Protein 9QED (pdb70)

Structure (mmCIF, N/CA/C/O backbone):
data_9QED
#
_entry.id   9QED
#
_cell.length_a   1.00
_cell.length_b   1.00
_cell.length_c   1.00
_cell.angle_alpha   90.00
_cell.angle_beta   90.00
_cell.angle_gamma   90.00
#
_symmetry.space_group_name_H-M   'P 1'
#
loop_
_entity.id
_entity.type
_entity.pdbx_description
1 polymer 'Protein SLX4IP'
2 polymer 'DNA repair endonuclease XPF'
3 polymer 'DNA excision repair protein ERCC-1'
4 polymer 'Structure-specific endonuclease subunit SLX4'
#
loop_
_atom_site.group_PDB
_atom_site.id
_atom_site.type_symbol
_atom_site.label_atom_id
_atom_site.label_alt_id
_atom_site.label_comp_id
_atom_site.label_asym_id
_atom_site.label_entity_id
_atom_site.label_seq_id
_atom_site.pdbx_PDB_ins_code
_atom_site.Cartn_x
_atom_site.Cartn_y
_atom_site.Cartn_z
_atom_site.occupancy
_atom_site.B_iso_or_equiv
_atom_site.auth_seq_id
_atom_site.auth_comp_id
_atom_site.auth_asym_id
_atom_site.auth_atom_id
_atom_site.pdbx_PDB_model_num
ATOM 1 N N . ALA A 1 2 ? 88.601 81.504 134.651 1.00 111.60 2 ALA C N 1
ATOM 2 C CA . ALA A 1 2 ? 89.323 80.418 133.999 1.00 112.64 2 ALA C CA 1
ATOM 3 C C . ALA A 1 2 ? 90.549 80.947 133.264 1.00 110.50 2 ALA C C 1
ATOM 4 O O . ALA A 1 2 ? 91.338 81.707 133.822 1.00 109.06 2 ALA C O 1
ATOM 6 N N . SER A 1 3 ? 90.705 80.541 132.007 1.00 108.81 3 SER C N 1
ATOM 7 C CA . SER A 1 3 ? 91.836 80.950 131.179 1.00 102.08 3 SER C CA 1
ATOM 8 C C . SER A 1 3 ? 91.304 81.606 129.911 1.00 94.17 3 SER C C 1
ATOM 9 O O . SER A 1 3 ? 90.840 80.920 128.995 1.00 91.32 3 SER C O 1
ATOM 12 N N . LYS A 1 4 ? 91.380 82.929 129.858 1.00 90.15 4 LYS C N 1
ATOM 13 C CA . LYS A 1 4 ? 91.039 83.690 128.670 1.00 84.17 4 LYS C CA 1
ATOM 14 C C . LYS A 1 4 ? 92.289 84.381 128.149 1.00 79.36 4 LYS C C 1
ATOM 15 O O . LYS A 1 4 ? 93.194 84.720 128.917 1.00 82.60 4 LYS C O 1
ATOM 21 N N . LYS A 1 5 ? 92.341 84.570 126.833 1.00 69.74 5 LYS C N 1
ATOM 22 C CA . LYS A 1 5 ? 93.467 85.260 126.223 1.00 67.13 5 LYS C CA 1
ATOM 23 C C . LYS A 1 5 ? 93.583 86.663 126.803 1.00 73.58 5 LYS C C 1
ATOM 24 O O . LYS A 1 5 ? 92.723 87.514 126.561 1.00 79.21 5 LYS C O 1
ATOM 30 N N . PHE A 1 6 ? 94.636 86.912 127.571 1.00 71.57 6 PHE C N 1
ATOM 31 C CA . PHE A 1 6 ? 94.804 88.175 128.266 1.00 68.73 6 PHE C CA 1
ATOM 32 C C . PHE A 1 6 ? 95.799 89.061 127.524 1.00 68.64 6 PHE C C 1
ATOM 33 O O . PHE A 1 6 ? 96.260 88.746 126.426 1.00 69.51 6 PHE C O 1
ATOM 41 N N . ALA A 1 7 ? 96.120 90.198 128.133 1.00 67.48 7 ALA C N 1
ATOM 42 C CA . ALA A 1 7 ? 97.047 91.158 127.559 1.00 64.48 7 ALA C CA 1
ATOM 43 C C . ALA A 1 7 ? 98.051 91.590 128.614 1.00 67.56 7 ALA C C 1
ATOM 44 O O . ALA A 1 7 ? 97.732 91.680 129.801 1.00 72.47 7 ALA C O 1
ATOM 46 N N . VAL A 1 8 ? 99.271 91.860 128.165 1.00 65.89 8 VAL C N 1
ATOM 47 C CA . VAL A 1 8 ? 100.362 92.282 129.031 1.00 69.90 8 VAL C CA 1
ATOM 48 C C . VAL A 1 8 ? 100.926 93.580 128.477 1.00 72.70 8 VAL C C 1
ATOM 49 O O . VAL A 1 8 ? 101.126 93.703 127.264 1.00 72.16 8 VAL C O 1
ATOM 53 N N . LYS A 1 9 ? 101.157 94.552 129.352 1.00 74.27 9 LYS C N 1
ATOM 54 C CA . LYS A 1 9 ? 101.767 95.811 128.954 1.00 74.97 9 LYS C CA 1
ATOM 55 C C . LYS A 1 9 ? 103.260 95.773 129.248 1.00 80.74 9 LYS C C 1
ATOM 56 O O . LYS A 1 9 ? 103.692 95.237 130.272 1.00 84.30 9 LYS C O 1
ATOM 62 N N . CYS A 1 10 ? 104.046 96.314 128.320 1.00 81.08 10 CYS C N 1
ATOM 63 C CA . CYS A 1 10 ? 105.498 96.352 128.466 1.00 83.26 10 CYS C CA 1
ATOM 64 C C . CYS A 1 10 ? 105.977 97.641 127.808 1.00 81.83 10 CYS C C 1
ATOM 65 O O . CYS A 1 10 ? 106.176 97.681 126.591 1.00 81.82 10 CYS C O 1
ATOM 68 N N . GLY A 1 11 ? 106.152 98.683 128.615 1.00 81.65 11 GLY C N 1
ATOM 69 C CA . GLY A 1 11 ? 106.559 99.960 128.062 1.00 80.88 11 GLY C CA 1
ATOM 70 C C . GLY A 1 11 ? 105.421 100.620 127.308 1.00 79.85 11 GLY C C 1
ATOM 71 O O . GLY A 1 11 ? 104.268 100.633 127.752 1.00 78.96 11 GLY C O 1
ATOM 72 N N . ASN A 1 12 ? 105.749 101.182 126.146 1.00 79.16 12 ASN C N 1
ATOM 73 C CA . ASN A 1 12 ? 104.759 101.886 125.343 1.00 79.50 12 ASN C CA 1
ATOM 74 C C . ASN A 1 12 ? 103.799 100.945 124.629 1.00 79.03 12 ASN C C 1
ATOM 75 O O . ASN A 1 12 ? 102.731 101.388 124.197 1.00 78.75 12 ASN C O 1
ATOM 80 N N . PHE A 1 13 ? 104.146 99.669 124.500 1.00 77.18 13 PHE C N 1
ATOM 81 C CA . PHE A 1 13 ? 103.336 98.700 123.778 1.00 70.34 13 PHE C CA 1
ATOM 82 C C . PHE A 1 13 ? 102.519 97.843 124.735 1.00 72.58 13 PHE C C 1
ATOM 83 O O . PHE A 1 13 ? 102.776 97.787 125.939 1.00 77.16 13 PHE C O 1
ATOM 91 N N . ALA A 1 14 ? 101.525 97.165 124.170 1.00 70.24 14 ALA C N 1
ATOM 92 C CA . ALA A 1 14 ? 100.783 96.118 124.858 1.00 66.88 14 ALA C CA 1
ATOM 93 C C . ALA A 1 14 ? 100.804 94.881 123.976 1.00 66.80 14 ALA C C 1
ATOM 94 O O . ALA A 1 14 ? 100.400 94.944 122.811 1.00 67.17 14 ALA C O 1
ATOM 96 N N . VAL A 1 15 ? 101.276 93.766 124.519 1.00 66.31 15 VAL C N 1
ATOM 97 C CA . VAL A 1 15 ? 101.344 92.517 123.771 1.00 64.85 15 VAL C CA 1
ATOM 98 C C . VAL A 1 15 ? 100.081 91.713 124.037 1.00 63.31 15 VAL C C 1
ATOM 99 O O . VAL A 1 15 ? 99.692 91.506 125.192 1.00 64.48 15 VAL C O 1
ATOM 103 N N . LEU A 1 16 ? 99.425 91.280 122.963 1.00 60.90 16 LEU C N 1
ATOM 104 C CA . LEU A 1 16 ? 98.215 90.467 123.055 1.00 58.90 16 LEU C CA 1
ATOM 105 C C . LEU A 1 16 ? 98.641 89.008 123.043 1.00 61.68 16 LEU C C 1
ATOM 106 O O . LEU A 1 16 ? 98.823 88.401 121.988 1.00 64.58 16 LEU C O 1
ATOM 111 N N . VAL A 1 17 ? 98.812 88.433 124.233 1.00 61.96 17 VAL C N 1
ATOM 112 C CA . VAL A 1 17 ? 99.213 87.037 124.313 1.00 62.48 17 VAL C CA 1
ATOM 113 C C . VAL A 1 17 ? 98.052 86.150 123.883 1.00 64.90 17 VAL C C 1
ATOM 114 O O . VAL A 1 17 ? 96.879 86.539 123.946 1.00 63.90 17 VAL C O 1
ATOM 118 N N . ASP A 1 18 ? 98.385 84.948 123.428 1.00 65.29 18 ASP C N 1
ATOM 119 C CA . ASP A 1 18 ? 97.416 83.975 122.936 1.00 63.75 18 ASP C CA 1
ATOM 120 C C . ASP A 1 18 ? 97.583 82.719 123.783 1.00 65.30 18 ASP C C 1
ATOM 121 O O . ASP A 1 18 ? 98.313 81.799 123.412 1.00 69.95 18 ASP C O 1
ATOM 126 N N . LEU A 1 19 ? 96.907 82.687 124.926 1.00 65.61 19 LEU C N 1
ATOM 127 C CA . LEU A 1 19 ? 97.036 81.559 125.835 1.00 70.93 19 LEU C CA 1
ATOM 128 C C . LEU A 1 19 ? 96.314 80.341 125.278 1.00 76.01 19 LEU C C 1
ATOM 129 O O . LEU A 1 19 ? 95.182 80.433 124.798 1.00 77.53 19 LEU C O 1
ATOM 134 N N . HIS A 1 20 ? 96.982 79.192 125.343 1.00 80.01 20 HIS C N 1
ATOM 135 C CA . HIS A 1 20 ? 96.440 77.929 124.854 1.00 80.87 20 HIS C CA 1
ATOM 136 C C . HIS A 1 20 ? 96.676 76.875 125.924 1.00 88.35 20 HIS C C 1
ATOM 137 O O . HIS A 1 20 ? 97.823 76.500 126.186 1.00 94.25 20 HIS C O 1
ATOM 144 N N . ILE A 1 21 ? 95.602 76.399 126.540 1.00 90.60 21 ILE C N 1
ATOM 145 C CA . ILE A 1 21 ? 95.692 75.354 127.552 1.00 97.56 21 ILE C CA 1
ATOM 146 C C . ILE A 1 21 ? 95.512 74.010 126.863 1.00 104.17 21 ILE C C 1
ATOM 147 O O . ILE A 1 21 ? 94.481 73.761 126.230 1.00 108.09 21 ILE C O 1
ATOM 152 N N . LEU A 1 22 ? 96.515 73.147 126.980 1.00 106.48 22 LEU C N 1
ATOM 153 C CA . LEU A 1 22 ? 96.427 71.830 126.379 1.00 110.40 22 LEU C CA 1
ATOM 154 C C . LEU A 1 22 ? 95.395 70.981 127.122 1.00 118.67 22 LEU C C 1
ATOM 155 O O . LEU A 1 22 ? 95.130 71.208 128.306 1.00 121.28 22 LEU C O 1
ATOM 160 N N . PRO A 1 23 ? 94.782 70.013 126.443 1.00 126.61 23 PRO C N 1
ATOM 161 C CA . PRO A 1 23 ? 93.785 69.168 127.112 1.00 136.10 23 PRO C CA 1
ATOM 162 C C . PRO A 1 23 ? 94.405 68.364 128.245 1.00 140.13 23 PRO C C 1
ATOM 163 O O . PRO A 1 23 ? 95.559 67.937 128.172 1.00 137.44 23 PRO C O 1
ATOM 167 N N . GLN A 1 24 ? 93.619 68.162 129.303 1.00 145.21 24 GLN C N 1
ATOM 168 C CA . GLN A 1 24 ? 94.062 67.396 130.468 1.00 148.94 24 GLN C CA 1
ATOM 169 C C . GLN A 1 24 ? 93.578 65.958 130.300 1.00 152.96 24 GLN C C 1
ATOM 170 O O . GLN A 1 24 ? 92.496 65.567 130.744 1.00 156.47 24 GLN C O 1
ATOM 176 N N . GLY A 1 25 ? 94.398 65.163 129.618 1.00 151.79 25 GLY C N 1
ATOM 177 C CA . GLY A 1 25 ? 94.057 63.774 129.398 1.00 155.63 25 GLY C CA 1
ATOM 178 C C . GLY A 1 25 ? 92.817 63.621 128.528 1.00 163.46 25 GLY C C 1
ATOM 179 O O . GLY A 1 25 ? 92.405 64.530 127.802 1.00 161.59 25 GLY C O 1
ATOM 180 N N . SER A 1 26 ? 92.219 62.431 128.614 1.00 169.12 26 SER C N 1
ATOM 181 C CA . SER A 1 26 ? 90.971 62.183 127.901 1.00 169.86 26 SER C CA 1
ATOM 182 C C . SER A 1 26 ? 89.856 63.078 128.424 1.00 167.78 26 SER C C 1
ATOM 183 O O . SER A 1 26 ? 89.082 63.643 127.642 1.00 165.39 26 SER C O 1
ATOM 186 N N . ASN A 1 27 ? 89.760 63.224 129.745 1.00 166.47 27 ASN C N 1
ATOM 187 C CA . ASN A 1 27 ? 88.757 64.085 130.368 1.00 164.30 27 ASN C CA 1
ATOM 188 C C . ASN A 1 27 ? 89.407 65.439 130.640 1.00 161.22 27 ASN C C 1
ATOM 189 O O . ASN A 1 27 ? 89.877 65.729 131.741 1.00 159.43 27 ASN C O 1
ATOM 194 N N . LYS A 1 28 ? 89.432 66.274 129.604 1.00 157.87 28 LYS C N 1
ATOM 195 C CA . LYS A 1 28 ? 90.067 67.581 129.707 1.00 153.48 28 LYS C CA 1
ATOM 196 C C . LYS A 1 28 ? 89.379 68.434 130.764 1.00 152.88 28 LYS C C 1
ATOM 197 O O . LYS A 1 28 ? 88.148 68.519 130.810 1.00 154.58 28 LYS C O 1
ATOM 203 N N . ASP A 1 29 ? 90.183 69.060 131.623 1.00 150.35 29 ASP C N 1
ATOM 204 C CA . ASP A 1 29 ? 89.695 69.954 132.673 1.00 147.65 29 ASP C CA 1
ATOM 205 C C . ASP A 1 29 ? 90.511 71.239 132.596 1.00 141.54 29 ASP C C 1
ATOM 206 O O . ASP A 1 29 ? 91.527 71.377 133.282 1.00 139.20 29 ASP C O 1
ATOM 211 N N . THR A 1 30 ? 90.057 72.182 131.770 1.00 140.88 30 THR C N 1
ATOM 212 C CA . THR A 1 30 ? 90.741 73.460 131.625 1.00 136.57 30 THR C CA 1
ATOM 213 C C . THR A 1 30 ? 90.707 74.288 132.904 1.00 134.43 30 THR C C 1
ATOM 214 O O . THR A 1 30 ? 91.488 75.237 133.032 1.00 131.33 30 THR C O 1
ATOM 218 N N . SER A 1 31 ? 89.843 73.940 133.860 1.00 135.54 31 SER C N 1
ATOM 219 C CA . SER A 1 31 ? 89.763 74.664 135.123 1.00 133.16 31 SER C CA 1
ATOM 220 C C . SER A 1 31 ? 91.008 74.495 135.984 1.00 131.27 31 SER C C 1
ATOM 221 O O . SER A 1 31 ? 91.148 75.214 136.979 1.00 129.20 31 SER C O 1
ATOM 224 N N . TRP A 1 32 ? 91.901 73.563 135.639 1.00 129.50 32 TRP C N 1
ATOM 225 C CA . TRP A 1 32 ? 93.136 73.408 136.401 1.00 124.36 32 TRP C CA 1
ATOM 226 C C . TRP A 1 32 ? 93.982 74.672 136.361 1.00 122.28 32 TRP C C 1
ATOM 227 O O . TRP A 1 32 ? 94.762 74.925 137.285 1.00 116.92 32 TRP C O 1
ATOM 238 N N . PHE A 1 33 ? 93.847 75.471 135.305 1.00 123.00 33 PHE C N 1
ATOM 239 C CA . PHE A 1 33 ? 94.562 76.739 135.189 1.00 117.67 33 PHE C CA 1
ATOM 240 C C . PHE A 1 33 ? 93.778 77.788 135.965 1.00 118.79 33 PHE C C 1
ATOM 241 O O . PHE A 1 33 ? 92.865 78.431 135.445 1.00 117.24 33 PHE C O 1
ATOM 249 N N . SER A 1 34 ? 94.141 77.959 137.232 1.00 120.66 34 SER C N 1
ATOM 250 C CA . SER A 1 34 ? 93.437 78.872 138.117 1.00 121.88 34 SER C CA 1
ATOM 251 C C . SER A 1 34 ? 93.902 80.308 137.884 1.00 121.35 34 SER C C 1
ATOM 252 O O . SER A 1 34 ? 94.766 80.587 137.048 1.00 118.18 34 SER C O 1
ATOM 255 N N . GLU A 1 35 ? 93.310 81.236 138.639 1.00 122.78 35 GLU C N 1
ATOM 256 C CA . GLU A 1 35 ? 93.727 82.633 138.562 1.00 122.42 35 GLU C CA 1
ATOM 257 C C . GLU A 1 35 ? 95.175 82.796 139.001 1.00 120.26 35 GLU C C 1
ATOM 258 O O . GLU A 1 35 ? 95.925 83.587 138.416 1.00 118.41 35 GLU C O 1
ATOM 264 N N . GLN A 1 36 ? 95.587 82.057 140.033 1.00 120.04 36 GLN C N 1
ATOM 265 C CA . GLN A 1 36 ? 96.975 82.119 140.476 1.00 119.54 36 GLN C CA 1
ATOM 266 C C . GLN A 1 36 ? 97.924 81.636 139.389 1.00 117.14 36 GLN C C 1
ATOM 267 O O . GLN A 1 36 ? 98.964 82.259 139.145 1.00 115.54 36 GLN C O 1
ATOM 273 N N . LYS A 1 37 ? 97.576 80.537 138.715 1.00 116.53 37 LYS C N 1
ATOM 274 C CA . LYS A 1 37 ? 98.443 79.987 137.678 1.00 114.48 37 LYS C CA 1
ATOM 275 C C . LYS A 1 37 ? 98.638 80.953 136.518 1.00 112.27 37 LYS C C 1
ATOM 276 O O . LYS A 1 37 ? 99.596 80.802 135.754 1.00 110.04 37 LYS C O 1
ATOM 282 N N . LYS A 1 38 ? 97.750 81.934 136.368 1.00 112.49 38 LYS C N 1
ATOM 283 C CA . LYS A 1 38 ? 97.911 82.947 135.334 1.00 109.83 38 LYS C CA 1
ATOM 284 C C . LYS A 1 38 ? 98.974 83.974 135.702 1.00 106.71 38 LYS C C 1
ATOM 285 O O . LYS A 1 38 ? 99.590 84.569 134.811 1.00 101.46 38 LYS C O 1
ATOM 291 N N . GLU A 1 39 ? 99.210 84.186 136.997 1.00 108.57 39 GLU C N 1
ATOM 292 C CA . GLU A 1 39 ? 100.038 85.305 137.427 1.00 108.43 39 GLU C CA 1
ATOM 293 C C . GLU A 1 39 ? 101.523 85.069 137.180 1.00 107.35 39 GLU C C 1
ATOM 294 O O . GLU A 1 39 ? 102.242 86.016 136.846 1.00 105.50 39 GLU C O 1
ATOM 300 N N . GLU A 1 40 ? 102.009 83.839 137.336 1.00 108.91 40 GLU C N 1
ATOM 301 C CA . GLU A 1 40 ? 103.428 83.579 137.134 1.00 108.46 40 GLU C CA 1
ATOM 302 C C . GLU A 1 40 ? 103.804 83.403 135.671 1.00 105.71 40 GLU C C 1
ATOM 303 O O . GLU A 1 40 ? 104.998 83.348 135.360 1.00 104.93 40 GLU C O 1
ATOM 309 N N . VAL A 1 41 ? 102.825 83.315 134.769 1.00 104.29 41 VAL C N 1
ATOM 310 C CA . VAL A 1 41 ? 103.140 83.192 133.350 1.00 102.90 41 VAL C CA 1
ATOM 311 C C . VAL A 1 41 ? 103.846 84.446 132.849 1.00 102.58 41 VAL C C 1
ATOM 312 O O . VAL A 1 41 ? 104.815 84.366 132.085 1.00 102.65 41 VAL C O 1
ATOM 316 N N . CYS A 1 42 ? 103.375 85.623 133.265 1.00 101.48 42 CYS C N 1
ATOM 317 C CA . CYS A 1 42 ? 103.994 86.860 132.800 1.00 103.24 42 CYS C CA 1
ATOM 318 C C . CYS A 1 42 ? 105.395 87.034 133.373 1.00 103.57 42 CYS C C 1
ATOM 319 O O . CYS A 1 42 ? 106.332 87.370 132.639 1.00 101.90 42 CYS C O 1
ATOM 322 N N . LEU A 1 43 ? 105.565 86.807 134.679 1.00 103.10 43 LEU C N 1
ATOM 323 C CA . LEU A 1 43 ? 106.876 87.016 135.284 1.00 103.07 43 LEU C CA 1
ATOM 324 C C . LEU A 1 43 ? 107.891 85.994 134.790 1.00 104.23 43 LEU C C 1
ATOM 325 O O . LEU A 1 43 ? 109.078 86.316 134.665 1.00 105.69 43 LEU C O 1
ATOM 330 N N . LEU A 1 44 ? 107.453 84.765 134.512 1.00 104.04 44 LEU C N 1
ATOM 331 C CA . LEU A 1 44 ? 108.352 83.791 133.903 1.00 104.01 44 LEU C CA 1
ATOM 332 C C . LEU A 1 44 ? 108.795 84.254 132.524 1.00 102.97 44 LEU C C 1
ATOM 333 O O . LEU A 1 44 ? 109.942 84.031 132.121 1.00 102.44 44 LEU C O 1
ATOM 338 N N . LEU A 1 45 ? 107.897 84.901 131.786 1.00 100.44 45 LEU C N 1
ATOM 339 C CA . LEU A 1 45 ? 108.173 85.371 130.439 1.00 97.46 45 LEU C CA 1
ATOM 340 C C . LEU A 1 45 ? 108.488 86.858 130.391 1.00 98.83 45 LEU C C 1
ATOM 341 O O . LEU A 1 45 ? 108.521 87.436 129.301 1.00 99.06 45 LEU C O 1
ATOM 346 N N . LYS A 1 46 ? 108.727 87.487 131.545 1.00 98.01 46 LYS C N 1
ATOM 347 C CA . LYS A 1 46 ? 108.961 88.928 131.573 1.00 97.37 46 LYS C CA 1
ATOM 348 C C . LYS A 1 46 ? 110.183 89.308 130.748 1.00 98.60 46 LYS C C 1
ATOM 349 O O . LYS A 1 46 ? 110.155 90.294 130.004 1.00 97.04 46 LYS C O 1
ATOM 355 N N . GLU A 1 47 ? 111.265 88.537 130.864 1.00 99.53 47 GLU C N 1
ATOM 356 C CA . GLU A 1 47 ? 112.453 88.825 130.070 1.00 97.84 47 GLU C CA 1
ATOM 357 C C . GLU A 1 47 ? 112.239 88.491 128.600 1.00 96.52 47 GLU C C 1
ATOM 358 O O . GLU A 1 47 ? 112.857 89.115 127.731 1.00 95.63 47 GLU C O 1
ATOM 364 N N . THR A 1 48 ? 111.376 87.518 128.302 1.00 96.58 48 THR C N 1
ATOM 365 C CA . THR A 1 48 ? 111.154 87.124 126.914 1.00 94.85 48 THR C CA 1
ATOM 366 C C . THR A 1 48 ? 110.457 88.229 126.132 1.00 95.40 48 THR C C 1
ATOM 367 O O . THR A 1 48 ? 110.872 88.571 125.019 1.00 96.97 48 THR C O 1
ATOM 371 N N . ILE A 1 49 ? 109.390 88.797 126.695 1.00 94.12 49 ILE C N 1
ATOM 372 C CA . ILE A 1 49 ? 108.698 89.891 126.021 1.00 92.78 49 ILE C CA 1
ATOM 373 C C . ILE A 1 49 ? 109.583 91.128 125.961 1.00 95.93 49 ILE C C 1
ATOM 374 O O . ILE A 1 49 ? 109.633 91.821 124.938 1.00 97.09 49 ILE C O 1
ATOM 379 N N . ASP A 1 50 ? 110.289 91.428 127.053 1.00 95.09 50 ASP C N 1
ATOM 380 C CA . ASP A 1 50 ? 111.159 92.600 127.072 1.00 96.85 50 ASP C CA 1
ATOM 381 C C . ASP A 1 50 ? 112.279 92.466 126.049 1.00 98.27 50 ASP C C 1
ATOM 382 O O . ASP A 1 50 ? 112.598 93.425 125.337 1.00 98.85 50 ASP C O 1
ATOM 387 N N . SER A 1 51 ? 112.882 91.281 125.952 1.00 98.78 51 SER C N 1
ATOM 388 C CA . SER A 1 51 ? 113.915 91.050 124.952 1.00 98.35 51 SER C CA 1
ATOM 389 C C . SER A 1 51 ? 113.361 91.004 123.537 1.00 97.24 51 SER C C 1
ATOM 390 O O . SER A 1 51 ? 114.145 91.053 122.585 1.00 97.98 51 SER C O 1
ATOM 393 N N . ARG A 1 52 ? 112.042 90.902 123.377 1.00 96.65 52 ARG C N 1
ATOM 394 C CA . ARG A 1 52 ? 111.412 90.929 122.064 1.00 95.61 52 ARG C CA 1
ATOM 395 C C . ARG A 1 52 ? 110.916 92.311 121.675 1.00 96.93 52 ARG C C 1
ATOM 396 O O . ARG A 1 52 ? 110.841 92.618 120.482 1.00 99.77 52 ARG C O 1
ATOM 404 N N . VAL A 1 53 ? 110.582 93.152 122.652 1.00 98.04 53 VAL C N 1
ATOM 405 C CA . VAL A 1 53 ? 110.180 94.519 122.347 1.00 98.34 53 VAL C CA 1
ATOM 406 C C . VAL A 1 53 ? 111.399 95.411 122.157 1.00 103.28 53 VAL C C 1
ATOM 407 O O . VAL A 1 53 ? 111.381 96.323 121.322 1.00 104.95 53 VAL C O 1
ATOM 411 N N . GLN A 1 54 ? 112.475 95.156 122.905 1.00 102.53 54 GLN C N 1
ATOM 412 C CA . GLN A 1 54 ? 113.637 96.038 122.868 1.00 105.40 54 GLN C CA 1
ATOM 413 C C . GLN A 1 54 ? 114.238 96.110 121.471 1.00 108.02 54 GLN C C 1
ATOM 414 O O . GLN A 1 54 ? 114.451 97.201 120.931 1.00 109.59 54 GLN C O 1
ATOM 420 N N . GLU A 1 55 ? 114.507 94.956 120.859 1.00 106.17 55 GLU C N 1
ATOM 421 C CA . GLU A 1 55 ? 115.122 94.979 119.539 1.00 110.13 55 GLU C CA 1
ATOM 422 C C . GLU A 1 55 ? 114.152 95.403 118.449 1.00 111.34 55 GLU C C 1
ATOM 423 O O . GLU A 1 55 ? 114.596 95.716 117.342 1.00 118.30 55 GLU C O 1
ATOM 429 N N . TYR A 1 56 ? 112.848 95.428 118.730 1.00 106.26 56 TYR C N 1
ATOM 430 C CA . TYR A 1 56 ? 111.897 95.953 117.762 1.00 106.80 56 TYR C CA 1
ATOM 431 C C . TYR A 1 56 ? 111.966 97.469 117.649 1.00 112.41 56 TYR C C 1
ATOM 432 O O . TYR A 1 56 ? 111.540 98.024 116.631 1.00 116.79 56 TYR C O 1
ATOM 441 N N . LEU A 1 57 ? 112.497 98.149 118.662 1.00 112.64 57 LEU C N 1
ATOM 442 C CA . LEU A 1 57 ? 112.545 99.605 118.641 1.00 116.38 57 LEU C CA 1
ATOM 443 C C . LEU A 1 57 ? 113.746 100.133 117.863 1.00 126.93 57 LEU C C 1
ATOM 444 O O . LEU A 1 57 ? 113.596 101.027 117.025 1.00 132.84 57 LEU C O 1
ATOM 449 N N . GLU A 1 58 ? 114.941 99.593 118.119 1.00 127.40 58 GLU C N 1
ATOM 450 C CA . GLU A 1 58 ? 116.132 100.129 117.470 1.00 132.29 58 GLU C CA 1
ATOM 451 C C . GLU A 1 58 ? 116.220 99.752 115.998 1.00 138.03 58 GLU C C 1
ATOM 452 O O . GLU A 1 58 ? 116.933 100.424 115.246 1.00 142.78 58 GLU C O 1
ATOM 458 N N . VAL A 1 59 ? 115.526 98.698 115.566 1.00 136.10 59 VAL C N 1
ATOM 459 C CA . VAL A 1 59 ? 115.474 98.405 114.138 1.00 141.33 59 VAL C CA 1
ATOM 460 C C . VAL A 1 59 ? 114.699 99.492 113.404 1.00 146.35 59 VAL C C 1
ATOM 461 O O . VAL A 1 59 ? 115.015 99.832 112.257 1.00 149.44 59 VAL C O 1
ATOM 465 N N . ARG A 1 60 ? 113.665 100.047 114.042 1.00 144.59 60 ARG C N 1
ATOM 466 C CA . ARG A 1 60 ? 113.029 101.244 113.503 1.00 145.64 60 ARG C CA 1
ATOM 467 C C . ARG A 1 60 ? 114.000 102.416 113.506 1.00 148.58 60 ARG C C 1
ATOM 468 O O . ARG A 1 60 ? 114.024 103.218 112.565 1.00 150.83 60 ARG C O 1
ATOM 476 N N . LYS A 1 61 ? 114.806 102.535 114.564 1.00 146.83 61 LYS C N 1
ATOM 477 C CA . LYS A 1 61 ? 115.878 103.523 114.570 1.00 147.17 61 LYS C CA 1
ATOM 478 C C . LYS A 1 61 ? 116.947 103.187 113.539 1.00 152.67 61 LYS C C 1
ATOM 479 O O . LYS A 1 61 ? 117.636 104.087 113.045 1.00 155.50 61 LYS C O 1
ATOM 485 N N . GLN A 1 62 ? 117.104 101.904 113.208 1.00 151.52 62 GLN C N 1
ATOM 486 C CA . GLN A 1 62 ? 117.937 101.501 112.083 1.00 151.50 62 GLN C CA 1
ATOM 487 C C . GLN A 1 62 ? 117.262 101.752 110.741 1.00 153.35 62 GLN C C 1
ATOM 488 O O . GLN A 1 62 ? 117.920 101.629 109.702 1.00 154.31 62 GLN C O 1
ATOM 494 N N . HIS A 1 63 ? 115.968 102.083 110.746 1.00 154.08 63 HIS C N 1
ATOM 495 C CA . HIS A 1 63 ? 115.229 102.495 109.551 1.00 156.45 63 HIS C CA 1
ATOM 496 C C . HIS A 1 63 ? 115.212 101.410 108.478 1.00 158.38 63 HIS C C 1
ATOM 497 O O . HIS A 1 63 ? 115.207 101.708 107.281 1.00 161.52 63 HIS C O 1
ATOM 504 N N . ARG A 1 64 ? 115.197 100.147 108.888 1.00 155.33 64 ARG C N 1
ATOM 505 C CA . ARG A 1 64 ? 115.149 99.036 107.952 1.00 156.87 64 ARG C CA 1
ATOM 506 C C . ARG A 1 64 ? 114.170 97.990 108.461 1.00 158.58 64 ARG C C 1
ATOM 507 O O . ARG A 1 64 ? 113.959 97.873 109.675 1.00 157.43 64 ARG C O 1
ATOM 515 N N . PRO A 1 65 ? 113.548 97.226 107.561 1.00 157.14 65 PRO C N 1
ATOM 516 C CA . PRO A 1 65 ? 112.638 96.162 108.000 1.00 155.18 65 PRO C CA 1
ATOM 517 C C . PRO A 1 65 ? 113.365 95.121 108.839 1.00 155.48 65 PRO C C 1
ATOM 518 O O . PRO A 1 65 ? 114.554 94.853 108.648 1.00 156.77 65 PRO C O 1
ATOM 522 N N . SER A 1 66 ? 112.632 94.532 109.779 1.00 153.28 66 SER C N 1
ATOM 523 C CA . SER A 1 66 ? 113.215 93.657 110.784 1.00 150.09 66 SER C CA 1
ATOM 524 C C . SER A 1 66 ? 112.477 92.329 110.845 1.00 148.31 66 SER C C 1
ATOM 525 O O . SER A 1 66 ? 111.270 92.253 110.599 1.00 148.19 66 SER C O 1
ATOM 528 N N . ASN A 1 67 ? 113.223 91.284 111.186 1.00 145.08 67 ASN C N 1
ATOM 529 C CA . ASN A 1 67 ? 112.675 89.972 111.485 1.00 139.36 67 ASN C CA 1
ATOM 530 C C . ASN A 1 67 ? 112.754 89.722 112.985 1.00 136.70 67 ASN C C 1
ATOM 531 O O . ASN A 1 67 ? 113.565 90.321 113.696 1.00 136.62 67 ASN C O 1
ATOM 536 N N . ALA A 1 68 ? 111.889 88.827 113.463 1.00 133.55 68 ALA C N 1
ATOM 537 C CA . ALA A 1 68 ? 111.802 88.586 114.898 1.00 122.86 68 ALA C CA 1
ATOM 538 C C . ALA A 1 68 ? 113.064 87.935 115.446 1.00 123.43 68 ALA C C 1
ATOM 539 O O . ALA A 1 68 ? 113.420 88.165 116.607 1.00 118.63 68 ALA C O 1
ATOM 541 N N . GLU A 1 69 ? 113.742 87.119 114.636 1.00 126.53 69 GLU C N 1
ATOM 542 C CA . GLU A 1 69 ? 114.881 86.306 115.065 1.00 123.23 69 GLU C CA 1
ATOM 543 C C . GLU A 1 69 ? 114.505 85.348 116.192 1.00 115.93 69 GLU C C 1
ATOM 544 O O . GLU A 1 69 ? 115.380 84.780 116.852 1.00 112.62 69 GLU C O 1
ATOM 550 N N . PHE A 1 70 ? 113.202 85.168 116.417 1.00 115.14 70 PHE C N 1
ATOM 551 C CA . PHE A 1 70 ? 112.673 84.259 117.433 1.00 109.43 70 PHE C CA 1
ATOM 552 C C . PHE A 1 70 ? 111.342 83.756 116.872 1.00 108.13 70 PHE C C 1
ATOM 553 O O . PHE A 1 70 ? 110.300 84.388 117.057 1.00 106.26 70 PHE C O 1
ATOM 561 N N . THR A 1 71 ? 111.390 82.613 116.190 1.00 105.12 71 THR C N 1
ATOM 562 C CA . THR A 1 71 ? 110.294 82.238 115.304 1.00 102.67 71 THR C CA 1
ATOM 563 C C . THR A 1 71 ? 109.741 80.850 115.597 1.00 100.43 71 THR C C 1
ATOM 564 O O . THR A 1 71 ? 110.054 80.251 116.629 1.00 98.47 71 THR C O 1
ATOM 568 N N . ARG A 1 72 ? 108.904 80.347 114.685 1.00 98.68 72 ARG C N 1
ATOM 569 C CA . ARG A 1 72 ? 108.271 79.046 114.874 1.00 96.16 72 ARG C CA 1
ATOM 570 C C . ARG A 1 72 ? 109.306 77.937 115.011 1.00 101.53 72 ARG C C 1
ATOM 571 O O . ARG A 1 72 ? 109.181 77.066 115.881 1.00 101.46 72 ARG C O 1
ATOM 579 N N . SER A 1 73 ? 110.335 77.952 114.162 1.00 102.86 73 SER C N 1
ATOM 580 C CA . SER A 1 73 ? 111.356 76.913 114.206 1.00 105.30 73 SER C CA 1
ATOM 581 C C . SER A 1 73 ? 112.187 76.966 115.480 1.00 109.43 73 SER C C 1
ATOM 582 O O . SER A 1 73 ? 112.862 75.984 115.804 1.00 112.34 73 SER C O 1
ATOM 585 N N . ASN A 1 74 ? 112.152 78.081 116.205 1.00 106.32 74 ASN C N 1
ATOM 586 C CA . ASN A 1 74 ? 112.920 78.258 117.436 1.00 102.65 74 ASN C CA 1
ATOM 587 C C . ASN A 1 74 ? 111.960 78.664 118.544 1.00 100.42 74 ASN C C 1
ATOM 588 O O . ASN A 1 74 ? 111.808 79.854 118.846 1.00 99.83 74 ASN C O 1
ATOM 593 N N . PRO A 1 75 ? 111.285 77.703 119.162 1.00 97.96 75 PRO C N 1
ATOM 594 C CA . PRO A 1 75 ? 110.371 78.023 120.258 1.00 94.53 75 PRO C CA 1
ATOM 595 C C . PRO A 1 75 ? 111.131 78.304 121.548 1.00 94.27 75 PRO C C 1
ATOM 596 O O . PRO A 1 75 ? 112.328 78.048 121.672 1.00 95.88 75 PRO C O 1
ATOM 600 N N . LEU A 1 76 ? 110.403 78.854 122.514 1.00 91.20 76 LEU C N 1
ATOM 601 C CA . LEU A 1 76 ? 110.911 79.068 123.861 1.00 88.14 76 LEU C CA 1
ATOM 602 C C . LEU A 1 76 ? 110.301 78.022 124.783 1.00 92.40 76 LEU C C 1
ATOM 603 O O . LEU A 1 76 ? 109.083 78.006 124.988 1.00 94.65 76 LEU C O 1
ATOM 608 N N . SER A 1 77 ? 111.142 77.157 125.338 1.00 91.92 77 SER C N 1
ATOM 609 C CA . SER A 1 77 ? 110.702 76.070 126.208 1.00 95.80 77 SER C CA 1
ATOM 610 C C . SER A 1 77 ? 111.174 76.382 127.625 1.00 97.81 77 SER C C 1
ATOM 611 O O . SER A 1 77 ? 112.255 75.965 128.042 1.00 101.14 77 SER C O 1
ATOM 614 N N . LEU A 1 78 ? 110.351 77.116 128.365 1.00 97.10 78 LEU C N 1
ATOM 615 C CA . LEU A 1 78 ? 110.653 77.488 129.738 1.00 98.78 78 LEU C CA 1
ATOM 616 C C . LEU A 1 78 ? 109.891 76.590 130.699 1.00 102.58 78 LEU C C 1
ATOM 617 O O . LEU A 1 78 ? 108.706 76.309 130.499 1.00 103.05 78 LEU C O 1
ATOM 622 N N . LYS A 1 79 ? 110.575 76.149 131.747 1.00 107.36 79 LYS C N 1
ATOM 623 C CA . LYS A 1 79 ? 109.970 75.288 132.751 1.00 110.91 79 LYS C CA 1
ATOM 624 C C . LYS A 1 79 ? 109.098 76.138 133.670 1.00 111.60 79 LYS C C 1
ATOM 625 O O . LYS A 1 79 ? 108.869 77.326 133.428 1.00 112.76 79 LYS C O 1
ATOM 631 N N . GLY A 1 80 ? 108.600 75.540 134.746 1.00 111.62 80 GLY C N 1
ATOM 632 C CA . GLY A 1 80 ? 107.749 76.272 135.661 1.00 113.48 80 GLY C CA 1
ATOM 633 C C . GLY A 1 80 ? 107.452 75.532 136.945 1.00 112.89 80 GLY C C 1
ATOM 634 O O . GLY A 1 80 ? 108.337 74.897 137.526 1.00 110.62 80 GLY C O 1
ATOM 635 N N . TYR A 1 81 ? 106.200 75.609 137.400 1.00 116.22 81 TYR C N 1
ATOM 636 C CA . TYR A 1 81 ? 105.769 75.018 138.667 1.00 118.87 81 TYR C CA 1
ATOM 637 C C . TYR A 1 81 ? 104.537 74.165 138.382 1.00 117.67 81 TYR C C 1
ATOM 638 O O . TYR A 1 81 ? 103.401 74.620 138.532 1.00 118.39 81 TYR C O 1
ATOM 647 N N . GLY A 1 82 ? 104.769 72.919 137.978 1.00 117.22 82 GLY C N 1
ATOM 648 C CA . GLY A 1 82 ? 103.677 72.032 137.637 1.00 117.37 82 GLY C CA 1
ATOM 649 C C . GLY A 1 82 ? 103.041 72.284 136.290 1.00 117.37 82 GLY C C 1
ATOM 650 O O . GLY A 1 82 ? 101.950 71.769 136.031 1.00 118.08 82 GLY C O 1
ATOM 651 N N . PHE A 1 83 ? 103.686 73.059 135.420 1.00 116.06 83 PHE C N 1
ATOM 652 C CA . PHE A 1 83 ? 103.129 73.337 134.105 1.00 116.11 83 PHE C CA 1
ATOM 653 C C . PHE A 1 83 ? 104.252 73.638 133.124 1.00 114.74 83 PHE C C 1
ATOM 654 O O . PHE A 1 83 ? 105.383 73.942 133.514 1.00 113.18 83 PHE C O 1
ATOM 662 N N . GLN A 1 84 ? 103.920 73.552 131.840 1.00 113.93 84 GLN C N 1
ATOM 663 C CA . GLN A 1 84 ? 104.853 73.766 130.744 1.00 110.64 84 GLN C CA 1
ATOM 664 C C . GLN A 1 84 ? 104.588 75.109 130.076 1.00 106.94 84 GLN C C 1
ATOM 665 O O . GLN A 1 84 ? 103.547 75.738 130.282 1.00 106.55 84 GLN C O 1
ATOM 671 N N . ILE A 1 85 ? 105.554 75.550 129.274 1.00 102.35 85 ILE C N 1
ATOM 672 C CA . ILE A 1 85 ? 105.453 76.799 128.526 1.00 97.51 85 ILE C CA 1
ATOM 673 C C . ILE A 1 85 ? 106.134 76.611 127.178 1.00 93.78 85 ILE C C 1
ATOM 674 O O . ILE A 1 85 ? 107.255 76.098 127.109 1.00 95.74 85 ILE C O 1
ATOM 679 N N . THR A 1 86 ? 105.458 77.023 126.109 1.00 91.52 86 THR C N 1
ATOM 680 C CA . THR A 1 86 ? 106.025 76.996 124.766 1.00 89.60 86 THR C CA 1
ATOM 681 C C . THR A 1 86 ? 105.539 78.232 124.029 1.00 84.32 86 THR C C 1
ATOM 682 O O . THR A 1 86 ? 104.333 78.396 123.828 1.00 85.84 86 THR C O 1
ATOM 686 N N . ALA A 1 87 ? 106.466 79.098 123.628 1.00 80.02 87 ALA C N 1
ATOM 687 C CA . ALA A 1 87 ? 106.116 80.403 123.090 1.00 76.91 87 ALA C CA 1
ATOM 688 C C . ALA A 1 87 ? 106.860 80.678 121.793 1.00 74.93 87 ALA C C 1
ATOM 689 O O . ALA A 1 87 ? 108.062 80.419 121.687 1.00 80.60 87 ALA C O 1
ATOM 691 N N . TYR A 1 88 ? 106.140 81.216 120.815 1.00 67.30 88 TYR C N 1
ATOM 692 C CA . TYR A 1 88 ? 106.703 81.684 119.557 1.00 66.93 88 TYR C CA 1
ATOM 693 C C . TYR A 1 88 ? 106.444 83.184 119.434 1.00 67.77 88 TYR C C 1
ATOM 694 O O . TYR A 1 88 ? 106.015 83.841 120.383 1.00 68.82 88 TYR C O 1
ATOM 703 N N . PHE A 1 89 ? 106.717 83.726 118.251 1.00 69.93 89 PHE C N 1
ATOM 704 C CA . PHE A 1 89 ? 106.379 85.114 117.946 1.00 69.41 89 PHE C CA 1
ATOM 705 C C . PHE A 1 89 ? 106.032 85.187 116.468 1.00 71.78 89 PHE C C 1
ATOM 706 O O . PHE A 1 89 ? 106.928 85.200 115.620 1.00 77.16 89 PHE C O 1
ATOM 714 N N . LEU A 1 90 ? 104.741 85.237 116.166 1.00 67.91 90 LEU C N 1
ATOM 715 C CA . LEU A 1 90 ? 104.241 85.184 114.802 1.00 64.77 90 LEU C CA 1
ATOM 716 C C . LEU A 1 90 ? 103.792 86.567 114.358 1.00 68.86 90 LEU C C 1
ATOM 717 O O . LEU A 1 90 ? 103.200 87.317 115.139 1.00 72.22 90 LEU C O 1
ATOM 722 N N . LYS A 1 91 ? 104.078 86.903 113.104 1.00 68.10 91 LYS C N 1
ATOM 723 C CA . LYS A 1 91 ? 103.539 88.126 112.531 1.00 67.30 91 LYS C CA 1
ATOM 724 C C . LYS A 1 91 ? 102.020 88.041 112.469 1.00 69.17 91 LYS C C 1
ATOM 725 O O . LYS A 1 91 ? 101.454 86.998 112.136 1.00 76.03 91 LYS C O 1
ATOM 731 N N . ARG A 1 92 ? 101.356 89.144 112.803 1.00 63.98 92 ARG C N 1
ATOM 732 C CA . ARG A 1 92 ? 99.899 89.161 112.795 1.00 61.47 92 ARG C CA 1
ATOM 733 C C . ARG A 1 92 ? 99.344 89.609 111.447 1.00 63.27 92 ARG C C 1
ATOM 734 O O . ARG A 1 92 ? 98.471 88.944 110.881 1.00 63.52 92 ARG C O 1
ATOM 742 N N . GLY A 1 93 ? 99.843 90.724 110.918 1.00 61.48 93 GLY C N 1
ATOM 743 C CA . GLY A 1 93 ? 99.424 91.216 109.626 1.00 60.57 93 GLY C CA 1
ATOM 744 C C . GLY A 1 93 ? 98.265 92.189 109.642 1.00 60.51 93 GLY C C 1
ATOM 745 O O . GLY A 1 93 ? 97.962 92.779 108.598 1.00 63.54 93 GLY C O 1
ATOM 746 N N . ILE A 1 94 ? 97.611 92.383 110.783 1.00 57.44 94 ILE C N 1
ATOM 747 C CA . ILE A 1 94 ? 96.503 93.321 110.913 1.00 54.59 94 ILE C CA 1
ATOM 748 C C . ILE A 1 94 ? 96.939 94.456 111.826 1.00 54.75 94 ILE C C 1
ATOM 749 O O . ILE A 1 94 ? 97.611 94.228 112.839 1.00 57.71 94 ILE C O 1
ATOM 754 N N . ARG A 1 95 ? 96.567 95.683 111.460 1.00 53.34 95 ARG C N 1
ATOM 755 C CA . ARG A 1 95 ? 96.924 96.867 112.240 1.00 50.51 95 ARG C CA 1
ATOM 756 C C . ARG A 1 95 ? 95.867 97.093 113.316 1.00 48.57 95 ARG C C 1
ATOM 757 O O . ARG A 1 95 ? 94.953 97.908 113.181 1.00 49.52 95 ARG C O 1
ATOM 765 N N . LEU A 1 96 ? 96.001 96.350 114.408 1.00 47.72 96 LEU C N 1
ATOM 766 C CA . LEU A 1 96 ? 95.121 96.521 115.551 1.00 42.46 96 LEU C CA 1
ATOM 767 C C . LEU A 1 96 ? 95.514 97.763 116.338 1.00 44.80 96 LEU C C 1
ATOM 768 O O . LEU A 1 96 ? 96.697 98.086 116.467 1.00 51.67 96 LEU C O 1
ATOM 773 N N . ARG A 1 97 ? 94.512 98.464 116.860 1.00 40.28 97 ARG C N 1
ATOM 774 C CA . ARG A 1 97 ? 94.721 99.631 117.702 1.00 39.55 97 ARG C CA 1
ATOM 775 C C . ARG A 1 97 ? 93.933 99.454 118.989 1.00 37.21 97 ARG C C 1
ATOM 776 O O . ARG A 1 97 ? 92.799 98.972 118.969 1.00 40.32 97 ARG C O 1
ATOM 784 N N . CYS A 1 98 ? 94.535 99.844 120.106 1.00 35.93 98 CYS C N 1
ATOM 785 C CA . CYS A 1 98 ? 93.958 99.611 121.420 1.00 42.35 98 CYS C CA 1
ATOM 786 C C . CYS A 1 98 ? 93.886 100.912 122.200 1.00 50.07 98 CYS C C 1
ATOM 787 O O . CYS A 1 98 ? 94.769 101.765 122.083 1.00 57.54 98 CYS C O 1
ATOM 790 N N . ILE A 1 99 ? 92.828 101.059 122.993 1.00 48.51 99 ILE C N 1
ATOM 791 C CA . ILE A 1 99 ? 92.668 102.198 123.889 1.00 55.87 99 ILE C CA 1
ATOM 792 C C . ILE A 1 99 ? 92.162 101.695 125.232 1.00 57.00 99 ILE C C 1
ATOM 793 O O . ILE A 1 99 ? 91.202 100.921 125.289 1.00 55.78 99 ILE C O 1
ATOM 798 N N . ARG A 1 100 ? 92.811 102.125 126.310 1.00 63.97 100 ARG C N 1
ATOM 799 C CA . ARG A 1 100 ? 92.387 101.772 127.663 1.00 70.59 100 ARG C CA 1
ATOM 800 C C . ARG A 1 100 ? 91.181 102.630 128.016 1.00 74.85 100 ARG C C 1
ATOM 801 O O . ARG A 1 100 ? 91.321 103.798 128.384 1.00 76.90 100 ARG C O 1
ATOM 809 N N . SER A 1 101 ? 89.986 102.045 127.909 1.00 73.24 101 SER C N 1
ATOM 810 C CA . SER A 1 101 ? 88.761 102.827 128.040 1.00 77.71 101 SER C CA 1
ATOM 811 C C . SER A 1 101 ? 88.615 103.438 129.427 1.00 82.93 101 SER C C 1
ATOM 812 O O . SER A 1 101 ? 87.991 104.495 129.573 1.00 81.21 101 SER C O 1
ATOM 815 N N . THR A 1 102 ? 89.171 102.792 130.454 1.00 86.25 102 THR C N 1
ATOM 816 C CA . THR A 1 102 ? 89.041 103.317 131.809 1.00 89.17 102 THR C CA 1
ATOM 817 C C . THR A 1 102 ? 89.739 104.664 131.952 1.00 89.77 102 THR C C 1
ATOM 818 O O . THR A 1 102 ? 89.202 105.586 132.578 1.00 90.83 102 THR C O 1
ATOM 822 N N . GLN A 1 103 ? 90.936 104.798 131.383 1.00 86.43 103 GLN C N 1
ATOM 823 C CA . GLN A 1 103 ? 91.664 106.058 131.397 1.00 84.36 103 GLN C CA 1
ATOM 824 C C . GLN A 1 103 ? 91.523 106.846 130.102 1.00 82.70 103 GLN C C 1
ATOM 825 O O . GLN A 1 103 ? 91.979 107.993 130.045 1.00 81.07 103 GLN C O 1
ATOM 831 N N . ASN A 1 104 ? 90.901 106.265 129.074 1.00 81.87 104 ASN C N 1
ATOM 832 C CA . ASN A 1 104 ? 90.785 106.891 127.755 1.00 80.46 104 ASN C CA 1
ATOM 833 C C . ASN A 1 104 ? 92.152 107.311 127.224 1.00 80.19 104 ASN C C 1
ATOM 834 O O . ASN A 1 104 ? 92.323 108.399 126.671 1.00 79.85 104 ASN C O 1
ATOM 839 N N . ALA A 1 105 ? 93.138 106.437 127.397 1.00 81.11 105 ALA C N 1
ATOM 840 C CA . ALA A 1 105 ? 94.500 106.689 126.953 1.00 80.71 105 ALA C CA 1
ATOM 841 C C . ALA A 1 105 ? 94.894 105.667 125.898 1.00 76.07 105 ALA C C 1
ATOM 842 O O . ALA A 1 105 ? 94.590 104.478 126.026 1.00 74.19 105 ALA C O 1
ATOM 844 N N . GLU A 1 106 ? 95.574 106.141 124.860 1.00 74.41 106 GLU C N 1
ATOM 845 C CA . GLU A 1 106 ? 96.004 105.281 123.772 1.00 69.82 106 GLU C CA 1
ATOM 846 C C . GLU A 1 106 ? 97.096 104.324 124.236 1.00 69.16 106 GLU C C 1
ATOM 847 O O . GLU A 1 106 ? 97.791 104.557 125.228 1.00 71.22 106 GLU C O 1
ATOM 853 N N . LEU A 1 107 ? 97.241 103.229 123.494 1.00 67.77 107 LEU C N 1
ATOM 854 C CA . LEU A 1 107 ? 98.281 102.242 123.770 1.00 69.37 107 LEU C CA 1
ATOM 855 C C . LEU A 1 107 ? 98.553 101.480 122.486 1.00 67.80 107 LEU C C 1
ATOM 856 O O . LEU A 1 107 ? 97.633 100.885 121.917 1.00 69.41 107 LEU C O 1
ATOM 861 N N . CYS A 1 108 ? 99.798 101.506 122.022 1.00 65.16 108 CYS C N 1
ATOM 862 C CA . CYS A 1 108 ? 100.142 100.805 120.795 1.00 63.41 108 CYS C CA 1
ATOM 863 C C . CYS A 1 108 ? 100.056 99.298 120.999 1.00 63.88 108 CYS C C 1
ATOM 864 O O . CYS A 1 108 ? 100.326 98.778 122.084 1.00 69.25 108 CYS C O 1
ATOM 867 N N . VAL A 1 109 ? 99.668 98.595 119.940 1.00 62.27 109 VAL C N 1
ATOM 868 C CA . VAL A 1 109 ? 99.591 97.139 119.946 1.00 62.19 109 VAL C CA 1
ATOM 869 C C . VAL A 1 109 ? 100.837 96.592 119.270 1.00 62.83 109 VAL C C 1
ATOM 870 O O . VAL A 1 109 ? 101.166 96.989 118.145 1.00 65.16 109 VAL C O 1
ATOM 874 N N . PHE A 1 110 ? 101.531 95.692 119.952 1.00 61.45 110 PHE C N 1
ATOM 875 C CA . PHE A 1 110 ? 102.724 95.092 119.381 1.00 64.29 110 PHE C CA 1
ATOM 876 C C . PHE A 1 110 ? 102.351 94.298 118.133 1.00 64.29 110 PHE C C 1
ATOM 877 O O . PHE A 1 110 ? 101.486 93.414 118.203 1.00 65.95 110 PHE C O 1
ATOM 885 N N . PRO A 1 111 ? 102.969 94.577 116.983 1.00 59.20 111 PRO C N 1
ATOM 886 C CA . PRO A 1 111 ? 102.544 93.916 115.740 1.00 59.99 111 PRO C CA 1
ATOM 887 C C . PRO A 1 111 ? 102.780 92.418 115.722 1.00 62.03 111 PRO C C 1
ATOM 888 O O . PRO A 1 111 ? 102.177 91.728 114.892 1.00 63.56 111 PRO C O 1
ATOM 892 N N . ASP A 1 112 ? 103.633 91.892 116.593 1.00 64.17 112 ASP C N 1
ATOM 893 C CA . ASP A 1 112 ? 103.932 90.468 116.617 1.00 64.97 112 ASP C CA 1
ATOM 894 C C . ASP A 1 112 ? 102.950 89.761 117.540 1.00 63.08 112 ASP C C 1
ATOM 895 O O . ASP A 1 112 ? 102.847 90.100 118.722 1.00 65.65 112 ASP C O 1
ATOM 900 N N . ARG A 1 113 ? 102.231 88.784 117.000 1.00 63.53 113 ARG C N 1
ATOM 901 C CA . ARG A 1 113 ? 101.319 87.990 117.810 1.00 62.69 113 ARG C CA 1
ATOM 902 C C . ARG A 1 113 ? 102.110 87.068 118.726 1.00 64.47 113 ARG C C 1
ATOM 903 O O . ARG A 1 113 ? 103.024 86.370 118.280 1.00 69.20 113 ARG C O 1
ATOM 911 N N . PHE A 1 114 ? 101.763 87.068 120.007 1.00 61.52 114 PHE C N 1
ATOM 912 C CA . PHE A 1 114 ? 102.435 86.248 121.006 1.00 62.55 114 PHE C CA 1
ATOM 913 C C . PHE A 1 114 ? 101.517 85.094 121.377 1.00 64.57 114 PHE C C 1
ATOM 914 O O . PHE A 1 114 ? 100.386 85.317 121.816 1.00 67.79 114 PHE C O 1
ATOM 922 N N . VAL A 1 115 ? 102.001 83.869 121.200 1.00 65.06 115 VAL C N 1
ATOM 923 C CA . VAL A 1 115 ? 101.232 82.669 121.498 1.00 66.13 115 VAL C CA 1
ATOM 924 C C . VAL A 1 115 ? 102.032 81.799 122.453 1.00 67.96 115 VAL C C 1
ATOM 925 O O . VAL A 1 115 ? 103.204 81.503 122.198 1.00 73.05 115 VAL C O 1
ATOM 929 N N . VAL A 1 116 ? 101.409 81.409 123.562 1.00 68.32 116 VAL C N 1
ATOM 930 C CA . VAL A 1 116 ? 102.029 80.528 124.542 1.00 73.74 116 VAL C CA 1
ATOM 931 C C . VAL A 1 116 ? 101.091 79.359 124.807 1.00 79.19 116 VAL C C 1
ATOM 932 O O . VAL A 1 116 ? 99.877 79.538 124.948 1.00 80.72 116 VAL C O 1
ATOM 936 N N . CYS A 1 117 ? 101.652 78.156 124.833 1.00 84.69 117 CYS C N 1
ATOM 937 C CA . CYS A 1 117 ? 100.903 76.941 125.114 1.00 84.93 117 CYS C CA 1
ATOM 938 C C . CYS A 1 117 ? 101.406 76.337 126.414 1.00 89.74 117 CYS C C 1
ATOM 939 O O . CYS A 1 117 ? 102.617 76.245 126.638 1.00 93.11 117 CYS C O 1
ATOM 942 N N . VAL A 1 118 ? 100.474 75.932 127.274 1.00 92.80 118 VAL C N 1
ATOM 943 C CA . VAL A 1 118 ? 100.812 75.360 128.568 1.00 97.55 118 VAL C CA 1
ATOM 944 C C . VAL A 1 118 ? 100.145 73.999 128.695 1.00 102.66 118 VAL C C 1
ATOM 945 O O . VAL A 1 118 ? 99.138 73.706 128.048 1.00 105.90 118 VAL C O 1
ATOM 949 N N . SER A 1 119 ? 100.736 73.158 129.540 1.00 105.18 119 SER C N 1
ATOM 950 C CA . SER A 1 119 ? 100.190 71.839 129.817 1.00 108.43 119 SER C CA 1
ATOM 951 C C . SER A 1 119 ? 100.677 71.401 131.188 1.00 112.84 119 SER C C 1
ATOM 952 O O . SER A 1 119 ? 101.674 71.910 131.703 1.00 112.82 119 SER C O 1
ATOM 955 N N . GLN A 1 120 ? 99.957 70.447 131.772 1.00 116.33 120 GLN C N 1
ATOM 956 C CA . GLN A 1 120 ? 100.305 69.954 133.097 1.00 116.98 120 GLN C CA 1
ATOM 957 C C . GLN A 1 120 ? 101.638 69.218 133.056 1.00 119.24 120 GLN C C 1
ATOM 958 O O . GLN A 1 120 ? 101.865 68.367 132.191 1.00 121.30 120 GLN C O 1
ATOM 964 N N . LEU A 1 121 ? 102.518 69.545 133.996 1.00 120.83 121 LEU C N 1
ATOM 965 C CA . LEU A 1 121 ? 103.785 68.840 134.104 1.00 122.85 121 LEU C CA 1
ATOM 966 C C . LEU A 1 121 ? 103.570 67.459 134.711 1.00 127.68 121 LEU C C 1
ATOM 967 O O . LEU A 1 121 ? 102.613 67.222 135.454 1.00 127.23 121 LEU C O 1
ATOM 972 N N . ALA A 1 122 ? 104.468 66.539 134.378 1.00 130.15 122 ALA C N 1
ATOM 973 C CA . ALA A 1 122 ? 104.385 65.174 134.880 1.00 131.81 122 ALA C CA 1
ATOM 974 C C . ALA A 1 122 ? 104.745 65.116 136.360 1.00 132.94 122 ALA C C 1
ATOM 975 O O . ALA A 1 122 ? 103.884 65.280 137.225 1.00 133.04 122 ALA C O 1
ATOM 977 N N . PRO B 2 33 ? 87.438 70.059 116.080 1.00 60.18 14 PRO A N 1
ATOM 978 C CA . PRO B 2 33 ? 86.147 70.374 116.698 1.00 58.75 14 PRO A CA 1
ATOM 979 C C . PRO B 2 33 ? 85.002 70.367 115.692 1.00 61.18 14 PRO A C 1
ATOM 980 O O . PRO B 2 33 ? 84.077 69.569 115.837 1.00 65.97 14 PRO A O 1
ATOM 984 N N . LEU B 2 34 ? 85.067 71.255 114.700 1.00 59.87 15 LEU A N 1
ATOM 985 C CA . LEU B 2 34 ? 84.056 71.354 113.654 1.00 59.44 15 LEU A CA 1
ATOM 986 C C . LEU B 2 34 ? 82.692 71.679 114.249 1.00 62.14 15 LEU A C 1
ATOM 987 O O . LEU B 2 34 ? 82.604 72.322 115.298 1.00 68.10 15 LEU A O 1
ATOM 992 N N . LEU B 2 35 ? 81.628 71.228 113.595 1.00 56.94 16 LEU A N 1
ATOM 993 C CA . LEU B 2 35 ? 80.267 71.482 114.047 1.00 57.14 16 LEU A CA 1
ATOM 994 C C . LEU B 2 35 ? 79.425 70.273 113.665 1.00 61.56 16 LEU A C 1
ATOM 995 O O . LEU B 2 35 ? 79.952 69.212 113.322 1.00 67.35 16 LEU A O 1
ATOM 1000 N N . GLU B 2 36 ? 78.103 70.432 113.732 1.00 58.68 17 GLU A N 1
ATOM 1001 C CA . GLU B 2 36 ? 77.218 69.348 113.318 1.00 61.34 17 GLU A CA 1
ATOM 1002 C C . GLU B 2 36 ? 76.990 69.365 111.809 1.00 60.14 17 GLU A C 1
ATOM 1003 O O . GLU B 2 36 ? 77.338 68.410 111.102 1.00 63.67 17 GLU A O 1
ATOM 1009 N N . TYR B 2 37 ? 76.407 70.451 111.299 1.00 54.75 18 TYR A N 1
ATOM 1010 C CA . TYR B 2 37 ? 76.181 70.552 109.863 1.00 52.30 18 TYR A CA 1
ATOM 1011 C C . TYR B 2 37 ? 77.495 70.562 109.097 1.00 53.61 18 TYR A C 1
ATOM 1012 O O . TYR B 2 37 ? 77.572 70.022 107.987 1.00 56.98 18 TYR A O 1
ATOM 1021 N N . GLU B 2 38 ? 78.536 71.165 109.670 1.00 52.77 19 GLU A N 1
ATOM 1022 C CA . GLU B 2 38 ? 79.841 71.147 109.023 1.00 50.94 19 GLU A CA 1
ATOM 1023 C C . GLU B 2 38 ? 80.371 69.726 108.907 1.00 50.03 19 GLU A C 1
ATOM 1024 O O . GLU B 2 38 ? 80.969 69.361 107.890 1.00 53.36 19 GLU A O 1
ATOM 1030 N N . ARG B 2 39 ? 80.156 68.904 109.934 1.00 48.45 20 ARG A N 1
ATOM 1031 C CA . ARG B 2 39 ? 80.613 67.523 109.859 1.00 49.57 20 ARG A CA 1
ATOM 1032 C C . ARG B 2 39 ? 79.781 66.708 108.877 1.00 50.70 20 ARG A C 1
ATOM 1033 O O . ARG B 2 39 ? 80.316 65.816 108.207 1.00 53.57 20 ARG A O 1
ATOM 1041 N N . GLN B 2 40 ? 78.487 67.013 108.749 1.00 50.37 21 GLN A N 1
ATOM 1042 C CA . GLN B 2 40 ? 77.691 66.387 107.696 1.00 50.18 21 GLN A CA 1
ATOM 1043 C C . GLN B 2 40 ? 78.242 66.735 106.318 1.00 50.00 21 GLN A C 1
ATOM 1044 O O . GLN B 2 40 ? 78.386 65.865 105.448 1.00 52.24 21 GLN A O 1
ATOM 1050 N N . LEU B 2 41 ? 78.561 68.015 106.109 1.00 48.58 22 LEU A N 1
ATOM 1051 C CA . LEU B 2 41 ? 79.156 68.455 104.851 1.00 45.36 22 LEU A CA 1
ATOM 1052 C C . LEU B 2 41 ? 80.475 67.740 104.588 1.00 46.93 22 LEU A C 1
ATOM 1053 O O . LEU B 2 41 ? 80.753 67.317 103.459 1.00 48.34 22 LEU A O 1
ATOM 1058 N N . VAL B 2 42 ? 81.304 67.609 105.622 1.00 46.65 23 VAL A N 1
ATOM 1059 C CA . VAL B 2 42 ? 82.602 66.964 105.468 1.00 42.52 23 VAL A CA 1
ATOM 1060 C C . VAL B 2 42 ? 82.429 65.502 105.088 1.00 43.93 23 VAL A C 1
ATOM 1061 O O . VAL B 2 42 ? 83.161 64.979 104.244 1.00 48.80 23 VAL A O 1
ATOM 1065 N N . LEU B 2 43 ? 81.469 64.815 105.708 1.00 44.09 24 LEU A N 1
ATOM 1066 C CA . LEU B 2 43 ? 81.209 63.428 105.330 1.00 46.24 24 LEU A CA 1
ATOM 1067 C C . LEU B 2 43 ? 80.758 63.330 103.878 1.00 48.43 24 LEU A C 1
ATOM 1068 O O . LEU B 2 43 ? 81.231 62.467 103.124 1.00 51.76 24 LEU A O 1
ATOM 1073 N N . GLU B 2 44 ? 79.858 64.222 103.461 1.00 48.06 25 GLU A N 1
ATOM 1074 C CA . GLU B 2 44 ? 79.388 64.196 102.081 1.00 49.35 25 GLU A CA 1
ATOM 1075 C C . GLU B 2 44 ? 80.535 64.417 101.105 1.00 49.92 25 GLU A C 1
ATOM 1076 O O . GLU B 2 44 ? 80.574 63.804 100.032 1.00 52.41 25 GLU A O 1
ATOM 1082 N N . LEU B 2 45 ? 81.477 65.294 101.453 1.00 48.32 26 LEU A N 1
ATOM 1083 C CA . LEU B 2 45 ? 82.601 65.540 100.555 1.00 43.12 26 LEU A CA 1
ATOM 1084 C C . LEU B 2 45 ? 83.625 64.411 100.595 1.00 46.01 26 LEU A C 1
ATOM 1085 O O . LEU B 2 45 ? 84.287 64.148 99.586 1.00 47.70 26 LEU A O 1
ATOM 1090 N N . LEU B 2 46 ? 83.786 63.746 101.742 1.00 48.72 27 LEU A N 1
ATOM 1091 C CA . LEU B 2 46 ? 84.582 62.523 101.785 1.00 48.47 27 LEU A CA 1
ATOM 1092 C C . LEU B 2 46 ? 83.955 61.415 100.957 1.00 54.81 27 LEU A C 1
ATOM 1093 O O . LEU B 2 46 ? 84.657 60.480 100.560 1.00 57.68 27 LEU A O 1
ATOM 1098 N N . ASP B 2 47 ? 82.657 61.507 100.682 1.00 56.99 28 ASP A N 1
ATOM 1099 C CA . ASP B 2 47 ? 82.039 60.650 99.679 1.00 57.57 28 ASP A CA 1
ATOM 1100 C C . ASP B 2 47 ? 82.406 61.172 98.295 1.00 56.86 28 ASP A C 1
ATOM 1101 O O . ASP B 2 47 ? 83.374 61.926 98.159 1.00 53.68 28 ASP A O 1
ATOM 1106 N N . THR B 2 48 ? 81.683 60.729 97.267 1.00 59.67 29 THR A N 1
ATOM 1107 C CA . THR B 2 48 ? 81.919 61.153 95.890 1.00 59.64 29 THR A CA 1
ATOM 1108 C C . THR B 2 48 ? 82.267 62.635 95.810 1.00 54.74 29 THR A C 1
ATOM 1109 O O . THR B 2 48 ? 81.569 63.482 96.371 1.00 53.04 29 THR A O 1
ATOM 1113 N N . ASP B 2 49 ? 83.363 62.935 95.117 1.00 52.48 30 ASP A N 1
ATOM 1114 C CA . ASP B 2 49 ? 83.907 64.285 95.092 1.00 46.72 30 ASP A CA 1
ATOM 1115 C C . ASP B 2 49 ? 82.962 65.253 94.395 1.00 46.44 30 ASP A C 1
ATOM 1116 O O . ASP B 2 49 ? 82.138 64.868 93.563 1.00 49.25 30 ASP A O 1
ATOM 1121 N N . GLY B 2 50 ? 83.094 66.521 94.746 1.00 42.49 31 GLY A N 1
ATOM 1122 C CA . GLY B 2 50 ? 82.269 67.545 94.155 1.00 40.84 31 GLY A CA 1
ATOM 1123 C C . GLY B 2 50 ? 82.754 68.914 94.557 1.00 37.25 31 GLY A C 1
ATOM 1124 O O . GLY B 2 50 ? 83.867 69.070 95.059 1.00 37.60 31 GLY A O 1
ATOM 1125 N N . LEU B 2 51 ? 81.911 69.914 94.329 1.00 34.41 32 LEU A N 1
ATOM 1126 C CA . LEU B 2 51 ? 82.225 71.280 94.715 1.00 33.98 32 LEU A CA 1
ATOM 1127 C C . LEU B 2 51 ? 81.146 71.788 95.658 1.00 37.46 32 LEU A C 1
ATOM 1128 O O . LEU B 2 51 ? 79.963 71.483 95.487 1.00 40.85 32 LEU A O 1
ATOM 1133 N N . VAL B 2 52 ? 81.563 72.558 96.658 1.00 34.60 33 VAL A N 1
ATOM 1134 C CA . VAL B 2 52 ? 80.692 73.013 97.734 1.00 33.86 33 VAL A CA 1
ATOM 1135 C C . VAL B 2 52 ? 80.535 74.521 97.629 1.00 36.19 33 VAL A C 1
ATOM 1136 O O . VAL B 2 52 ? 81.532 75.251 97.579 1.00 42.42 33 VAL A O 1
ATOM 1140 N N . VAL B 2 53 ? 79.292 74.988 97.597 1.00 32.34 34 VAL A N 1
ATOM 1141 C CA . VAL B 2 53 ? 78.981 76.412 97.610 1.00 32.37 34 VAL A CA 1
ATOM 1142 C C . VAL B 2 53 ? 78.330 76.721 98.949 1.00 35.37 34 VAL A C 1
ATOM 1143 O O . VAL B 2 53 ? 77.217 76.262 99.229 1.00 39.67 34 VAL A O 1
ATOM 1147 N N . CYS B 2 54 ? 79.014 77.504 99.773 1.00 36.60 35 CYS A N 1
ATOM 1148 C CA . CYS B 2 54 ? 78.496 77.918 101.066 1.00 39.31 35 CYS A CA 1
ATOM 1149 C C . CYS B 2 54 ? 77.987 79.351 100.993 1.00 42.55 35 CYS A C 1
ATOM 1150 O O . CYS B 2 54 ? 78.254 80.088 100.043 1.00 44.55 35 CYS A O 1
ATOM 1153 N N . ALA B 2 55 ? 77.240 79.742 102.018 1.00 39.96 36 ALA A N 1
ATOM 1154 C CA . ALA B 2 55 ? 76.861 81.137 102.165 1.00 38.64 36 ALA A CA 1
ATOM 1155 C C . ALA B 2 55 ? 78.085 81.971 102.514 1.00 43.00 36 ALA A C 1
ATOM 1156 O O . ALA B 2 55 ? 79.070 81.466 103.057 1.00 48.25 36 ALA A O 1
ATOM 1158 N N . ARG B 2 56 ? 78.024 83.261 102.188 1.00 42.79 37 ARG A N 1
ATOM 1159 C CA . ARG B 2 56 ? 79.155 84.150 102.420 1.00 39.21 37 ARG A CA 1
ATOM 1160 C C . ARG B 2 56 ? 79.541 84.172 103.891 1.00 35.93 37 ARG A C 1
ATOM 1161 O O . ARG B 2 56 ? 78.780 84.660 104.729 1.00 36.09 37 ARG A O 1
ATOM 1169 N N . GLY B 2 57 ? 80.717 83.647 104.211 1.00 36.36 38 GLY A N 1
ATOM 1170 C CA . GLY B 2 57 ? 81.218 83.680 105.565 1.00 36.88 38 GLY A CA 1
ATOM 1171 C C . GLY B 2 57 ? 80.867 82.492 106.428 1.00 38.45 38 GLY A C 1
ATOM 1172 O O . GLY B 2 57 ? 81.057 82.562 107.646 1.00 39.92 38 GLY A O 1
ATOM 1173 N N . LEU B 2 58 ? 80.370 81.405 105.848 1.00 39.80 39 LEU A N 1
ATOM 1174 C CA . LEU B 2 58 ? 79.995 80.231 106.636 1.00 41.61 39 LEU A CA 1
ATOM 1175 C C . LEU B 2 58 ? 81.166 79.271 106.810 1.00 46.65 39 LEU A C 1
ATOM 1176 O O . LEU B 2 58 ? 81.044 78.067 106.597 1.00 51.38 39 LEU A O 1
ATOM 1181 N N . GLY B 2 59 ? 82.311 79.805 107.222 1.00 48.56 40 GLY A N 1
ATOM 1182 C CA . GLY B 2 59 ? 83.464 78.993 107.562 1.00 49.77 40 GLY A CA 1
ATOM 1183 C C . GLY B 2 59 ? 84.015 78.098 106.468 1.00 49.82 40 GLY A C 1
ATOM 1184 O O . GLY B 2 59 ? 84.304 76.927 106.724 1.00 50.37 40 GLY A O 1
ATOM 1185 N N . ALA B 2 60 ? 84.167 78.621 105.249 1.00 47.91 41 ALA A N 1
ATOM 1186 C CA . ALA B 2 60 ? 84.829 77.844 104.205 1.00 47.34 41 ALA A CA 1
ATOM 1187 C C . ALA B 2 60 ? 86.290 77.593 104.547 1.00 46.77 41 ALA A C 1
ATOM 1188 O O . ALA B 2 60 ? 86.833 76.527 104.222 1.00 46.20 41 ALA A O 1
ATOM 1190 N N . ASP B 2 61 ? 86.940 78.561 105.196 1.00 45.99 42 ASP A N 1
ATOM 1191 C CA . ASP B 2 61 ? 88.300 78.348 105.669 1.00 43.84 42 ASP A CA 1
ATOM 1192 C C . ASP B 2 61 ? 88.363 77.206 106.670 1.00 46.15 42 ASP A C 1
ATOM 1193 O O . ASP B 2 61 ? 89.361 76.484 106.718 1.00 49.19 42 ASP A O 1
ATOM 1198 N N . ARG B 2 62 ? 87.309 77.015 107.465 1.00 45.61 43 ARG A N 1
ATOM 1199 C CA . ARG B 2 62 ? 87.289 75.895 108.399 1.00 45.95 43 ARG A CA 1
ATOM 1200 C C . ARG B 2 62 ? 87.270 74.559 107.665 1.00 47.76 43 ARG A C 1
ATOM 1201 O O . ARG B 2 62 ? 87.966 73.620 108.062 1.00 50.15 43 ARG A O 1
ATOM 1209 N N . LEU B 2 63 ? 86.487 74.455 106.589 1.00 43.85 44 LEU A N 1
ATOM 1210 C CA . LEU B 2 63 ? 86.473 73.224 105.803 1.00 38.52 44 LEU A CA 1
ATOM 1211 C C . LEU B 2 63 ? 87.818 72.980 105.130 1.00 39.19 44 LEU A C 1
ATOM 1212 O O . LEU B 2 63 ? 88.328 71.848 105.124 1.00 40.31 44 LEU A O 1
ATOM 1217 N N . LEU B 2 64 ? 88.409 74.030 104.557 1.00 36.33 45 LEU A N 1
ATOM 1218 C CA . LEU B 2 64 ? 89.724 73.873 103.950 1.00 34.84 45 LEU A CA 1
ATOM 1219 C C . LEU B 2 64 ? 90.749 73.430 104.982 1.00 38.68 45 LEU A C 1
ATOM 1220 O O . LEU B 2 64 ? 91.584 72.562 104.705 1.00 44.27 45 LEU A O 1
ATOM 1225 N N . TYR B 2 65 ? 90.694 74.002 106.185 1.00 37.19 46 TYR A N 1
ATOM 1226 C CA . TYR B 2 65 ? 91.626 73.611 107.233 1.00 35.75 46 TYR A CA 1
ATOM 1227 C C . TYR B 2 65 ? 91.384 72.178 107.680 1.00 38.36 46 TYR A C 1
ATOM 1228 O O . TYR B 2 65 ? 92.332 71.465 108.023 1.00 44.43 46 TYR A O 1
ATOM 1237 N N . HIS B 2 66 ? 90.125 71.738 107.696 1.00 37.69 47 HIS A N 1
ATOM 1238 C CA . HIS B 2 66 ? 89.848 70.349 108.042 1.00 38.42 47 HIS A CA 1
ATOM 1239 C C . HIS B 2 66 ? 90.486 69.402 107.038 1.00 38.03 47 HIS A C 1
ATOM 1240 O O . HIS B 2 66 ? 91.106 68.401 107.418 1.00 41.75 47 HIS A O 1
ATOM 1247 N N . PHE B 2 67 ? 90.363 69.711 105.749 1.00 34.97 48 PHE A N 1
ATOM 1248 C CA . PHE B 2 67 ? 90.968 68.836 104.748 1.00 34.17 48 PHE A CA 1
ATOM 1249 C C . PHE B 2 67 ? 92.491 68.901 104.795 1.00 34.90 48 PHE A C 1
ATOM 1250 O O . PHE B 2 67 ? 93.168 67.887 104.584 1.00 38.87 48 PHE A O 1
ATOM 1258 N N . LEU B 2 68 ? 93.052 70.077 105.085 1.00 34.40 49 LEU A N 1
ATOM 1259 C CA . LEU B 2 68 ? 94.500 70.176 105.247 1.00 34.45 49 LEU A CA 1
ATOM 1260 C C . LEU B 2 68 ? 94.983 69.327 106.416 1.00 37.78 49 LEU A C 1
ATOM 1261 O O . LEU B 2 68 ? 95.989 68.615 106.307 1.00 41.37 49 LEU A O 1
ATOM 1266 N N . GLN B 2 69 ? 94.281 69.398 107.547 1.00 36.83 50 GLN A N 1
ATOM 1267 C CA . GLN B 2 69 ? 94.634 68.577 108.697 1.00 39.28 50 GLN A CA 1
ATOM 1268 C C . GLN B 2 69 ? 94.516 67.099 108.362 1.00 43.32 50 GLN A C 1
ATOM 1269 O O . GLN B 2 69 ? 95.301 66.277 108.846 1.00 47.30 50 GLN A O 1
ATOM 1275 N N . LEU B 2 70 ? 93.530 66.745 107.538 1.00 43.88 51 LEU A N 1
ATOM 1276 C CA . LEU B 2 70 ? 93.407 65.366 107.083 1.00 41.08 51 LEU A CA 1
ATOM 1277 C C . LEU B 2 70 ? 94.620 64.941 106.266 1.00 42.82 51 LEU A C 1
ATOM 1278 O O . LEU B 2 70 ? 95.128 63.826 106.428 1.00 44.24 51 LEU A O 1
ATOM 1283 N N . HIS B 2 71 ? 95.103 65.819 105.386 1.00 44.27 52 HIS A N 1
ATOM 1284 C CA . HIS B 2 71 ? 96.124 65.452 104.411 1.00 44.40 52 HIS A CA 1
ATOM 1285 C C . HIS B 2 71 ? 97.509 65.993 104.748 1.00 46.35 52 HIS A C 1
ATOM 1286 O O . HIS B 2 71 ? 98.346 66.128 103.853 1.00 43.87 52 HIS A O 1
ATOM 1293 N N . CYS B 2 72 ? 97.777 66.300 106.014 1.00 49.93 53 CYS A N 1
ATOM 1294 C CA . CYS B 2 72 ? 99.120 66.706 106.420 1.00 47.92 53 CYS A CA 1
ATOM 1295 C C . CYS B 2 72 ? 100.088 65.531 106.543 1.00 52.25 53 CYS A C 1
ATOM 1296 O O . CYS B 2 72 ? 101.151 65.678 107.154 1.00 52.93 53 CYS A O 1
ATOM 1299 N N . HIS B 2 73 ? 99.738 64.381 105.977 1.00 55.53 54 HIS A N 1
ATOM 1300 C CA . HIS B 2 73 ? 100.597 63.210 106.008 1.00 55.50 54 HIS A CA 1
ATOM 1301 C C . HIS B 2 73 ? 101.864 63.456 105.188 1.00 57.46 54 HIS A C 1
ATOM 1302 O O . HIS B 2 73 ? 101.870 64.284 104.277 1.00 58.03 54 HIS A O 1
ATOM 1309 N N . PRO B 2 74 ? 102.958 62.757 105.501 1.00 59.45 55 PRO A N 1
ATOM 1310 C CA . PRO B 2 74 ? 104.160 62.844 104.664 1.00 56.40 55 PRO A CA 1
ATOM 1311 C C . PRO B 2 74 ? 104.189 61.871 103.497 1.00 54.28 55 PRO A C 1
ATOM 1312 O O . PRO B 2 74 ? 105.059 62.009 102.627 1.00 53.08 55 PRO A O 1
ATOM 1316 N N . ALA B 2 75 ? 103.278 60.903 103.452 1.00 54.92 56 ALA A N 1
ATOM 1317 C CA . ALA B 2 75 ? 103.260 59.885 102.410 1.00 52.93 56 ALA A CA 1
ATOM 1318 C C . ALA B 2 75 ? 102.363 60.248 101.237 1.00 52.25 56 ALA A C 1
ATOM 1319 O O . ALA B 2 75 ? 102.181 59.422 100.338 1.00 55.40 56 ALA A O 1
ATOM 1321 N N . CYS B 2 76 ? 101.794 61.449 101.227 1.00 51.99 57 CYS A N 1
ATOM 1322 C CA . CYS B 2 76 ? 100.913 61.895 100.161 1.00 47.45 57 CYS A CA 1
ATOM 1323 C C . CYS B 2 76 ? 101.198 63.360 99.882 1.00 47.40 57 CYS A C 1
ATOM 1324 O O . CYS B 2 76 ? 101.761 64.067 100.718 1.00 51.70 57 CYS A O 1
ATOM 1327 N N . LEU B 2 77 ? 100.812 63.820 98.694 1.00 40.05 58 LEU A N 1
ATOM 1328 C CA . LEU B 2 77 ? 100.973 65.228 98.354 1.00 38.30 58 LEU A CA 1
ATOM 1329 C C . LEU B 2 77 ? 99.714 65.722 97.662 1.00 33.63 58 LEU A C 1
ATOM 1330 O O . LEU B 2 77 ? 99.301 65.162 96.644 1.00 38.34 58 LEU A O 1
ATOM 1335 N N . VAL B 2 78 ? 99.096 66.756 98.226 1.00 28.42 59 VAL A N 1
ATOM 1336 C CA . VAL B 2 78 ? 97.968 67.430 97.604 1.00 26.05 59 VAL A CA 1
ATOM 1337 C C . VAL B 2 78 ? 98.382 68.867 97.332 1.00 27.47 59 VAL A C 1
ATOM 1338 O O . VAL B 2 78 ? 99.305 69.400 97.948 1.00 33.50 59 VAL A O 1
ATOM 1342 N N . LEU B 2 79 ? 97.694 69.491 96.385 1.00 25.12 60 LEU A N 1
ATOM 1343 C CA . LEU B 2 79 ? 97.978 70.862 95.991 1.00 26.45 60 LEU A CA 1
ATOM 1344 C C . LEU B 2 79 ? 96.769 71.732 96.290 1.00 29.33 60 LEU A C 1
ATOM 1345 O O . LEU B 2 79 ? 95.642 71.374 95.939 1.00 34.26 60 LEU A O 1
ATOM 1350 N N . VAL B 2 80 ? 97.006 72.867 96.939 1.00 26.81 61 VAL A N 1
ATOM 1351 C CA . VAL B 2 80 ? 95.981 73.870 97.196 1.00 27.33 61 VAL A CA 1
ATOM 1352 C C . VAL B 2 80 ? 96.225 75.027 96.241 1.00 31.12 61 VAL A C 1
ATOM 1353 O O . VAL B 2 80 ? 97.350 75.530 96.145 1.00 36.45 61 VAL A O 1
ATOM 1357 N N . LEU B 2 81 ? 95.181 75.448 95.533 1.00 30.59 62 LEU A N 1
ATOM 1358 C CA . LEU B 2 81 ? 95.382 76.301 94.367 1.00 33.92 62 LEU A CA 1
ATOM 1359 C C . LEU B 2 81 ? 95.325 77.793 94.690 1.00 39.59 62 LEU A C 1
ATOM 1360 O O . LEU B 2 81 ? 96.310 78.510 94.491 1.00 47.19 62 LEU A O 1
ATOM 1365 N N . ASN B 2 82 ? 94.192 78.276 95.187 1.00 33.46 63 ASN A N 1
ATOM 1366 C CA . ASN B 2 82 ? 93.952 79.714 95.299 1.00 35.49 63 ASN A CA 1
ATOM 1367 C C . ASN B 2 82 ? 93.859 80.108 96.769 1.00 39.84 63 ASN A C 1
ATOM 1368 O O . ASN B 2 82 ? 92.776 80.142 97.350 1.00 45.69 63 ASN A O 1
ATOM 1373 N N . THR B 2 83 ? 95.004 80.429 97.364 1.00 38.80 64 THR A N 1
ATOM 1374 C CA . THR B 2 83 ? 95.054 80.885 98.743 1.00 43.00 64 THR A CA 1
ATOM 1375 C C . THR B 2 83 ? 96.002 82.069 98.847 1.00 48.30 64 THR A C 1
ATOM 1376 O O . THR B 2 83 ? 97.000 82.149 98.127 1.00 49.46 64 THR A O 1
ATOM 1380 N N . GLN B 2 84 ? 95.677 82.990 99.745 1.00 50.25 65 GLN A N 1
ATOM 1381 C CA . GLN B 2 84 ? 96.506 84.159 99.973 1.00 48.05 65 GLN A CA 1
ATOM 1382 C C . GLN B 2 84 ? 97.647 83.826 100.926 1.00 48.80 65 GLN A C 1
ATOM 1383 O O . GLN B 2 84 ? 97.548 82.892 101.724 1.00 52.73 65 GLN A O 1
ATOM 1389 N N . PRO B 2 85 ? 98.754 84.572 100.857 1.00 45.79 66 PRO A N 1
ATOM 1390 C CA . PRO B 2 85 ? 99.870 84.296 101.776 1.00 47.12 66 PRO A CA 1
ATOM 1391 C C . PRO B 2 85 ? 99.492 84.398 103.244 1.00 48.21 66 PRO A C 1
ATOM 1392 O O . PRO B 2 85 ? 99.984 83.607 104.058 1.00 50.98 66 PRO A O 1
ATOM 1396 N N . ALA B 2 86 ? 98.629 85.348 103.609 1.00 44.39 67 ALA A N 1
ATOM 1397 C CA . ALA B 2 86 ? 98.217 85.467 105.004 1.00 42.64 67 ALA A CA 1
ATOM 1398 C C . ALA B 2 86 ? 97.420 84.249 105.453 1.00 45.18 67 ALA A C 1
ATOM 1399 O O . ALA B 2 86 ? 97.638 83.729 106.553 1.00 47.00 67 ALA A O 1
ATOM 1401 N N . GLU B 2 87 ? 96.496 83.777 104.614 1.00 45.75 68 GLU A N 1
ATOM 1402 C CA . GLU B 2 87 ? 95.727 82.587 104.959 1.00 46.08 68 GLU A CA 1
ATOM 1403 C C . GLU B 2 87 ? 96.624 81.361 105.054 1.00 46.68 68 GLU A C 1
ATOM 1404 O O . GLU B 2 87 ? 96.457 80.529 105.953 1.00 50.72 68 GLU A O 1
ATOM 1410 N N . GLU B 2 88 ? 97.579 81.229 104.132 1.00 42.84 69 GLU A N 1
ATOM 1411 C CA . GLU B 2 88 ? 98.500 80.100 104.185 1.00 40.69 69 GLU A CA 1
ATOM 1412 C C . GLU B 2 88 ? 99.331 80.130 105.458 1.00 45.32 69 GLU A C 1
ATOM 1413 O O . GLU B 2 88 ? 99.520 79.096 106.111 1.00 46.02 69 GLU A O 1
ATOM 1419 N N . GLU B 2 89 ? 99.835 81.308 105.828 1.00 47.84 70 GLU A N 1
ATOM 1420 C CA . GLU B 2 89 ? 100.630 81.416 107.045 1.00 46.79 70 GLU A CA 1
ATOM 1421 C C . GLU B 2 89 ? 99.794 81.108 108.276 1.00 45.53 70 GLU A C 1
ATOM 1422 O O . GLU B 2 89 ? 100.270 80.452 109.209 1.00 47.70 70 GLU A O 1
ATOM 1428 N N . TYR B 2 90 ? 98.542 81.570 108.300 1.00 43.04 71 TYR A N 1
ATOM 1429 C CA . TYR B 2 90 ? 97.670 81.255 109.425 1.00 42.32 71 TYR A CA 1
ATOM 1430 C C . TYR B 2 90 ? 97.408 79.759 109.521 1.00 44.73 71 TYR A C 1
ATOM 1431 O O . TYR B 2 90 ? 97.409 79.194 110.619 1.00 49.36 71 TYR A O 1
ATOM 1440 N N . PHE B 2 91 ? 97.171 79.101 108.385 1.00 43.37 72 PHE A N 1
ATOM 1441 C CA . PHE B 2 91 ? 96.949 77.658 108.405 1.00 40.61 72 PHE A CA 1
ATOM 1442 C C . PHE B 2 91 ? 98.180 76.921 108.910 1.00 42.23 72 PHE A C 1
ATOM 1443 O O . PHE B 2 91 ? 98.069 76.000 109.729 1.00 45.19 72 PHE A O 1
ATOM 1451 N N . ILE B 2 92 ? 99.364 77.317 108.441 1.00 43.08 73 ILE A N 1
ATOM 1452 C CA . ILE B 2 92 ? 100.592 76.663 108.884 1.00 43.98 73 ILE A CA 1
ATOM 1453 C C . ILE B 2 92 ? 100.788 76.858 110.380 1.00 49.20 73 ILE A C 1
ATOM 1454 O O . ILE B 2 92 ? 101.119 75.913 111.107 1.00 53.87 73 ILE A O 1
ATOM 1459 N N . ASN B 2 93 ? 100.582 78.083 110.866 1.00 50.85 74 ASN A N 1
ATOM 1460 C CA . ASN B 2 93 ? 100.775 78.359 112.284 1.00 50.39 74 ASN A CA 1
ATOM 1461 C C . ASN B 2 93 ? 99.773 77.598 113.140 1.00 49.61 74 ASN A C 1
ATOM 1462 O O . ASN B 2 93 ? 100.125 77.081 114.204 1.00 53.13 74 ASN A O 1
ATOM 1467 N N . GLN B 2 94 ? 98.517 77.518 112.697 1.00 46.99 75 GLN A N 1
ATOM 1468 C CA . GLN B 2 94 ? 97.517 76.783 113.463 1.00 47.74 75 GLN A CA 1
ATOM 1469 C C . GLN B 2 94 ? 97.827 75.293 113.493 1.00 50.45 75 GLN A C 1
ATOM 1470 O O . GLN B 2 94 ? 97.653 74.637 114.528 1.00 51.97 75 GLN A O 1
ATOM 1476 N N . LEU B 2 95 ? 98.291 74.738 112.371 1.00 51.24 76 LEU A N 1
ATOM 1477 C CA . LEU B 2 95 ? 98.682 73.333 112.363 1.00 49.83 76 LEU A CA 1
ATOM 1478 C C . LEU B 2 95 ? 99.876 73.093 113.276 1.00 51.92 76 LEU A C 1
ATOM 1479 O O . LEU B 2 95 ? 99.959 72.055 113.941 1.00 55.28 76 LEU A O 1
ATOM 1484 N N . LYS B 2 96 ? 100.813 74.042 113.319 1.00 50.20 77 LYS A N 1
ATOM 1485 C CA . LYS B 2 96 ? 101.921 73.937 114.263 1.00 52.32 77 LYS A CA 1
ATOM 1486 C C . LYS B 2 96 ? 101.421 73.981 115.701 1.00 55.83 77 LYS A C 1
ATOM 1487 O O . LYS B 2 96 ? 101.928 73.258 116.567 1.00 56.79 77 LYS A O 1
ATOM 1493 N N . ILE B 2 97 ? 100.432 74.833 115.973 1.00 57.71 78 ILE A N 1
ATOM 1494 C CA . ILE B 2 97 ? 99.836 74.900 117.304 1.00 54.59 78 ILE A CA 1
ATOM 1495 C C . ILE B 2 97 ? 99.235 73.555 117.681 1.00 55.43 78 ILE A C 1
ATOM 1496 O O . ILE B 2 97 ? 99.409 73.071 118.806 1.00 54.04 78 ILE A O 1
ATOM 1501 N N . GLU B 2 98 ? 98.524 72.926 116.744 1.00 56.84 79 GLU A N 1
ATOM 1502 C CA . GLU B 2 98 ? 97.900 71.638 117.019 1.00 58.21 79 GLU A CA 1
ATOM 1503 C C . GLU B 2 98 ? 98.926 70.546 117.296 1.00 60.15 79 GLU A C 1
ATOM 1504 O O . GLU B 2 98 ? 98.568 69.496 117.840 1.00 61.61 79 GLU A O 1
ATOM 1510 N N . GLY B 2 99 ? 100.189 70.768 116.945 1.00 57.71 80 GLY A N 1
ATOM 1511 C CA . GLY B 2 99 ? 101.213 69.769 117.164 1.00 59.16 80 GLY A CA 1
ATOM 1512 C C . GLY B 2 99 ? 101.297 68.780 116.023 1.00 63.81 80 GLY A C 1
ATOM 1513 O O . GLY B 2 99 ? 101.160 67.571 116.226 1.00 67.37 80 GLY A O 1
ATOM 1514 N N . VAL B 2 100 ? 101.519 69.285 114.814 1.00 64.05 81 VAL A N 1
ATOM 1515 C CA . VAL B 2 100 ? 101.566 68.469 113.608 1.00 62.72 81 VAL A CA 1
ATOM 1516 C C . VAL B 2 100 ? 102.967 68.567 113.025 1.00 63.04 81 VAL A C 1
ATOM 1517 O O . VAL B 2 100 ? 103.463 69.671 112.768 1.00 62.02 81 VAL A O 1
ATOM 1521 N N . GLU B 2 101 ? 103.606 67.419 112.831 1.00 67.55 82 GLU A N 1
ATOM 1522 C CA . GLU B 2 101 ? 104.876 67.364 112.129 1.00 68.80 82 GLU A CA 1
ATOM 1523 C C . GLU B 2 101 ? 104.637 67.346 110.623 1.00 69.32 82 GLU A C 1
ATOM 1524 O O . GLU B 2 101 ? 103.564 66.970 110.144 1.00 68.52 82 GLU A O 1
ATOM 1530 N N . HIS B 2 102 ? 105.661 67.756 109.873 1.00 65.52 83 HIS A N 1
ATOM 1531 C CA . HIS B 2 102 ? 105.582 67.875 108.418 1.00 61.71 83 HIS A CA 1
ATOM 1532 C C . HIS B 2 102 ? 104.478 68.859 108.017 1.00 57.23 83 HIS A C 1
ATOM 1533 O O . HIS B 2 102 ? 103.464 68.507 107.413 1.00 54.49 83 HIS A O 1
ATOM 1540 N N . LEU B 2 103 ? 104.711 70.114 108.389 1.00 54.60 84 LEU A N 1
ATOM 1541 C CA . LEU B 2 103 ? 103.774 71.183 108.099 1.00 49.79 84 LEU A CA 1
ATOM 1542 C C . LEU B 2 103 ? 103.694 71.440 106.597 1.00 46.40 84 LEU A C 1
ATOM 1543 O O . LEU B 2 103 ? 104.602 71.080 105.846 1.00 49.14 84 LEU A O 1
ATOM 1548 N N . PRO B 2 104 ? 102.602 72.048 106.133 1.00 43.45 85 PRO A N 1
ATOM 1549 C CA . PRO B 2 104 ? 102.497 72.387 104.711 1.00 42.35 85 PRO A CA 1
ATOM 1550 C C . PRO B 2 104 ? 103.595 73.3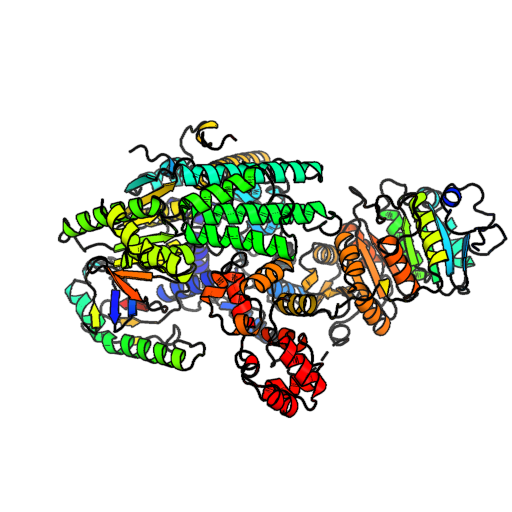43 104.280 1.00 45.43 85 PRO A C 1
ATOM 1551 O O . PRO B 2 104 ? 104.047 74.195 105.046 1.00 49.29 85 PRO A O 1
ATOM 1555 N N . ARG B 2 105 ? 104.022 73.193 103.031 1.00 42.93 86 ARG A N 1
ATOM 1556 C CA . ARG B 2 105 ? 105.087 73.999 102.462 1.00 42.87 86 ARG A CA 1
ATOM 1557 C C . ARG B 2 105 ? 104.558 74.788 101.276 1.00 42.50 86 ARG A C 1
ATOM 1558 O O . ARG B 2 105 ? 103.698 74.316 100.530 1.00 44.26 86 ARG A O 1
ATOM 1566 N N . ARG B 2 106 ? 105.080 75.996 101.110 1.00 43.85 87 ARG A N 1
ATOM 1567 C CA . ARG B 2 106 ? 104.663 76.891 100.042 1.00 43.83 87 ARG A CA 1
ATOM 1568 C C . ARG B 2 106 ? 105.711 76.889 98.940 1.00 47.38 87 ARG A C 1
ATOM 1569 O O . ARG B 2 106 ? 106.908 77.004 99.216 1.00 51.91 87 ARG A O 1
ATOM 1577 N N . VAL B 2 107 ? 105.259 76.751 97.697 1.00 46.42 88 VAL A N 1
ATOM 1578 C CA . VAL B 2 107 ? 106.136 76.733 96.533 1.00 51.00 88 VAL A CA 1
ATOM 1579 C C . VAL B 2 107 ? 105.764 77.913 95.650 1.00 57.35 88 VAL A C 1
ATOM 1580 O O . VAL B 2 107 ? 104.610 78.037 95.225 1.00 58.28 88 VAL A O 1
ATOM 1584 N N . THR B 2 108 ? 106.738 78.775 95.372 1.00 63.35 89 THR A N 1
ATOM 1585 C CA . THR B 2 108 ? 106.524 79.972 94.574 1.00 72.03 89 THR A CA 1
ATOM 1586 C C . THR B 2 108 ? 107.643 80.101 93.546 1.00 77.59 89 THR A C 1
ATOM 1587 O O . THR B 2 108 ? 108.558 79.275 93.483 1.00 76.63 89 THR A O 1
ATOM 1591 N N . ASN B 2 109 ? 107.559 81.155 92.731 1.00 82.63 90 ASN A N 1
ATOM 1592 C CA . ASN B 2 109 ? 108.543 81.367 91.675 1.00 81.73 90 ASN A CA 1
ATOM 1593 C C . ASN B 2 109 ? 109.935 81.641 92.226 1.00 82.61 90 ASN A C 1
ATOM 1594 O O . ASN B 2 109 ? 110.922 81.440 91.511 1.00 82.46 90 ASN A O 1
ATOM 1599 N N . GLU B 2 110 ? 110.035 82.098 93.476 1.00 82.96 91 GLU A N 1
ATOM 1600 C CA . GLU B 2 110 ? 111.336 82.440 94.040 1.00 85.39 91 GLU A CA 1
ATOM 1601 C C . GLU B 2 110 ? 112.236 81.216 94.141 1.00 84.12 91 GLU A C 1
ATOM 1602 O O . GLU B 2 110 ? 113.444 81.303 93.894 1.00 86.18 91 GLU A O 1
ATOM 1608 N N . ILE B 2 111 ? 111.668 80.068 94.515 1.00 81.74 92 ILE A N 1
ATOM 1609 C CA . ILE B 2 111 ? 112.451 78.843 94.590 1.00 79.19 92 ILE A CA 1
ATOM 1610 C C . ILE B 2 111 ? 112.938 78.466 93.200 1.00 78.22 92 ILE A C 1
ATOM 1611 O O . ILE B 2 111 ? 112.209 78.590 92.208 1.00 78.60 92 ILE A O 1
ATOM 1616 N N . THR B 2 112 ? 114.189 78.022 93.119 1.00 76.28 93 THR A N 1
ATOM 1617 C CA . THR B 2 112 ? 114.751 77.601 91.846 1.00 77.07 93 THR A CA 1
ATOM 1618 C C . THR B 2 112 ? 114.025 76.366 91.326 1.00 74.04 93 THR A C 1
ATOM 1619 O O . THR B 2 112 ? 113.515 75.549 92.096 1.00 74.68 93 THR A O 1
ATOM 1623 N N . SER B 2 113 ? 113.984 76.239 89.998 1.00 72.17 94 SER A N 1
ATOM 1624 C CA . SER B 2 113 ? 113.188 75.184 89.377 1.00 72.30 94 SER A CA 1
ATOM 1625 C C . SER B 2 113 ? 113.692 73.799 89.760 1.00 72.66 94 SER A C 1
ATOM 1626 O O . SER B 2 113 ? 112.894 72.892 90.020 1.00 70.62 94 SER A O 1
ATOM 1629 N N . ASN B 2 114 ? 115.012 73.611 89.791 1.00 75.19 95 ASN A N 1
ATOM 1630 C CA . ASN B 2 114 ? 115.554 72.318 90.194 1.00 75.94 95 ASN A CA 1
ATOM 1631 C C . ASN B 2 114 ? 115.268 72.025 91.661 1.00 72.51 95 ASN A C 1
ATOM 1632 O O . ASN B 2 114 ? 115.120 70.859 92.040 1.00 71.11 95 ASN A O 1
ATOM 1637 N N . SER B 2 115 ? 115.192 73.061 92.496 1.00 72.19 96 SER A N 1
ATOM 1638 C CA . SER B 2 115 ? 114.840 72.872 93.897 1.00 69.96 96 SER A CA 1
ATOM 1639 C C . SER B 2 115 ? 113.353 72.618 94.100 1.00 67.76 96 SER A C 1
ATOM 1640 O O . SER B 2 115 ? 112.975 72.014 95.109 1.00 67.63 96 SER A O 1
ATOM 1643 N N . ARG B 2 116 ? 112.502 73.067 93.174 1.00 66.97 97 ARG A N 1
ATOM 1644 C CA . ARG B 2 116 ? 111.070 72.833 93.318 1.00 60.00 97 ARG A CA 1
ATOM 1645 C C . ARG B 2 116 ? 110.735 71.353 93.239 1.00 60.53 97 ARG A C 1
ATOM 1646 O O . ARG B 2 116 ? 109.731 70.915 93.806 1.00 62.34 97 ARG A O 1
ATOM 1654 N N . TYR B 2 117 ? 111.554 70.567 92.542 1.00 62.10 98 TYR A N 1
ATOM 1655 C CA . TYR B 2 117 ? 111.333 69.128 92.516 1.00 61.43 98 TYR A CA 1
ATOM 1656 C C . TYR B 2 117 ? 111.611 68.480 93.864 1.00 60.41 98 TYR A C 1
ATOM 1657 O O . TYR B 2 117 ? 111.143 67.364 94.110 1.00 60.77 98 TYR A O 1
ATOM 1666 N N . GLU B 2 118 ? 112.362 69.148 94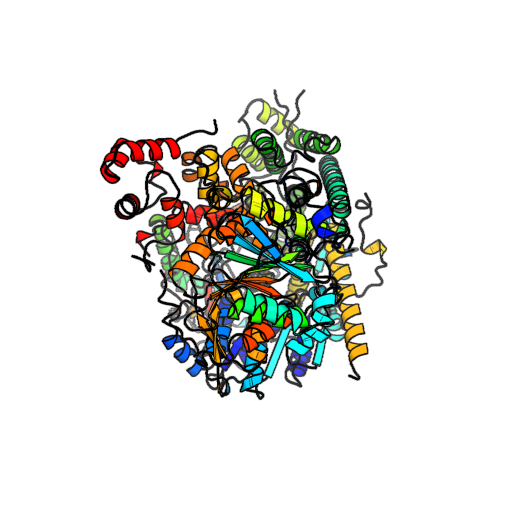.740 1.00 61.29 99 GLU A N 1
ATOM 1667 C CA . GLU B 2 118 ? 112.636 68.578 96.054 1.00 61.93 99 GLU A CA 1
ATOM 1668 C C . GLU B 2 118 ? 111.402 68.616 96.944 1.00 60.71 99 GLU A C 1
ATOM 1669 O O . GLU B 2 118 ? 111.085 67.629 97.615 1.00 64.32 99 GLU A O 1
ATOM 1675 N N . VAL B 2 119 ? 110.692 69.747 96.963 1.00 55.50 100 VAL A N 1
ATOM 1676 C CA . VAL B 2 119 ? 109.532 69.866 97.839 1.00 53.09 100 VAL A CA 1
ATOM 1677 C C . VAL B 2 119 ? 108.397 68.971 97.363 1.00 52.98 100 VAL A C 1
ATOM 1678 O O . VAL B 2 119 ? 107.603 68.484 98.176 1.00 53.98 100 VAL A O 1
ATOM 1682 N N . TYR B 2 120 ? 108.290 68.739 96.053 1.00 49.74 101 TYR A N 1
ATOM 1683 C CA . TYR B 2 120 ? 107.275 67.820 95.551 1.00 49.86 101 TYR A CA 1
ATOM 1684 C C . TYR B 2 120 ? 107.513 66.408 96.063 1.00 53.03 101 TYR A C 1
ATOM 1685 O O . TYR B 2 120 ? 106.569 65.710 96.447 1.00 55.44 101 TYR A O 1
ATOM 1694 N N . THR B 2 121 ? 108.772 65.969 96.080 1.00 53.26 102 THR A N 1
ATOM 1695 C CA . THR B 2 121 ? 109.089 64.630 96.557 1.00 53.46 102 THR A CA 1
ATOM 1696 C C . THR B 2 121 ? 108.912 64.493 98.061 1.00 53.78 102 THR A C 1
ATOM 1697 O O . THR B 2 121 ? 108.798 63.369 98.557 1.00 55.96 102 THR A O 1
ATOM 1701 N N . GLN B 2 122 ? 108.885 65.606 98.794 1.00 52.90 103 GLN A N 1
ATOM 1702 C CA . GLN B 2 122 ? 108.736 65.539 100.241 1.00 53.20 103 GLN A CA 1
ATOM 1703 C C . GLN B 2 122 ? 107.315 65.199 100.666 1.00 55.17 103 GLN A C 1
ATOM 1704 O O . GLN B 2 1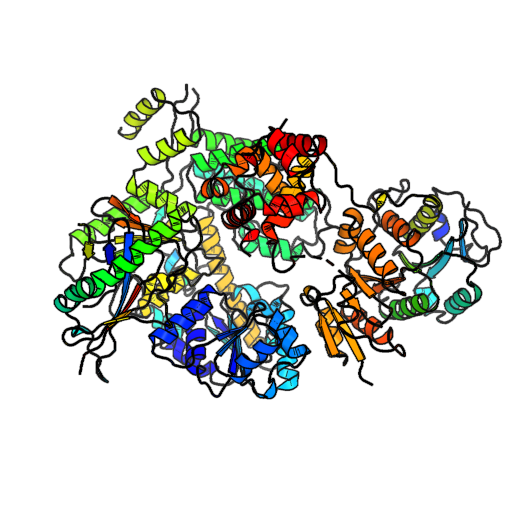22 ? 107.111 64.768 101.805 1.00 58.01 103 GLN A O 1
ATOM 1710 N N . GLY B 2 123 ? 106.337 65.380 99.790 1.00 53.69 104 GLY A N 1
ATOM 1711 C CA . GLY B 2 123 ? 104.967 65.066 100.126 1.00 48.56 104 GLY A CA 1
ATOM 1712 C C . GLY B 2 123 ? 104.317 66.137 100.980 1.00 48.59 104 GLY A C 1
ATOM 1713 O O . GLY B 2 123 ? 104.847 67.230 101.189 1.00 50.96 104 GLY A O 1
ATOM 1714 N N . GLY B 2 124 ? 103.133 65.801 101.481 1.00 44.99 105 GLY A N 1
ATOM 1715 C CA . GLY B 2 124 ? 102.384 66.710 102.320 1.00 40.51 105 GLY A CA 1
ATOM 1716 C C . GLY B 2 124 ? 101.630 67.744 101.514 1.00 36.32 105 GLY A C 1
ATOM 1717 O O . GLY B 2 124 ? 101.690 67.799 100.287 1.00 38.90 105 GLY A O 1
ATOM 1718 N N . VAL B 2 125 ? 100.898 68.589 102.235 1.00 35.27 106 VAL A N 1
ATOM 1719 C CA . VAL B 2 125 ? 100.151 69.662 101.595 1.00 31.75 106 VAL A CA 1
ATOM 1720 C C . VAL B 2 125 ? 101.129 70.662 101.001 1.00 31.17 106 VAL A C 1
ATOM 1721 O O . VAL B 2 125 ? 102.110 71.052 101.645 1.00 38.55 106 VAL A O 1
ATOM 1725 N N . ILE B 2 126 ? 100.876 71.071 99.762 1.00 26.89 107 ILE A N 1
ATOM 1726 C CA . ILE B 2 126 ? 101.743 71.989 99.036 1.00 29.68 107 ILE A CA 1
ATOM 1727 C C . ILE B 2 126 ? 100.902 73.166 98.570 1.00 32.72 107 ILE A C 1
ATOM 1728 O O . ILE B 2 126 ? 99.926 72.982 97.835 1.00 37.22 107 ILE A O 1
ATOM 1733 N N . PHE B 2 127 ? 101.279 74.368 98.989 1.00 34.17 108 PHE A N 1
ATOM 1734 C CA . PHE B 2 127 ? 100.637 75.589 98.521 1.00 34.96 108 PHE A CA 1
ATOM 1735 C C . PHE B 2 127 ? 101.380 76.085 97.290 1.00 40.56 108 PHE A C 1
ATOM 1736 O O . PHE B 2 127 ? 102.555 76.455 97.381 1.00 50.29 108 PHE A O 1
ATOM 1744 N N . ALA B 2 128 ? 100.705 76.100 96.145 1.00 35.45 109 ALA A N 1
ATOM 1745 C CA . ALA B 2 128 ? 101.345 76.451 94.888 1.00 40.55 109 ALA A CA 1
ATOM 1746 C C . ALA B 2 128 ? 100.516 77.480 94.138 1.00 44.37 109 ALA A C 1
ATOM 1747 O O . ALA B 2 128 ? 99.290 77.520 94.254 1.00 46.04 109 ALA A O 1
ATOM 1749 N N . THR B 2 129 ? 101.203 78.318 93.372 1.00 44.31 110 THR A N 1
ATOM 1750 C CA . THR B 2 129 ? 100.555 79.297 92.516 1.00 46.84 110 THR A CA 1
ATOM 1751 C C . THR B 2 129 ? 100.232 78.679 91.161 1.00 49.08 110 THR A C 1
ATOM 1752 O O . THR B 2 129 ? 100.798 77.659 90.764 1.00 48.85 110 THR A O 1
ATOM 1756 N N . SER B 2 130 ? 99.302 79.315 90.448 1.00 52.01 111 SER A N 1
ATOM 1757 C CA . SER B 2 130 ? 98.859 78.773 89.168 1.00 49.67 111 SER A CA 1
ATOM 1758 C C . SER B 2 130 ? 99.980 78.780 88.137 1.00 47.49 111 SER A C 1
ATOM 1759 O O . SER B 2 130 ? 100.101 77.843 87.341 1.00 46.92 111 SER A O 1
ATOM 1762 N N . ARG B 2 131 ? 100.802 79.829 88.130 1.00 48.28 112 ARG A N 1
ATOM 1763 C CA . ARG B 2 131 ? 101.826 79.969 87.099 1.00 49.36 112 ARG A CA 1
ATOM 1764 C C . ARG B 2 131 ? 102.888 78.881 87.215 1.00 49.34 112 ARG A C 1
ATOM 1765 O O . ARG B 2 131 ? 103.224 78.215 86.225 1.00 53.73 112 ARG A O 1
ATOM 1773 N N . ILE B 2 132 ? 103.427 78.681 88.418 1.00 46.83 113 ILE A N 1
ATOM 1774 C CA . ILE B 2 132 ? 104.456 77.664 88.584 1.00 44.15 113 ILE A CA 1
ATOM 1775 C C . ILE B 2 132 ? 103.874 76.276 88.374 1.00 45.50 113 ILE A C 1
ATOM 1776 O O . ILE B 2 132 ? 104.562 75.383 87.872 1.00 48.95 113 ILE A O 1
ATOM 1781 N N . LEU B 2 133 ? 102.608 76.066 88.737 1.00 44.90 114 LEU A N 1
ATOM 1782 C CA . LEU B 2 133 ? 101.992 74.765 88.506 1.00 41.46 114 LEU A CA 1
ATOM 1783 C C . LEU B 2 133 ? 101.824 74.491 87.019 1.00 40.42 114 LEU A C 1
ATOM 1784 O O . LEU B 2 133 ? 102.063 73.369 86.561 1.00 41.32 114 LEU A O 1
ATOM 1789 N N . VAL B 2 134 ? 101.419 75.502 86.248 1.00 41.64 115 VAL A N 1
ATOM 1790 C CA . VAL B 2 134 ? 101.323 75.340 84.800 1.00 39.95 115 VAL A CA 1
ATOM 1791 C C . VAL B 2 134 ? 102.687 74.997 84.222 1.00 42.64 115 VAL A C 1
ATOM 1792 O O . VAL B 2 134 ? 102.826 74.071 83.412 1.00 45.57 115 VAL A O 1
ATOM 1796 N N . VAL B 2 135 ? 103.719 75.731 84.643 1.00 42.88 116 VAL A N 1
ATOM 1797 C CA . VAL B 2 135 ? 105.060 75.488 84.119 1.00 41.25 116 VAL A CA 1
ATOM 1798 C C . VAL B 2 135 ? 105.513 74.072 84.452 1.00 44.66 116 VAL A C 1
ATOM 1799 O O . VAL B 2 135 ? 106.015 73.344 83.588 1.00 48.40 116 VAL A O 1
ATOM 1803 N N . ASP B 2 136 ? 105.329 73.655 85.706 1.00 44.44 117 ASP A N 1
ATOM 1804 C CA . ASP B 2 136 ? 105.787 72.336 86.129 1.00 45.34 117 ASP A CA 1
ATOM 1805 C C . ASP B 2 136 ? 105.030 71.224 85.419 1.00 44.36 117 ASP A C 1
ATOM 1806 O O . ASP B 2 136 ? 105.631 70.227 85.004 1.00 47.94 117 ASP A O 1
ATOM 1811 N N . PHE B 2 137 ? 103.711 71.365 85.277 1.00 41.34 118 PHE A N 1
ATOM 1812 C CA . PHE B 2 137 ? 102.933 70.339 84.592 1.00 39.32 118 PHE A CA 1
ATOM 1813 C C . PHE B 2 137 ? 103.329 70.234 83.127 1.00 43.01 118 PHE A C 1
ATOM 1814 O O . PHE B 2 137 ? 103.438 69.128 82.586 1.00 43.72 118 PHE A O 1
ATOM 1822 N N . LEU B 2 138 ? 103.545 71.372 82.464 1.00 44.09 119 LEU A N 1
ATOM 1823 C CA . LEU B 2 138 ? 103.898 71.333 81.050 1.00 40.20 119 LEU A CA 1
ATOM 1824 C C . LEU B 2 138 ? 105.297 70.769 80.839 1.00 45.39 119 LEU A C 1
ATOM 1825 O O . LEU B 2 138 ? 105.520 69.980 79.915 1.00 47.61 119 LEU A O 1
ATOM 1830 N N . THR B 2 139 ? 106.249 71.154 81.684 1.00 47.88 120 THR A N 1
ATOM 1831 C CA . THR B 2 139 ? 107.615 70.667 81.558 1.00 48.30 120 THR A CA 1
ATOM 1832 C C . THR B 2 139 ? 107.830 69.325 82.244 1.00 50.53 120 THR A C 1
ATOM 1833 O O . THR B 2 139 ? 108.946 68.798 82.201 1.00 53.53 120 THR A O 1
ATOM 1837 N N . ASP B 2 140 ? 106.793 68.771 82.875 1.00 51.03 121 ASP A N 1
ATOM 1838 C CA . ASP B 2 140 ? 106.830 67.439 83.480 1.00 54.82 121 ASP A CA 1
ATOM 1839 C C . ASP B 2 140 ? 107.842 67.350 84.617 1.00 55.58 121 ASP A C 1
ATOM 1840 O O . ASP B 2 140 ? 108.371 66.276 84.908 1.00 58.20 121 ASP A O 1
ATOM 1845 N N . ARG B 2 141 ? 108.120 68.472 85.269 1.00 54.16 122 ARG A N 1
ATOM 1846 C CA . ARG B 2 141 ? 108.985 68.491 86.448 1.00 53.88 122 ARG A CA 1
ATOM 1847 C C . ARG B 2 141 ? 108.144 68.438 87.721 1.00 53.64 122 ARG A C 1
ATOM 1848 O O . ARG B 2 141 ? 108.230 69.295 88.598 1.00 55.43 122 ARG A O 1
ATOM 1856 N N . ILE B 2 142 ? 107.317 67.402 87.807 1.00 54.15 123 ILE A N 1
ATOM 1857 C CA . ILE B 2 142 ? 106.440 67.188 88.955 1.00 51.83 123 ILE A CA 1
ATOM 1858 C C . ILE B 2 142 ? 105.911 65.760 88.884 1.00 53.84 123 ILE A C 1
ATOM 1859 O O . ILE B 2 142 ? 105.467 65.320 87.815 1.00 58.24 123 ILE A O 1
ATOM 1864 N N . PRO B 2 143 ? 105.942 65.001 89.974 1.00 49.40 124 PRO A N 1
ATOM 1865 C CA . PRO B 2 143 ? 105.467 63.613 89.909 1.00 50.29 124 PRO A CA 1
ATOM 1866 C C . PRO B 2 143 ? 103.957 63.544 89.780 1.00 54.21 124 PRO A C 1
ATOM 1867 O O . PRO B 2 143 ? 103.257 63.283 90.762 1.00 54.91 124 PRO A O 1
ATOM 1871 N N . SER B 2 144 ? 103.449 63.768 88.566 1.00 55.16 125 SER A N 1
ATOM 1872 C CA . SER B 2 144 ? 102.006 63.852 88.366 1.00 51.32 125 SER A CA 1
ATOM 1873 C C . SER B 2 144 ? 101.304 62.556 88.740 1.00 50.44 125 SER A C 1
ATOM 1874 O O . SER B 2 144 ? 100.114 62.572 89.072 1.00 52.84 125 SER A O 1
ATOM 1877 N N . ASP B 2 145 ? 102.009 61.429 88.690 1.00 51.47 126 ASP A N 1
ATOM 1878 C CA . ASP B 2 145 ? 101.411 60.169 89.104 1.00 53.87 126 ASP A CA 1
ATOM 1879 C C . ASP B 2 145 ? 101.377 60.007 90.617 1.00 51.86 126 ASP A C 1
ATOM 1880 O O . ASP B 2 145 ? 100.615 59.174 91.118 1.00 52.74 126 ASP A O 1
ATOM 1885 N N . LEU B 2 146 ? 102.181 60.773 91.350 1.00 49.84 127 LEU A N 1
ATOM 1886 C CA . LEU B 2 146 ? 102.193 60.711 92.805 1.00 47.39 127 LEU A CA 1
ATOM 1887 C C . LEU B 2 146 ? 101.196 61.659 93.452 1.00 47.02 127 LEU A C 1
ATOM 1888 O O . LEU B 2 146 ? 100.980 61.568 94.664 1.00 49.06 127 LEU A O 1
ATOM 1893 N N . ILE B 2 147 ? 100.588 62.559 92.683 1.00 44.58 128 ILE A N 1
ATOM 1894 C CA . ILE B 2 147 ? 99.630 63.503 93.243 1.00 39.77 128 ILE A CA 1
ATOM 1895 C C . ILE B 2 147 ? 98.385 62.741 93.668 1.00 40.77 128 ILE A C 1
ATOM 1896 O O . ILE B 2 147 ? 97.733 62.085 92.848 1.00 44.68 128 ILE A O 1
ATOM 1901 N N . THR B 2 148 ? 98.051 62.820 94.951 1.00 37.55 129 THR A N 1
ATOM 1902 C CA . THR B 2 148 ? 96.885 62.121 95.466 1.00 37.45 129 THR A CA 1
ATOM 1903 C C . THR B 2 148 ? 95.616 62.957 95.427 1.00 37.41 129 THR A C 1
ATOM 1904 O O . THR B 2 148 ? 94.539 62.422 95.707 1.00 40.96 129 THR A O 1
ATOM 1908 N N . GLY B 2 149 ? 95.703 64.236 95.088 1.00 33.27 130 GLY A N 1
ATOM 1909 C CA . GLY B 2 149 ? 94.508 65.051 95.012 1.00 32.62 130 GLY A CA 1
ATOM 1910 C C . GLY B 2 149 ? 94.850 66.513 94.860 1.00 29.75 130 GLY A C 1
ATOM 1911 O O . GLY B 2 149 ? 96.007 66.924 94.954 1.00 32.55 130 GLY A O 1
ATOM 1912 N N . ILE B 2 150 ? 93.807 67.297 94.607 1.00 27.12 131 ILE A N 1
ATOM 1913 C CA . ILE B 2 150 ? 93.915 68.743 94.454 1.00 24.73 131 ILE A CA 1
ATOM 1914 C C . ILE B 2 150 ? 92.741 69.387 95.174 1.00 27.64 131 ILE A C 1
ATOM 1915 O O . ILE B 2 150 ? 91.595 68.966 94.995 1.00 33.11 131 ILE A O 1
ATOM 1920 N N . LEU B 2 151 ? 93.021 70.402 95.986 1.00 24.97 132 LEU A N 1
ATOM 1921 C CA . LEU B 2 151 ? 91.994 71.180 96.668 1.00 25.06 132 LEU A CA 1
ATOM 1922 C C . LEU B 2 151 ? 91.937 72.559 96.032 1.00 26.93 132 LEU A C 1
ATOM 1923 O O . LEU B 2 151 ? 92.939 73.279 96.016 1.00 31.17 132 LEU A O 1
ATOM 1928 N N . VAL B 2 152 ? 90.770 72.930 95.517 1.00 26.08 133 VAL A N 1
ATOM 1929 C CA . VAL B 2 152 ? 90.628 74.200 94.820 1.00 28.27 133 VAL A CA 1
ATOM 1930 C C . VAL B 2 152 ? 89.842 75.176 95.679 1.00 31.14 133 VAL A C 1
ATOM 1931 O O . VAL B 2 152 ? 88.608 75.192 95.651 1.00 36.32 133 VAL A O 1
ATOM 1935 N N . TYR B 2 153 ? 90.548 75.991 96.452 1.00 31.51 134 TYR A N 1
ATOM 1936 C CA . TYR B 2 153 ? 89.903 77.067 97.183 1.00 32.33 134 TYR A CA 1
ATOM 1937 C C . TYR B 2 153 ? 89.474 78.164 96.217 1.00 34.18 134 TYR A C 1
ATOM 1938 O O . TYR B 2 153 ? 90.093 78.376 95.174 1.00 37.02 134 TYR A O 1
ATOM 1947 N N . ARG B 2 154 ? 88.396 78.859 96.572 1.00 33.62 135 ARG A N 1
ATOM 1948 C CA . ARG B 2 154 ? 87.809 79.900 95.730 1.00 33.30 135 ARG A CA 1
ATOM 1949 C C . ARG B 2 154 ? 87.542 79.371 94.323 1.00 34.42 135 ARG A C 1
ATOM 1950 O O . ARG B 2 154 ? 88.080 79.858 93.329 1.00 38.57 135 ARG A O 1
ATOM 1958 N N . ALA B 2 155 ? 86.689 78.351 94.257 1.00 34.40 136 ALA A N 1
ATOM 1959 C CA . ALA B 2 155 ? 86.416 77.671 92.998 1.00 33.34 136 ALA A CA 1
ATOM 1960 C C . ALA B 2 155 ? 85.639 78.526 92.012 1.00 37.10 136 ALA A C 1
ATOM 1961 O O . ALA B 2 155 ? 85.526 78.137 90.847 1.00 41.21 136 ALA A O 1
ATOM 1963 N N . HIS B 2 156 ? 85.092 79.664 92.437 1.00 39.47 137 HIS A N 1
ATOM 1964 C CA . HIS B 2 156 ? 84.406 80.535 91.493 1.00 39.64 137 HIS A CA 1
ATOM 1965 C C . HIS B 2 156 ? 85.365 81.232 90.538 1.00 44.12 137 HIS A C 1
ATOM 1966 O O . HIS B 2 156 ? 84.907 81.839 89.566 1.00 51.13 137 HIS A O 1
ATOM 1973 N N . ARG B 2 157 ? 86.673 81.161 90.788 1.00 42.75 138 ARG A N 1
ATOM 1974 C CA . ARG B 2 157 ? 87.659 81.734 89.883 1.00 43.16 138 ARG A CA 1
ATOM 1975 C C . ARG B 2 157 ? 87.863 80.902 88.626 1.00 46.68 138 ARG A C 1
ATOM 1976 O O . ARG B 2 157 ? 88.439 81.408 87.659 1.00 53.61 138 ARG A O 1
ATOM 1984 N N . ILE B 2 158 ? 87.411 79.646 88.614 1.00 43.42 139 ILE A N 1
ATOM 1985 C CA . ILE B 2 158 ? 87.481 78.829 87.410 1.00 44.10 139 ILE A CA 1
ATOM 1986 C C . ILE B 2 158 ? 86.635 79.423 86.296 1.00 50.30 139 ILE A C 1
ATOM 1987 O O . ILE B 2 158 ? 86.872 79.141 85.118 1.00 56.90 139 ILE A O 1
ATOM 1992 N N . ILE B 2 159 ? 85.649 80.251 86.645 1.00 51.82 140 ILE A N 1
ATOM 1993 C CA . ILE B 2 159 ? 84.734 80.796 85.646 1.00 58.96 140 ILE A CA 1
ATOM 1994 C C . ILE B 2 159 ? 85.494 81.629 84.623 1.00 63.01 140 ILE A C 1
ATOM 1995 O O . ILE B 2 159 ? 85.298 81.486 83.410 1.00 70.02 140 ILE A O 1
ATOM 2000 N N . GLU B 2 160 ? 86.382 82.505 85.092 1.00 61.04 141 GLU A N 1
ATOM 2001 C CA . GLU B 2 160 ? 87.055 83.449 84.215 1.00 65.30 141 GLU A CA 1
ATOM 2002 C C . GLU B 2 160 ? 88.559 83.253 84.107 1.00 65.89 141 GLU A C 1
ATOM 2003 O O . GLU B 2 160 ? 89.152 83.743 83.141 1.00 71.21 141 GLU A O 1
ATOM 2009 N N . SER B 2 161 ? 89.192 82.559 85.049 1.00 60.92 142 SER A N 1
ATOM 2010 C CA . SER B 2 161 ? 90.637 82.357 85.021 1.00 58.79 142 SER A CA 1
ATOM 2011 C C . SER B 2 161 ? 90.940 81.073 84.260 1.00 55.38 142 SER A C 1
ATOM 2012 O O . SER B 2 161 ? 90.604 79.976 84.716 1.00 52.30 142 SER A O 1
ATOM 2015 N N . CYS B 2 162 ? 91.584 81.210 83.102 1.00 54.15 143 CYS A N 1
ATOM 2016 C CA . CYS B 2 162 ? 91.878 80.068 82.249 1.00 50.16 143 CYS A CA 1
ATOM 2017 C C . CYS B 2 162 ? 93.112 79.292 82.687 1.00 47.51 143 CYS A C 1
ATOM 2018 O O . CYS B 2 162 ? 93.364 78.212 82.143 1.00 52.21 143 CYS A O 1
ATOM 2021 N N . GLN B 2 163 ? 93.888 79.807 83.640 1.00 42.77 144 GLN A N 1
ATOM 2022 C CA . GLN B 2 163 ? 95.053 79.068 84.114 1.00 41.41 144 GLN A CA 1
ATOM 2023 C C . GLN B 2 163 ? 94.638 77.830 84.897 1.00 45.32 144 GLN A C 1
ATOM 2024 O O . GLN B 2 163 ? 95.147 76.730 84.656 1.00 45.41 144 GLN A O 1
ATOM 2030 N N . GLU B 2 164 ? 93.708 77.992 85.841 1.00 44.78 145 GLU A N 1
ATOM 2031 C CA . GLU B 2 164 ? 93.293 76.873 86.679 1.00 41.91 145 GLU A CA 1
ATOM 2032 C C . GLU B 2 164 ? 92.604 75.790 85.861 1.00 42.20 145 GLU A C 1
ATOM 2033 O O . GLU B 2 164 ? 92.767 74.596 86.139 1.00 44.68 145 GLU A O 1
ATOM 2039 N N . ALA B 2 165 ? 91.821 76.184 84.857 1.00 39.88 146 ALA A N 1
ATOM 2040 C CA . ALA B 2 165 ? 91.214 75.193 83.977 1.00 39.20 146 ALA A CA 1
ATOM 2041 C C . ALA B 2 165 ? 92.281 74.377 83.263 1.00 38.81 146 ALA A C 1
ATOM 2042 O O . ALA B 2 165 ? 92.157 73.154 83.134 1.00 41.48 146 ALA A O 1
ATOM 2044 N N . PHE B 2 166 ? 93.345 75.037 82.802 1.00 37.70 147 PHE A N 1
ATOM 2045 C CA . PHE B 2 166 ? 94.439 74.322 82.158 1.00 36.96 147 PHE A CA 1
ATOM 2046 C C . PHE B 2 166 ? 95.140 73.387 83.135 1.00 37.79 147 PHE A C 1
ATOM 2047 O O . PHE B 2 166 ? 95.512 72.264 82.772 1.00 39.83 147 PHE A O 1
ATOM 2055 N N . ILE B 2 167 ? 95.332 73.831 84.379 1.00 36.38 148 ILE A N 1
ATOM 2056 C CA . ILE B 2 167 ? 95.966 72.979 85.383 1.00 33.74 148 ILE A CA 1
ATOM 2057 C C . ILE B 2 167 ? 95.135 71.727 85.616 1.00 36.33 148 ILE A C 1
ATOM 2058 O O . ILE B 2 167 ? 95.661 70.611 85.680 1.00 39.53 148 ILE A O 1
ATOM 2063 N N . LEU B 2 168 ? 93.820 71.896 85.750 1.00 35.70 149 LEU A N 1
ATOM 2064 C CA . LEU B 2 168 ? 92.958 70.751 86.016 1.00 33.39 149 LEU A CA 1
ATOM 2065 C C . LEU B 2 168 ? 92.878 69.824 84.810 1.00 38.00 149 LEU A C 1
ATOM 2066 O O . LEU B 2 168 ? 92.799 68.601 84.968 1.00 42.19 149 LEU A O 1
ATOM 2071 N N . ARG B 2 169 ? 92.893 70.380 83.598 1.00 37.97 150 ARG A N 1
ATOM 2072 C CA . ARG B 2 169 ? 92.910 69.534 82.410 1.00 36.08 150 ARG A CA 1
ATOM 2073 C C . ARG B 2 169 ? 94.198 68.730 82.326 1.00 34.90 150 ARG A C 1
ATOM 2074 O O . ARG B 2 169 ? 94.177 67.545 81.976 1.00 37.14 150 ARG A O 1
ATOM 2082 N N . LEU B 2 170 ? 95.333 69.360 82.633 1.00 32.52 151 LEU A N 1
ATOM 2083 C CA . LEU B 2 170 ? 96.605 68.649 82.598 1.00 33.87 151 LEU A CA 1
ATOM 2084 C C . LEU B 2 170 ? 96.671 67.579 83.678 1.00 37.83 151 LEU A C 1
ATOM 2085 O O . LEU B 2 170 ? 97.213 66.493 83.449 1.00 41.55 151 LEU A O 1
ATOM 2090 N N . PHE B 2 171 ? 96.138 67.870 84.864 1.00 35.27 152 PHE A N 1
ATOM 2091 C CA . PHE B 2 171 ? 96.178 66.899 85.952 1.00 32.05 152 PHE A CA 1
ATOM 2092 C C . PHE B 2 171 ? 95.343 65.670 85.623 1.00 35.73 152 PHE A C 1
ATOM 2093 O O . PHE B 2 171 ? 95.797 64.534 85.795 1.00 38.85 152 PHE A O 1
ATOM 2101 N N . ARG B 2 172 ? 94.117 65.876 85.139 1.00 36.44 153 ARG A N 1
ATOM 2102 C CA . ARG B 2 172 ? 93.265 64.752 84.770 1.00 35.37 153 ARG A CA 1
ATOM 2103 C C . ARG B 2 172 ? 93.800 63.996 83.565 1.00 40.15 153 ARG A C 1
ATOM 2104 O O . ARG B 2 172 ? 93.434 62.835 83.363 1.00 46.06 153 ARG A O 1
ATOM 2112 N N . GLN B 2 173 ? 94.648 64.629 82.757 1.00 39.98 154 GLN A N 1
ATOM 2113 C CA . GLN B 2 173 ? 95.226 63.959 81.602 1.00 39.07 154 GLN A CA 1
ATOM 2114 C C . GLN B 2 173 ? 96.288 62.942 81.994 1.00 40.02 154 GLN A C 1
ATOM 2115 O O . GLN B 2 173 ? 96.556 62.017 81.222 1.00 41.88 154 GLN A O 1
ATOM 2121 N N . LYS B 2 174 ? 96.892 63.086 83.171 1.00 39.98 155 LYS A N 1
ATOM 2122 C CA . LYS B 2 174 ? 97.981 62.220 83.606 1.00 42.28 155 LYS A CA 1
ATOM 2123 C C . LYS B 2 174 ? 97.616 61.310 84.765 1.00 44.87 155 LYS A C 1
ATOM 2124 O O . LYS B 2 174 ? 98.037 60.153 84.785 1.00 47.67 155 LYS A O 1
ATOM 2130 N N . ASN B 2 175 ? 96.848 61.797 85.738 1.00 43.95 156 ASN A N 1
ATOM 2131 C CA . ASN B 2 175 ? 96.612 61.037 86.961 1.00 45.67 156 ASN A CA 1
ATOM 2132 C C . ASN B 2 175 ? 95.368 60.158 86.863 1.00 50.03 156 ASN A C 1
ATOM 2133 O O . ASN B 2 175 ? 95.459 58.932 86.970 1.00 56.60 156 ASN A O 1
ATOM 2138 N N . LYS B 2 176 ? 94.202 60.774 86.671 1.00 45.30 157 LYS A N 1
ATOM 2139 C CA . LYS B 2 176 ? 92.928 60.070 86.526 1.00 47.13 157 LYS A CA 1
ATOM 2140 C C . LYS B 2 176 ? 92.592 59.205 87.740 1.00 48.99 157 LYS A C 1
ATOM 2141 O O . LYS B 2 176 ? 91.706 58.349 87.668 1.00 45.52 157 LYS A O 1
ATOM 2147 N N . ARG B 2 177 ? 93.280 59.411 88.863 1.00 50.57 158 ARG A N 1
ATOM 2148 C CA . ARG B 2 177 ? 93.052 58.610 90.059 1.00 50.54 158 ARG A CA 1
ATOM 2149 C C . ARG B 2 177 ? 92.845 59.487 91.286 1.00 48.76 158 ARG A C 1
ATOM 2150 O O . ARG B 2 177 ? 92.134 59.102 92.218 1.00 46.43 158 ARG A O 1
ATOM 2158 N N . GLY B 2 178 ? 93.470 60.662 91.299 1.00 48.23 159 GLY A N 1
ATOM 2159 C CA . GLY B 2 178 ? 93.361 61.552 92.432 1.00 41.72 159 GLY A CA 1
ATOM 2160 C C . GLY B 2 178 ? 92.020 62.247 92.497 1.00 41.34 159 GLY A C 1
ATOM 2161 O O . GLY B 2 178 ? 91.248 62.263 91.541 1.00 45.34 159 GLY A O 1
ATOM 2162 N N . PHE B 2 179 ? 91.743 62.829 93.657 1.00 38.12 160 PHE A N 1
ATOM 2163 C CA . PHE B 2 179 ? 90.478 63.507 93.877 1.00 35.92 160 PHE A CA 1
ATOM 2164 C C . PHE B 2 179 ? 90.597 64.989 93.551 1.00 32.89 160 PHE A C 1
ATOM 2165 O O . PHE B 2 179 ? 91.689 65.555 93.503 1.00 34.44 160 PHE A O 1
ATOM 2173 N N . ILE B 2 180 ? 89.445 65.615 93.323 1.00 31.71 161 ILE A N 1
ATOM 2174 C CA . ILE B 2 180 ? 89.371 67.056 93.129 1.00 30.47 161 ILE A CA 1
ATOM 2175 C C . ILE B 2 180 ? 88.218 67.598 93.959 1.00 34.84 161 ILE A C 1
ATOM 2176 O O . ILE B 2 180 ? 87.049 67.421 93.603 1.00 42.20 161 ILE A O 1
ATOM 2181 N N . LYS B 2 181 ? 88.534 68.253 95.071 1.00 29.79 162 LYS A N 1
ATOM 2182 C CA . LYS B 2 181 ? 87.537 68.885 95.924 1.00 28.05 162 LYS A CA 1
ATOM 2183 C C . LYS B 2 181 ? 87.646 70.393 95.779 1.00 30.70 162 LYS A C 1
ATOM 2184 O O . LYS B 2 181 ? 88.742 70.950 95.880 1.00 35.08 162 LYS A O 1
ATOM 2190 N N . ALA B 2 182 ? 86.515 71.048 95.545 1.00 26.61 163 ALA A N 1
ATOM 2191 C CA . ALA B 2 182 ? 86.475 72.489 95.341 1.00 26.80 163 ALA A CA 1
ATOM 2192 C C . ALA B 2 182 ? 85.534 73.106 96.361 1.00 31.22 163 ALA A C 1
ATOM 2193 O O . ALA B 2 182 ? 84.441 72.583 96.592 1.00 38.45 163 ALA A O 1
ATOM 2195 N N . PHE B 2 183 ? 85.961 74.202 96.976 1.00 29.46 164 PHE A N 1
ATOM 2196 C CA . PHE B 2 183 ? 85.147 74.952 97.920 1.00 28.34 164 PHE A CA 1
ATOM 2197 C C . PHE B 2 183 ? 85.016 76.389 97.445 1.00 32.40 164 PHE A C 1
ATOM 2198 O O . PHE B 2 183 ? 85.930 76.938 96.827 1.00 38.71 164 PHE A O 1
ATOM 2206 N N . THR B 2 184 ? 83.876 77.002 97.745 1.00 33.02 165 THR A N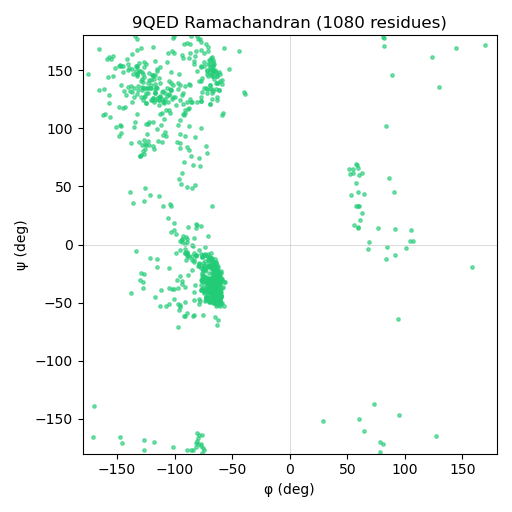 1
ATOM 2207 C CA . THR B 2 184 ? 83.680 78.397 97.376 1.00 34.17 165 THR A CA 1
ATOM 2208 C C . THR B 2 184 ? 82.556 79.009 98.193 1.00 37.10 165 THR A C 1
ATOM 2209 O O . THR B 2 184 ? 81.490 78.408 98.344 1.00 38.06 165 THR A O 1
ATOM 2213 N N . ASP B 2 185 ? 82.809 80.202 98.722 1.00 39.46 166 ASP A N 1
ATOM 2214 C CA . ASP B 2 185 ? 81.750 81.132 99.081 1.00 40.31 166 ASP A CA 1
ATOM 2215 C C . ASP B 2 185 ? 81.302 81.799 97.793 1.00 44.28 166 ASP A C 1
ATOM 2216 O O . ASP B 2 185 ? 81.600 81.302 96.702 1.00 47.14 166 ASP A O 1
ATOM 2221 N N . ASN B 2 186 ? 80.580 82.909 97.897 1.00 43.08 167 ASN A N 1
ATOM 2222 C CA . ASN B 2 186 ? 80.252 83.722 96.733 1.00 41.04 167 ASN A CA 1
ATOM 2223 C C . ASN B 2 186 ? 79.387 82.933 95.750 1.00 44.40 167 ASN A C 1
ATOM 2224 O O . ASN B 2 186 ? 79.763 82.682 94.605 1.00 45.56 167 ASN A O 1
ATOM 2229 N N . ALA B 2 187 ? 78.212 82.528 96.232 1.00 43.27 168 ALA A N 1
ATOM 2230 C CA . ALA B 2 187 ? 77.220 81.938 95.345 1.00 40.31 168 ALA A CA 1
ATOM 2231 C C . ALA B 2 187 ? 76.709 82.941 94.324 1.00 45.04 168 ALA A C 1
ATOM 2232 O O . ALA B 2 187 ? 76.083 82.540 93.339 1.00 52.62 168 ALA A O 1
ATOM 2234 N N . VAL B 2 188 ? 76.957 84.232 94.543 1.00 41.67 169 VAL A N 1
ATOM 2235 C CA . VAL B 2 188 ? 76.545 85.255 93.590 1.00 41.29 169 VAL A CA 1
ATOM 2236 C C . VAL B 2 188 ? 77.352 85.152 92.303 1.00 46.39 169 VAL A C 1
ATOM 2237 O O . VAL B 2 188 ? 76.860 85.505 91.225 1.00 52.71 169 VAL A O 1
ATOM 2241 N N . ALA B 2 189 ? 78.590 84.660 92.383 1.00 45.67 170 ALA A N 1
ATOM 2242 C CA . ALA B 2 189 ? 79.448 84.587 91.205 1.00 46.52 170 ALA A CA 1
ATOM 2243 C C . ALA B 2 189 ? 78.849 83.732 90.098 1.00 53.67 170 ALA A C 1
ATOM 2244 O O . ALA B 2 189 ? 79.197 83.922 88.929 1.00 60.96 170 ALA A O 1
ATOM 2246 N N . PHE B 2 190 ? 77.969 82.794 90.435 1.00 52.45 171 PHE A N 1
ATOM 2247 C CA . PHE B 2 190 ? 77.276 81.996 89.436 1.00 52.66 171 PHE A CA 1
ATOM 2248 C C . PHE B 2 190 ? 75.970 82.626 88.975 1.00 58.70 171 PHE A C 1
ATOM 2249 O O . PHE B 2 190 ? 75.354 82.115 88.035 1.00 66.71 171 PHE A O 1
ATOM 2257 N N . ASP B 2 191 ? 75.534 83.717 89.607 1.00 58.61 172 ASP A N 1
ATOM 2258 C CA . ASP B 2 191 ? 74.244 84.315 89.290 1.00 65.25 172 ASP A CA 1
ATOM 2259 C C . ASP B 2 191 ? 74.275 85.171 88.031 1.00 72.59 172 ASP A C 1
ATOM 2260 O O . ASP B 2 191 ? 73.214 85.441 87.457 1.00 76.57 172 ASP A O 1
ATOM 2265 N N . THR B 2 192 ? 75.452 85.601 87.585 1.00 70.83 173 THR A N 1
ATOM 2266 C CA . THR B 2 192 ? 75.532 86.391 86.365 1.00 79.14 173 THR A CA 1
ATOM 2267 C C . THR B 2 192 ? 75.109 85.556 85.162 1.00 84.80 173 THR A C 1
ATOM 2268 O O . THR B 2 192 ? 75.408 84.362 85.077 1.00 85.07 173 THR A O 1
ATOM 2272 N N . GLY B 2 193 ? 74.404 86.195 84.226 1.00 89.41 174 GLY A N 1
ATOM 2273 C CA . GLY B 2 193 ? 73.920 85.491 83.051 1.00 94.36 174 GLY A CA 1
ATOM 2274 C C . GLY B 2 193 ? 75.007 85.101 82.074 1.00 96.44 174 GLY A C 1
ATOM 2275 O O . GLY B 2 193 ? 74.785 84.222 81.234 1.00 95.41 174 GLY A O 1
ATOM 2276 N N . PHE B 2 194 ? 76.175 85.740 82.160 1.00 95.28 175 PHE A N 1
ATOM 2277 C CA . PHE B 2 194 ? 77.287 85.373 81.290 1.00 96.53 175 PHE A CA 1
ATOM 2278 C C . PHE B 2 194 ? 77.746 83.944 81.554 1.00 98.15 175 PHE A C 1
ATOM 2279 O O . PHE B 2 194 ? 78.008 83.185 80.614 1.00 99.58 175 PHE A O 1
ATOM 2287 N N . CYS B 2 195 ? 77.838 83.558 82.822 1.00 96.04 176 CYS A N 1
ATOM 2288 C CA . CYS B 2 195 ? 78.362 82.256 83.201 1.00 90.65 176 CYS A CA 1
ATOM 2289 C C . CYS B 2 195 ? 77.243 81.222 83.317 1.00 89.94 176 CYS A C 1
ATOM 2290 O O . CYS B 2 195 ? 76.053 81.532 83.226 1.00 90.95 176 CYS A O 1
ATOM 2293 N N . HIS B 2 196 ? 77.651 79.971 83.514 1.00 85.60 177 HIS A N 1
ATOM 2294 C CA . HIS B 2 196 ? 76.731 78.869 83.752 1.00 80.03 177 HIS A CA 1
ATOM 2295 C C . HIS B 2 196 ? 77.406 77.888 84.697 1.00 73.31 177 HIS A C 1
ATOM 2296 O O . HIS B 2 196 ? 78.595 77.597 84.548 1.00 71.65 177 HIS A O 1
ATOM 2303 N N . VAL B 2 197 ? 76.646 77.390 85.674 1.00 71.28 178 VAL A N 1
ATOM 2304 C CA . VAL B 2 197 ? 77.230 76.501 86.673 1.00 65.68 178 VAL A CA 1
ATOM 2305 C C . VAL B 2 197 ? 77.655 75.179 86.046 1.00 65.47 178 VAL A C 1
ATOM 2306 O O . VAL B 2 197 ? 78.635 74.566 86.483 1.00 66.48 178 VAL A O 1
ATOM 2310 N N . GLU B 2 198 ? 76.941 74.719 85.017 1.00 64.09 179 GLU A N 1
ATOM 2311 C CA . GLU B 2 198 ? 77.281 73.442 84.399 1.00 62.62 179 GLU A CA 1
ATOM 2312 C C . GLU B 2 198 ? 78.666 73.480 83.766 1.00 62.24 179 GLU A C 1
ATOM 2313 O O . GLU B 2 198 ? 79.430 72.515 83.870 1.00 61.65 179 GLU A O 1
ATOM 2319 N N . ARG B 2 199 ? 79.013 74.589 83.111 1.00 64.33 180 ARG A N 1
ATOM 2320 C CA . ARG B 2 199 ? 80.304 74.675 82.434 1.00 64.61 180 ARG A CA 1
ATOM 2321 C C . ARG B 2 199 ? 81.460 74.638 83.428 1.00 60.39 180 ARG A C 1
ATOM 2322 O O . ARG B 2 199 ? 82.413 73.869 83.258 1.00 61.62 180 ARG A O 1
ATOM 2330 N N . VAL B 2 200 ? 81.395 75.465 84.475 1.00 58.14 181 VAL A N 1
ATOM 2331 C CA . VAL B 2 200 ? 82.460 75.475 85.475 1.00 57.28 181 VAL A CA 1
ATOM 2332 C C . VAL B 2 200 ? 82.510 74.147 86.213 1.00 53.35 181 VAL A C 1
ATOM 2333 O O . VAL B 2 200 ? 83.589 73.668 86.580 1.00 55.78 181 VAL A O 1
ATOM 2337 N N . MET B 2 201 ? 81.354 73.528 86.437 1.00 52.16 182 MET A N 1
ATOM 2338 C CA . MET B 2 201 ? 81.326 72.220 87.077 1.00 50.40 182 MET A CA 1
ATOM 2339 C C . MET B 2 201 ? 82.005 71.167 86.213 1.00 51.17 182 MET A C 1
ATOM 2340 O O . MET B 2 201 ? 82.693 70.279 86.728 1.00 49.16 182 MET A O 1
ATOM 2345 N N . ARG B 2 202 ? 81.814 71.240 84.896 1.00 54.74 183 ARG A N 1
ATOM 2346 C CA . ARG B 2 202 ? 82.494 70.316 83.997 1.00 53.45 183 ARG A CA 1
ATOM 2347 C C . ARG B 2 202 ? 83.986 70.607 83.918 1.00 53.01 183 ARG A C 1
ATOM 2348 O O . ARG B 2 202 ? 84.786 69.687 83.721 1.00 53.56 183 ARG A O 1
ATOM 2356 N N . ASN B 2 203 ? 84.378 71.874 84.072 1.00 52.35 184 ASN A N 1
ATOM 2357 C CA . ASN B 2 203 ? 85.796 72.217 84.059 1.00 48.77 184 ASN A CA 1
ATOM 2358 C C . ASN B 2 203 ? 86.538 71.604 85.239 1.00 47.18 184 ASN A C 1
ATOM 2359 O O . ASN B 2 203 ? 87.738 71.330 85.140 1.00 46.97 184 ASN A O 1
ATOM 2364 N N . LEU B 2 204 ? 85.851 71.389 86.358 1.00 45.87 185 LEU A N 1
ATOM 2365 C CA . LEU B 2 204 ? 86.479 70.863 87.561 1.00 41.35 185 LEU A CA 1
ATOM 2366 C C . LEU B 2 204 ? 86.499 69.343 87.623 1.00 42.98 185 LEU A C 1
ATOM 2367 O O . LEU B 2 204 ? 87.151 68.791 88.513 1.00 46.99 185 LEU A O 1
ATOM 2372 N N . PHE B 2 205 ? 85.808 68.657 86.711 1.00 44.32 186 PHE A N 1
ATOM 2373 C CA . PHE B 2 205 ? 85.741 67.194 86.698 1.00 44.65 186 PHE A CA 1
ATOM 2374 C C . PHE B 2 205 ? 85.201 66.647 88.020 1.00 44.37 186 PHE A C 1
ATOM 2375 O O . PHE B 2 205 ? 85.809 65.781 88.650 1.00 42.21 186 PHE A O 1
ATOM 2383 N N . VAL B 2 206 ? 84.044 67.150 88.440 1.00 42.90 187 VAL A N 1
ATOM 2384 C CA . VAL B 2 206 ? 83.465 66.812 89.736 1.00 44.82 187 VAL A CA 1
ATOM 2385 C C . VAL B 2 206 ? 82.176 66.006 89.589 1.00 50.87 187 VAL A C 1
ATOM 2386 O O . VAL B 2 206 ? 82.032 64.942 90.193 1.00 52.24 187 VAL A O 1
ATOM 2390 N N . ARG B 2 207 ? 81.220 66.511 88.809 1.00 49.25 188 ARG A N 1
ATOM 2391 C CA . ARG B 2 207 ? 79.946 65.869 88.490 1.00 49.43 188 ARG A CA 1
ATOM 2392 C C . ARG B 2 207 ? 78.988 65.772 89.675 1.00 48.36 188 ARG A C 1
ATOM 2393 O O . ARG B 2 207 ? 77.903 65.203 89.520 1.00 48.50 188 ARG A O 1
ATOM 2401 N N . LYS B 2 208 ? 79.339 66.300 90.845 1.00 46.22 189 LYS A N 1
ATOM 2402 C CA . LYS B 2 208 ? 78.438 66.325 91.992 1.00 44.94 189 LYS A CA 1
ATOM 2403 C C . LYS B 2 208 ? 78.486 67.703 92.632 1.00 44.00 189 LYS A C 1
ATOM 2404 O O . LYS B 2 208 ? 79.569 68.262 92.823 1.00 46.55 189 LYS A O 1
ATOM 2410 N N . LEU B 2 209 ? 77.317 68.253 92.951 1.00 41.61 190 LEU A N 1
ATOM 2411 C CA . LEU B 2 209 ? 77.198 69.606 93.477 1.00 42.13 190 LEU A CA 1
ATOM 2412 C C . LEU B 2 209 ? 76.532 69.568 94.844 1.00 47.08 190 LEU A C 1
ATOM 2413 O O . LEU B 2 209 ? 75.527 68.876 95.028 1.00 52.52 190 LEU A O 1
ATOM 2418 N N . TYR B 2 210 ? 77.089 70.312 95.796 1.00 41.24 191 TYR A N 1
ATOM 2419 C CA . TYR B 2 210 ? 76.557 70.393 97.151 1.00 38.28 191 TYR A CA 1
ATOM 2420 C C . TYR B 2 210 ? 76.305 71.852 97.497 1.00 41.28 191 TYR A C 1
ATOM 2421 O O . TYR B 2 210 ? 77.234 72.665 97.477 1.00 39.91 191 TYR A O 1
ATOM 2430 N N . LEU B 2 211 ? 75.060 72.175 97.828 1.00 41.77 192 LEU A N 1
ATOM 2431 C CA . LEU B 2 211 ? 74.651 73.538 98.139 1.00 38.12 192 LEU A CA 1
ATOM 2432 C C . LEU B 2 211 ? 74.322 73.626 99.620 1.00 42.87 192 LEU A C 1
ATOM 2433 O O . LEU B 2 211 ? 73.486 72.866 100.119 1.00 46.02 192 LEU A O 1
ATOM 2438 N N . TRP B 2 212 ? 74.972 74.555 100.318 1.00 42.92 193 TRP A N 1
ATOM 2439 C CA . TRP B 2 212 ? 74.784 74.749 101.754 1.00 41.48 193 TRP A CA 1
ATOM 2440 C C . TRP B 2 212 ? 74.523 76.222 102.031 1.00 41.35 193 TRP A C 1
ATOM 2441 O O . TRP B 2 212 ? 75.407 76.941 102.513 1.00 40.73 193 TRP A O 1
ATOM 2452 N N . PRO B 2 213 ? 73.322 76.703 101.749 1.00 43.16 194 PRO A N 1
ATOM 2453 C CA . PRO B 2 213 ? 72.995 78.107 102.000 1.00 44.39 194 PRO A CA 1
ATOM 2454 C C . PRO B 2 213 ? 72.760 78.347 103.487 1.00 49.14 194 PRO A C 1
ATOM 2455 O O . PRO B 2 213 ? 72.873 77.448 104.315 1.00 52.77 194 PRO A O 1
ATOM 2459 N N . ARG B 2 214 ? 72.440 79.598 103.818 1.00 48.24 195 ARG A N 1
ATOM 2460 C CA . ARG B 2 214 ? 72.169 79.948 105.206 1.00 46.55 195 ARG A CA 1
ATOM 2461 C C . ARG B 2 214 ? 70.801 79.455 105.660 1.00 51.10 195 ARG A C 1
ATOM 2462 O O . ARG B 2 214 ? 70.610 79.179 106.848 1.00 53.08 195 ARG A O 1
ATOM 2470 N N . PHE B 2 215 ? 69.851 79.318 104.738 1.00 52.11 196 PHE A N 1
ATOM 2471 C CA . PHE B 2 215 ? 68.516 78.836 105.060 1.00 51.75 196 PHE A CA 1
ATOM 2472 C C . PHE B 2 215 ? 68.394 77.323 104.948 1.00 50.77 196 PHE A C 1
ATOM 2473 O O . PHE B 2 215 ? 67.284 76.794 105.059 1.00 53.55 196 PHE A O 1
ATOM 2481 N N . HIS B 2 216 ? 69.502 76.623 104.720 1.00 49.10 197 HIS A N 1
ATOM 2482 C CA . HIS B 2 216 ? 69.498 75.167 104.737 1.00 48.30 197 HIS A CA 1
ATOM 2483 C C . HIS B 2 216 ? 69.024 74.668 106.096 1.00 49.65 197 HIS A C 1
ATOM 2484 O O . HIS B 2 216 ? 69.346 75.248 107.135 1.00 52.40 197 HIS A O 1
ATOM 2491 N N . VAL B 2 217 ? 68.237 73.591 106.081 1.00 49.01 198 VAL A N 1
ATOM 2492 C CA . VAL B 2 217 ? 67.567 73.136 107.298 1.00 49.02 198 VAL A CA 1
ATOM 2493 C C . VAL B 2 217 ? 68.582 72.726 108.356 1.00 49.88 198 VAL A C 1
ATOM 2494 O O . VAL B 2 217 ? 68.413 73.022 109.545 1.00 52.79 198 VAL A O 1
ATOM 2498 N N . ALA B 2 218 ? 69.647 72.036 107.947 1.00 49.50 199 ALA A N 1
ATOM 2499 C CA . ALA B 2 218 ? 70.632 71.556 108.911 1.00 49.20 199 ALA A CA 1
ATOM 2500 C C . ALA B 2 218 ? 71.356 72.707 109.596 1.00 51.06 199 ALA A C 1
ATOM 2501 O O . ALA B 2 218 ? 71.631 72.645 110.799 1.00 55.73 199 ALA A O 1
ATOM 2503 N N . VAL B 2 219 ? 71.678 73.766 108.851 1.00 49.49 200 VAL A N 1
ATOM 2504 C CA . VAL B 2 219 ? 72.439 74.863 109.439 1.00 49.41 200 VAL A CA 1
ATOM 2505 C C . VAL B 2 219 ? 71.524 75.829 110.181 1.00 51.06 200 VAL A C 1
ATOM 2506 O O . VAL B 2 219 ? 71.864 76.305 111.269 1.00 56.50 200 VAL A O 1
ATOM 2510 N N . ASN B 2 220 ? 70.351 76.131 109.621 1.00 49.74 201 ASN A N 1
ATOM 2511 C CA . ASN B 2 220 ? 69.455 77.081 110.272 1.00 51.07 201 ASN A CA 1
ATOM 2512 C C . ASN B 2 220 ? 68.956 76.549 111.608 1.00 53.91 201 ASN A C 1
ATOM 2513 O O . ASN B 2 220 ? 68.851 77.300 112.582 1.00 56.94 201 ASN A O 1
ATOM 2518 N N . SER B 2 221 ? 68.635 75.257 111.672 1.00 53.49 202 SER A N 1
ATOM 2519 C CA . SER B 2 221 ? 68.156 74.684 112.925 1.00 53.06 202 SER A CA 1
ATOM 2520 C C . SER B 2 221 ? 69.250 74.677 113.983 1.00 52.47 202 SER A C 1
ATOM 2521 O O . SER B 2 221 ? 68.970 74.863 115.172 1.00 56.79 202 SER A O 1
ATOM 2524 N N . PHE B 2 222 ? 70.500 74.454 113.575 1.00 49.88 203 PHE A N 1
ATOM 2525 C CA . PHE B 2 222 ? 71.597 74.436 114.536 1.00 53.68 203 PHE A CA 1
ATOM 2526 C C . PHE B 2 222 ? 71.996 75.840 114.972 1.00 55.85 203 PHE A C 1
ATOM 2527 O O . PHE B 2 222 ? 72.318 76.060 116.144 1.00 56.72 203 PHE A O 1
ATOM 2535 N N . LEU B 2 223 ? 71.994 76.800 114.046 1.00 54.87 204 LEU A N 1
ATOM 2536 C CA . LEU B 2 223 ? 72.389 78.162 114.381 1.00 53.09 204 LEU A CA 1
ATOM 2537 C C . LEU B 2 223 ? 71.325 78.903 115.174 1.00 55.59 204 LEU A C 1
ATOM 2538 O O . LEU B 2 223 ? 71.599 80.004 115.659 1.00 59.90 204 LEU A O 1
ATOM 2543 N N . GLU B 2 224 ? 70.124 78.341 115.307 1.00 57.00 205 GLU A N 1
ATOM 2544 C CA . GLU B 2 224 ? 69.082 78.975 116.102 1.00 59.30 205 GLU A CA 1
ATOM 2545 C C . GLU B 2 224 ? 69.205 78.671 117.588 1.00 57.29 205 GLU A C 1
ATOM 2546 O O . GLU B 2 224 ? 68.571 79.353 118.399 1.00 58.47 205 GLU A O 1
ATOM 2552 N N . GLN B 2 225 ? 69.995 77.671 117.966 1.00 55.31 206 GLN A N 1
ATOM 2553 C CA . GLN B 2 225 ? 70.184 77.342 119.370 1.00 55.94 206 GLN A CA 1
ATOM 2554 C C . GLN B 2 225 ? 71.361 78.073 119.999 1.00 59.54 206 GLN A C 1
ATOM 2555 O O . GLN B 2 225 ? 71.552 77.974 121.215 1.00 63.14 206 GLN A O 1
ATOM 2561 N N . HIS B 2 226 ? 72.154 78.789 119.209 1.00 56.54 207 HIS A N 1
ATOM 2562 C CA . HIS B 2 226 ? 73.321 79.505 119.710 1.00 56.67 207 HIS A CA 1
ATOM 2563 C C . HIS B 2 226 ? 73.423 80.874 119.046 1.00 56.23 207 HIS A C 1
ATOM 2564 O O . HIS B 2 226 ? 74.486 81.294 118.592 1.00 54.48 207 HIS A O 1
ATOM 2571 N N . LYS B 2 227 ? 72.306 81.578 118.967 1.00 55.32 208 LYS A N 1
ATOM 2572 C CA . LYS B 2 227 ? 72.339 82.877 118.320 1.00 55.30 208 LYS A CA 1
ATOM 2573 C C . LYS B 2 227 ? 72.875 83.945 119.273 1.00 56.30 208 LYS A C 1
ATOM 2574 O O . LYS B 2 227 ? 72.699 83.847 120.489 1.00 55.18 208 LYS A O 1
ATOM 2580 N N . PRO B 2 228 ? 73.537 84.970 118.745 1.00 55.77 209 PRO A N 1
ATOM 2581 C CA . PRO B 2 228 ? 74.040 86.045 119.601 1.00 53.57 209 PRO A CA 1
ATOM 2582 C C . PRO B 2 228 ? 72.953 87.061 119.919 1.00 56.49 209 PRO A C 1
ATOM 2583 O O . PRO B 2 228 ? 71.916 87.138 119.260 1.00 62.66 209 PRO A O 1
ATOM 2587 N N . GLU B 2 229 ? 73.215 87.851 120.960 1.00 50.54 210 GLU A N 1
ATOM 2588 C CA . GLU B 2 229 ? 72.276 88.879 121.405 1.00 49.20 210 GLU A CA 1
ATOM 2589 C C . GLU B 2 229 ? 72.516 90.143 120.587 1.00 50.19 210 GLU A C 1
ATOM 2590 O O . GLU B 2 229 ? 73.110 91.119 121.045 1.00 53.81 210 GLU A O 1
ATOM 2596 N N . VAL B 2 230 ? 72.035 90.121 119.351 1.00 51.68 211 VAL A N 1
ATOM 2597 C CA . VAL B 2 230 ? 72.229 91.246 118.445 1.00 46.51 211 VAL A CA 1
ATOM 2598 C C . VAL B 2 230 ? 71.311 92.392 118.845 1.00 49.11 211 VAL A C 1
ATOM 2599 O O . VAL B 2 230 ? 70.134 92.188 119.167 1.00 57.02 211 VAL A O 1
ATOM 2603 N N . VAL B 2 231 ? 71.864 93.599 118.872 1.00 45.59 212 VAL A N 1
ATOM 2604 C CA . VAL B 2 231 ? 71.100 94.827 119.028 1.00 49.26 212 VAL A CA 1
ATOM 2605 C C . VAL B 2 231 ? 71.631 95.837 118.023 1.00 48.12 212 VAL A C 1
ATOM 2606 O O . VAL B 2 231 ? 72.841 96.079 117.959 1.00 47.71 212 VAL A O 1
ATOM 2610 N N . GLU B 2 232 ? 70.737 96.404 117.220 1.00 51.82 213 GLU A N 1
ATOM 2611 C CA . GLU B 2 232 ? 71.137 97.304 116.152 1.00 52.29 213 GLU A CA 1
ATOM 2612 C C . GLU B 2 232 ? 70.520 98.678 116.351 1.00 53.99 213 GLU A C 1
ATOM 2613 O O . GLU B 2 232 ? 69.397 98.812 116.843 1.00 58.83 213 GLU A O 1
ATOM 2619 N N . ILE B 2 233 ? 71.277 99.697 115.961 1.00 47.85 214 ILE A N 1
ATOM 2620 C CA . ILE B 2 233 ? 70.864 101.087 116.069 1.00 50.98 214 ILE A CA 1
ATOM 2621 C C . ILE B 2 233 ? 70.833 101.673 114.669 1.00 53.30 214 ILE A C 1
ATOM 2622 O O . ILE B 2 233 ? 71.822 101.589 113.933 1.00 53.18 214 ILE A O 1
ATOM 2627 N N . HIS B 2 234 ? 69.699 102.257 114.299 1.00 54.88 215 HIS A N 1
ATOM 2628 C CA . HIS B 2 234 ? 69.552 102.906 113.001 1.00 55.87 215 HIS A CA 1
ATOM 2629 C C . HIS B 2 234 ? 69.824 104.391 113.190 1.00 55.06 215 HIS A C 1
ATOM 2630 O O . HIS B 2 234 ? 68.934 105.157 113.562 1.00 54.60 215 HIS A O 1
ATOM 2637 N N . VAL B 2 235 ? 71.064 104.795 112.941 1.00 52.42 216 VAL A N 1
ATOM 2638 C CA . VAL B 2 235 ? 71.462 106.188 113.097 1.00 47.97 216 VAL A CA 1
ATOM 2639 C C . VAL B 2 235 ? 70.936 106.986 111.914 1.00 49.56 216 VAL A C 1
ATOM 2640 O O . VAL B 2 235 ? 71.096 106.583 110.756 1.00 53.00 216 VAL A O 1
ATOM 2644 N N . SER B 2 236 ? 70.299 108.115 112.200 1.00 47.97 217 SER A N 1
ATOM 2645 C CA . SER B 2 236 ? 69.746 108.971 111.162 1.00 49.20 217 SER A CA 1
ATOM 2646 C C . SER B 2 236 ? 70.797 109.958 110.675 1.00 48.50 217 SER A C 1
ATOM 2647 O O . SER B 2 236 ? 71.552 110.522 111.470 1.00 51.17 217 SER A O 1
ATOM 2650 N N . MET B 2 237 ? 70.841 110.160 109.362 1.00 47.69 218 MET A N 1
ATOM 2651 C CA . MET B 2 237 ? 71.787 111.100 108.785 1.00 46.28 218 MET A CA 1
ATOM 2652 C C . MET B 2 237 ? 71.348 112.538 109.038 1.00 47.19 218 MET A C 1
ATOM 2653 O O . MET B 2 237 ? 70.173 112.832 109.271 1.00 46.73 218 MET A O 1
ATOM 2658 N N . THR B 2 238 ? 72.319 113.439 108.991 1.00 46.54 219 THR A N 1
ATOM 2659 C CA . THR B 2 238 ? 72.024 114.860 109.054 1.00 47.55 219 THR A CA 1
ATOM 2660 C C . THR B 2 238 ? 71.283 115.289 107.789 1.00 48.31 219 THR A C 1
ATOM 2661 O O . THR B 2 238 ? 71.541 114.750 106.709 1.00 52.51 219 THR A O 1
ATOM 2665 N N . PRO B 2 239 ? 70.347 116.237 107.888 1.00 47.87 220 PRO A N 1
ATOM 2666 C CA . PRO B 2 239 ? 69.703 116.747 106.667 1.00 47.80 220 PRO A CA 1
ATOM 2667 C C . PRO B 2 239 ? 70.682 117.300 105.646 1.00 48.51 220 PRO A C 1
ATOM 2668 O O . PRO B 2 239 ? 70.421 117.201 104.441 1.00 49.61 220 PRO A O 1
ATOM 2672 N N . THR B 2 240 ? 71.796 117.889 106.084 1.00 47.31 221 THR A N 1
ATOM 2673 C CA . THR B 2 240 ? 72.806 118.343 105.132 1.00 44.37 221 THR A CA 1
ATOM 2674 C C . THR B 2 240 ? 73.521 117.168 104.480 1.00 45.79 221 THR A C 1
ATOM 2675 O O . THR B 2 240 ? 73.828 117.209 103.285 1.00 49.44 221 THR A O 1
ATOM 2679 N N . MET B 2 241 ? 73.805 116.113 105.248 1.00 45.91 222 MET A N 1
ATOM 2680 C CA . MET B 2 241 ? 74.417 114.925 104.664 1.00 43.92 222 MET A CA 1
ATOM 2681 C C . MET B 2 241 ? 73.468 114.218 103.708 1.00 44.51 222 MET A C 1
ATOM 2682 O O . MET B 2 241 ? 73.916 113.496 102.813 1.00 45.93 222 MET A O 1
ATOM 2687 N N . LEU B 2 242 ? 72.160 114.400 103.887 1.00 42.91 223 LEU A N 1
ATOM 2688 C CA . LEU B 2 242 ? 71.202 113.778 102.983 1.00 42.59 223 LEU A CA 1
ATOM 2689 C C . LEU B 2 242 ? 71.194 114.469 101.625 1.00 46.21 223 LEU A C 1
ATOM 2690 O O . LEU B 2 242 ? 71.078 113.808 100.587 1.00 48.39 223 LEU A O 1
ATOM 2695 N N . ALA B 2 243 ? 71.311 115.799 101.613 1.00 43.39 224 ALA A N 1
ATOM 2696 C CA . ALA B 2 243 ? 71.306 116.534 100.352 1.00 39.79 224 ALA A CA 1
ATOM 2697 C C . ALA B 2 243 ? 72.524 116.195 99.505 1.00 38.36 224 ALA A C 1
ATOM 2698 O O . ALA B 2 243 ? 72.425 116.089 98.276 1.00 39.60 224 ALA A O 1
ATOM 2700 N N . ILE B 2 244 ? 73.683 116.030 100.143 1.00 38.18 225 ILE A N 1
ATOM 2701 C CA . ILE B 2 244 ? 74.884 115.634 99.416 1.00 37.74 225 ILE A CA 1
ATOM 2702 C C . ILE B 2 244 ? 74.684 114.276 98.762 1.00 40.50 225 ILE A C 1
ATOM 2703 O O . ILE B 2 244 ? 75.037 114.074 97.593 1.00 41.87 225 ILE A O 1
ATOM 2708 N N . GLN B 2 245 ? 74.117 113.322 99.503 1.00 40.18 226 GLN A N 1
ATOM 2709 C CA . GLN B 2 245 ? 73.870 112.000 98.940 1.00 37.94 226 GLN A CA 1
ATOM 2710 C C . GLN B 2 245 ? 72.878 112.070 97.789 1.00 39.02 226 GLN A C 1
ATOM 2711 O O . GLN B 2 245 ? 73.047 111.385 96.775 1.00 41.54 226 GLN A O 1
ATOM 2717 N N . THR B 2 246 ? 71.834 112.889 97.926 1.00 39.02 227 THR A N 1
ATOM 2718 C CA . THR B 2 246 ? 70.860 113.026 96.848 1.00 36.59 227 THR A CA 1
ATOM 2719 C C . THR B 2 246 ? 71.505 113.589 95.587 1.00 38.82 227 THR A C 1
ATOM 2720 O O . THR B 2 246 ? 71.266 113.088 94.481 1.00 40.81 227 THR A O 1
ATOM 2724 N N . ALA B 2 247 ? 72.337 114.622 95.733 1.00 37.43 228 ALA A N 1
ATOM 2725 C CA . ALA B 2 247 ? 73.005 115.197 94.569 1.00 34.79 228 ALA A CA 1
ATOM 2726 C C . ALA B 2 247 ? 73.962 114.200 93.927 1.00 34.54 228 ALA A C 1
ATOM 2727 O O . ALA B 2 247 ? 74.015 114.080 92.695 1.00 40.13 228 ALA A O 1
ATOM 2729 N N . ILE B 2 248 ? 74.728 113.476 94.745 1.00 33.62 229 ILE A N 1
ATOM 2730 C CA . ILE B 2 248 ? 75.668 112.500 94.202 1.00 33.89 229 ILE A CA 1
ATOM 2731 C C . ILE B 2 248 ? 74.923 111.397 93.466 1.00 37.58 229 ILE A C 1
ATOM 2732 O O . ILE B 2 248 ? 75.347 110.951 92.395 1.00 41.22 229 ILE A O 1
ATOM 2737 N N . LEU B 2 249 ? 73.801 110.940 94.024 1.00 39.10 230 LEU A N 1
ATOM 2738 C CA . LEU B 2 249 ? 73.011 109.908 93.363 1.00 36.29 230 LEU A CA 1
ATOM 2739 C C . LEU B 2 249 ? 72.420 110.414 92.056 1.00 39.85 230 LEU A C 1
ATOM 2740 O O . LEU B 2 249 ? 72.354 109.669 91.075 1.00 43.35 230 LEU A O 1
ATOM 2745 N N . ASP B 2 250 ? 71.974 111.671 92.024 1.00 41.91 231 ASP A N 1
ATOM 2746 C CA . ASP B 2 250 ? 71.465 112.236 90.778 1.00 44.58 231 ASP A CA 1
ATOM 2747 C C . ASP B 2 250 ? 72.546 112.250 89.705 1.00 43.15 231 ASP A C 1
ATOM 2748 O O . ASP B 2 250 ? 72.305 111.864 88.553 1.00 46.03 231 ASP A O 1
ATOM 2753 N N . ILE B 2 251 ? 73.753 112.685 90.072 1.00 42.02 232 ILE A N 1
ATOM 2754 C CA . ILE B 2 251 ? 74.845 112.730 89.103 1.00 40.18 232 ILE A CA 1
ATOM 2755 C C . ILE B 2 251 ? 75.206 111.324 88.638 1.00 43.34 232 ILE A C 1
ATOM 2756 O O . ILE B 2 251 ? 75.453 111.092 87.447 1.00 48.96 232 ILE A O 1
ATOM 2761 N N . LEU B 2 252 ? 75.240 110.366 89.566 1.00 41.49 233 LEU A N 1
ATOM 2762 C CA . LEU B 2 252 ? 75.552 108.986 89.206 1.00 38.47 233 LEU A CA 1
ATOM 2763 C C . LEU B 2 252 ? 74.509 108.411 88.258 1.00 41.93 233 LEU A C 1
ATOM 2764 O O . LEU B 2 252 ? 74.853 107.727 87.288 1.00 45.05 233 LEU A O 1
ATOM 2769 N N . ASN B 2 253 ? 73.230 108.675 88.523 1.00 42.12 234 ASN A N 1
ATOM 2770 C CA . ASN B 2 253 ? 72.174 108.188 87.644 1.00 42.29 234 ASN A CA 1
ATOM 2771 C C . ASN B 2 253 ? 72.293 108.791 86.253 1.00 46.99 234 ASN A C 1
ATOM 2772 O O . ASN B 2 253 ? 72.167 108.081 85.246 1.00 51.39 234 ASN A O 1
ATOM 2777 N N . ALA B 2 254 ? 72.535 110.102 86.174 1.00 46.83 235 ALA A N 1
ATOM 2778 C CA . ALA B 2 254 ? 72.678 110.739 84.870 1.00 43.94 235 ALA A CA 1
ATOM 2779 C C . ALA B 2 254 ? 73.859 110.162 84.101 1.00 44.88 235 ALA A C 1
ATOM 2780 O O . ALA B 2 254 ? 73.751 109.879 82.901 1.00 48.98 235 ALA A O 1
ATOM 2782 N N . CYS B 2 255 ? 74.993 109.969 84.777 1.00 44.62 236 CYS A N 1
ATOM 2783 C CA . CYS B 2 255 ? 76.168 109.431 84.101 1.00 46.67 236 CYS A CA 1
ATOM 2784 C C . CYS B 2 255 ? 75.942 107.994 83.651 1.00 46.45 236 CYS A C 1
ATOM 2785 O O . CYS B 2 255 ? 76.386 107.602 82.567 1.00 48.93 236 CYS A O 1
ATOM 2788 N N . LEU B 2 256 ? 75.259 107.190 84.467 1.00 45.70 237 LEU A N 1
ATOM 2789 C CA . LEU B 2 256 ? 74.956 105.821 84.068 1.00 45.09 237 LEU A CA 1
ATOM 2790 C C . LEU B 2 256 ? 74.047 105.789 82.847 1.00 47.36 237 LEU A C 1
ATOM 2791 O O . LEU B 2 256 ? 74.252 104.983 81.931 1.00 53.25 237 LEU A O 1
ATOM 2796 N N . LYS B 2 257 ? 73.030 106.652 82.817 1.00 46.71 238 LYS A N 1
ATOM 2797 C CA . LYS B 2 257 ? 72.147 106.693 81.656 1.00 49.36 238 LYS A CA 1
ATOM 2798 C C . LYS B 2 257 ? 72.902 107.131 80.407 1.00 52.24 238 LYS A C 1
ATOM 2799 O O . LYS B 2 257 ? 72.694 106.579 79.319 1.00 54.17 238 LYS A O 1
ATOM 2805 N N . GLU B 2 258 ? 73.790 108.118 80.546 1.00 53.61 239 GLU A N 1
ATOM 2806 C CA . GLU B 2 258 ? 74.602 108.543 79.411 1.00 53.02 239 GLU A CA 1
ATOM 2807 C C . GLU B 2 258 ? 75.504 107.416 78.923 1.00 52.34 239 GLU A C 1
ATOM 2808 O O . GLU B 2 258 ? 75.685 107.234 77.715 1.00 55.77 239 GLU A O 1
ATOM 2814 N N . LEU B 2 259 ? 76.088 106.655 79.850 1.00 50.97 240 LEU A N 1
ATOM 2815 C CA . LEU B 2 259 ? 76.926 105.525 79.462 1.00 48.00 240 LEU A CA 1
ATOM 2816 C C . LEU B 2 259 ? 76.120 104.470 78.719 1.00 52.08 240 LEU A C 1
ATOM 2817 O O . LEU B 2 259 ? 76.594 103.894 77.735 1.00 55.81 240 LEU A O 1
ATOM 2822 N N . LYS B 2 260 ? 74.901 104.196 79.182 1.00 55.08 241 LYS A N 1
ATOM 2823 C CA . LYS B 2 260 ? 74.057 103.227 78.493 1.00 55.08 241 LYS A CA 1
ATOM 2824 C C . LYS B 2 260 ? 73.688 103.714 77.098 1.00 59.48 241 LYS A C 1
ATOM 2825 O O . LYS B 2 260 ? 73.610 102.918 76.155 1.00 62.87 241 LYS A O 1
ATOM 2831 N N . CYS B 2 261 ? 73.448 105.019 76.948 1.00 60.96 242 CYS A N 1
ATOM 2832 C CA . CYS B 2 261 ? 73.072 105.558 75.644 1.00 61.50 242 CYS A CA 1
ATOM 2833 C C . CYS B 2 261 ? 74.181 105.367 74.615 1.00 61.17 242 CYS A C 1
ATOM 2834 O O . CYS B 2 261 ? 73.915 104.986 73.470 1.00 62.59 242 CYS A O 1
ATOM 2837 N N . HIS B 2 262 ? 75.430 105.626 75.002 1.00 60.34 243 HIS A N 1
ATOM 2838 C CA . HIS B 2 262 ? 76.545 105.524 74.069 1.00 59.25 243 HIS A CA 1
ATOM 2839 C C . HIS B 2 262 ? 76.935 104.086 73.763 1.00 59.32 243 HIS A C 1
ATOM 2840 O O . HIS B 2 262 ? 77.562 103.836 72.729 1.00 62.47 243 HIS A O 1
ATOM 2847 N N . ASN B 2 263 ? 76.588 103.141 74.633 1.00 59.80 244 ASN A N 1
ATOM 2848 C CA . ASN B 2 263 ? 76.946 101.734 74.467 1.00 60.61 244 ASN A CA 1
ATOM 2849 C C . ASN B 2 263 ? 75.671 100.908 74.521 1.00 64.44 244 ASN A C 1
ATOM 2850 O O . ASN B 2 263 ? 75.295 100.397 75.585 1.00 70.68 244 ASN A O 1
ATOM 2855 N N . PRO B 2 264 ? 74.976 100.756 73.393 1.00 62.43 245 PRO A N 1
ATOM 2856 C CA . PRO B 2 264 ? 73.734 99.970 73.402 1.00 64.57 245 PRO A CA 1
ATOM 2857 C C . PRO B 2 264 ? 73.934 98.535 73.849 1.00 69.90 245 PRO A C 1
ATOM 2858 O O . PRO B 2 264 ? 73.017 97.942 74.430 1.00 72.33 245 PRO A O 1
ATOM 2862 N N . SER B 2 265 ? 75.107 97.956 73.594 1.00 71.49 246 SER A N 1
ATOM 2863 C CA . SER B 2 265 ? 75.405 96.606 74.055 1.00 73.94 246 SER A CA 1
ATOM 2864 C C . SER B 2 265 ? 75.532 96.513 75.568 1.00 73.32 246 SER A C 1
ATOM 2865 O O . SER B 2 265 ? 75.572 95.400 76.101 1.00 73.54 246 SER A O 1
ATOM 2868 N N . LEU B 2 266 ? 75.610 97.645 76.265 1.00 74.13 247 LEU A N 1
ATOM 2869 C CA . LEU B 2 266 ? 75.788 97.679 77.709 1.00 73.64 247 LEU A CA 1
ATOM 2870 C C . LEU B 2 266 ? 74.482 97.941 78.446 1.00 74.52 247 LEU A C 1
ATOM 2871 O O . LEU B 2 266 ? 74.503 98.321 79.621 1.00 76.69 247 LEU A O 1
ATOM 2876 N N . GLU B 2 267 ? 73.346 97.735 77.780 1.00 75.67 248 GLU A N 1
ATOM 2877 C CA . GLU B 2 267 ? 72.038 98.005 78.364 1.00 79.27 248 GLU A CA 1
ATOM 2878 C C . GLU B 2 267 ? 71.670 96.946 79.403 1.00 83.41 248 GLU A C 1
ATOM 2879 O O . GLU B 2 267 ? 70.635 97.064 80.063 1.00 84.53 248 GLU A O 1
ATOM 2885 N N . VAL B 2 268 ? 72.522 95.941 79.599 1.00 81.48 249 VAL A N 1
ATOM 2886 C CA . VAL B 2 268 ? 72.232 94.818 80.485 1.00 83.02 249 VAL A CA 1
ATOM 2887 C C . VAL B 2 268 ? 71.824 95.305 81.870 1.00 83.02 249 VAL A C 1
ATOM 2888 O O . VAL B 2 268 ? 72.231 96.386 82.306 1.00 77.97 249 VAL A O 1
ATOM 2892 N N . GLU B 2 269 ? 70.999 94.511 82.559 1.00 85.51 250 GLU A N 1
ATOM 2893 C CA . GLU B 2 269 ? 70.463 94.909 83.857 1.00 83.25 250 GLU A CA 1
ATOM 2894 C C . GLU B 2 269 ? 71.545 94.990 84.927 1.00 81.07 250 GLU A C 1
ATOM 2895 O O . GLU B 2 269 ? 71.310 95.572 85.991 1.00 81.99 250 GLU A O 1
ATOM 2901 N N . ASP B 2 270 ? 72.733 94.452 84.659 1.00 80.78 251 ASP A N 1
ATOM 2902 C CA . ASP B 2 270 ? 73.814 94.432 85.636 1.00 77.52 251 ASP A CA 1
ATOM 2903 C C . ASP B 2 270 ? 74.360 95.829 85.906 1.00 76.07 251 ASP A C 1
ATOM 2904 O O . ASP B 2 270 ? 75.187 96.012 86.804 1.00 73.50 251 ASP A O 1
ATOM 2909 N N . LEU B 2 271 ? 73.914 96.817 85.136 1.00 74.34 252 LEU A N 1
ATOM 2910 C CA . LEU B 2 271 ? 74.360 98.196 85.280 1.00 67.64 252 LEU A CA 1
ATOM 2911 C C . LEU B 2 271 ? 73.227 99.104 85.745 1.00 64.51 252 LEU A C 1
ATOM 2912 O O . LEU B 2 271 ? 73.070 100.226 85.261 1.00 63.25 252 LEU A O 1
ATOM 2917 N N . SER B 2 272 ? 72.421 98.631 86.688 1.00 65.85 253 SER A N 1
ATOM 2918 C CA . SER B 2 272 ? 71.379 99.464 87.262 1.00 63.67 253 SER A CA 1
ATOM 2919 C C . SER B 2 272 ? 71.961 100.371 88.344 1.00 63.40 253 SER A C 1
ATOM 2920 O O . SER B 2 272 ? 73.087 100.185 88.812 1.00 65.18 253 SER A O 1
ATOM 2923 N N . LEU B 2 273 ? 71.171 101.369 88.747 1.00 59.30 254 LEU A N 1
ATOM 2924 C CA . LEU B 2 273 ? 71.639 102.318 89.751 1.00 53.17 254 LEU A CA 1
ATOM 2925 C C . LEU B 2 273 ? 71.871 101.647 91.097 1.00 55.88 254 LEU A C 1
ATOM 2926 O O . LEU B 2 273 ? 72.803 102.014 91.819 1.00 58.63 254 LEU A O 1
ATOM 2931 N N . GLU B 2 274 ? 71.038 100.669 91.455 1.00 59.22 255 GLU A N 1
ATOM 2932 C CA . GLU B 2 274 ? 71.225 99.960 92.716 1.00 59.79 255 GLU A CA 1
ATOM 2933 C C . GLU B 2 274 ? 72.450 99.058 92.697 1.00 57.81 255 GLU A C 1
ATOM 2934 O O . GLU B 2 274 ? 72.929 98.664 93.765 1.00 55.89 255 GLU A O 1
ATOM 2940 N N . ASN B 2 275 ? 72.961 98.719 91.516 1.00 56.39 256 ASN A N 1
ATOM 2941 C CA . ASN B 2 275 ? 74.173 97.920 91.410 1.00 53.97 256 ASN A CA 1
ATOM 2942 C C . ASN B 2 275 ? 75.432 98.770 91.403 1.00 54.76 256 ASN A C 1
ATOM 2943 O O . ASN B 2 275 ? 76.498 98.287 91.800 1.00 57.00 256 ASN A O 1
ATOM 2948 N N . ALA B 2 276 ? 75.336 100.024 90.955 1.00 52.17 257 ALA A N 1
ATOM 2949 C CA . ALA B 2 276 ? 76.500 100.902 90.958 1.00 50.05 257 ALA A CA 1
ATOM 2950 C C . ALA B 2 276 ? 76.955 101.230 92.373 1.00 51.77 257 ALA A C 1
ATOM 2951 O O . ALA B 2 276 ? 78.137 101.510 92.593 1.00 54.78 257 ALA A O 1
ATOM 2953 N N . ILE B 2 277 ? 76.039 101.201 93.341 1.00 51.19 258 ILE A N 1
ATOM 2954 C CA . ILE B 2 277 ? 76.407 101.465 94.726 1.00 49.75 258 ILE A CA 1
ATOM 2955 C C . ILE B 2 277 ? 77.308 100.367 95.274 1.00 56.01 258 ILE A C 1
ATOM 2956 O O . ILE B 2 277 ? 78.210 100.636 96.075 1.00 60.73 258 ILE A O 1
ATOM 2961 N N . GLY B 2 278 ? 77.088 99.122 94.857 1.00 56.51 259 GLY A N 1
ATOM 2962 C CA . GLY B 2 278 ? 77.768 98.002 95.471 1.00 57.30 259 GLY A CA 1
ATOM 2963 C C . GLY B 2 278 ? 79.256 97.977 95.187 1.00 59.32 259 GLY A C 1
ATOM 2964 O O . GLY B 2 278 ? 79.762 98.607 94.260 1.00 59.88 259 GLY A O 1
ATOM 2965 N N . LYS B 2 279 ? 79.968 97.230 96.029 1.00 60.08 260 LYS A N 1
ATOM 2966 C CA . LYS B 2 279 ? 81.415 97.094 95.875 1.00 62.34 260 LYS A CA 1
ATOM 2967 C C . LYS B 2 279 ? 81.829 96.457 94.554 1.00 64.20 260 LYS A C 1
ATOM 2968 O O . LYS B 2 279 ? 82.716 97.011 93.883 1.00 66.96 260 LYS A O 1
ATOM 2974 N N . PRO B 2 280 ? 81.253 95.324 94.111 1.00 64.42 261 PRO A N 1
ATOM 2975 C CA . PRO B 2 280 ? 81.825 94.638 92.944 1.00 65.31 261 PRO A CA 1
ATOM 2976 C C . PRO B 2 280 ? 81.422 95.243 91.610 1.00 65.82 261 PRO A C 1
ATOM 2977 O O . PRO B 2 280 ? 81.558 94.587 90.574 1.00 71.79 261 PRO A O 1
ATOM 2981 N N . PHE B 2 281 ? 80.915 96.475 91.612 1.00 61.22 262 PHE A N 1
ATOM 2982 C CA . PHE B 2 281 ? 80.501 97.091 90.356 1.00 60.12 262 PHE A CA 1
ATOM 2983 C C . PHE B 2 281 ? 81.689 97.332 89.435 1.00 62.59 262 PHE A C 1
ATOM 2984 O O . PHE B 2 281 ? 81.561 97.226 88.211 1.00 65.52 262 PHE A O 1
ATOM 2992 N N . ASP B 2 282 ? 82.850 97.666 90.001 1.00 63.06 263 ASP A N 1
ATOM 2993 C CA . ASP B 2 282 ? 84.022 97.937 89.174 1.00 67.46 263 ASP A CA 1
ATOM 2994 C C . ASP B 2 282 ? 84.456 96.698 88.402 1.00 71.49 263 ASP A C 1
ATOM 2995 O O . ASP B 2 282 ? 84.891 96.797 87.249 1.00 75.36 263 ASP A O 1
ATOM 3000 N N . LYS B 2 283 ? 84.347 95.521 89.020 1.00 71.07 264 LYS A N 1
ATOM 3001 C CA . LYS B 2 283 ? 84.736 94.292 88.337 1.00 71.19 264 LYS A CA 1
ATOM 3002 C C . LYS B 2 283 ? 83.852 94.024 87.126 1.00 67.21 264 LYS A C 1
ATOM 3003 O O . LYS B 2 283 ? 84.344 93.612 86.071 1.00 71.40 264 LYS A O 1
ATOM 3009 N N . THR B 2 284 ? 82.544 94.256 87.252 1.00 64.37 265 THR A N 1
ATOM 3010 C CA . THR B 2 284 ? 81.654 94.043 86.114 1.00 67.60 265 THR A CA 1
ATOM 3011 C C . THR B 2 284 ? 81.908 95.063 85.009 1.00 69.65 265 THR A C 1
ATOM 3012 O O . THR B 2 284 ? 81.884 94.719 83.820 1.00 71.42 265 THR A O 1
ATOM 3016 N N . ILE B 2 285 ? 82.154 96.322 85.379 1.00 68.69 266 ILE A N 1
ATOM 3017 C CA . ILE B 2 285 ? 82.424 97.338 84.367 1.00 64.66 266 ILE A CA 1
ATOM 3018 C C . ILE B 2 285 ? 83.750 97.065 83.673 1.00 65.38 266 ILE A C 1
ATOM 3019 O O . ILE B 2 285 ? 83.931 97.430 82.506 1.00 65.26 266 ILE A O 1
ATOM 3024 N N . ARG B 2 286 ? 84.697 96.430 84.365 1.00 69.05 267 ARG A N 1
ATOM 3025 C CA . ARG B 2 286 ? 85.928 96.018 83.702 1.00 67.62 267 ARG A CA 1
ATOM 3026 C C . ARG B 2 286 ? 85.680 94.836 82.778 1.00 64.76 267 ARG A C 1
ATOM 3027 O O . ARG B 2 286 ? 86.149 94.825 81.637 1.00 66.27 267 ARG A O 1
ATOM 3035 N N . HIS B 2 287 ? 84.929 93.839 83.247 1.00 64.32 268 HIS A N 1
ATOM 3036 C CA . HIS B 2 287 ? 84.660 92.666 82.424 1.00 68.35 268 HIS A CA 1
ATOM 3037 C C . HIS B 2 287 ? 83.916 93.033 81.149 1.00 69.44 268 HIS A C 1
ATOM 3038 O O . HIS B 2 287 ? 84.135 92.411 80.105 1.00 72.16 268 HIS A O 1
ATOM 3045 N N . TYR B 2 288 ? 83.038 94.031 81.207 1.00 66.63 269 TYR A N 1
ATOM 3046 C CA . TYR B 2 288 ? 82.262 94.390 80.028 1.00 64.98 269 TYR A CA 1
ATOM 3047 C C . TYR B 2 288 ? 82.987 95.348 79.090 1.00 63.74 269 TYR A C 1
ATOM 3048 O O . TYR B 2 288 ? 82.540 95.520 77.952 1.00 61.74 269 TYR A O 1
ATOM 3057 N N . LEU B 2 289 ? 84.089 95.963 79.519 1.00 62.32 270 LEU A N 1
ATOM 3058 C CA . LEU B 2 289 ? 84.703 97.023 78.726 1.00 55.07 270 LEU A CA 1
ATOM 3059 C C . LEU B 2 289 ? 86.183 96.790 78.450 1.00 57.04 270 LEU A C 1
ATOM 3060 O O . LEU B 2 289 ? 86.713 97.305 77.462 1.00 60.62 270 LEU A O 1
ATOM 3065 N N . ASP B 2 290 ? 86.863 96.037 79.312 1.00 58.39 271 ASP A N 1
ATOM 3066 C CA . ASP B 2 290 ? 88.299 95.830 79.126 1.00 58.60 271 ASP A CA 1
ATOM 3067 C C . ASP B 2 290 ? 88.647 95.147 77.809 1.00 60.02 271 ASP A C 1
ATOM 3068 O O . ASP B 2 290 ? 89.579 95.615 77.132 1.00 62.69 271 ASP A O 1
ATOM 3073 N N . PRO B 2 291 ? 87.983 94.064 77.386 1.00 59.52 272 PRO A N 1
ATOM 3074 C CA . PRO B 2 291 ? 88.394 93.420 76.128 1.00 60.13 272 PRO A CA 1
ATOM 3075 C C . PRO B 2 291 ? 88.290 94.322 74.910 1.00 60.80 272 PRO A C 1
ATOM 3076 O O . PRO B 2 291 ? 89.039 94.127 73.945 1.00 62.56 272 PRO A O 1
ATOM 3080 N N . LEU B 2 292 ? 87.393 95.303 74.919 1.00 55.80 273 LEU A N 1
ATOM 3081 C CA . LEU B 2 292 ? 87.206 96.217 73.799 1.00 52.92 273 LEU A CA 1
ATOM 3082 C C . LEU B 2 292 ? 87.435 97.661 74.228 1.00 52.25 273 LEU A C 1
ATOM 3083 O O . LEU B 2 292 ? 86.703 98.571 73.837 1.00 53.45 273 LEU A O 1
ATOM 3088 N N . TRP B 2 293 ? 88.481 97.890 75.023 1.00 50.41 274 TRP A N 1
ATOM 3089 C CA . TRP B 2 293 ? 88.684 99.203 75.625 1.00 49.18 274 TRP A CA 1
ATOM 3090 C C . TRP B 2 293 ? 89.057 100.253 74.585 1.00 50.42 274 TRP A C 1
ATOM 3091 O O . TRP B 2 293 ? 88.468 101.338 74.549 1.00 53.18 274 TRP A O 1
ATOM 3102 N N . HIS B 2 294 ? 90.032 99.952 73.728 1.00 50.47 275 HIS A N 1
ATOM 3103 C CA . HIS B 2 294 ? 90.594 100.979 72.861 1.00 48.87 275 HIS A CA 1
ATOM 3104 C C . HIS B 2 294 ? 89.683 101.354 71.702 1.00 49.63 275 HIS A C 1
ATOM 3105 O O . HIS B 2 294 ? 89.977 102.327 71.002 1.00 52.32 275 HIS A O 1
ATOM 3112 N N . GLN B 2 295 ? 88.600 100.617 71.476 1.00 48.33 276 GLN A N 1
ATOM 3113 C CA . GLN B 2 295 ? 87.613 100.977 70.470 1.00 52.66 276 GLN A CA 1
ATOM 3114 C C . GLN B 2 295 ? 86.363 101.594 71.080 1.00 56.01 276 GLN A C 1
ATOM 3115 O O . GLN B 2 295 ? 85.361 101.762 70.380 1.00 57.48 276 GLN A O 1
ATOM 3121 N N . LEU B 2 296 ? 86.399 101.927 72.372 1.00 55.08 277 LEU A N 1
ATOM 3122 C CA . LEU B 2 296 ? 85.205 102.429 73.043 1.00 52.98 277 LEU A CA 1
ATOM 3123 C C . LEU B 2 296 ? 84.877 103.852 72.613 1.00 55.34 277 LEU A C 1
ATOM 3124 O O . LEU B 2 296 ? 83.714 104.172 72.345 1.00 55.70 277 LEU A O 1
ATOM 3129 N N . GLY B 2 297 ? 85.881 104.719 72.549 1.00 56.19 278 GLY A N 1
ATOM 3130 C CA . GLY B 2 297 ? 85.668 106.108 72.220 1.00 58.99 278 GLY A CA 1
ATOM 3131 C C . GLY B 2 297 ? 86.299 106.997 73.264 1.00 62.75 278 GLY A C 1
ATOM 3132 O O . GLY B 2 297 ? 87.115 106.553 74.077 1.00 64.44 278 GLY A O 1
ATOM 3133 N N . ALA B 2 298 ? 85.909 108.270 73.247 1.00 62.05 279 ALA A N 1
ATOM 3134 C CA . ALA B 2 298 ? 86.487 109.272 74.134 1.00 63.49 279 ALA A CA 1
ATOM 3135 C C . ALA B 2 298 ? 85.607 109.567 75.341 1.00 61.98 279 ALA A C 1
ATOM 3136 O O . ALA B 2 298 ? 86.101 109.610 76.471 1.00 62.65 279 ALA A O 1
ATOM 3138 N N . LYS B 2 299 ? 84.308 109.780 75.122 1.00 59.27 280 LYS A N 1
ATOM 3139 C CA . LYS B 2 299 ? 83.417 110.107 76.228 1.00 57.81 280 LYS A CA 1
ATOM 3140 C C . LYS B 2 299 ? 83.206 108.916 77.155 1.00 55.39 280 LYS A C 1
ATOM 3141 O O . LYS B 2 299 ? 83.078 109.097 78.370 1.00 57.33 280 LYS A O 1
ATOM 3147 N N . THR B 2 300 ? 83.185 107.698 76.609 1.00 50.78 281 THR A N 1
ATOM 3148 C CA . THR B 2 300 ? 82.918 106.522 77.432 1.00 48.40 281 THR A CA 1
ATOM 3149 C C . THR B 2 300 ? 83.987 106.331 78.503 1.00 52.64 281 THR A C 1
ATOM 3150 O O . THR B 2 300 ? 83.667 106.037 79.661 1.00 57.88 281 THR A O 1
ATOM 3154 N N . LYS B 2 301 ? 85.261 106.495 78.142 1.00 49.96 282 LYS A N 1
ATOM 3155 C CA . LYS B 2 301 ? 86.322 106.382 79.139 1.00 49.67 282 LYS A CA 1
ATOM 3156 C C . LYS B 2 301 ? 86.185 107.459 80.207 1.00 51.28 282 LYS A C 1
ATOM 3157 O O . LYS B 2 301 ? 86.342 107.188 81.407 1.00 54.48 282 LYS A O 1
ATOM 3163 N N . SER B 2 302 ? 85.879 108.688 79.790 1.00 50.85 283 SER A N 1
ATOM 3164 C CA . SER B 2 302 ? 85.629 109.750 80.754 1.00 49.72 283 SER A CA 1
ATOM 3165 C C . SER B 2 302 ? 84.422 109.432 81.624 1.00 53.10 283 SER A C 1
ATOM 3166 O O . SER B 2 302 ? 84.423 109.740 82.818 1.00 57.81 283 SER A O 1
ATOM 3169 N N . LEU B 2 303 ? 83.390 108.813 81.050 1.00 50.51 284 LEU A N 1
ATOM 3170 C CA . LEU B 2 303 ? 82.223 108.442 81.843 1.00 47.48 284 LEU A CA 1
ATOM 3171 C C . LEU B 2 303 ? 82.572 107.388 82.886 1.00 47.81 284 LEU A C 1
ATOM 3172 O O . LEU B 2 303 ? 82.067 107.432 84.012 1.00 53.11 284 LEU A O 1
ATOM 3177 N N . VAL B 2 304 ? 83.429 106.429 82.532 1.00 43.67 285 VAL A N 1
ATOM 3178 C CA . VAL B 2 304 ? 83.860 105.430 83.506 1.00 44.57 285 VAL A CA 1
ATOM 3179 C C . VAL B 2 304 ? 84.662 106.088 84.622 1.00 49.45 285 VAL A C 1
ATOM 3180 O O . VAL B 2 304 ? 84.515 105.746 85.805 1.00 53.56 285 VAL A O 1
ATOM 3184 N N . GLN B 2 305 ? 85.524 107.043 84.267 1.00 50.70 286 GLN A N 1
ATOM 3185 C CA . GLN B 2 305 ? 86.266 107.767 85.296 1.00 51.74 286 GLN A CA 1
ATOM 3186 C C . GLN B 2 305 ? 85.324 108.533 86.218 1.00 51.90 286 GLN A C 1
ATOM 3187 O O . GLN B 2 305 ? 85.517 108.553 87.440 1.00 56.10 286 GLN A O 1
ATOM 3193 N N . ASP B 2 306 ? 84.298 109.168 85.650 1.00 50.18 287 ASP A N 1
ATOM 3194 C CA . ASP B 2 306 ? 83.315 109.865 86.472 1.00 50.33 287 ASP A CA 1
ATOM 3195 C C . ASP B 2 306 ? 82.573 108.900 87.384 1.00 48.82 287 ASP A C 1
ATOM 3196 O O . ASP B 2 306 ? 82.273 109.233 88.533 1.00 49.36 287 ASP A O 1
ATOM 3201 N N . LEU B 2 307 ? 82.251 107.707 86.885 1.00 45.89 288 LEU A N 1
ATOM 3202 C CA . LEU B 2 307 ? 81.581 106.715 87.720 1.00 42.52 288 LEU A CA 1
ATOM 3203 C C . LEU B 2 307 ? 82.451 106.325 88.907 1.00 43.36 288 LEU A C 1
ATOM 3204 O O . LEU B 2 307 ? 81.975 106.254 90.048 1.00 47.00 288 LEU A O 1
ATOM 3209 N N . LYS B 2 308 ? 83.737 106.080 88.657 1.00 44.69 289 LYS A N 1
ATOM 3210 C CA . LYS B 2 308 ? 84.638 105.728 89.751 1.00 47.85 289 LYS A CA 1
ATOM 3211 C C . LYS B 2 308 ? 84.752 106.866 90.760 1.00 47.32 289 LYS A C 1
ATOM 3212 O O . LYS B 2 308 ? 84.740 106.638 91.978 1.00 49.00 289 LYS A O 1
ATOM 3218 N N . ILE B 2 309 ? 84.846 108.104 90.270 1.00 46.48 290 ILE A N 1
ATOM 3219 C CA . ILE B 2 309 ? 84.973 109.248 91.166 1.00 40.97 290 ILE A CA 1
ATOM 3220 C C . ILE B 2 309 ? 83.702 109.436 91.986 1.00 41.91 290 ILE A C 1
ATOM 3221 O O . ILE B 2 309 ? 83.759 109.771 93.172 1.00 45.23 290 ILE A O 1
ATOM 3226 N N . LEU B 2 310 ? 82.537 109.214 91.382 1.00 42.33 291 LEU A N 1
ATOM 3227 C CA . LEU B 2 310 ? 81.293 109.363 92.129 1.00 38.43 291 LEU A CA 1
ATOM 3228 C C . LEU B 2 310 ? 81.152 108.279 93.189 1.00 37.53 291 LEU A C 1
ATOM 3229 O O . LEU B 2 310 ? 80.659 108.542 94.293 1.00 40.99 291 LEU A O 1
ATOM 3234 N N . ARG B 2 311 ? 81.581 107.056 92.881 1.00 37.34 292 ARG A N 1
ATOM 3235 C CA . ARG B 2 311 ? 81.530 106.008 93.894 1.00 40.26 292 ARG A CA 1
ATOM 3236 C C . ARG B 2 311 ? 82.476 106.309 95.053 1.00 40.95 292 ARG A C 1
ATOM 3237 O O . ARG B 2 311 ? 82.121 106.104 96.223 1.00 43.10 292 ARG A O 1
ATOM 3245 N N . THR B 2 312 ? 83.676 106.819 94.763 1.00 39.48 293 THR A N 1
ATOM 3246 C CA . THR B 2 312 ? 84.565 107.161 95.870 1.00 39.49 293 THR A CA 1
ATOM 3247 C C . THR B 2 312 ? 84.054 108.377 96.638 1.00 37.31 293 THR A C 1
ATOM 3248 O O . THR B 2 312 ? 84.296 108.490 97.844 1.00 42.30 293 THR A O 1
ATOM 3252 N N . LEU B 2 313 ? 83.325 109.277 95.974 1.00 38.64 294 LEU A N 1
ATOM 3253 C CA . LEU B 2 313 ? 82.674 110.374 96.684 1.00 36.58 294 LEU A CA 1
ATOM 3254 C C . LEU B 2 313 ? 81.630 109.851 97.657 1.00 36.81 294 LEU A C 1
ATOM 3255 O O . LEU B 2 313 ? 81.526 110.334 98.788 1.00 39.09 294 LEU A O 1
ATOM 3260 N N . LEU B 2 314 ? 80.834 108.870 97.225 1.00 38.25 295 LEU A N 1
ATOM 3261 C CA . LEU B 2 314 ? 79.857 108.263 98.124 1.00 37.40 295 LEU A CA 1
ATOM 3262 C C . LEU B 2 314 ? 80.543 107.617 99.319 1.00 39.39 295 LEU A C 1
ATOM 3263 O O . LEU B 2 314 ? 80.089 107.758 100.464 1.00 41.94 295 LEU A O 1
ATOM 3268 N N . GLN B 2 315 ? 81.643 106.903 99.069 1.00 39.95 296 GLN A N 1
ATOM 3269 C CA . GLN B 2 315 ? 82.381 106.275 100.162 1.00 41.58 296 GLN A CA 1
ATOM 3270 C C . GLN B 2 315 ? 82.891 107.317 101.152 1.00 42.44 296 GLN A C 1
ATOM 3271 O O . GLN B 2 315 ? 82.748 107.158 102.370 1.00 43.49 296 GLN A O 1
ATOM 3277 N N . TYR B 2 316 ? 83.482 108.401 100.643 1.00 41.88 297 TYR A N 1
ATOM 3278 C CA . TYR B 2 316 ? 83.996 109.447 101.521 1.00 39.75 297 TYR A CA 1
ATOM 3279 C C . TYR B 2 316 ? 82.878 110.101 102.319 1.00 39.84 297 TYR A C 1
ATOM 3280 O O . TYR B 2 316 ? 83.047 110.394 103.508 1.00 43.06 297 TYR A O 1
ATOM 3289 N N . LEU B 2 317 ? 81.734 110.353 101.681 1.00 39.54 298 LEU A N 1
ATOM 3290 C CA . LEU B 2 317 ? 80.621 110.975 102.387 1.00 38.26 298 LEU A CA 1
ATOM 3291 C C . LEU B 2 317 ? 80.127 110.094 103.520 1.00 39.34 298 LEU A C 1
ATOM 3292 O O . LEU B 2 317 ? 79.895 110.574 104.635 1.00 38.01 298 LEU A O 1
ATOM 3297 N N . SER B 2 318 ? 79.965 108.798 103.260 1.00 44.16 299 SER A N 1
ATOM 3298 C CA . SER B 2 318 ? 79.416 107.917 104.281 1.00 45.40 299 SER A CA 1
ATOM 3299 C C . SER B 2 318 ? 80.435 107.516 105.338 1.00 45.07 299 SER A C 1
ATOM 3300 O O . SER B 2 318 ? 80.035 107.055 106.411 1.00 45.17 299 SER A O 1
ATOM 3303 N N . GLN B 2 319 ? 81.730 107.683 105.077 1.00 44.51 300 GLN A N 1
ATOM 3304 C CA . GLN B 2 319 ? 82.760 107.132 105.950 1.00 43.44 300 GLN A CA 1
ATOM 3305 C C . GLN B 2 319 ? 83.488 108.173 106.786 1.00 45.52 300 GLN A C 1
ATOM 3306 O O . GLN B 2 319 ? 83.578 108.026 108.008 1.00 48.40 300 GLN A O 1
ATOM 3312 N N . TYR B 2 320 ? 84.024 109.218 106.166 1.00 45.43 301 TYR A N 1
ATOM 3313 C CA . TYR B 2 320 ? 84.935 110.130 106.836 1.00 42.44 301 TYR A CA 1
ATOM 3314 C C . TYR B 2 320 ? 84.218 111.413 107.247 1.00 41.93 301 TYR A C 1
ATOM 3315 O O . TYR B 2 320 ? 83.034 111.615 106.976 1.00 43.95 301 TYR A O 1
ATOM 3324 N N . ASP B 2 321 ? 84.959 112.294 107.910 1.00 39.59 302 ASP A N 1
ATOM 3325 C CA . ASP B 2 321 ? 84.390 113.486 108.522 1.00 40.26 302 ASP A CA 1
ATOM 3326 C C . ASP B 2 321 ? 84.075 114.534 107.456 1.00 42.59 302 ASP A C 1
ATOM 3327 O O . ASP B 2 321 ? 84.205 114.297 106.253 1.00 45.11 302 ASP A O 1
ATOM 3332 N N . CYS B 2 322 ? 83.647 115.717 107.900 1.00 41.20 303 CYS A N 1
ATOM 3333 C CA . CYS B 2 322 ? 83.240 116.770 106.976 1.00 39.81 303 CYS A CA 1
ATOM 3334 C C . CYS B 2 322 ? 84.434 117.461 106.333 1.00 40.96 303 CYS A C 1
ATOM 3335 O O . CYS B 2 322 ? 84.387 117.808 105.148 1.00 43.58 303 CYS A O 1
ATOM 3338 N N . VAL B 2 323 ? 85.505 117.680 107.096 1.00 42.92 304 VAL A N 1
ATOM 3339 C CA . VAL B 2 323 ? 86.660 118.395 106.565 1.00 41.77 304 VAL A CA 1
ATOM 3340 C C . VAL B 2 323 ? 87.344 117.579 105.476 1.00 42.41 304 VAL A C 1
ATOM 3341 O O . VAL B 2 323 ? 87.768 118.124 104.452 1.00 45.06 304 VAL A O 1
ATOM 3345 N N . THR B 2 324 ? 87.465 116.266 105.675 1.00 41.18 305 THR A N 1
ATOM 3346 C CA . THR B 2 324 ? 88.051 115.415 104.644 1.00 40.91 305 THR A CA 1
ATOM 3347 C C . THR B 2 324 ? 87.202 115.418 103.380 1.00 41.31 305 THR A C 1
ATOM 3348 O O . THR B 2 324 ? 87.733 115.444 102.261 1.00 45.29 305 THR A O 1
ATOM 3352 N N . PHE B 2 325 ? 85.879 115.385 103.536 1.00 38.37 306 PHE A N 1
ATOM 3353 C CA . PHE B 2 325 ? 85.004 115.451 102.373 1.00 35.97 306 PHE A CA 1
ATOM 3354 C C . PHE B 2 325 ? 85.174 116.769 101.633 1.00 39.02 306 PHE A C 1
ATOM 3355 O O . PHE B 2 325 ? 85.221 116.793 100.399 1.00 44.54 306 PHE A O 1
ATOM 3363 N N . LEU B 2 326 ? 85.269 117.878 102.368 1.00 38.35 307 LEU A N 1
ATOM 3364 C CA . LEU B 2 326 ? 85.484 119.166 101.718 1.00 36.65 307 LEU A CA 1
ATOM 3365 C C . LEU B 2 326 ? 86.836 119.210 101.021 1.00 41.83 307 LEU A C 1
ATOM 3366 O O . LEU B 2 326 ? 86.969 119.802 99.946 1.00 47.54 307 LEU A O 1
ATOM 3371 N N . ASN B 2 327 ? 87.851 118.592 101.622 1.00 42.98 308 ASN A N 1
ATOM 3372 C CA . ASN B 2 327 ? 89.163 118.520 100.990 1.00 42.60 308 ASN A CA 1
ATOM 3373 C C . ASN B 2 327 ? 89.091 117.785 99.663 1.00 45.15 308 ASN A C 1
ATOM 3374 O O . ASN B 2 327 ? 89.627 118.249 98.652 1.00 48.64 308 ASN A O 1
ATOM 3379 N N . LEU B 2 328 ? 88.442 116.621 99.653 1.00 42.97 309 LEU A N 1
ATOM 3380 C CA . LEU B 2 328 ? 88.322 115.864 98.413 1.00 40.49 309 LEU A CA 1
ATOM 3381 C C . LEU B 2 328 ? 87.507 116.633 97.383 1.00 41.84 309 LEU A C 1
ATOM 3382 O O . LEU B 2 328 ? 87.830 116.621 96.191 1.00 49.49 309 LEU A O 1
ATOM 3387 N N . LEU B 2 329 ? 86.449 117.313 97.824 1.00 40.38 310 LEU A N 1
ATOM 3388 C CA . LEU B 2 329 ? 85.624 118.082 96.900 1.00 41.34 310 LEU A CA 1
ATOM 3389 C C . LEU B 2 329 ? 86.407 119.233 96.280 1.00 46.24 310 LEU A C 1
ATOM 3390 O O . LEU B 2 329 ? 86.279 119.506 95.082 1.00 49.06 310 LEU A O 1
ATOM 3395 N N . GLU B 2 330 ? 87.219 119.924 97.080 1.00 47.00 311 GLU A N 1
ATOM 3396 C CA . GLU B 2 330 ? 87.964 121.069 96.569 1.00 46.99 311 GLU A CA 1
ATOM 3397 C C . GLU B 2 330 ? 89.126 120.628 95.690 1.00 49.59 311 GLU A C 1
ATOM 3398 O O . GLU B 2 330 ? 89.405 121.256 94.664 1.00 56.18 311 GLU A O 1
ATOM 3404 N N . SER B 2 331 ? 89.823 119.560 96.079 1.00 47.11 312 SER A N 1
ATOM 3405 C CA . SER B 2 331 ? 90.894 119.038 95.239 1.00 47.41 312 SER A CA 1
ATOM 3406 C C . SER B 2 331 ? 90.357 118.497 93.924 1.00 48.36 312 SER A C 1
ATOM 3407 O O . SER B 2 331 ? 91.045 118.568 92.901 1.00 52.60 312 SER A O 1
ATOM 3410 N N . LEU B 2 332 ? 89.142 117.949 93.933 1.00 47.69 313 LEU A N 1
ATOM 3411 C CA . LEU B 2 332 ? 88.529 117.484 92.695 1.00 48.03 313 LEU A CA 1
ATOM 3412 C C . LEU B 2 332 ? 88.337 118.633 91.718 1.00 49.30 313 LEU A C 1
ATOM 3413 O O . LEU B 2 332 ? 88.543 118.474 90.510 1.00 51.74 313 LEU A O 1
ATOM 3418 N N . ARG B 2 333 ? 87.939 119.799 92.225 1.00 48.98 314 ARG A N 1
ATOM 3419 C CA . ARG B 2 333 ? 87.759 120.963 91.368 1.00 50.30 314 ARG A CA 1
ATOM 3420 C C . ARG B 2 333 ? 89.094 121.570 90.953 1.00 51.97 314 ARG A C 1
ATOM 3421 O O . ARG B 2 333 ? 89.188 122.185 89.885 1.00 55.82 314 ARG A O 1
ATOM 3429 N N . ALA B 2 334 ? 90.136 121.398 91.768 1.00 52.97 315 ALA A N 1
ATOM 3430 C CA . ALA B 2 334 ? 91.445 121.943 91.421 1.00 51.76 315 ALA A CA 1
ATOM 3431 C C . ALA B 2 334 ? 92.023 121.272 90.182 1.00 54.16 315 ALA A C 1
ATOM 3432 O O . ALA B 2 334 ? 92.580 121.948 89.311 1.00 57.58 315 ALA A O 1
ATOM 3434 N N . THR B 2 335 ? 91.913 119.945 90.085 1.00 55.34 316 THR A N 1
ATOM 3435 C CA . THR B 2 335 ? 92.447 119.258 88.913 1.00 58.07 316 THR A CA 1
ATOM 3436 C C . THR B 2 335 ? 91.589 119.505 87.682 1.00 60.00 316 THR A C 1
ATOM 3437 O O . THR B 2 335 ? 92.097 119.460 86.558 1.00 66.29 316 THR A O 1
ATOM 3441 N N . GLU B 2 336 ? 90.293 119.753 87.869 1.00 56.95 317 GLU A N 1
ATOM 3442 C CA . GLU B 2 336 ? 89.442 120.100 86.737 1.00 58.78 317 GLU A CA 1
ATOM 3443 C C . GLU B 2 336 ? 89.871 121.423 86.119 1.00 62.41 317 GLU A C 1
ATOM 3444 O O . GLU B 2 336 ? 89.833 121.589 84.895 1.00 64.53 317 GLU A O 1
ATOM 3450 N N . LYS B 2 337 ? 90.265 122.384 86.952 1.00 61.86 318 LYS A N 1
ATOM 3451 C CA . LYS B 2 337 ? 90.780 123.643 86.430 1.00 61.11 318 LYS A CA 1
ATOM 3452 C C . LYS B 2 337 ? 92.090 123.435 85.680 1.00 62.68 318 LYS A C 1
ATOM 3453 O O . LYS B 2 337 ? 92.309 124.037 84.623 1.00 67.33 318 LYS A O 1
ATOM 3459 N N . ALA B 2 338 ? 92.971 122.585 86.210 1.00 61.03 319 ALA A N 1
ATOM 3460 C CA . ALA B 2 338 ? 94.287 122.400 85.610 1.00 60.45 319 ALA A CA 1
ATOM 3461 C C . ALA B 2 338 ? 94.238 121.532 84.358 1.00 64.32 319 ALA A C 1
ATOM 3462 O O . ALA B 2 338 ? 94.949 121.805 83.387 1.00 67.29 319 ALA A O 1
ATOM 3464 N N . PHE B 2 339 ? 93.419 120.482 84.358 1.00 64.13 320 PHE A N 1
ATOM 3465 C CA . PHE B 2 339 ? 93.418 119.543 83.243 1.00 63.73 320 PHE A CA 1
ATOM 3466 C C . PHE B 2 339 ? 92.024 119.320 82.671 1.00 63.69 320 PHE A C 1
ATOM 3467 O O . PHE B 2 339 ? 91.875 119.071 81.472 1.00 67.25 320 PHE A O 1
ATOM 3475 N N . GLY B 2 340 ? 91.001 119.390 83.515 1.00 65.21 321 GLY A N 1
ATOM 3476 C CA . GLY B 2 340 ? 89.645 119.172 83.055 1.00 65.55 321 GLY A CA 1
ATOM 3477 C C . GLY B 2 340 ? 89.207 117.727 83.151 1.00 67.74 321 GLY A C 1
ATOM 3478 O O . GLY B 2 340 ? 88.620 117.188 82.210 1.00 72.20 321 GLY A O 1
ATOM 3479 N N . GLN B 2 341 ? 89.491 117.087 84.286 1.00 66.09 322 GLN A N 1
ATOM 3480 C CA . GLN B 2 341 ? 89.137 115.681 84.448 1.00 71.29 322 GLN A CA 1
ATOM 3481 C C . GLN B 2 341 ? 87.629 115.495 84.537 1.00 71.70 322 GLN A C 1
ATOM 3482 O O . GLN B 2 341 ? 87.055 114.647 83.844 1.00 72.80 322 GLN A O 1
ATOM 3488 N N . ASN B 2 342 ? 86.968 116.280 85.383 1.00 66.33 323 ASN A N 1
ATOM 3489 C CA . ASN B 2 342 ? 85.547 116.111 85.652 1.00 62.29 323 ASN A CA 1
ATOM 3490 C C . ASN B 2 342 ? 84.715 117.250 85.081 1.00 63.17 323 ASN A C 1
ATOM 3491 O O . ASN B 2 342 ? 83.690 117.622 85.654 1.00 63.19 323 ASN A O 1
ATOM 3496 N N . SER B 2 343 ? 85.137 117.809 83.946 1.00 65.08 324 SER A N 1
ATOM 3497 C CA . SER B 2 343 ? 84.399 118.913 83.347 1.00 63.65 324 SER A CA 1
ATOM 3498 C C . SER B 2 343 ? 82.993 118.506 82.934 1.00 62.31 324 SER A C 1
ATOM 3499 O O . SER B 2 343 ? 82.137 119.377 82.751 1.00 65.29 324 SER A O 1
ATOM 3502 N N . GLY B 2 344 ? 82.737 117.206 82.786 1.00 60.99 325 GLY A N 1
ATOM 3503 C CA . GLY B 2 344 ? 81.424 116.768 82.346 1.00 62.72 325 GLY A CA 1
ATOM 3504 C C . GLY B 2 344 ? 80.329 117.086 83.346 1.00 61.20 325 GLY A C 1
ATOM 3505 O O . GLY B 2 344 ? 79.259 117.578 82.977 1.00 62.48 325 GLY A O 1
ATOM 3506 N N . TRP B 2 345 ? 80.580 116.818 84.629 1.00 57.50 326 TRP A N 1
ATOM 3507 C CA . TRP B 2 345 ? 79.544 116.928 85.642 1.00 54.39 326 TRP A CA 1
ATOM 3508 C C . TRP B 2 345 ? 79.854 117.904 86.766 1.00 55.82 326 TRP A C 1
ATOM 3509 O O . TRP B 2 345 ? 78.950 118.215 87.548 1.00 56.75 326 TRP A O 1
ATOM 3520 N N . LEU B 2 346 ? 81.088 118.395 86.879 1.00 56.81 327 LEU A N 1
ATOM 3521 C CA . LEU B 2 346 ? 81.422 119.281 87.987 1.00 54.84 327 LEU A CA 1
ATOM 3522 C C . LEU B 2 346 ? 80.690 120.610 87.912 1.00 60.09 327 LEU A C 1
ATOM 3523 O O . LEU B 2 346 ? 80.495 121.254 88.947 1.00 63.90 327 LEU A O 1
ATOM 3528 N N . PHE B 2 347 ? 80.281 121.034 86.720 1.00 62.06 328 PHE A N 1
ATOM 3529 C CA . PHE B 2 347 ? 79.569 122.288 86.539 1.00 64.25 328 PHE A CA 1
ATOM 3530 C C . PHE B 2 347 ? 78.064 122.095 86.437 1.00 66.74 328 PHE A C 1
ATOM 3531 O O . PHE B 2 347 ? 77.348 123.043 86.103 1.00 68.58 328 PHE A O 1
ATOM 3539 N N . LEU B 2 348 ? 77.572 120.891 86.710 1.00 65.20 329 LEU A N 1
ATOM 3540 C CA . LEU B 2 348 ? 76.140 120.644 86.683 1.00 65.81 329 LEU A CA 1
ATOM 3541 C C . LEU B 2 348 ? 75.447 121.421 87.794 1.00 65.02 329 LEU A C 1
ATOM 3542 O O . LEU B 2 348 ? 76.045 121.748 88.822 1.00 64.52 329 LEU A O 1
ATOM 3547 N N . ASP B 2 349 ? 74.168 121.728 87.572 1.00 66.71 330 ASP A N 1
ATOM 3548 C CA . ASP B 2 349 ? 73.404 122.461 88.574 1.00 69.36 330 ASP A CA 1
ATOM 3549 C C . ASP B 2 349 ? 73.266 121.668 89.865 1.00 64.40 330 ASP A C 1
ATOM 3550 O O . ASP B 2 349 ? 73.154 122.258 90.945 1.00 63.60 330 ASP A O 1
ATOM 3555 N N . SER B 2 350 ? 73.266 120.337 89.780 1.00 61.43 331 SER A N 1
ATOM 3556 C CA . SER B 2 350 ? 73.202 119.522 90.986 1.00 58.16 331 SER A CA 1
ATOM 3557 C C . SER B 2 350 ? 74.539 119.465 91.708 1.00 55.46 331 SER A C 1
ATOM 3558 O O . SER B 2 350 ? 74.567 119.340 92.936 1.00 57.70 331 SER A O 1
ATOM 3561 N N . SER B 2 351 ? 75.650 119.547 90.974 1.00 54.43 332 SER A N 1
ATOM 3562 C CA . SER B 2 351 ? 76.960 119.481 91.613 1.00 54.40 332 SER A CA 1
ATOM 3563 C C . SER B 2 351 ? 77.213 120.703 92.486 1.00 54.84 332 SER A C 1
ATOM 3564 O O . SER B 2 351 ? 77.841 120.594 93.544 1.00 55.79 332 SER A O 1
ATOM 3567 N N . THR B 2 352 ? 76.742 121.877 92.057 1.00 55.97 333 THR A N 1
ATOM 3568 C CA . THR B 2 352 ? 76.898 123.072 92.879 1.00 55.68 333 THR A CA 1
ATOM 3569 C C . THR B 2 352 ? 76.153 122.941 94.199 1.00 53.60 333 THR A C 1
ATOM 3570 O O . THR B 2 352 ? 76.574 123.515 95.208 1.00 51.89 333 THR A O 1
ATOM 3574 N N . SER B 2 353 ? 75.046 122.197 94.210 1.00 53.95 334 SER A N 1
ATOM 3575 C CA . SER B 2 353 ? 74.343 121.938 95.460 1.00 51.23 334 SER A CA 1
ATOM 3576 C C . SER B 2 353 ? 75.214 121.144 96.425 1.00 49.66 334 SER A C 1
ATOM 3577 O O . SER B 2 353 ? 75.220 121.413 97.632 1.00 50.64 334 SER A O 1
ATOM 3580 N N . MET B 2 354 ? 75.956 120.161 95.911 1.00 46.72 335 MET A N 1
ATOM 3581 C CA . MET B 2 354 ? 76.844 119.380 96.764 1.00 45.32 335 MET A CA 1
ATOM 3582 C C . MET B 2 354 ? 77.934 120.252 97.377 1.00 51.55 335 MET A C 1
ATOM 3583 O O . MET B 2 354 ? 78.252 120.119 98.565 1.00 52.74 335 MET A O 1
ATOM 3588 N N . PHE B 2 355 ? 78.518 121.151 96.582 1.00 50.59 336 PHE A N 1
ATOM 3589 C CA . PHE B 2 355 ? 79.562 122.031 97.099 1.00 49.21 336 PHE A CA 1
ATOM 3590 C C . PHE B 2 355 ? 79.019 122.944 98.188 1.00 51.48 336 PHE A C 1
ATOM 3591 O O . PHE B 2 355 ? 79.644 123.118 99.241 1.00 54.10 336 PHE A O 1
ATOM 3599 N N . ILE B 2 356 ? 77.851 123.538 97.948 1.00 48.90 337 ILE A N 1
ATOM 3600 C CA . ILE B 2 356 ? 77.261 124.440 98.929 1.00 48.52 337 ILE A CA 1
ATOM 3601 C C . ILE B 2 356 ? 76.931 123.687 100.209 1.00 51.70 337 ILE A C 1
ATOM 3602 O O . ILE B 2 356 ? 77.151 124.190 101.316 1.00 54.49 337 ILE A O 1
ATOM 3607 N N . ASN B 2 357 ? 76.406 122.468 100.081 1.00 50.72 338 ASN A N 1
ATOM 3608 C CA . ASN B 2 357 ? 76.068 121.693 101.268 1.00 47.59 338 ASN A CA 1
ATOM 3609 C C . ASN B 2 357 ? 77.312 121.305 102.058 1.00 48.73 338 ASN A C 1
ATOM 3610 O O . ASN B 2 357 ? 77.308 121.365 103.291 1.00 52.02 338 ASN A O 1
ATOM 3615 N N . ALA B 2 358 ? 78.389 120.912 101.376 1.00 46.03 339 ALA A N 1
ATOM 3616 C CA . ALA B 2 358 ? 79.624 120.594 102.089 1.00 47.68 339 ALA A CA 1
ATOM 3617 C C . ALA B 2 358 ? 80.185 121.823 102.797 1.00 53.17 339 ALA A C 1
ATOM 3618 O O . ALA B 2 358 ? 80.623 121.744 103.955 1.00 57.14 339 ALA A O 1
ATOM 3620 N N . ARG B 2 359 ? 80.171 122.973 102.120 1.00 51.35 340 ARG A N 1
ATOM 3621 C CA . ARG B 2 359 ? 80.638 124.201 102.751 1.00 50.30 340 ARG A CA 1
ATOM 3622 C C . ARG B 2 359 ? 79.798 124.541 103.974 1.00 54.07 340 ARG A C 1
ATOM 3623 O O . ARG B 2 359 ? 80.336 124.930 105.015 1.00 58.24 340 ARG A O 1
ATOM 3631 N N . ALA B 2 360 ? 78.475 124.395 103.870 1.00 53.01 341 ALA A N 1
ATOM 3632 C CA . ALA B 2 360 ? 77.616 124.620 105.026 1.00 51.27 341 ALA A CA 1
ATOM 3633 C C . ALA B 2 360 ? 77.912 123.627 106.137 1.00 51.36 341 ALA A C 1
ATOM 3634 O O . ALA B 2 360 ? 77.753 123.950 107.319 1.00 53.81 341 ALA A O 1
ATOM 3636 N N . ARG B 2 361 ? 78.329 122.414 105.779 1.00 49.81 342 ARG A N 1
ATOM 3637 C CA . ARG B 2 361 ? 78.720 121.441 106.790 1.00 46.53 342 ARG A CA 1
ATOM 3638 C C . ARG B 2 361 ? 79.950 121.906 107.553 1.00 49.82 342 ARG A C 1
ATOM 3639 O O . ARG B 2 361 ? 80.025 121.745 108.775 1.00 54.06 342 ARG A O 1
ATOM 3647 N N . VAL B 2 362 ? 80.925 122.480 106.857 1.00 50.45 343 VAL A N 1
ATOM 3648 C CA . VAL B 2 362 ? 82.182 122.890 107.488 1.00 53.48 343 VAL A CA 1
ATOM 3649 C C . VAL B 2 362 ? 82.185 124.371 107.850 1.00 59.17 343 VAL A C 1
ATOM 3650 O O . VAL B 2 362 ? 82.495 124.739 108.983 1.00 61.42 343 VAL A O 1
ATOM 3654 N N . TYR B 2 363 ? 81.847 125.236 106.900 1.00 63.31 344 TYR A N 1
ATOM 3655 C CA . TYR B 2 363 ? 82.022 126.673 107.037 1.00 62.64 344 TYR A CA 1
ATOM 3656 C C . TYR B 2 363 ? 80.707 127.354 107.393 1.00 65.70 344 TYR A C 1
ATOM 3657 O O . TYR B 2 363 ? 79.659 126.722 107.531 1.00 65.86 344 TYR A O 1
ATOM 3666 N N . HIS B 2 364 ? 80.781 128.675 107.549 1.00 72.19 345 HIS A N 1
ATOM 3667 C CA . HIS B 2 364 ? 79.604 129.537 107.464 1.00 78.49 345 HIS A CA 1
ATOM 3668 C C . HIS B 2 364 ? 80.099 130.952 107.200 1.00 81.46 345 HIS A C 1
ATOM 3669 O O . HIS B 2 364 ? 80.737 131.555 108.068 1.00 82.70 345 HIS A O 1
ATOM 3676 N N . LEU B 2 365 ? 79.806 131.475 106.012 1.00 82.86 346 LEU A N 1
ATOM 3677 C CA . LEU B 2 365 ? 80.279 132.795 105.626 1.00 84.03 346 LEU A CA 1
ATOM 3678 C C . LEU B 2 365 ? 79.135 133.791 105.719 1.00 87.11 346 LEU A C 1
ATOM 3679 O O . LEU B 2 365 ? 78.171 133.684 104.946 1.00 87.24 346 LEU A O 1
ATOM 3684 N N . PRO B 2 366 ? 79.185 134.765 106.637 1.00 90.67 347 PRO A N 1
ATOM 3685 C CA . PRO B 2 366 ? 78.125 135.763 106.806 1.00 89.36 347 PRO A CA 1
ATOM 3686 C C . PRO B 2 366 ? 78.179 136.869 105.755 1.00 88.46 347 PRO A C 1
ATOM 3687 O O . PRO B 2 366 ? 79.273 137.285 105.371 1.00 89.89 347 PRO A O 1
ATOM 3691 N N . LYS B 2 389 ? 86.877 136.285 108.801 1.00 89.20 370 LYS A N 1
ATOM 3692 C CA . LYS B 2 389 ? 85.479 136.099 109.170 1.00 91.58 370 LYS A CA 1
ATOM 3693 C C . LYS B 2 389 ? 84.977 134.736 108.721 1.00 92.90 370 LYS A C 1
ATOM 3694 O O . LYS B 2 389 ? 84.673 134.538 107.548 1.00 96.60 370 LYS A O 1
ATOM 3700 N N . LYS B 2 390 ? 84.888 133.797 109.661 1.00 89.75 371 LYS A N 1
ATOM 3701 C CA . LYS B 2 390 ? 84.409 132.451 109.353 1.00 83.05 371 LYS A CA 1
ATOM 3702 C C . LYS B 2 390 ? 83.756 131.896 110.614 1.00 82.75 371 LYS A C 1
ATOM 3703 O O . LYS B 2 390 ? 84.451 131.444 111.528 1.00 85.92 371 LYS A O 1
ATOM 3709 N N . GLU B 2 391 ? 82.425 131.935 110.657 1.00 81.84 372 GLU A N 1
ATOM 3710 C CA . GLU B 2 391 ? 81.671 131.355 111.767 1.00 83.27 372 GLU A CA 1
ATOM 3711 C C . GLU B 2 391 ? 81.594 129.841 111.565 1.00 83.92 372 GLU A C 1
ATOM 3712 O O . GLU B 2 391 ? 80.563 129.272 111.202 1.00 84.15 372 GLU A O 1
ATOM 3718 N N . LEU B 2 392 ? 82.724 129.187 111.819 1.00 81.34 373 LEU A N 1
ATOM 3719 C CA . LEU B 2 392 ? 82.864 127.773 111.501 1.00 73.88 373 LEU A CA 1
ATOM 3720 C C . LEU B 2 392 ? 81.869 126.930 112.286 1.00 72.66 373 LEU A C 1
ATOM 3721 O O . LEU B 2 392 ? 81.621 127.166 113.471 1.00 76.53 373 LEU A O 1
ATOM 3726 N N . VAL B 2 393 ? 81.290 125.945 111.608 1.00 69.58 374 VAL A N 1
ATOM 3727 C CA . VAL B 2 393 ? 80.303 125.049 112.200 1.00 66.84 374 VAL A CA 1
ATOM 3728 C C . VAL B 2 393 ? 80.947 123.768 112.706 1.00 66.87 374 VAL A C 1
ATOM 3729 O O . VAL B 2 393 ? 80.756 123.384 113.859 1.00 70.22 374 VAL A O 1
ATOM 3733 N N . LEU B 2 394 ? 81.713 123.096 111.846 1.00 63.75 375 LEU A N 1
ATOM 3734 C CA . LEU B 2 394 ? 82.452 121.885 112.200 1.00 61.11 375 LEU A CA 1
ATOM 3735 C C . LEU B 2 394 ? 81.521 120.820 112.779 1.00 59.87 375 LEU A C 1
ATOM 3736 O O . LEU B 2 394 ? 81.648 120.393 113.927 1.00 65.75 375 LEU A O 1
ATOM 3741 N N . GLU B 2 395 ? 80.572 120.400 111.953 1.00 54.90 376 GLU A N 1
ATOM 3742 C CA . GLU B 2 395 ? 79.597 119.403 112.362 1.00 54.58 376 GLU A CA 1
ATOM 3743 C C . GLU B 2 395 ? 80.192 118.002 112.306 1.00 56.25 376 GLU A C 1
ATOM 3744 O O . GLU B 2 395 ? 80.953 117.670 111.394 1.00 57.69 376 GLU A O 1
ATOM 3750 N N . SER B 2 396 ? 79.841 117.181 113.291 1.00 54.31 377 SER A N 1
ATOM 3751 C CA . SER B 2 396 ? 80.265 115.790 113.347 1.00 52.13 377 SER A CA 1
ATOM 3752 C C . SER B 2 396 ? 79.114 114.883 112.938 1.00 54.26 377 SER A C 1
ATOM 3753 O O . SER B 2 396 ? 77.963 115.118 113.315 1.00 57.18 377 SER A O 1
ATOM 3756 N N . ASN B 2 397 ? 79.429 113.849 112.161 1.00 51.37 378 ASN A N 1
ATOM 3757 C CA . ASN B 2 397 ? 78.400 112.929 111.707 1.00 49.00 378 ASN A CA 1
ATOM 3758 C C . ASN B 2 397 ? 77.865 112.107 112.879 1.00 47.16 378 ASN A C 1
ATOM 3759 O O . ASN B 2 397 ? 78.594 111.817 113.830 1.00 47.84 378 ASN A O 1
ATOM 3764 N N . PRO B 2 398 ? 76.586 111.724 112.834 1.00 45.81 379 PRO A N 1
ATOM 3765 C CA . PRO B 2 398 ? 75.943 111.161 114.031 1.00 47.13 379 PRO A CA 1
ATOM 3766 C C . PRO B 2 398 ? 76.474 109.806 114.462 1.00 44.76 379 PRO A C 1
ATOM 3767 O O . PRO B 2 398 ? 76.229 109.416 115.610 1.00 45.58 379 PRO A O 1
ATOM 3771 N N . LYS B 2 399 ? 77.178 109.071 113.601 1.00 42.21 380 LYS A N 1
ATOM 3772 C CA . LYS B 2 399 ? 77.593 107.722 113.972 1.00 39.54 380 LYS A CA 1
ATOM 3773 C C . LYS B 2 399 ? 78.561 107.729 115.145 1.00 43.15 380 LYS A C 1
ATOM 3774 O O . LYS B 2 399 ? 78.579 106.781 115.938 1.00 48.69 380 LYS A O 1
ATOM 3780 N N . TRP B 2 400 ? 79.374 108.779 115.273 1.00 42.11 381 TRP A N 1
ATOM 3781 C CA . TRP B 2 400 ? 80.294 108.861 116.401 1.00 41.48 381 TRP A CA 1
ATOM 3782 C C . TRP B 2 400 ? 79.542 108.981 117.720 1.00 45.43 381 TRP A C 1
ATOM 3783 O O . TRP B 2 400 ? 79.949 108.394 118.727 1.00 45.49 381 TRP A O 1
ATOM 3794 N N . GLU B 2 401 ? 78.447 109.742 117.737 1.00 46.85 382 GLU A N 1
ATOM 3795 C CA . GLU B 2 401 ? 77.648 109.851 118.952 1.00 46.91 382 GLU A CA 1
ATOM 3796 C C . GLU B 2 401 ? 77.022 108.512 119.323 1.00 46.48 382 GLU A C 1
ATOM 3797 O O . GLU B 2 401 ? 76.977 108.144 120.504 1.00 52.46 382 GLU A O 1
ATOM 3803 N N . ALA B 2 402 ? 76.534 107.770 118.328 1.00 42.36 383 ALA A N 1
ATOM 3804 C CA . ALA B 2 402 ? 75.990 106.443 118.595 1.00 40.77 383 ALA A CA 1
ATOM 3805 C C . ALA B 2 402 ? 77.063 105.513 119.143 1.00 41.65 383 ALA A C 1
ATOM 3806 O O . ALA B 2 402 ? 76.807 104.731 120.066 1.00 42.61 383 ALA A O 1
ATOM 3808 N N . LEU B 2 403 ? 78.273 105.584 118.586 1.00 40.54 384 LEU A N 1
ATOM 3809 C CA . LEU B 2 403 ? 79.369 104.770 119.100 1.00 39.05 384 LEU A CA 1
ATOM 3810 C C . LEU B 2 403 ? 79.704 105.142 120.536 1.00 43.78 384 LEU A C 1
ATOM 3811 O O . LEU B 2 403 ? 79.981 104.268 121.364 1.00 48.88 384 LEU A O 1
ATOM 3816 N N . THR B 2 404 ? 79.701 106.439 120.846 1.00 42.24 385 THR A N 1
ATOM 3817 C CA . THR B 2 404 ? 79.975 106.874 122.211 1.00 40.21 385 THR A CA 1
ATOM 3818 C C . THR B 2 404 ? 78.916 106.358 123.174 1.00 43.13 385 THR A C 1
ATOM 3819 O O . THR B 2 404 ? 79.239 105.902 124.276 1.00 46.61 385 THR A O 1
ATOM 3823 N N . GLU B 2 405 ? 77.645 106.413 122.773 1.00 44.97 386 GLU A N 1
ATOM 3824 C CA . GLU B 2 405 ? 76.580 105.885 123.622 1.00 47.09 386 GLU A CA 1
ATOM 3825 C C . GLU B 2 405 ? 76.732 104.384 123.832 1.00 47.62 386 GLU A C 1
ATOM 3826 O O . GLU B 2 405 ? 76.532 103.878 124.945 1.00 49.27 386 GLU A O 1
ATOM 3832 N N . VAL B 2 406 ? 77.086 103.655 122.772 1.00 44.64 387 VAL A N 1
ATOM 3833 C CA . VAL B 2 406 ? 77.281 102.212 122.887 1.00 40.95 387 VAL A CA 1
ATOM 3834 C C . VAL B 2 406 ? 78.419 101.904 123.850 1.00 44.81 387 VAL A C 1
ATOM 3835 O O . VAL B 2 406 ? 78.309 101.024 124.712 1.00 47.80 387 VAL A O 1
ATOM 3839 N N . LEU B 2 407 ? 79.534 102.623 123.714 1.00 45.51 388 LEU A N 1
ATOM 3840 C CA . LEU B 2 407 ? 80.674 102.393 124.593 1.00 44.02 388 LEU A CA 1
ATOM 3841 C C . LEU B 2 407 ? 80.340 102.752 126.033 1.00 50.12 388 LEU A C 1
ATOM 3842 O O . LEU B 2 407 ? 80.795 102.083 126.966 1.00 55.43 388 LEU A O 1
ATOM 3847 N N . LYS B 2 408 ? 79.546 103.806 126.234 1.00 49.37 389 LYS A N 1
ATOM 3848 C CA . LYS B 2 408 ? 79.124 104.169 127.582 1.00 52.61 389 LYS A CA 1
ATOM 3849 C C . LYS B 2 408 ? 78.278 103.070 128.208 1.00 56.22 389 LYS A C 1
ATOM 3850 O O . LYS B 2 408 ? 78.473 102.714 129.375 1.00 58.83 389 LYS A O 1
ATOM 3856 N N . GLU B 2 409 ? 77.333 102.518 127.444 1.00 54.39 390 GLU A N 1
ATOM 3857 C CA . GLU B 2 409 ? 76.511 101.428 127.961 1.00 54.46 390 GLU A CA 1
ATOM 3858 C C . GLU B 2 409 ? 77.355 100.196 128.269 1.00 57.62 390 GLU A C 1
ATOM 3859 O O . GLU B 2 409 ? 77.149 99.528 129.291 1.00 62.72 390 GLU A O 1
ATOM 3865 N N . ILE B 2 410 ? 78.316 99.884 127.398 1.00 54.69 391 ILE A N 1
ATOM 3866 C CA . ILE B 2 410 ? 79.193 98.738 127.626 1.00 53.20 391 ILE A CA 1
ATOM 3867 C C . ILE B 2 410 ? 80.006 98.932 128.899 1.00 60.67 391 ILE A C 1
ATOM 3868 O O . ILE B 2 410 ? 80.152 98.009 129.712 1.00 66.04 391 ILE A O 1
ATOM 3873 N N . GLU B 2 411 ? 80.556 100.132 129.088 1.00 61.25 392 GLU A N 1
ATOM 3874 C CA . GLU B 2 411 ? 81.341 100.404 130.286 1.00 64.40 392 GLU A CA 1
ATOM 3875 C C . GLU B 2 411 ? 80.477 100.347 131.535 1.00 70.53 392 GLU A C 1
ATOM 3876 O O . GLU B 2 411 ? 80.935 99.898 132.589 1.00 77.73 392 GLU A O 1
ATOM 3882 N N . ALA B 2 412 ? 79.228 100.809 131.443 1.00 67.31 393 ALA A N 1
ATOM 3883 C CA . ALA B 2 412 ? 78.319 100.695 132.578 1.00 69.73 393 ALA A CA 1
ATOM 3884 C C . ALA B 2 412 ? 78.057 99.236 132.926 1.00 75.52 393 ALA A C 1
ATOM 3885 O O . ALA B 2 412 ? 78.052 98.861 134.104 1.00 80.37 393 ALA A O 1
ATOM 3887 N N . GLU B 2 413 ? 77.848 98.393 131.914 1.00 76.20 394 GLU A N 1
ATOM 3888 C CA . GLU B 2 413 ? 77.646 96.971 132.181 1.00 79.28 394 GLU A CA 1
ATOM 3889 C C . GLU B 2 413 ? 78.878 96.353 132.834 1.00 82.93 394 GLU A C 1
ATOM 3890 O O . GLU B 2 413 ? 78.761 95.578 133.793 1.00 89.00 394 GLU A O 1
ATOM 3896 N N . ASN B 2 414 ? 80.067 96.689 132.330 1.00 81.00 395 ASN A N 1
ATOM 3897 C CA . ASN B 2 414 ? 81.295 96.143 132.902 1.00 84.49 395 ASN A CA 1
ATOM 3898 C C . ASN B 2 414 ? 81.490 96.602 134.342 1.00 91.70 395 ASN A C 1
ATOM 3899 O O . ASN B 2 414 ? 81.860 95.804 135.210 1.00 96.88 395 ASN A O 1
ATOM 3904 N N . LYS B 2 415 ? 81.245 97.885 134.615 1.00 93.22 396 LYS A N 1
ATOM 3905 C CA . LYS B 2 415 ? 81.355 98.429 135.962 1.00 95.32 396 LYS A CA 1
ATOM 3906 C C . LYS B 2 415 ? 80.206 98.001 136.863 1.00 96.98 396 LYS A C 1
ATOM 3907 O O . LYS B 2 415 ? 80.228 98.312 138.058 1.00 96.12 396 LYS A O 1
ATOM 3913 N N . GLU B 2 416 ? 79.183 97.355 136.314 1.00 97.66 397 GLU A N 1
ATOM 3914 C CA . GLU B 2 416 ? 78.142 96.769 137.144 1.00 102.25 397 GLU A CA 1
ATOM 3915 C C . GLU B 2 416 ? 78.403 95.303 137.463 1.00 104.13 397 GLU A C 1
ATOM 3916 O O . GLU B 2 416 ? 78.076 94.850 138.567 1.00 104.74 397 GLU A O 1
ATOM 3922 N N . SER B 2 417 ? 79.009 94.557 136.543 1.00 105.78 398 SER A N 1
ATOM 3923 C CA . SER B 2 417 ? 79.110 93.105 136.666 1.00 112.44 398 SER A CA 1
ATOM 3924 C C . SER B 2 417 ? 80.556 92.636 136.545 1.00 115.32 398 SER A C 1
ATOM 3925 O O . SER B 2 417 ? 80.868 91.708 135.796 1.00 118.07 398 SER A O 1
ATOM 3928 N N . GLU B 2 418 ? 81.472 93.274 137.279 1.00 113.45 399 GLU A N 1
ATOM 3929 C CA . GLU B 2 418 ? 82.854 92.800 137.267 1.00 114.35 399 GLU A CA 1
ATOM 3930 C C . GLU B 2 418 ? 82.965 91.417 137.894 1.00 118.86 399 GLU A C 1
ATOM 3931 O O . GLU B 2 418 ? 83.674 90.549 137.374 1.00 117.64 399 GLU A O 1
ATOM 3937 N N . ALA B 2 419 ? 82.273 91.198 139.016 1.00 121.31 400 ALA A N 1
ATOM 3938 C CA . ALA B 2 419 ? 82.456 89.969 139.783 1.00 124.38 400 ALA A CA 1
ATOM 3939 C C . ALA B 2 419 ? 81.998 88.737 139.014 1.00 125.17 400 ALA A C 1
ATOM 3940 O O . ALA B 2 419 ? 82.496 87.633 139.265 1.00 123.89 400 ALA A O 1
ATOM 3942 N N . LEU B 2 420 ? 81.066 88.898 138.078 1.00 124.47 401 LEU A N 1
ATOM 3943 C CA . LEU B 2 420 ? 80.554 87.763 137.318 1.00 122.62 401 LEU A CA 1
ATOM 3944 C C . LEU B 2 420 ? 81.541 87.362 136.229 1.00 121.48 401 LEU A C 1
ATOM 3945 O O . LEU B 2 420 ? 81.259 87.517 135.037 1.00 119.36 401 LEU A O 1
ATOM 3950 N N . GLY B 2 421 ? 82.699 86.844 136.632 1.00 120.01 402 GLY A N 1
ATOM 3951 C CA . GLY B 2 421 ? 83.746 86.502 135.691 1.00 116.66 402 GLY A CA 1
ATOM 3952 C C . GLY B 2 421 ? 84.757 87.618 135.537 1.00 116.69 402 GLY A C 1
ATOM 3953 O O . GLY B 2 421 ? 85.050 88.333 136.499 1.00 117.21 402 GLY A O 1
ATOM 3954 N N . GLY B 2 422 ? 85.307 87.773 134.334 1.00 113.02 403 GLY A N 1
ATOM 3955 C CA . GLY B 2 422 ? 86.202 88.869 134.056 1.00 103.82 403 GLY A CA 1
ATOM 3956 C C . GLY B 2 422 ? 85.457 90.111 133.620 1.00 100.87 403 GLY A C 1
ATOM 3957 O O . GLY B 2 422 ? 84.238 90.110 133.405 1.00 103.57 403 GLY A O 1
ATOM 3958 N N . PRO B 2 423 ? 86.201 91.215 133.496 1.00 97.99 404 PRO A N 1
ATOM 3959 C CA . PRO B 2 423 ? 85.590 92.457 133.000 1.00 91.21 404 PRO A CA 1
ATOM 3960 C C . PRO B 2 423 ? 85.015 92.346 131.600 1.00 87.63 404 PRO A C 1
ATOM 3961 O O . PRO B 2 423 ? 84.009 93.008 131.314 1.00 85.46 404 PRO A O 1
ATOM 3965 N N . GLY B 2 424 ? 85.605 91.537 130.725 1.00 83.44 405 GLY A N 1
ATOM 3966 C CA . GLY B 2 424 ? 85.129 91.432 129.361 1.00 71.57 405 GLY A CA 1
ATOM 3967 C C . GLY B 2 424 ? 85.785 92.441 128.443 1.00 65.94 405 GLY A C 1
ATOM 3968 O O . GLY B 2 424 ? 86.088 93.561 128.861 1.00 73.46 405 GLY A O 1
ATOM 3969 N N . GLN B 2 425 ? 86.003 92.062 127.189 1.00 54.82 406 GLN A N 1
ATOM 3970 C CA . GLN B 2 425 ? 86.725 92.889 126.238 1.00 46.77 406 GLN A CA 1
ATOM 3971 C C . GLN B 2 425 ? 85.825 93.240 125.064 1.00 43.40 406 GLN A C 1
ATOM 3972 O O . GLN B 2 425 ? 84.979 92.444 124.652 1.00 47.76 406 GLN A O 1
ATOM 3978 N N . VAL B 2 426 ? 86.020 94.439 124.526 1.00 38.70 407 VAL A N 1
ATOM 3979 C CA . VAL B 2 426 ? 85.190 94.973 123.456 1.00 35.11 407 VAL A CA 1
ATOM 3980 C C . VAL B 2 426 ? 86.049 95.171 122.217 1.00 31.35 407 VAL A C 1
ATOM 3981 O O . VAL B 2 426 ? 87.177 95.665 122.304 1.00 37.97 407 VAL A O 1
ATOM 3985 N N . LEU B 2 427 ? 85.522 94.759 121.069 1.00 26.45 408 LEU A N 1
ATOM 3986 C CA . LEU B 2 427 ? 86.213 94.864 119.793 1.00 27.00 408 LEU A CA 1
ATOM 3987 C C . LEU B 2 427 ? 85.350 95.659 118.827 1.00 29.29 408 LEU A C 1
ATOM 3988 O O . LEU B 2 427 ? 84.158 95.374 118.679 1.00 34.56 408 LEU A O 1
ATOM 3993 N N . ILE B 2 428 ? 85.947 96.653 118.176 1.00 26.17 409 ILE A N 1
ATOM 3994 C CA . ILE B 2 428 ? 85.254 97.516 117.228 1.00 25.72 409 ILE A CA 1
ATOM 3995 C C . ILE B 2 428 ? 85.808 97.241 115.840 1.00 28.99 409 ILE A C 1
ATOM 3996 O O . ILE B 2 428 ? 87.025 97.292 115.631 1.00 35.04 409 ILE A O 1
ATOM 4001 N N . CYS B 2 429 ? 84.922 96.954 114.893 1.00 28.95 410 CYS A N 1
ATOM 4002 C CA . CYS B 2 429 ? 85.307 96.615 113.530 1.00 31.25 410 CYS A CA 1
ATOM 4003 C C . CYS B 2 429 ? 84.895 97.746 112.599 1.00 33.98 410 CYS A C 1
ATOM 4004 O O . CYS B 2 429 ? 83.715 98.097 112.532 1.00 38.35 410 CYS A O 1
ATOM 4007 N N . ALA B 2 430 ? 85.864 98.301 111.879 1.00 33.38 411 ALA A N 1
ATOM 4008 C CA . ALA B 2 430 ? 85.637 99.385 110.937 1.00 33.19 411 ALA A CA 1
ATOM 4009 C C . ALA B 2 430 ? 86.034 98.942 109.536 1.00 36.94 411 ALA A C 1
ATOM 4010 O O . ALA B 2 430 ? 86.646 97.892 109.338 1.00 40.22 411 ALA A O 1
ATOM 4012 N N . SER B 2 431 ? 85.677 99.768 108.552 1.00 38.31 412 SER A N 1
ATOM 4013 C CA . SER B 2 431 ? 85.820 99.366 107.156 1.00 41.07 412 SER A CA 1
ATOM 4014 C C . SER B 2 431 ? 87.282 99.297 106.729 1.00 46.13 412 SER A C 1
ATOM 4015 O O . SER B 2 431 ? 87.715 98.305 106.133 1.00 50.26 412 SER A O 1
ATOM 4018 N N . ASP B 2 432 ? 88.059 100.337 107.016 1.00 45.81 413 ASP A N 1
ATOM 4019 C CA . ASP B 2 432 ? 89.434 100.402 106.535 1.00 43.01 413 ASP A CA 1
ATOM 4020 C C . ASP B 2 432 ? 90.291 101.106 107.579 1.00 42.60 413 ASP A C 1
ATOM 4021 O O . ASP B 2 432 ? 89.843 101.378 108.696 1.00 44.67 413 ASP A O 1
ATOM 4026 N N . ASP B 2 433 ? 91.536 101.406 107.207 1.00 42.68 414 ASP A N 1
ATOM 4027 C CA . ASP B 2 433 ? 92.493 101.939 108.171 1.00 44.53 414 ASP A CA 1
ATOM 4028 C C . ASP B 2 433 ? 92.183 103.385 108.536 1.00 49.04 414 ASP A C 1
ATOM 4029 O O . ASP B 2 433 ? 92.359 103.788 109.692 1.00 53.28 414 ASP A O 1
ATOM 4034 N N . ARG B 2 434 ? 91.737 104.184 107.566 1.00 47.88 415 ARG A N 1
ATOM 4035 C CA . ARG B 2 434 ? 91.428 105.581 107.851 1.00 47.95 415 ARG A CA 1
ATOM 4036 C C . ARG B 2 434 ? 90.315 105.699 108.880 1.00 48.17 415 ARG A C 1
ATOM 4037 O O . ARG B 2 434 ? 90.392 106.526 109.796 1.00 51.02 415 ARG A O 1
ATOM 4045 N N . THR B 2 435 ? 89.273 104.878 108.747 1.00 45.88 416 THR A N 1
ATOM 4046 C CA . THR B 2 435 ? 88.179 104.916 109.709 1.00 43.70 416 THR A CA 1
ATOM 4047 C C . THR B 2 435 ? 88.646 104.486 111.093 1.00 45.32 416 THR A C 1
ATOM 4048 O O . THR B 2 435 ? 88.220 105.060 112.098 1.00 47.67 416 THR A O 1
ATOM 4052 N N . CYS B 2 436 ? 89.517 103.479 111.167 1.00 42.50 417 CYS A N 1
ATOM 4053 C CA . CYS B 2 436 ? 90.040 103.052 112.461 1.00 40.53 417 CYS A CA 1
ATOM 4054 C C . CYS B 2 436 ? 90.849 104.160 113.123 1.00 43.60 417 CYS A C 1
ATOM 4055 O O . CYS B 2 436 ? 90.694 104.425 114.323 1.00 46.18 417 CYS A O 1
ATOM 4058 N N . SER B 2 437 ? 91.717 104.822 112.355 1.00 44.61 418 SER A N 1
ATOM 4059 C CA . SER B 2 437 ? 92.505 105.917 112.908 1.00 47.50 418 SER A CA 1
ATOM 4060 C C . SER B 2 437 ? 91.612 107.062 113.365 1.00 48.40 418 SER A C 1
ATOM 4061 O O . SER B 2 437 ? 91.825 107.637 114.440 1.00 51.32 418 SER A O 1
ATOM 4064 N N . GLN B 2 438 ? 90.604 107.403 112.562 1.00 44.86 419 GLN A N 1
ATOM 4065 C CA . GLN B 2 438 ? 89.690 108.474 112.937 1.00 44.03 419 GLN A CA 1
ATOM 4066 C C . GLN B 2 438 ? 88.914 108.123 114.197 1.00 45.97 419 GLN A C 1
ATOM 4067 O O . GLN B 2 438 ? 88.718 108.976 115.066 1.00 48.83 419 GLN A O 1
ATOM 4073 N N . LEU B 2 439 ? 88.460 106.875 114.312 1.00 43.47 420 LEU A N 1
ATOM 4074 C CA . LEU B 2 439 ? 87.733 106.458 115.505 1.00 42.01 420 LEU A CA 1
ATOM 4075 C C . LEU B 2 439 ? 88.614 106.538 116.741 1.00 46.07 420 LEU A C 1
ATOM 4076 O O . LEU B 2 439 ? 88.175 107.007 117.798 1.00 49.64 420 LEU A O 1
ATOM 4081 N N . ARG B 2 440 ? 89.861 106.077 116.631 1.00 45.13 421 ARG A N 1
ATOM 4082 C CA . ARG B 2 440 ? 90.758 106.133 117.778 1.00 47.74 421 ARG A CA 1
ATOM 4083 C C . ARG B 2 440 ? 91.034 107.571 118.193 1.00 49.83 421 ARG A C 1
ATOM 4084 O O . ARG B 2 440 ? 91.031 107.892 119.387 1.00 51.04 421 ARG A O 1
ATOM 4092 N N . ASP B 2 441 ? 91.268 108.454 117.220 1.00 50.26 422 ASP A N 1
ATOM 4093 C CA . ASP B 2 441 ? 91.501 109.857 117.546 1.00 49.63 422 ASP A CA 1
ATOM 4094 C C . ASP B 2 441 ? 90.261 110.498 118.156 1.00 47.17 422 ASP A C 1
ATOM 4095 O O . ASP B 2 441 ? 90.369 111.312 119.079 1.00 49.11 422 ASP A O 1
ATOM 4100 N N . TYR B 2 442 ? 89.077 110.152 117.649 1.00 44.23 423 TYR A N 1
ATOM 4101 C CA . TYR B 2 442 ? 87.841 110.698 118.199 1.00 44.28 423 TYR A CA 1
ATOM 4102 C C . TYR B 2 442 ? 87.644 110.268 119.643 1.00 48.27 423 TYR A C 1
ATOM 4103 O O . TYR B 2 442 ? 87.256 111.077 120.493 1.00 50.25 423 TYR A O 1
ATOM 4112 N N . ILE B 2 443 ? 87.895 108.993 119.940 1.00 48.82 424 ILE A N 1
ATOM 4113 C CA . ILE B 2 443 ? 87.675 108.501 121.294 1.00 47.58 424 ILE A CA 1
ATOM 4114 C C . ILE B 2 443 ? 88.714 109.070 122.252 1.00 50.55 4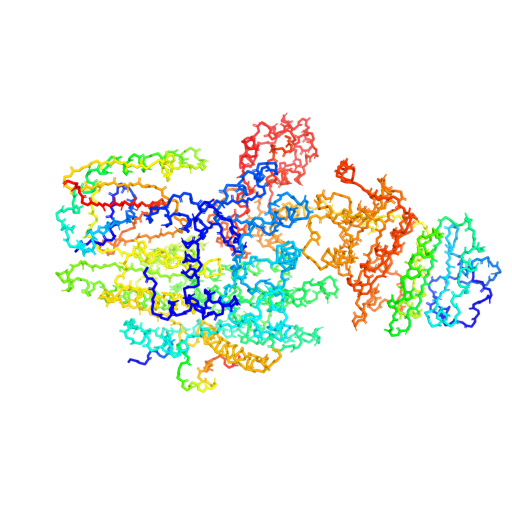24 ILE A C 1
ATOM 4115 O O . ILE B 2 443 ? 88.383 109.487 123.368 1.00 53.69 424 ILE A O 1
ATOM 4120 N N . THR B 2 444 ? 89.982 109.106 121.837 1.00 51.07 425 THR A N 1
ATOM 4121 C CA . THR B 2 444 ? 91.035 109.554 122.744 1.00 51.56 425 THR A CA 1
ATOM 4122 C C . THR B 2 444 ? 90.943 111.049 123.021 1.00 52.44 425 THR A C 1
ATOM 4123 O O . THR B 2 444 ? 91.203 111.492 124.145 1.00 54.52 425 THR A O 1
ATOM 4127 N N . LEU B 2 445 ? 90.580 111.843 122.015 1.00 50.22 426 LEU A N 1
ATOM 4128 C CA . LEU B 2 445 ? 90.565 113.297 122.143 1.00 47.18 426 LEU A CA 1
ATOM 4129 C C . LEU B 2 445 ? 89.180 113.834 122.487 1.00 48.13 426 LEU A C 1
ATOM 4130 O O . LEU B 2 445 ? 89.010 114.525 123.494 1.00 50.88 426 LEU A O 1
ATOM 4135 N N . GLY B 2 446 ? 88.185 113.525 121.664 1.00 46.79 427 GLY A N 1
ATOM 4136 C CA . GLY B 2 446 ? 86.872 114.123 121.799 1.00 47.13 427 GLY A CA 1
ATOM 4137 C C . GLY B 2 446 ? 86.465 114.810 120.514 1.00 52.71 427 GLY A C 1
ATOM 4138 O O . GLY B 2 446 ? 87.320 115.107 119.678 1.00 56.25 427 GLY A O 1
ATOM 4139 N N . ALA B 2 447 ? 85.168 115.068 120.340 1.00 52.32 428 ALA A N 1
ATOM 4140 C CA . ALA B 2 447 ? 84.686 115.606 119.071 1.00 55.90 428 ALA A CA 1
ATOM 4141 C C . ALA B 2 447 ? 85.277 116.981 118.790 1.00 62.69 428 ALA A C 1
ATOM 4142 O O . ALA B 2 447 ? 85.770 117.247 117.686 1.00 64.37 428 ALA A O 1
ATOM 4144 N N . GLU B 2 448 ? 85.250 117.867 119.786 1.00 66.89 429 GLU A N 1
ATOM 4145 C CA . GLU B 2 448 ? 85.694 119.239 119.570 1.00 66.62 429 GLU A CA 1
ATOM 4146 C C . GLU B 2 448 ? 87.181 119.294 119.250 1.00 60.70 429 GLU A C 1
ATOM 4147 O O . GLU B 2 448 ? 87.589 119.917 118.264 1.00 62.57 429 GLU A O 1
ATOM 4153 N N . ALA B 2 449 ? 88.005 118.641 120.070 1.00 56.41 430 ALA A N 1
ATOM 4154 C CA . ALA B 2 449 ? 89.446 118.679 119.851 1.00 55.90 430 ALA A CA 1
ATOM 4155 C C . ALA B 2 449 ? 89.825 118.028 118.529 1.00 57.27 430 ALA A C 1
ATOM 4156 O O . ALA B 2 449 ? 90.679 118.542 117.801 1.00 61.10 430 ALA A O 1
ATOM 4158 N N . PHE B 2 450 ? 89.197 116.899 118.199 1.00 56.65 431 PHE A N 1
ATOM 4159 C CA . PHE B 2 450 ? 89.517 116.196 116.960 1.00 55.26 431 PHE A CA 1
ATOM 4160 C C . PHE B 2 450 ? 89.151 117.032 115.740 1.00 57.95 431 PHE A C 1
ATOM 4161 O O . PHE B 2 450 ? 89.951 117.180 114.804 1.00 62.61 431 PHE A O 1
ATOM 4169 N N . LEU B 2 451 ? 87.943 117.600 115.736 1.00 56.40 432 LEU A N 1
ATOM 4170 C CA . LEU B 2 451 ? 87.530 118.418 114.603 1.00 55.84 432 LEU A CA 1
ATOM 4171 C C . LEU B 2 451 ? 88.381 119.677 114.488 1.00 58.18 432 LEU A C 1
ATOM 4172 O O . LEU B 2 451 ? 88.737 120.089 113.378 1.00 61.06 432 LEU A O 1
ATOM 4177 N N . LEU B 2 452 ? 88.722 120.302 115.618 1.00 59.39 433 LEU A N 1
ATOM 4178 C CA . LEU B 2 452 ? 89.586 121.475 115.576 1.00 61.15 433 LEU A CA 1
ATOM 4179 C C . LEU B 2 452 ? 90.963 121.123 115.037 1.00 64.98 433 LEU A C 1
ATOM 4180 O O . LEU B 2 452 ? 91.543 121.884 114.256 1.00 70.46 433 LEU A O 1
ATOM 4185 N N . ARG B 2 453 ? 91.508 119.977 115.449 1.00 61.70 434 ARG A N 1
ATOM 4186 C CA . ARG B 2 453 ? 92.806 119.553 114.947 1.00 61.62 434 ARG A CA 1
ATOM 4187 C C . ARG B 2 453 ? 92.768 119.366 113.441 1.00 63.50 434 ARG A C 1
ATOM 4188 O O . ARG B 2 453 ? 93.656 119.838 112.724 1.00 69.08 434 ARG A O 1
ATOM 4196 N N . LEU B 2 454 ? 91.730 118.695 112.937 1.00 59.94 435 LEU A N 1
ATOM 4197 C CA . LEU B 2 454 ? 91.629 118.487 111.495 1.00 58.70 435 LEU A CA 1
ATOM 4198 C C . LEU B 2 454 ? 91.503 119.815 110.757 1.00 60.01 435 LEU A C 1
ATOM 4199 O O . LEU B 2 454 ? 92.211 120.066 109.771 1.00 65.88 435 LEU A O 1
ATOM 4204 N N . TYR B 2 455 ? 90.620 120.690 111.242 1.00 58.65 436 TYR A N 1
ATOM 4205 C CA . TYR B 2 455 ? 90.380 121.963 110.573 1.00 60.18 436 TYR A CA 1
ATOM 4206 C C . TYR B 2 455 ? 91.633 122.826 110.551 1.00 65.98 436 TYR A C 1
ATOM 4207 O O . TYR B 2 455 ? 91.955 123.437 109.527 1.00 71.28 436 TYR A O 1
ATOM 4216 N N . ARG B 2 456 ? 92.354 122.891 111.671 1.00 66.12 437 ARG A N 1
ATOM 4217 C CA . ARG B 2 456 ? 93.562 123.706 111.721 1.00 71.03 437 ARG A CA 1
ATOM 4218 C C . ARG B 2 456 ? 94.678 123.096 110.885 1.00 71.13 437 ARG A C 1
ATOM 4219 O O . ARG B 2 456 ? 95.440 123.822 110.239 1.00 74.77 437 ARG A O 1
ATOM 4227 N N . LYS B 2 457 ? 94.793 121.765 110.883 1.00 71.78 438 LYS A N 1
ATOM 4228 C CA . LYS B 2 457 ? 95.826 121.123 110.082 1.00 70.76 438 LYS A CA 1
ATOM 4229 C C . LYS B 2 457 ? 95.614 121.385 108.602 1.00 70.89 438 LYS A C 1
ATOM 4230 O O . LYS B 2 457 ? 96.573 121.648 107.868 1.00 76.13 438 LYS A O 1
ATOM 4236 N N . THR B 2 458 ? 94.367 121.325 108.139 1.00 70.75 439 THR A N 1
ATOM 4237 C CA . THR B 2 458 ? 94.135 121.524 106.713 1.00 71.22 439 THR A CA 1
ATOM 4238 C C . THR B 2 458 ? 93.912 122.994 106.365 1.00 72.71 439 THR A C 1
ATOM 4239 O O . THR B 2 458 ? 94.660 123.568 105.568 1.00 75.54 439 THR A O 1
ATOM 4243 N N . PHE B 2 459 ? 92.893 123.614 106.951 1.00 75.29 440 PHE A N 1
ATOM 4244 C CA . PHE B 2 459 ? 92.551 124.983 106.602 1.00 80.53 440 PHE A CA 1
ATOM 4245 C C . PHE B 2 459 ? 93.419 125.962 107.389 1.00 86.67 440 PHE A C 1
ATOM 4246 O O . PHE B 2 459 ? 94.318 125.577 108.141 1.00 84.81 440 PHE A O 1
ATOM 4254 N N . GLU B 2 460 ? 93.149 127.251 107.205 1.00 94.62 441 GLU A N 1
ATOM 4255 C CA . GLU B 2 460 ? 93.911 128.282 107.894 1.00 105.08 441 GLU A CA 1
ATOM 4256 C C . GLU B 2 460 ? 93.584 128.254 109.383 1.00 108.32 441 GLU A C 1
ATOM 4257 O O . GLU B 2 460 ? 92.416 128.190 109.777 1.00 106.21 441 GLU A O 1
ATOM 4263 N N . LYS B 2 461 ? 94.621 128.304 110.214 1.00 111.11 442 LYS A N 1
ATOM 4264 C CA . LYS B 2 461 ? 94.446 128.223 111.659 1.00 113.24 442 LYS A CA 1
ATOM 4265 C C . LYS B 2 461 ? 93.952 129.561 112.197 1.00 120.92 442 LYS A C 1
ATOM 4266 O O . LYS B 2 461 ? 94.598 130.595 112.000 1.00 121.26 442 LYS A O 1
ATOM 4272 N N . ASP B 2 462 ? 92.813 129.540 112.884 1.00 122.22 443 ASP A N 1
ATOM 4273 C CA . ASP B 2 462 ? 92.248 130.731 113.497 1.00 126.79 443 ASP A CA 1
ATOM 4274 C C . ASP B 2 462 ? 91.979 130.464 114.970 1.00 126.82 443 ASP A C 1
ATOM 4275 O O . ASP B 2 462 ? 91.747 129.324 115.380 1.00 123.58 443 ASP A O 1
ATOM 4280 N N . SER B 2 463 ? 92.015 131.533 115.762 1.00 125.87 444 SER A N 1
ATOM 4281 C CA . SER B 2 463 ? 91.807 131.452 117.201 1.00 124.07 444 SER A CA 1
ATOM 4282 C C . SER B 2 463 ? 90.577 132.219 117.657 1.00 124.77 444 SER A C 1
ATOM 4283 O O . SER B 2 463 ? 89.797 131.704 118.468 1.00 122.59 444 SER A O 1
ATOM 4286 N N . LYS B 2 464 ? 90.383 133.443 117.162 1.00 127.97 445 LYS A N 1
ATOM 4287 C CA . LYS B 2 464 ? 89.235 134.237 117.585 1.00 127.40 445 LYS A CA 1
ATOM 4288 C C . LYS B 2 464 ? 87.925 133.594 117.145 1.00 124.31 445 LYS A C 1
ATOM 4289 O O . LYS B 2 464 ? 86.938 133.606 117.890 1.00 121.57 445 LYS A O 1
ATOM 4295 N N . ALA B 2 465 ? 87.894 133.032 115.936 1.00 123.96 446 ALA A N 1
ATOM 4296 C CA . ALA B 2 465 ? 86.693 132.342 115.482 1.00 120.10 446 ALA A CA 1
ATOM 4297 C C . ALA B 2 465 ? 86.536 130.985 116.155 1.00 117.05 446 ALA A C 1
ATOM 4298 O O . ALA B 2 465 ? 85.408 130.535 116.382 1.00 115.99 446 ALA A O 1
ATOM 4300 N N . GLU B 2 466 ? 87.649 130.321 116.473 1.00 117.61 447 GLU A N 1
ATOM 4301 C CA . GLU B 2 466 ? 87.577 128.991 117.070 1.00 116.15 447 GLU A CA 1
ATOM 4302 C C . GLU B 2 466 ? 86.948 129.034 118.458 1.00 116.38 447 GLU A C 1
ATOM 4303 O O . GLU B 2 466 ? 86.132 128.171 118.800 1.00 112.53 447 GLU A O 1
ATOM 4309 N N . GLU B 2 467 ? 87.309 130.031 119.270 1.00 118.50 448 GLU A N 1
ATOM 4310 C CA . GLU B 2 467 ? 86.782 130.097 120.630 1.00 119.20 448 GLU A CA 1
ATOM 4311 C C . GLU B 2 467 ? 85.287 130.389 120.648 1.00 118.43 448 GLU A C 1
ATOM 4312 O O . GLU B 2 467 ? 84.582 129.936 121.556 1.00 116.94 448 GLU A O 1
ATOM 4318 N N . VAL B 2 468 ? 84.788 131.142 119.667 1.00 118.93 449 VAL A N 1
ATOM 4319 C CA . VAL B 2 468 ? 83.355 131.407 119.593 1.00 117.47 449 VAL A CA 1
ATOM 4320 C C . VAL B 2 468 ? 82.588 130.116 119.341 1.00 116.29 449 VAL A C 1
ATOM 4321 O O . VAL B 2 468 ? 81.506 129.900 119.901 1.00 116.30 449 VAL A O 1
ATOM 4325 N N . TRP B 2 469 ? 83.132 129.240 118.495 1.00 113.53 450 TRP A N 1
ATOM 4326 C CA . TRP B 2 469 ? 82.493 127.953 118.243 1.00 108.36 450 TRP A CA 1
ATOM 4327 C C . TRP B 2 469 ? 82.481 127.086 119.495 1.00 112.36 450 TRP A C 1
ATOM 4328 O O . TRP B 2 469 ? 81.519 126.346 119.733 1.00 113.78 450 TRP A O 1
ATOM 4339 N N . MET B 2 470 ? 83.543 127.156 120.302 1.00 114.10 451 MET A N 1
ATOM 4340 C CA . MET B 2 470 ? 83.644 126.290 121.472 1.00 115.82 451 MET A CA 1
ATOM 4341 C C . MET B 2 470 ? 82.524 126.560 122.468 1.00 119.82 451 MET A C 1
ATOM 4342 O O . MET B 2 470 ? 81.933 125.623 123.016 1.00 123.52 451 MET A O 1
ATOM 4347 N N . LYS B 2 471 ? 82.221 127.835 122.722 1.00 119.23 452 LYS A N 1
ATOM 4348 C CA . LYS B 2 471 ? 81.151 128.160 123.660 1.00 120.87 452 LYS A CA 1
ATOM 4349 C C . LYS B 2 471 ? 79.800 127.684 123.142 1.00 123.53 452 LYS A C 1
ATOM 4350 O O . LYS B 2 471 ? 78.980 127.166 123.909 1.00 124.54 452 LYS A O 1
ATOM 4356 N N . PHE B 2 472 ? 79.550 127.853 121.842 1.00 122.45 453 PHE A N 1
ATOM 4357 C CA . PHE B 2 472 ? 78.276 127.425 121.273 1.00 125.48 453 PHE A CA 1
ATOM 4358 C C . PHE B 2 472 ? 78.118 125.912 121.344 1.00 125.74 453 PHE A C 1
ATOM 4359 O O . PHE B 2 472 ? 77.005 125.407 121.534 1.00 126.39 453 PHE A O 1
ATOM 4367 N N . ARG B 2 473 ? 79.217 125.171 121.183 1.00 123.18 454 ARG A N 1
ATOM 4368 C CA . ARG B 2 473 ? 79.147 123.717 121.284 1.00 121.44 454 ARG A CA 1
ATOM 4369 C C . ARG B 2 473 ? 78.728 123.285 122.683 1.00 127.08 454 ARG A C 1
ATOM 4370 O O . ARG B 2 473 ? 77.939 122.346 122.841 1.00 127.65 454 ARG A O 1
ATOM 4378 N N . LYS B 2 474 ? 79.249 123.956 123.713 1.00 128.89 455 LYS A N 1
ATOM 4379 C CA . LYS B 2 474 ? 78.826 123.664 125.078 1.00 128.12 455 LYS A CA 1
ATOM 4380 C C . LYS B 2 474 ? 77.350 123.982 125.279 1.00 129.12 455 LYS A C 1
ATOM 4381 O O . LYS B 2 474 ? 76.628 123.227 125.940 1.00 128.45 455 LYS A O 1
ATOM 4387 N N . GLU B 2 475 ? 76.886 125.095 124.720 1.00 130.00 456 GLU A N 1
ATOM 4388 C CA . GLU B 2 475 ? 75.486 125.487 124.836 1.00 131.65 456 GLU A CA 1
ATOM 4389 C C . GLU B 2 475 ? 74.579 124.527 124.072 1.00 130.15 456 GLU A C 1
ATOM 4390 O O . GLU B 2 475 ? 73.893 123.697 124.668 1.00 129.43 456 GLU A O 1
ATOM 4396 N N . ALA B 2 561 ? 104.112 100.027 136.876 1.00 109.77 542 ALA A N 1
ATOM 4397 C CA . ALA B 2 561 ? 103.358 100.437 135.697 1.00 110.67 542 ALA A CA 1
ATOM 4398 C C . ALA B 2 561 ? 104.134 100.131 134.422 1.00 109.13 542 ALA A C 1
ATOM 4399 O O . ALA B 2 561 ? 103.560 100.069 133.335 1.00 109.31 542 ALA A O 1
ATOM 4401 N N . ALA B 2 562 ? 105.448 99.945 134.562 1.00 106.91 543 ALA A N 1
ATOM 4402 C CA . ALA B 2 562 ? 106.278 99.640 133.402 1.00 102.88 543 ALA A CA 1
ATOM 4403 C C . ALA B 2 562 ? 105.910 98.291 132.797 1.00 99.27 543 ALA A C 1
ATOM 4404 O O . ALA B 2 562 ? 105.895 98.135 131.571 1.00 94.27 543 ALA A O 1
ATOM 4406 N N . PHE B 2 563 ? 105.612 97.303 133.639 1.00 96.77 544 PHE A N 1
ATOM 4407 C CA . PHE B 2 563 ? 105.286 95.964 133.174 1.00 90.57 544 PHE A CA 1
ATOM 4408 C C . PHE B 2 563 ? 104.223 95.354 134.074 1.00 91.29 544 PHE A C 1
ATOM 4409 O O . PHE B 2 563 ? 104.105 95.709 135.249 1.00 95.46 544 PHE A O 1
ATOM 4417 N N . GLY B 2 564 ? 103.453 94.429 133.507 1.00 88.37 545 GLY A N 1
ATOM 4418 C CA . GLY B 2 564 ? 102.419 93.734 134.246 1.00 84.36 545 GLY A CA 1
ATOM 4419 C C . GLY B 2 564 ? 101.199 93.428 133.404 1.00 77.94 545 GLY A C 1
ATOM 4420 O O . GLY B 2 564 ? 101.066 93.930 132.285 1.00 77.38 545 GLY A O 1
ATOM 4421 N N . ILE B 2 565 ? 100.304 92.601 133.927 1.00 75.42 546 ILE A N 1
ATOM 4422 C CA . ILE B 2 565 ? 99.058 92.289 133.240 1.00 74.71 546 ILE A CA 1
ATOM 4423 C C . ILE B 2 565 ? 98.093 93.454 133.408 1.00 78.57 546 ILE A C 1
ATOM 4424 O O . ILE B 2 565 ? 98.024 94.075 134.475 1.00 82.60 546 ILE A O 1
ATOM 4429 N N . LEU B 2 566 ? 97.356 93.772 132.342 1.00 74.93 547 LEU A N 1
ATOM 4430 C CA . LEU B 2 566 ? 96.460 94.923 132.376 1.00 76.11 547 LEU A CA 1
ATOM 4431 C C . LEU B 2 566 ? 95.347 94.735 133.400 1.00 81.04 547 LEU A C 1
ATOM 4432 O O . LEU B 2 566 ? 95.140 95.592 134.267 1.00 83.58 547 LEU A O 1
ATOM 4437 N N . LYS B 2 567 ? 94.628 93.615 133.321 1.00 80.46 548 LYS A N 1
ATOM 4438 C CA . LYS B 2 567 ? 93.512 93.318 134.222 1.00 81.84 548 LYS A CA 1
ATOM 4439 C C . LYS B 2 567 ? 92.440 94.403 134.183 1.00 84.54 548 LYS A C 1
ATOM 4440 O O . LYS B 2 567 ? 91.787 94.680 135.191 1.00 83.83 548 LYS A O 1
ATOM 4446 N N . GLU B 2 568 ? 92.248 95.026 133.029 1.00 84.77 549 GLU A N 1
ATOM 4447 C CA . GLU B 2 568 ? 91.241 96.057 132.847 1.00 81.50 549 GLU A CA 1
ATOM 4448 C C . GLU B 2 568 ? 90.606 95.876 131.479 1.00 81.43 549 GLU A C 1
ATOM 4449 O O . GLU B 2 568 ? 91.217 95.291 130.579 1.00 82.66 549 GLU A O 1
ATOM 4455 N N . PRO B 2 569 ? 89.374 96.350 131.296 1.00 79.53 550 PRO A N 1
ATOM 4456 C CA . PRO B 2 569 ? 88.729 96.222 129.983 1.00 74.51 550 PRO A CA 1
ATOM 4457 C C . PRO B 2 569 ? 89.525 96.935 128.901 1.00 71.54 550 PRO A C 1
ATOM 4458 O O . PRO B 2 569 ? 90.069 98.020 129.114 1.00 73.56 550 PRO A O 1
ATOM 4462 N N . LEU B 2 570 ? 89.583 96.311 127.729 1.00 64.27 551 LEU A N 1
ATOM 4463 C CA . LEU B 2 570 ? 90.338 96.821 126.596 1.00 58.61 551 LEU A CA 1
ATOM 4464 C C . LEU B 2 570 ? 89.424 96.983 125.392 1.00 52.67 551 LEU A C 1
ATOM 4465 O O . LEU B 2 570 ? 88.574 96.130 125.127 1.00 58.56 551 LEU A O 1
ATOM 4470 N N . THR B 2 571 ? 89.605 98.079 124.667 1.00 46.14 552 THR A N 1
ATOM 4471 C CA . THR B 2 571 ? 88.886 98.338 123.428 1.00 38.72 552 THR A CA 1
ATOM 4472 C C . THR B 2 571 ? 89.871 98.215 122.277 1.00 37.38 552 THR A C 1
ATOM 4473 O O . THR B 2 571 ? 90.890 98.909 122.257 1.00 46.58 552 THR A O 1
ATOM 4477 N N . ILE B 2 572 ? 89.569 97.337 121.327 1.00 30.76 553 ILE A N 1
ATOM 4478 C CA . ILE B 2 572 ? 90.458 97.049 120.210 1.00 30.10 553 ILE A CA 1
ATOM 4479 C C . ILE B 2 572 ? 89.733 97.404 118.922 1.00 28.86 553 ILE A C 1
ATOM 4480 O O . ILE B 2 572 ? 88.633 96.901 118.666 1.00 33.61 553 ILE A O 1
ATOM 4485 N N . ILE B 2 573 ? 90.344 98.265 118.116 1.00 27.81 554 ILE A N 1
ATOM 4486 C CA . ILE B 2 573 ? 89.784 98.685 116.837 1.00 27.07 554 ILE A CA 1
ATOM 4487 C C . ILE B 2 573 ? 90.495 97.920 115.732 1.00 32.26 554 ILE A C 1
ATOM 4488 O O . ILE B 2 573 ? 91.729 97.921 115.661 1.00 39.29 554 ILE A O 1
ATOM 4493 N N . HIS B 2 574 ? 89.720 97.269 114.866 1.00 30.17 555 HIS A N 1
ATOM 4494 C CA . HIS B 2 574 ? 90.263 96.356 113.875 1.00 32.98 555 HIS A CA 1
ATOM 4495 C C . HIS B 2 574 ? 89.726 96.704 112.492 1.00 36.01 555 HIS A C 1
ATOM 4496 O O . HIS B 2 574 ? 88.502 96.804 112.312 1.00 37.23 555 HIS A O 1
ATOM 4503 N N . PRO B 2 575 ? 90.593 96.900 111.495 1.00 38.43 556 PRO A N 1
ATOM 4504 C CA . PRO B 2 575 ? 90.121 97.170 110.128 1.00 38.53 556 PRO A CA 1
ATOM 4505 C C . PRO B 2 575 ? 89.645 95.887 109.462 1.00 40.02 556 PRO A C 1
ATOM 4506 O O . PRO B 2 575 ? 90.396 94.917 109.350 1.00 41.56 556 PRO A O 1
ATOM 4510 N N . LEU B 2 576 ? 88.389 95.887 109.015 1.00 39.56 557 LEU A N 1
ATOM 4511 C CA . LEU B 2 576 ? 87.803 94.673 108.459 1.00 37.21 557 LEU A CA 1
ATOM 4512 C C . LEU B 2 576 ? 88.474 94.278 107.150 1.00 43.15 557 LEU A C 1
ATOM 4513 O O . LEU B 2 576 ? 88.892 93.127 106.983 1.00 46.16 557 LEU A O 1
ATOM 4518 N N . LEU B 2 577 ? 88.596 95.220 106.217 1.00 43.61 558 LEU A N 1
ATOM 4519 C CA . LEU B 2 577 ? 89.168 94.961 104.897 1.00 48.97 558 LEU A CA 1
ATOM 4520 C C . LEU B 2 577 ? 88.488 93.760 104.240 1.00 54.08 558 LEU A C 1
ATOM 4521 O O . LEU B 2 577 ? 89.094 92.714 104.004 1.00 58.40 558 LEU A O 1
ATOM 4526 N N . GLY B 2 578 ? 87.195 93.930 103.963 1.00 50.42 559 GLY A N 1
ATOM 4527 C CA . GLY B 2 578 ? 86.392 92.820 103.477 1.00 53.06 559 GLY A CA 1
ATOM 4528 C C . GLY B 2 578 ? 86.836 92.277 102.135 1.00 59.37 559 GLY A C 1
ATOM 4529 O O . GLY B 2 578 ? 86.722 91.075 101.881 1.00 58.32 559 GLY A O 1
ATOM 4530 N N . CYS B 2 579 ? 87.331 93.146 101.253 1.00 66.28 560 CYS A N 1
ATOM 4531 C CA . CYS B 2 579 ? 87.692 92.701 99.910 1.00 68.16 560 CYS A CA 1
ATOM 4532 C C . CYS B 2 579 ? 88.988 91.899 99.911 1.00 63.53 560 CYS A C 1
ATOM 4533 O O . CYS B 2 579 ? 89.098 90.892 99.203 1.00 62.06 560 CYS A O 1
ATOM 4536 N N . SER B 2 580 ? 89.981 92.328 100.694 1.00 62.51 561 SER A N 1
ATOM 4537 C CA . SER B 2 580 ? 91.285 91.672 100.670 1.00 62.93 561 SER A CA 1
ATOM 4538 C C . SER B 2 580 ? 91.190 90.238 101.180 1.00 59.82 561 SER A C 1
ATOM 4539 O O . SER B 2 580 ? 91.466 89.284 100.444 1.00 59.66 561 SER A O 1
ATOM 4542 N N . ASP B 2 581 ? 90.800 90.066 102.437 1.00 57.58 562 ASP A N 1
ATOM 4543 C CA . ASP B 2 581 ? 90.551 88.740 103.000 1.00 54.14 562 ASP A CA 1
ATOM 4544 C C . ASP B 2 581 ? 89.433 88.879 104.017 1.00 50.18 562 ASP A C 1
ATOM 4545 O O . ASP B 2 581 ? 89.649 89.376 105.133 1.00 48.91 562 ASP A O 1
ATOM 4550 N N . PRO B 2 582 ? 88.214 88.476 103.664 1.00 46.91 563 PRO A N 1
ATOM 4551 C CA . PRO B 2 582 ? 87.107 88.579 104.623 1.00 43.49 563 PRO A CA 1
ATOM 4552 C C . PRO B 2 582 ? 87.325 87.770 105.886 1.00 41.73 563 PRO A C 1
ATOM 4553 O O . PRO B 2 582 ? 86.873 88.186 106.958 1.00 41.26 563 PRO A O 1
ATOM 4557 N N . TYR B 2 583 ? 88.010 86.631 105.800 1.00 40.11 564 TYR A N 1
ATOM 4558 C CA . TYR B 2 583 ? 88.197 85.790 106.974 1.00 38.44 564 TYR A CA 1
ATOM 4559 C C . TYR B 2 583 ? 89.391 86.249 107.795 1.00 41.00 564 TYR A C 1
ATOM 4560 O O . TYR B 2 583 ? 90.238 85.437 108.177 1.00 46.12 564 TYR A O 1
ATOM 4569 N N . ALA B 2 584 ? 89.458 87.545 108.083 1.00 40.62 565 ALA A N 1
ATOM 4570 C CA . ALA B 2 584 ? 90.418 88.072 109.038 1.00 37.32 565 ALA A CA 1
ATOM 4571 C C . ALA B 2 584 ? 89.768 88.436 110.358 1.00 36.07 565 ALA A C 1
ATOM 4572 O O . ALA B 2 584 ? 90.464 88.530 111.373 1.00 37.63 565 ALA A O 1
ATOM 4574 N N . LEU B 2 585 ? 88.451 88.641 110.361 1.00 37.21 566 LEU A N 1
ATOM 4575 C CA . LEU B 2 585 ? 87.733 88.856 111.607 1.00 33.76 566 LEU A CA 1
ATOM 4576 C C . LEU B 2 585 ? 87.753 87.611 112.480 1.00 36.22 566 LEU A C 1
ATOM 4577 O O . LEU B 2 585 ? 87.793 87.721 113.707 1.00 40.52 566 LEU A O 1
ATOM 4582 N N . THR B 2 586 ? 87.729 86.424 111.873 1.00 36.93 567 THR A N 1
ATOM 4583 C CA . THR B 2 586 ? 87.771 85.192 112.654 1.00 36.54 567 THR A CA 1
ATOM 4584 C C . THR B 2 586 ? 89.097 85.045 113.391 1.00 38.90 567 THR A C 1
ATOM 4585 O O . THR B 2 586 ? 89.123 84.623 114.554 1.00 41.85 567 THR A O 1
ATOM 4589 N N . ARG B 2 587 ? 90.208 85.388 112.735 1.00 37.48 568 ARG A N 1
ATOM 4590 C CA . ARG B 2 587 ? 91.509 85.300 113.391 1.00 38.29 568 ARG A CA 1
ATOM 4591 C C . ARG B 2 587 ? 91.593 86.243 114.582 1.00 40.43 568 ARG A C 1
ATOM 4592 O O . ARG B 2 587 ? 92.095 85.868 115.648 1.00 43.03 568 ARG A O 1
ATOM 4600 N N . VAL B 2 588 ? 91.102 87.473 114.423 1.00 37.46 569 VAL A N 1
ATOM 4601 C CA . VAL B 2 588 ? 91.104 88.422 115.531 1.00 34.18 569 VAL A CA 1
ATOM 4602 C C . VAL B 2 588 ? 90.190 87.941 116.648 1.00 37.67 569 VAL A C 1
ATOM 4603 O O . VAL B 2 588 ? 90.534 88.033 117.831 1.00 43.29 569 VAL A O 1
ATOM 4607 N N . LEU B 2 589 ? 89.014 87.420 116.295 1.00 35.55 570 LEU A N 1
ATOM 4608 C CA . LEU B 2 589 ? 88.085 86.930 117.307 1.00 36.67 570 LEU A CA 1
ATOM 4609 C C . LEU B 2 589 ? 88.701 85.799 118.116 1.00 40.42 570 LEU A C 1
ATOM 4610 O O . LEU B 2 589 ? 88.532 85.736 119.338 1.00 44.25 570 LEU A O 1
ATOM 4615 N N . HIS B 2 590 ? 89.410 84.888 117.456 1.00 41.14 571 HIS A N 1
ATOM 4616 C CA . HIS B 2 590 ? 90.055 83.804 118.184 1.00 43.63 571 HIS A CA 1
ATOM 4617 C C . HIS B 2 590 ? 91.306 84.256 118.924 1.00 45.43 571 HIS A C 1
ATOM 4618 O O . HIS B 2 590 ? 91.713 83.593 119.882 1.00 50.16 571 HIS A O 1
ATOM 4625 N N . GLU B 2 591 ? 91.920 85.364 118.509 1.00 45.00 572 GLU A N 1
ATOM 4626 C CA . GLU B 2 591 ? 93.091 85.871 119.215 1.00 44.66 572 GLU A CA 1
ATOM 4627 C C . GLU B 2 591 ? 92.692 86.613 120.483 1.00 44.93 572 GLU A C 1
ATOM 4628 O O . GLU B 2 591 ? 93.217 86.337 121.566 1.00 51.73 572 GLU A O 1
ATOM 4634 N N . VAL B 2 592 ? 91.770 87.562 120.366 1.00 43.18 573 VAL A N 1
ATOM 4635 C CA . VAL B 2 592 ? 91.184 88.248 121.510 1.00 43.24 573 VAL A CA 1
ATOM 4636 C C . VAL B 2 592 ? 89.716 87.854 121.585 1.00 44.42 573 VAL A C 1
ATOM 4637 O O . VAL B 2 592 ? 88.959 88.066 120.632 1.00 47.66 573 VAL A O 1
ATOM 4641 N N . GLU B 2 593 ? 89.320 87.252 122.701 1.00 44.17 574 GLU A N 1
ATOM 4642 C CA . GLU B 2 593 ? 87.952 86.775 122.853 1.00 43.82 574 GLU A CA 1
ATOM 4643 C C . GLU B 2 593 ? 87.075 87.890 123.402 1.00 47.01 574 GLU A C 1
ATOM 4644 O O . GLU B 2 593 ? 87.106 88.165 124.607 1.00 53.84 574 GLU A O 1
ATOM 4650 N N . PRO B 2 594 ? 86.274 88.545 122.564 1.00 43.43 575 PRO A N 1
ATOM 4651 C CA . PRO B 2 594 ? 85.508 89.701 123.031 1.00 43.88 575 PRO A CA 1
ATOM 4652 C C . PRO B 2 594 ? 84.133 89.321 123.553 1.00 43.11 575 PRO A C 1
ATOM 4653 O O . PRO B 2 594 ? 83.411 88.512 122.969 1.00 45.51 575 PRO A O 1
ATOM 4657 N N . ARG B 2 595 ? 83.777 89.915 124.690 1.00 43.85 576 ARG A N 1
ATOM 4658 C CA . ARG B 2 595 ? 82.425 89.770 125.208 1.00 43.41 576 ARG A CA 1
ATOM 4659 C C . ARG B 2 595 ? 81.438 90.637 124.439 1.00 41.61 576 ARG A C 1
ATOM 4660 O O . ARG B 2 595 ? 80.261 90.280 124.327 1.00 45.14 576 ARG A O 1
ATOM 4668 N N . TYR B 2 596 ? 81.895 91.761 123.895 1.00 36.64 577 TYR A N 1
ATOM 4669 C CA . TYR B 2 596 ? 81.072 92.642 123.081 1.00 34.04 577 TYR A CA 1
ATOM 4670 C C . TYR B 2 596 ? 81.782 92.922 121.769 1.00 32.23 577 TYR A C 1
ATOM 4671 O O . TYR B 2 596 ? 83.006 93.064 121.736 1.00 35.44 577 TYR A O 1
ATOM 4680 N N . VAL B 2 597 ? 81.012 92.999 120.689 1.00 29.62 578 VAL A N 1
ATOM 4681 C CA . VAL B 2 597 ? 81.524 93.371 119.377 1.00 28.19 578 VAL A CA 1
ATOM 4682 C C . VAL B 2 597 ? 80.651 94.490 118.836 1.00 31.30 578 VAL A C 1
ATOM 4683 O O . VAL B 2 597 ? 79.421 94.406 118.902 1.00 36.34 578 VAL A O 1
ATOM 4687 N N . VAL B 2 598 ? 81.279 95.539 118.320 1.00 28.08 579 VAL A N 1
ATOM 4688 C CA . VAL B 2 598 ? 80.570 96.667 117.729 1.00 29.63 579 VAL A CA 1
ATOM 4689 C C . VAL B 2 598 ? 80.869 96.665 116.238 1.00 31.56 579 VAL A C 1
ATOM 4690 O O . VAL B 2 598 ? 82.007 96.907 115.824 1.00 34.25 579 VAL A O 1
ATOM 4694 N N . LEU B 2 599 ? 79.848 96.394 115.426 1.00 31.36 580 LEU A N 1
ATOM 4695 C CA . LEU B 2 599 ? 80.006 96.372 113.974 1.00 31.89 580 LEU A CA 1
ATOM 4696 C C . LEU B 2 599 ? 79.757 97.779 113.447 1.00 34.70 580 LEU A C 1
ATOM 4697 O O . LEU B 2 599 ? 78.659 98.138 113.021 1.00 39.73 580 LEU A O 1
ATOM 4702 N N . TYR B 2 600 ? 80.812 98.593 113.490 1.00 33.72 581 TYR A N 1
ATOM 4703 C CA . TYR B 2 600 ? 80.714 99.960 112.993 1.00 34.84 581 TYR A CA 1
ATOM 4704 C C . TYR B 2 600 ? 80.392 99.977 111.505 1.00 39.61 581 TYR A C 1
ATOM 4705 O O . TYR B 2 600 ? 79.560 100.769 111.051 1.00 43.02 581 TYR A O 1
ATOM 4714 N N . ASP B 2 601 ? 81.039 99.110 110.733 1.00 39.33 582 ASP A N 1
ATOM 4715 C CA . ASP B 2 601 ? 80.710 98.896 109.332 1.00 41.19 582 ASP A CA 1
ATOM 4716 C C . ASP B 2 601 ? 80.440 97.415 109.136 1.00 42.01 582 ASP A C 1
ATOM 4717 O O . ASP B 2 601 ? 81.243 96.577 109.554 1.00 43.65 582 ASP A O 1
ATOM 4722 N N . ALA B 2 602 ? 79.322 97.093 108.498 1.00 43.68 583 ALA A N 1
ATOM 4723 C CA . ALA B 2 602 ? 78.820 95.729 108.460 1.00 44.25 583 ALA A CA 1
ATOM 4724 C C . ALA B 2 602 ? 78.711 95.223 107.030 1.00 47.91 583 ALA A C 1
ATOM 4725 O O . ALA B 2 602 ? 78.262 95.944 106.134 1.00 52.80 583 ALA A O 1
ATOM 4727 N N . GLU B 2 603 ? 79.131 93.977 106.828 1.00 42.27 584 GLU A N 1
ATOM 4728 C CA . GLU B 2 603 ? 78.917 93.249 105.588 1.00 42.23 584 GLU A CA 1
ATOM 4729 C C . GLU B 2 603 ? 78.399 91.859 105.926 1.00 43.56 584 GLU A C 1
ATOM 4730 O O . GLU B 2 603 ? 78.441 91.420 107.077 1.00 45.86 584 GLU A O 1
ATOM 4736 N N . LEU B 2 604 ? 77.901 91.167 104.901 1.00 42.11 585 LEU A N 1
ATOM 4737 C CA . LEU B 2 604 ? 77.279 89.865 105.115 1.00 38.75 585 LEU A CA 1
ATOM 4738 C C . LEU B 2 604 ? 78.274 88.852 105.666 1.00 35.02 585 LEU A C 1
ATOM 4739 O O . LEU B 2 604 ? 77.950 88.084 106.583 1.00 37.38 585 LEU A O 1
ATOM 4744 N N . THR B 2 605 ? 79.489 88.833 105.118 1.00 31.06 586 THR A N 1
ATOM 4745 C CA . THR B 2 605 ? 80.468 87.839 105.538 1.00 32.86 586 THR A CA 1
ATOM 4746 C C . THR B 2 605 ? 80.825 88.001 107.008 1.00 35.06 586 THR A C 1
ATOM 4747 O O . THR B 2 605 ? 80.999 87.009 107.722 1.00 37.75 586 THR A O 1
ATOM 4751 N N . PHE B 2 606 ? 80.914 89.240 107.490 1.00 34.95 587 PHE A N 1
ATOM 4752 C CA . PHE B 2 606 ? 81.250 89.455 108.892 1.00 34.31 587 PHE A CA 1
ATOM 4753 C C . PHE B 2 606 ? 80.101 89.069 109.811 1.00 34.50 587 PHE A C 1
ATOM 4754 O O . PHE B 2 606 ? 80.335 88.554 110.909 1.00 36.90 587 PHE A O 1
ATOM 4762 N N . VAL B 2 607 ? 78.860 89.291 109.378 1.00 34.41 588 VAL A N 1
ATOM 4763 C CA . VAL B 2 607 ? 77.711 88.847 110.159 1.00 33.72 588 VAL A CA 1
ATOM 4764 C C . VAL B 2 607 ? 77.715 87.329 110.285 1.00 35.24 588 VAL A C 1
ATOM 4765 O O . VAL B 2 607 ? 77.520 86.777 111.374 1.00 41.30 588 VAL A O 1
ATOM 4769 N N . ARG B 2 608 ? 77.958 86.630 109.175 1.00 33.69 589 ARG A N 1
ATOM 4770 C CA . ARG B 2 608 ? 77.989 85.172 109.234 1.00 32.46 589 ARG A CA 1
ATOM 4771 C C . ARG B 2 608 ? 79.169 84.674 110.061 1.00 34.45 589 ARG A C 1
ATOM 4772 O O . ARG B 2 608 ? 79.057 83.664 110.764 1.00 35.57 589 ARG A O 1
ATOM 4780 N N . GLN B 2 609 ? 80.310 85.363 109.988 1.00 33.53 590 GLN A N 1
ATOM 4781 C CA . GLN B 2 609 ? 81.465 84.969 110.787 1.00 30.31 590 GLN A CA 1
ATOM 4782 C C . GLN B 2 609 ? 81.196 85.140 112.273 1.00 33.49 590 GLN A C 1
ATOM 4783 O O . GLN B 2 609 ? 81.600 84.300 113.082 1.00 38.41 590 GLN A O 1
ATOM 4789 N N . LEU B 2 610 ? 80.531 86.231 112.655 1.00 33.71 591 LEU A N 1
ATOM 4790 C CA . LEU B 2 610 ? 80.155 86.410 114.052 1.00 30.44 591 LEU A CA 1
ATOM 4791 C C . LEU B 2 610 ? 79.124 85.381 114.488 1.00 35.73 591 LEU A C 1
ATOM 4792 O O . LEU B 2 610 ? 79.138 84.943 115.643 1.00 37.36 591 LEU A O 1
ATOM 4797 N N . GLU B 2 611 ? 78.218 84.994 113.589 1.00 38.87 592 GLU A N 1
ATOM 4798 C CA . GLU B 2 611 ? 77.259 83.944 113.915 1.00 39.28 592 GLU A CA 1
ATOM 4799 C C . GLU B 2 611 ? 77.956 82.610 114.150 1.00 39.87 592 GLU A C 1
ATOM 4800 O O . GLU B 2 611 ? 77.614 81.877 115.084 1.00 42.52 592 GLU A O 1
ATOM 4806 N N . ILE B 2 612 ? 78.932 82.276 113.304 1.00 39.70 593 ILE A N 1
ATOM 4807 C CA . ILE B 2 612 ? 79.644 81.008 113.444 1.00 39.32 593 ILE A CA 1
ATOM 4808 C C . ILE B 2 612 ? 80.522 81.018 114.687 1.00 40.00 593 ILE A C 1
ATOM 4809 O O . ILE B 2 612 ? 80.633 80.010 115.392 1.00 44.06 593 ILE A O 1
ATOM 4814 N N . TYR B 2 613 ? 81.159 82.154 114.976 1.00 39.18 594 TYR A N 1
ATOM 4815 C CA . TYR B 2 613 ? 82.056 82.230 116.123 1.00 39.76 594 TYR A CA 1
ATOM 4816 C C . TYR B 2 613 ? 81.311 81.981 117.426 1.00 42.17 594 TYR A C 1
ATOM 4817 O O . TYR B 2 613 ? 81.813 81.281 118.311 1.00 48.75 594 TYR A O 1
ATOM 4826 N N . ARG B 2 614 ? 80.110 82.545 117.564 1.00 40.38 595 ARG A N 1
ATOM 4827 C CA . ARG B 2 614 ? 79.332 82.324 118.778 1.00 44.06 595 ARG A CA 1
ATOM 4828 C C . ARG B 2 614 ? 78.946 80.860 118.931 1.00 49.71 595 ARG A C 1
ATOM 4829 O O . ARG B 2 614 ? 79.047 80.296 120.025 1.00 54.39 595 ARG A O 1
ATOM 4837 N N . ALA B 2 615 ? 78.508 80.223 117.843 1.00 48.70 596 ALA A N 1
ATOM 4838 C CA . ALA B 2 615 ? 78.093 78.828 117.914 1.00 47.10 596 ALA A CA 1
ATOM 4839 C C . ALA B 2 615 ? 79.246 77.895 118.248 1.00 48.94 596 ALA A C 1
ATOM 4840 O O . ALA B 2 615 ? 79.008 76.797 118.760 1.00 50.78 596 ALA A O 1
ATOM 4842 N N . SER B 2 616 ? 80.484 78.302 117.971 1.00 50.07 597 SER A N 1
ATOM 4843 C CA . SER B 2 616 ? 81.627 77.457 118.292 1.00 51.79 597 SER A CA 1
ATOM 4844 C C . SER B 2 616 ? 81.848 77.357 119.794 1.00 55.11 597 SER A C 1
ATOM 4845 O O . SER B 2 616 ? 82.445 76.384 120.266 1.00 58.79 597 SER A O 1
ATOM 4848 N N . ARG B 2 617 ? 81.382 78.344 120.557 1.00 52.70 598 ARG A N 1
ATOM 4849 C CA . ARG B 2 617 ? 81.495 78.329 122.012 1.00 54.62 598 ARG A CA 1
ATOM 4850 C C . ARG B 2 617 ? 80.102 78.253 122.617 1.00 58.23 598 ARG A C 1
ATOM 4851 O O . ARG B 2 617 ? 79.416 79.281 122.726 1.00 60.15 598 ARG A O 1
ATOM 4859 N N . PRO B 2 618 ? 79.638 77.072 123.029 1.00 60.30 599 PRO A N 1
ATOM 4860 C CA . PRO B 2 618 ? 78.239 76.941 123.463 1.00 62.17 599 PRO A CA 1
ATOM 4861 C C . PRO B 2 618 ? 77.934 77.604 124.794 1.00 62.97 599 PRO A C 1
ATOM 4862 O O . PRO B 2 618 ? 76.755 77.821 125.096 1.00 64.73 599 PRO A O 1
ATOM 4866 N N . GLY B 2 619 ? 78.939 77.931 125.599 1.00 61.75 600 GLY A N 1
ATOM 4867 C CA . GLY B 2 619 ? 78.678 78.497 126.907 1.00 60.93 600 GLY A CA 1
ATOM 4868 C C . GLY B 2 619 ? 78.940 79.985 127.004 1.00 58.88 600 GLY A C 1
ATOM 4869 O O . GLY B 2 619 ? 78.206 80.707 127.683 1.00 59.19 600 GLY A O 1
ATOM 4870 N N . LYS B 2 620 ? 79.981 80.453 126.331 1.00 56.71 601 LYS A N 1
ATOM 4871 C CA . LYS B 2 620 ? 80.376 81.851 126.425 1.00 54.90 601 LYS A CA 1
ATOM 4872 C C . LYS B 2 620 ? 79.498 82.706 125.522 1.00 55.67 601 LYS A C 1
ATOM 4873 O O . LYS B 2 620 ? 79.442 82.454 124.314 1.00 59.69 601 LYS A O 1
ATOM 4879 N N . PRO B 2 621 ? 78.804 83.708 126.051 1.00 52.74 602 PRO A N 1
ATOM 4880 C CA . PRO B 2 621 ? 77.954 84.558 125.216 1.00 53.25 602 PRO A CA 1
ATOM 4881 C C . PRO B 2 621 ? 78.676 85.808 124.731 1.00 52.01 602 PRO A C 1
ATOM 4882 O O . PRO B 2 621 ? 79.721 86.202 125.251 1.00 52.14 602 PRO A O 1
ATOM 4886 N N . LEU B 2 622 ? 78.092 86.430 123.708 1.00 49.53 603 LEU A N 1
ATOM 4887 C CA . LEU B 2 622 ? 78.563 87.727 123.249 1.00 45.38 603 LEU A CA 1
ATOM 4888 C C . LEU B 2 622 ? 77.382 88.524 122.720 1.00 41.11 603 LEU A C 1
ATOM 4889 O O . LEU B 2 622 ? 76.373 87.958 122.295 1.00 44.06 603 LEU A O 1
ATOM 4894 N N . ARG B 2 623 ? 77.520 89.845 122.753 1.00 38.47 604 ARG A N 1
ATOM 4895 C CA . ARG B 2 623 ? 76.503 90.765 122.265 1.00 38.50 604 ARG A CA 1
ATOM 4896 C C . ARG B 2 623 ? 77.122 91.611 121.165 1.00 36.58 604 ARG A C 1
ATOM 4897 O O . ARG B 2 623 ? 78.148 92.260 121.384 1.00 40.11 604 ARG A O 1
ATOM 4905 N N . VAL B 2 624 ? 76.500 91.609 119.991 1.00 35.57 605 VAL A N 1
ATOM 4906 C CA . VAL B 2 624 ? 77.027 92.298 118.820 1.00 33.52 605 VAL A CA 1
ATOM 4907 C C . VAL B 2 624 ? 76.168 93.521 118.543 1.00 37.44 605 VAL A C 1
ATOM 4908 O O . VAL B 2 624 ? 74.942 93.416 118.421 1.00 45.32 605 VAL A O 1
ATOM 4912 N N . TYR B 2 625 ? 76.808 94.681 118.467 1.00 33.95 606 TYR A N 1
ATOM 4913 C CA . TYR B 2 625 ? 76.141 95.930 118.138 1.00 32.70 606 TYR A CA 1
ATOM 4914 C C . TYR B 2 625 ? 76.276 96.193 116.648 1.00 34.78 606 TYR A C 1
ATOM 4915 O O . TYR B 2 625 ? 77.349 96.008 116.068 1.00 37.01 606 TYR A O 1
ATOM 4924 N N . PHE B 2 626 ? 75.183 96.629 116.034 1.00 37.13 607 PHE A N 1
ATOM 4925 C CA . PHE B 2 626 ? 75.060 96.737 114.585 1.00 37.84 607 PHE A CA 1
ATOM 4926 C C . PHE B 2 626 ? 74.706 98.183 114.253 1.00 40.59 607 PHE A C 1
ATOM 4927 O O . PHE B 2 626 ? 73.531 98.543 114.176 1.00 47.30 607 PHE A O 1
ATOM 4935 N N . LEU B 2 627 ? 75.727 99.012 114.063 1.00 38.25 608 LEU A N 1
ATOM 4936 C CA . LEU B 2 627 ? 75.538 100.420 113.743 1.00 38.23 608 LEU A CA 1
ATOM 4937 C C . LEU B 2 627 ? 75.400 100.573 112.236 1.00 40.24 608 LEU A C 1
ATOM 4938 O O . LEU B 2 627 ? 76.334 100.266 111.488 1.00 42.78 608 LEU A O 1
ATOM 4943 N N . ILE B 2 628 ? 74.241 101.046 111.793 1.00 41.24 609 ILE A N 1
ATOM 4944 C CA . ILE B 2 628 ? 73.963 101.237 110.378 1.00 42.87 609 ILE A CA 1
ATOM 4945 C C . ILE B 2 628 ? 73.344 102.615 110.192 1.00 47.28 609 ILE A C 1
ATOM 4946 O O . ILE B 2 628 ? 72.729 103.168 111.108 1.00 48.80 609 ILE A O 1
ATOM 4951 N N . TYR B 2 629 ? 73.522 103.176 109.000 1.00 48.40 610 TYR A N 1
ATOM 4952 C CA . TYR B 2 629 ? 73.022 104.509 108.681 1.00 47.41 610 TYR A CA 1
ATOM 4953 C C . TYR B 2 629 ? 71.632 104.379 108.070 1.00 50.48 610 TYR A C 1
ATOM 4954 O O . TYR B 2 629 ? 71.485 103.889 106.947 1.00 55.09 610 TYR A O 1
ATOM 4963 N N . GLY B 2 630 ? 70.618 104.828 108.801 1.00 49.57 611 GLY A N 1
ATOM 4964 C CA . GLY B 2 630 ? 69.250 104.720 108.335 1.00 51.75 611 GLY A CA 1
ATOM 4965 C C . GLY B 2 630 ? 68.963 105.498 107.068 1.00 57.25 611 GLY A C 1
ATOM 4966 O O . GLY B 2 630 ? 69.227 106.701 106.996 1.00 58.34 611 GLY A O 1
ATOM 4967 N N . GLY B 2 631 ? 68.413 104.821 106.066 1.00 59.02 612 GLY A N 1
ATOM 4968 C CA . GLY B 2 631 ? 68.060 105.478 104.818 1.00 61.14 612 GLY A CA 1
ATOM 4969 C C . GLY B 2 631 ? 69.238 106.022 104.041 1.00 55.70 612 GLY A C 1
ATOM 4970 O O . GLY B 2 631 ? 69.171 107.141 103.519 1.00 57.92 612 GLY A O 1
ATOM 4971 N N . SER B 2 632 ? 70.318 105.254 103.948 1.00 50.59 613 SER A N 1
ATOM 4972 C CA . SER B 2 632 ? 71.512 105.660 103.224 1.00 50.42 613 SER A CA 1
ATOM 4973 C C . SER B 2 632 ? 71.870 104.583 102.211 1.00 54.75 613 SER A C 1
ATOM 4974 O O . SER B 2 632 ? 71.158 103.588 102.053 1.00 60.38 613 SER A O 1
ATOM 4977 N N . THR B 2 633 ? 72.987 104.785 101.514 1.00 52.07 614 THR A N 1
ATOM 4978 C CA . THR B 2 633 ? 73.445 103.793 100.552 1.00 50.63 614 THR A CA 1
ATOM 4979 C C . THR B 2 633 ? 74.079 102.579 101.215 1.00 55.24 614 THR A C 1
ATOM 4980 O O . THR B 2 633 ? 74.171 101.527 100.579 1.00 61.05 614 THR A O 1
ATOM 4984 N N . GLU B 2 634 ? 74.512 102.695 102.471 1.00 52.11 615 GLU A N 1
ATOM 4985 C CA . GLU B 2 634 ? 75.048 101.534 103.175 1.00 50.74 615 GLU A CA 1
ATOM 4986 C C . GLU B 2 634 ? 73.961 100.493 103.414 1.00 51.39 615 GLU A C 1
ATOM 4987 O O . GLU B 2 634 ? 74.156 99.298 103.150 1.00 57.16 615 GLU A O 1
ATOM 4993 N N . GLU B 2 635 ? 72.801 100.934 103.904 1.00 48.58 616 GLU A N 1
ATOM 4994 C CA . GLU B 2 635 ? 71.682 100.022 104.107 1.00 49.50 616 GLU A CA 1
ATOM 4995 C C . GLU B 2 635 ? 71.212 99.426 102.788 1.00 51.63 616 GLU A C 1
ATOM 4996 O O . GLU B 2 635 ? 70.907 98.230 102.711 1.00 55.61 616 GLU A O 1
ATOM 5002 N N . GLN B 2 636 ? 71.143 100.249 101.740 1.00 50.87 617 GLN A N 1
ATOM 5003 C CA . GLN B 2 636 ? 70.732 99.750 100.434 1.00 52.83 617 GLN A CA 1
ATOM 5004 C C . GLN B 2 636 ? 71.700 98.696 99.920 1.00 53.39 617 GLN A C 1
ATOM 5005 O O . GLN B 2 636 ? 71.280 97.666 99.382 1.00 58.85 617 GLN A O 1
ATOM 5011 N N . ARG B 2 637 ? 73.002 98.938 100.076 1.00 50.77 618 ARG A N 1
ATOM 5012 C CA . ARG B 2 637 ? 73.998 97.969 99.633 1.00 48.29 618 ARG A CA 1
ATOM 5013 C C . ARG B 2 637 ? 73.871 96.661 100.401 1.00 48.49 618 ARG A C 1
ATOM 5014 O O . ARG B 2 637 ? 73.941 95.575 99.812 1.00 54.53 618 ARG A O 1
ATOM 5022 N N . TYR B 2 638 ? 73.667 96.745 101.717 1.00 46.25 619 TYR A N 1
ATOM 5023 C CA . TYR B 2 638 ? 73.511 95.532 102.514 1.00 45.24 619 TYR A CA 1
ATOM 5024 C C . TYR B 2 638 ? 72.279 94.737 102.089 1.00 47.67 619 TYR A C 1
ATOM 5025 O O . TYR B 2 638 ? 72.339 93.508 101.940 1.00 52.32 619 TYR A O 1
ATOM 5034 N N . LEU B 2 639 ? 71.153 95.420 101.882 1.00 47.03 620 LEU A N 1
ATOM 5035 C CA . LEU B 2 639 ? 69.934 94.719 101.491 1.00 46.99 620 LEU A CA 1
ATOM 5036 C C . LEU B 2 639 ? 70.062 94.108 100.098 1.00 48.70 620 LEU A C 1
ATOM 5037 O O . LEU B 2 639 ? 69.574 92.995 99.856 1.00 52.96 620 LEU A O 1
ATOM 5042 N N . THR B 2 640 ? 70.704 94.820 99.166 1.00 47.82 621 THR A N 1
ATOM 5043 C CA . THR B 2 640 ? 70.921 94.249 97.842 1.00 46.72 621 THR A CA 1
ATOM 5044 C C . THR B 2 640 ? 71.806 93.017 97.919 1.00 47.04 621 THR A C 1
ATOM 5045 O O . THR B 2 640 ? 71.572 92.039 97.205 1.00 53.38 621 THR A O 1
ATOM 5049 N N . ALA B 2 641 ? 72.834 93.043 98.771 1.00 43.73 622 ALA A N 1
ATOM 5050 C CA . ALA B 2 641 ? 73.662 91.854 98.939 1.00 42.44 622 ALA A CA 1
ATOM 5051 C C . ALA B 2 641 ? 72.838 90.684 99.456 1.00 48.03 622 ALA A C 1
ATOM 5052 O O . ALA B 2 641 ? 72.958 89.556 98.955 1.00 53.55 622 ALA A O 1
ATOM 5054 N N . LEU B 2 642 ? 71.983 90.939 100.450 1.00 49.02 623 LEU A N 1
ATOM 5055 C CA . LEU B 2 642 ? 71.126 89.886 100.989 1.00 46.43 623 LEU A CA 1
ATOM 5056 C C . LEU B 2 642 ? 70.263 89.263 99.899 1.00 48.75 623 LEU A C 1
ATOM 5057 O O . LEU B 2 642 ? 70.250 88.035 99.715 1.00 50.81 623 LEU A O 1
ATOM 5062 N N . ARG B 2 643 ? 69.537 90.101 99.156 1.00 48.84 624 ARG A N 1
ATOM 5063 C CA . ARG B 2 643 ? 68.611 89.575 98.160 1.00 48.33 624 ARG A CA 1
ATOM 5064 C C . ARG B 2 643 ? 69.348 88.914 97.003 1.00 47.00 624 ARG A C 1
ATOM 5065 O O . ARG B 2 643 ? 68.867 87.912 96.461 1.00 51.57 624 ARG A O 1
ATOM 5073 N N . LYS B 2 644 ? 70.516 89.437 96.624 1.00 45.20 625 LYS A N 1
ATOM 5074 C CA . LYS B 2 644 ? 71.283 88.822 95.551 1.00 46.54 625 LYS A CA 1
ATOM 5075 C C . LYS B 2 644 ? 71.750 87.432 95.944 1.00 47.08 625 LYS A C 1
ATOM 5076 O O . LYS B 2 644 ? 71.654 86.493 95.148 1.00 51.23 625 LYS A O 1
ATOM 5082 N N . GLU B 2 645 ? 72.242 87.273 97.175 1.00 44.49 626 GLU A N 1
ATOM 5083 C CA . GLU B 2 645 ? 72.672 85.950 97.612 1.00 42.03 626 GLU A CA 1
ATOM 5084 C C . GLU B 2 645 ? 71.499 84.979 97.676 1.00 47.47 626 GLU A C 1
ATOM 5085 O O . GLU B 2 645 ? 71.616 83.823 97.246 1.00 51.38 626 GLU A O 1
ATOM 5091 N N . LYS B 2 646 ? 70.354 85.429 98.196 1.00 50.36 627 LYS A N 1
ATOM 5092 C CA . LYS B 2 646 ? 69.201 84.536 98.289 1.00 46.87 627 LYS A CA 1
ATOM 5093 C C . LYS B 2 646 ? 68.732 84.087 96.907 1.00 50.47 627 LYS A C 1
ATOM 5094 O O . LYS B 2 646 ? 68.481 82.895 96.675 1.00 55.33 627 LYS A O 1
ATOM 5100 N N . GLU B 2 647 ? 68.628 85.027 95.963 1.00 50.88 628 GLU A N 1
ATOM 5101 C CA . GLU B 2 647 ? 68.167 84.662 94.629 1.00 51.32 628 GLU A CA 1
ATOM 5102 C C . GLU B 2 647 ? 69.195 83.812 93.892 1.00 50.62 628 GLU A C 1
ATOM 5103 O O . GLU B 2 647 ? 68.818 82.912 93.133 1.00 52.07 628 GLU A O 1
ATOM 5109 N N . ALA B 2 648 ? 70.488 84.059 94.115 1.00 49.41 629 ALA A N 1
ATOM 5110 C CA . ALA B 2 648 ? 71.511 83.225 93.499 1.00 45.79 629 ALA A CA 1
ATOM 5111 C C . ALA B 2 648 ? 71.427 81.797 94.009 1.00 47.00 629 ALA A C 1
ATOM 5112 O O . ALA B 2 648 ? 71.580 80.845 93.237 1.00 52.30 629 ALA A O 1
ATOM 5114 N N . PHE B 2 649 ? 71.185 81.623 95.309 1.00 47.33 630 PHE A N 1
ATOM 5115 C CA . PHE B 2 649 ? 71.087 80.268 95.840 1.00 45.32 630 PHE A CA 1
ATOM 5116 C C . PHE B 2 649 ? 69.838 79.560 95.333 1.00 48.34 630 PHE A C 1
ATOM 5117 O O . PHE B 2 649 ? 69.880 78.361 95.034 1.00 52.67 630 PHE A O 1
ATOM 5125 N N . GLU B 2 650 ? 68.718 80.278 95.214 1.00 51.27 631 GLU A N 1
ATOM 5126 C CA . GLU B 2 650 ? 67.534 79.649 94.630 1.00 52.90 631 GLU A CA 1
ATOM 5127 C C . GLU B 2 650 ? 67.777 79.244 93.179 1.00 53.23 631 GLU A C 1
ATOM 5128 O O . GLU B 2 650 ? 67.371 78.152 92.753 1.00 56.69 631 GLU A O 1
ATOM 5134 N N . LYS B 2 651 ? 68.445 80.102 92.405 1.00 53.12 632 LYS A N 1
ATOM 5135 C CA . LYS B 2 651 ? 68.749 79.758 91.020 1.00 56.30 632 LYS A CA 1
ATOM 5136 C C . LYS B 2 651 ? 69.679 78.555 90.942 1.00 56.32 632 LYS A C 1
ATOM 5137 O O . LYS B 2 651 ? 69.518 77.694 90.071 1.00 64.59 632 LYS A O 1
ATOM 5143 N N . LEU B 2 652 ? 70.661 78.478 91.842 1.00 51.98 633 LEU A N 1
ATOM 5144 C CA . LEU B 2 652 ? 71.546 77.319 91.874 1.00 49.15 633 LEU A CA 1
ATOM 5145 C C . LEU B 2 652 ? 70.776 76.049 92.203 1.00 51.54 633 LEU A C 1
ATOM 5146 O O . LEU B 2 652 ? 71.049 74.985 91.636 1.00 56.20 633 LEU A O 1
ATOM 5151 N N . ILE B 2 653 ? 69.818 76.136 93.127 1.00 50.32 634 ILE A N 1
ATOM 5152 C CA . ILE B 2 653 ? 69.001 74.972 93.463 1.00 50.82 634 ILE A CA 1
ATOM 5153 C C . ILE B 2 653 ? 68.226 74.502 92.240 1.00 55.45 634 ILE A C 1
ATOM 5154 O O . ILE B 2 653 ? 68.175 73.304 91.930 1.00 59.46 634 ILE A O 1
ATOM 5159 N N . ARG B 2 654 ? 67.617 75.445 91.519 1.00 58.05 635 ARG A N 1
ATOM 5160 C CA . ARG B 2 654 ? 66.867 75.081 90.320 1.00 61.48 635 ARG A CA 1
ATOM 5161 C C . ARG B 2 654 ? 67.773 74.465 89.258 1.00 64.81 635 ARG A C 1
ATOM 5162 O O . ARG B 2 654 ? 67.408 73.468 88.621 1.00 66.04 635 ARG A O 1
ATOM 5170 N N . GLU B 2 655 ? 68.961 75.043 89.054 1.00 66.98 636 GLU A N 1
ATOM 5171 C CA . GLU B 2 655 ? 69.888 74.509 88.061 1.00 66.00 636 GLU A CA 1
ATOM 5172 C C . GLU B 2 655 ? 70.334 73.101 88.424 1.00 67.76 636 GLU A C 1
ATOM 5173 O O . GLU B 2 655 ? 70.444 72.234 87.550 1.00 75.63 636 GLU A O 1
ATOM 5179 N N . LYS B 2 656 ? 70.608 72.854 89.707 1.00 62.23 637 LYS A N 1
ATOM 5180 C CA . LYS B 2 656 ? 70.973 71.508 90.130 1.00 63.80 637 LYS A CA 1
ATOM 5181 C C . LYS B 2 656 ? 69.826 70.535 89.903 1.00 71.00 637 LYS A C 1
ATOM 5182 O O . LYS B 2 656 ? 70.044 69.402 89.461 1.00 75.84 637 LYS A O 1
ATOM 5188 N N . ALA B 2 657 ? 68.595 70.961 90.196 1.00 70.33 638 ALA A N 1
ATOM 5189 C CA . ALA B 2 657 ? 67.447 70.083 89.991 1.00 72.99 638 ALA A CA 1
ATOM 5190 C C . ALA B 2 657 ? 67.274 69.725 88.520 1.00 76.84 638 ALA A C 1
ATOM 5191 O O . ALA B 2 657 ? 67.009 68.566 88.184 1.00 76.28 638 ALA A O 1
ATOM 5193 N N . SER B 2 658 ? 67.424 70.707 87.629 1.00 79.77 639 SER A N 1
ATOM 5194 C CA . SER B 2 658 ? 67.246 70.448 86.202 1.00 82.14 639 SER A CA 1
ATOM 5195 C C . SER B 2 658 ? 68.308 69.494 85.667 1.00 81.91 639 SER A C 1
ATOM 5196 O O . SER B 2 658 ? 68.026 68.667 84.793 1.00 84.42 639 SER A O 1
ATOM 5199 N N . MET B 2 659 ? 69.530 69.599 86.175 1.00 81.29 640 MET A N 1
ATOM 5200 C CA . MET B 2 659 ? 70.669 68.834 85.685 1.00 85.32 640 MET A CA 1
ATOM 5201 C C . MET B 2 659 ? 70.768 67.434 86.284 1.00 92.38 640 MET A C 1
ATOM 5202 O O . MET B 2 659 ? 71.662 66.676 85.889 1.00 97.33 640 MET A O 1
ATOM 5207 N N . VAL B 2 660 ? 69.857 67.061 87.186 1.00 93.42 641 VAL A N 1
ATOM 5208 C CA . VAL B 2 660 ? 70.011 65.818 87.943 1.00 100.40 641 VAL A CA 1
ATOM 5209 C C . VAL B 2 660 ? 70.089 64.616 87.007 1.00 106.79 641 VAL A C 1
ATOM 5210 O O . VAL B 2 660 ? 71.001 63.787 87.111 1.00 106.27 641 VAL A O 1
ATOM 5214 N N . VAL B 2 661 ? 69.138 64.503 86.075 1.00 106.18 642 VAL A N 1
ATOM 5215 C CA . VAL B 2 661 ? 69.119 63.344 85.179 1.00 105.35 642 VAL A CA 1
ATOM 5216 C C . VAL B 2 661 ? 70.344 63.298 84.271 1.00 104.05 642 VAL A C 1
ATOM 5217 O O . VAL B 2 661 ? 70.981 62.235 84.187 1.00 104.38 642 VAL A O 1
ATOM 5221 N N . PRO B 2 662 ? 70.737 64.383 83.577 1.00 103.04 643 PRO A N 1
ATOM 5222 C CA . PRO B 2 662 ? 71.979 64.256 82.806 1.00 102.70 643 PRO A CA 1
ATOM 5223 C C . PRO B 2 662 ? 73.228 64.289 83.685 1.00 101.14 643 PRO A C 1
ATOM 5224 O O . PRO B 2 662 ? 73.104 64.353 84.908 1.00 98.37 643 PRO A O 1
ATOM 5228 N N . THR B 2 699 ? 104.890 62.838 63.746 1.00 82.72 680 THR A N 1
ATOM 5229 C CA . THR B 2 699 ? 105.838 63.043 64.835 1.00 86.85 680 THR A CA 1
ATOM 5230 C C . THR B 2 699 ? 105.376 64.151 65.774 1.00 84.85 680 THR A C 1
ATOM 5231 O O . THR B 2 699 ? 104.466 64.912 65.451 1.00 82.24 680 THR A O 1
ATOM 5235 N N . GLN B 2 700 ? 106.008 64.235 66.941 1.00 82.23 681 GLN A N 1
ATOM 5236 C CA . GLN B 2 700 ? 105.658 65.266 67.905 1.00 80.54 681 GLN A CA 1
ATOM 5237 C C . GLN B 2 700 ? 106.141 66.630 67.427 1.00 76.62 681 GLN A C 1
ATOM 5238 O O . GLN B 2 700 ? 107.145 66.748 66.720 1.00 79.24 681 GLN A O 1
ATOM 5244 N N . GLN B 2 701 ? 105.402 67.666 67.811 1.00 68.44 682 GLN A N 1
ATOM 5245 C CA . GLN B 2 701 ? 105.760 69.035 67.481 1.00 64.07 682 GLN A CA 1
ATOM 5246 C C . GLN B 2 701 ? 105.471 69.920 68.681 1.00 60.79 682 GLN A C 1
ATOM 5247 O O . GLN B 2 701 ? 104.559 69.648 69.463 1.00 59.94 682 GLN A O 1
ATOM 5253 N N . SER B 2 702 ? 106.251 70.989 68.814 1.00 60.82 683 SER A N 1
ATOM 5254 C CA . SER B 2 702 ? 106.160 71.868 69.967 1.00 55.95 683 SER A CA 1
ATOM 5255 C C . SER B 2 702 ? 106.082 73.318 69.516 1.00 54.60 683 SER A C 1
ATOM 5256 O O . SER B 2 702 ? 106.507 73.677 68.416 1.00 56.80 683 SER A O 1
ATOM 5259 N N . ILE B 2 703 ? 105.521 74.146 70.390 1.00 50.93 684 ILE A N 1
ATOM 5260 C CA . ILE B 2 703 ? 105.432 75.585 70.194 1.00 45.82 684 ILE A CA 1
ATOM 5261 C C . ILE B 2 703 ? 105.895 76.259 71.475 1.00 48.45 684 ILE A C 1
ATOM 5262 O O . ILE B 2 703 ? 105.478 75.867 72.569 1.00 53.40 684 ILE A O 1
ATOM 5267 N N . VAL B 2 704 ? 106.760 77.254 71.346 1.00 45.99 685 VAL A N 1
ATOM 5268 C CA . VAL B 2 704 ? 107.235 78.016 72.492 1.00 45.06 685 VAL A CA 1
ATOM 5269 C C . VAL B 2 704 ? 106.252 79.146 72.759 1.00 46.60 685 VAL A C 1
ATOM 5270 O O . VAL B 2 704 ? 105.952 79.943 71.865 1.00 50.55 685 VAL A O 1
ATOM 5274 N N . VAL B 2 705 ? 105.750 79.218 73.989 1.00 42.51 686 VAL A N 1
ATOM 5275 C CA . VAL B 2 705 ? 104.683 80.138 74.355 1.00 44.08 686 VAL A CA 1
ATOM 5276 C C . VAL B 2 705 ? 105.166 81.044 75.477 1.00 48.07 686 VAL A C 1
ATOM 5277 O O . VAL B 2 705 ? 105.786 80.580 76.439 1.00 50.99 686 VAL A O 1
ATOM 5281 N N . ASP B 2 706 ? 104.889 82.338 75.343 1.00 49.13 687 ASP A N 1
ATOM 5282 C CA . ASP B 2 706 ? 105.231 83.302 76.378 1.00 52.19 687 ASP A CA 1
ATOM 5283 C C . ASP B 2 706 ? 104.434 83.033 77.648 1.00 55.14 687 ASP A C 1
ATOM 5284 O O . ASP B 2 706 ? 103.303 82.545 77.609 1.00 58.34 687 ASP A O 1
ATOM 5289 N N . MET B 2 707 ? 105.043 83.361 78.790 1.00 56.05 688 MET A N 1
ATOM 5290 C CA . MET B 2 707 ? 104.406 83.095 80.075 1.00 55.84 688 MET A CA 1
ATOM 5291 C C . MET B 2 707 ? 103.137 83.917 80.256 1.00 57.14 688 MET A C 1
ATOM 5292 O O . MET B 2 707 ? 102.133 83.411 80.769 1.00 57.58 688 MET A O 1
ATOM 5297 N N . ARG B 2 708 ? 103.157 85.184 79.843 1.00 59.68 689 ARG A N 1
ATOM 5298 C CA . ARG B 2 708 ? 102.000 86.048 80.033 1.00 59.60 689 ARG A CA 1
ATOM 5299 C C . ARG B 2 708 ? 100.834 85.677 79.132 1.00 56.89 689 ARG A C 1
ATOM 5300 O O . ARG B 2 708 ? 99.745 86.236 79.297 1.00 59.31 689 ARG A O 1
ATOM 5308 N N . GLU B 2 709 ? 101.033 84.764 78.186 1.00 54.20 690 GLU A N 1
ATOM 5309 C CA . GLU B 2 709 ? 99.971 84.370 77.274 1.00 52.49 690 GLU A CA 1
ATOM 5310 C C . GLU B 2 709 ? 99.042 83.318 77.860 1.00 50.10 690 GLU A C 1
ATOM 5311 O O . GLU B 2 709 ? 98.022 83.001 77.239 1.00 52.40 690 GLU A O 1
ATOM 5317 N N . PHE B 2 710 ? 99.356 82.774 79.035 1.00 49.13 691 PHE A N 1
ATOM 5318 C CA . PHE B 2 710 ? 98.499 81.756 79.626 1.00 48.06 691 PHE A CA 1
ATOM 5319 C C . PHE B 2 710 ? 97.230 82.331 80.235 1.00 51.84 691 PHE A C 1
ATOM 5320 O O . PHE B 2 710 ? 96.330 81.560 80.581 1.00 53.62 691 PHE A O 1
ATOM 5328 N N . ARG B 2 711 ? 97.128 83.651 80.371 1.00 52.31 692 ARG A N 1
ATOM 5329 C CA . ARG B 2 711 ? 95.876 84.260 80.798 1.00 52.71 692 ARG A CA 1
ATOM 5330 C C . ARG B 2 711 ? 94.950 84.408 79.601 1.00 56.36 692 ARG A C 1
ATOM 5331 O O . ARG B 2 711 ? 94.417 85.491 79.345 1.00 59.66 692 ARG A O 1
ATOM 5339 N N . SER B 2 712 ? 94.756 83.317 78.869 1.00 54.66 693 SER A N 1
ATOM 5340 C CA . SER B 2 712 ? 93.944 83.290 77.662 1.00 52.13 693 SER A CA 1
ATOM 5341 C C . SER B 2 712 ? 93.676 81.831 77.328 1.00 51.38 693 SER A C 1
ATOM 5342 O O . SER B 2 712 ? 94.285 80.924 77.900 1.00 55.09 693 SER A O 1
ATOM 5345 N N . GLU B 2 713 ? 92.757 81.613 76.395 1.00 49.97 694 GLU A N 1
ATOM 5346 C CA . GLU B 2 713 ? 92.366 80.260 76.031 1.00 50.43 694 GLU A CA 1
ATOM 5347 C C . GLU B 2 713 ? 93.216 79.663 74.919 1.00 49.36 694 GLU A C 1
ATOM 5348 O O . GLU B 2 713 ? 93.076 78.470 74.634 1.00 50.99 694 GLU A O 1
ATOM 5354 N N . LEU B 2 714 ? 94.085 80.453 74.282 1.00 49.26 695 LEU A N 1
ATOM 5355 C CA . LEU B 2 714 ? 94.852 79.927 73.153 1.00 45.70 695 LEU A CA 1
ATOM 5356 C C . LEU B 2 714 ? 95.825 78.824 73.553 1.00 45.38 695 LEU A C 1
ATOM 5357 O O . LEU B 2 714 ? 95.880 77.803 72.847 1.00 48.48 695 LEU A O 1
ATOM 5362 N N . PRO B 2 715 ? 96.637 78.958 74.609 1.00 42.58 696 PRO A N 1
ATOM 5363 C CA . PRO B 2 715 ? 97.525 77.841 74.967 1.00 36.96 696 PRO A CA 1
ATOM 5364 C C . PRO B 2 715 ? 96.782 76.567 75.312 1.00 41.10 696 PRO A C 1
ATOM 5365 O O . PRO B 2 715 ? 97.280 75.473 75.024 1.00 41.61 696 PRO A O 1
ATOM 5369 N N . SER B 2 716 ? 95.602 76.670 75.921 1.00 43.55 697 SER A N 1
ATOM 5370 C CA . SER B 2 716 ? 94.829 75.471 76.222 1.00 42.25 697 SER A CA 1
ATOM 5371 C C . SER B 2 716 ? 94.344 74.794 74.948 1.00 42.99 697 SER A C 1
ATOM 5372 O O . SER B 2 716 ? 94.365 73.563 74.848 1.00 46.64 697 SER A O 1
ATOM 5375 N N . LEU B 2 717 ? 93.901 75.579 73.966 1.00 41.35 698 LEU A N 1
ATOM 5376 C CA . LEU B 2 717 ? 93.435 75.000 72.712 1.00 41.50 698 LEU A CA 1
ATOM 5377 C C . LEU B 2 717 ? 94.583 74.427 71.895 1.00 43.22 698 LEU A C 1
ATOM 5378 O O . LEU B 2 717 ? 94.397 73.438 71.179 1.00 44.63 698 LEU A O 1
ATOM 5383 N N . ILE B 2 718 ? 95.764 75.040 71.975 1.00 43.43 699 ILE A N 1
ATOM 5384 C CA . ILE B 2 718 ? 96.924 74.523 71.253 1.00 42.21 699 ILE A CA 1
ATOM 5385 C C . ILE B 2 718 ? 97.309 73.151 71.787 1.00 43.86 699 ILE A C 1
ATOM 5386 O O . ILE B 2 718 ? 97.547 72.209 71.023 1.00 46.93 699 ILE A O 1
ATOM 5391 N N . HIS B 2 719 ? 97.366 73.017 73.112 1.00 41.03 700 HIS A N 1
ATOM 5392 C CA . HIS B 2 719 ? 97.746 71.749 73.721 1.00 39.51 700 HIS A CA 1
ATOM 5393 C C . HIS B 2 719 ? 96.722 70.659 73.440 1.00 43.48 700 HIS A C 1
ATOM 5394 O O . HIS B 2 719 ? 97.090 69.490 73.285 1.00 46.00 700 HIS A O 1
ATOM 5401 N N . ARG B 2 720 ? 95.441 71.020 73.375 1.00 43.42 701 ARG A N 1
ATOM 5402 C CA . ARG B 2 720 ? 94.394 70.033 73.141 1.00 42.00 701 ARG A CA 1
ATOM 5403 C C . ARG B 2 720 ? 94.534 69.368 71.778 1.00 45.35 701 ARG A C 1
ATOM 5404 O O . ARG B 2 720 ? 94.098 68.227 71.597 1.00 48.14 701 ARG A O 1
ATOM 5412 N N . ARG B 2 721 ? 95.139 70.058 70.810 1.00 43.55 702 ARG A N 1
ATOM 5413 C CA . ARG B 2 721 ? 95.264 69.514 69.464 1.00 43.32 702 ARG A CA 1
ATOM 5414 C C . ARG B 2 721 ? 96.312 68.417 69.361 1.00 46.14 702 ARG A C 1
ATOM 5415 O O . ARG B 2 721 ? 96.394 67.763 68.318 1.00 49.91 702 ARG A O 1
ATOM 5423 N N . GLY B 2 722 ? 97.110 68.202 70.401 1.00 44.75 703 GLY A N 1
ATOM 5424 C CA . GLY B 2 722 ? 98.114 67.162 70.391 1.00 46.34 703 GLY A CA 1
ATOM 5425 C C . GLY B 2 722 ? 99.541 67.630 70.235 1.00 43.12 703 GLY A C 1
ATOM 5426 O O . GLY B 2 722 ? 100.419 66.801 69.973 1.00 43.86 703 GLY A O 1
ATOM 5427 N N . ILE B 2 723 ? 99.808 68.924 70.380 1.00 41.49 704 ILE A N 1
ATOM 5428 C CA . ILE B 2 723 ? 101.154 69.470 70.284 1.00 45.23 704 ILE A CA 1
ATOM 5429 C C . ILE B 2 723 ? 101.509 70.074 71.636 1.00 45.67 704 ILE A C 1
ATOM 5430 O O . ILE B 2 723 ? 100.686 70.761 72.251 1.00 48.86 704 ILE A O 1
ATOM 5435 N N . ASP B 2 724 ? 102.706 69.769 72.125 1.00 47.71 705 ASP A N 1
ATOM 5436 C CA . ASP B 2 724 ? 103.076 70.168 73.473 1.00 51.72 705 ASP A CA 1
ATOM 5437 C C . ASP B 2 724 ? 103.661 71.574 73.484 1.00 49.77 705 ASP A C 1
ATOM 5438 O O . ASP B 2 724 ? 104.040 72.128 72.451 1.00 53.27 705 ASP A O 1
ATOM 5443 N N . ILE B 2 725 ? 103.738 72.142 74.683 1.00 44.95 706 ILE A N 1
ATOM 5444 C CA . ILE B 2 725 ? 104.061 73.547 74.885 1.00 41.25 706 ILE A CA 1
ATOM 5445 C C . ILE B 2 725 ? 105.265 73.641 75.808 1.00 43.98 706 ILE A C 1
ATOM 5446 O O . ILE B 2 725 ? 105.326 72.946 76.828 1.00 49.71 706 ILE A O 1
ATOM 5451 N N . GLU B 2 726 ? 106.220 74.494 75.449 1.00 42.67 707 GLU A N 1
ATOM 5452 C CA . GLU B 2 726 ? 107.344 74.813 76.323 1.00 44.24 707 GLU A CA 1
ATOM 5453 C C . GLU B 2 726 ? 107.214 76.258 76.779 1.00 43.36 707 GLU A C 1
ATOM 5454 O O . GLU B 2 726 ? 107.522 77.180 76.010 1.00 49.28 707 GLU A O 1
ATOM 5460 N N . PRO B 2 727 ? 106.770 76.513 78.010 1.00 40.34 708 PRO A N 1
ATOM 5461 C CA . PRO B 2 727 ? 106.517 77.893 78.445 1.00 42.48 708 PRO A CA 1
ATOM 5462 C C . PRO B 2 727 ? 107.792 78.554 78.947 1.00 49.18 708 PRO A C 1
ATOM 5463 O O . PRO B 2 727 ? 108.438 78.061 79.874 1.00 51.27 708 PRO A O 1
ATOM 5467 N N . VAL B 2 728 ? 108.153 79.676 78.330 1.00 49.84 709 VAL A N 1
ATOM 5468 C CA . VAL B 2 728 ? 109.301 80.476 78.721 1.00 50.52 709 VAL A CA 1
ATOM 5469 C C . VAL B 2 728 ? 108.868 81.936 78.791 1.00 55.24 709 VAL A C 1
ATOM 5470 O O . VAL B 2 728 ? 107.726 82.279 78.494 1.00 57.73 709 VAL A O 1
ATOM 5474 N N . THR B 2 729 ? 109.796 82.796 79.198 1.00 58.13 710 THR A N 1
ATOM 5475 C CA . THR B 2 729 ? 109.589 84.239 79.197 1.00 62.00 710 THR A CA 1
ATOM 5476 C C . THR B 2 729 ? 110.175 84.793 77.905 1.00 62.26 710 THR A C 1
ATOM 5477 O O . THR B 2 729 ? 111.398 84.861 77.749 1.00 66.28 710 THR A O 1
ATOM 5481 N N . LEU B 2 730 ? 109.307 85.187 76.980 1.00 61.27 711 LEU A N 1
ATOM 5482 C CA . LEU B 2 730 ? 109.721 85.626 75.655 1.00 61.00 711 LEU A CA 1
ATOM 5483 C C . LEU B 2 730 ? 109.757 87.146 75.612 1.00 63.20 711 LEU A C 1
ATOM 5484 O O . LEU B 2 730 ? 108.734 87.801 75.834 1.00 66.61 711 LEU A O 1
ATOM 5489 N N . GLU B 2 731 ? 110.929 87.699 75.323 1.00 61.86 712 GLU A N 1
ATOM 5490 C CA . GLU B 2 731 ? 111.084 89.134 75.153 1.00 62.29 712 GLU A CA 1
ATOM 5491 C C . GLU B 2 731 ? 110.864 89.582 73.716 1.00 62.58 712 GLU A C 1
ATOM 5492 O O . GLU B 2 731 ? 110.856 90.788 73.455 1.00 64.46 712 GLU A O 1
ATOM 5498 N N . VAL B 2 732 ? 110.691 88.646 72.786 1.00 59.61 713 VAL A N 1
ATOM 5499 C CA . VAL B 2 732 ? 110.450 88.946 71.379 1.00 54.37 713 VAL A CA 1
ATOM 5500 C C . VAL B 2 732 ? 109.312 88.040 70.924 1.00 55.43 713 VAL A C 1
ATOM 5501 O O . VAL B 2 732 ? 109.523 86.853 70.653 1.00 54.50 713 VAL A O 1
ATOM 5505 N N . GLY B 2 733 ? 108.105 88.590 70.845 1.00 53.97 714 GLY A N 1
ATOM 5506 C CA . GLY B 2 733 ? 106.958 87.850 70.366 1.00 51.12 714 GLY A CA 1
ATOM 5507 C C . GLY B 2 733 ? 106.334 86.972 71.432 1.00 49.89 714 GLY A C 1
ATOM 5508 O O . GLY B 2 733 ? 106.862 86.782 72.526 1.00 53.99 714 GLY A O 1
ATOM 5509 N N . ASP B 2 734 ? 105.171 86.420 71.091 1.00 47.60 715 ASP A N 1
ATOM 5510 C CA . ASP B 2 734 ? 104.410 85.567 71.996 1.00 45.95 715 ASP A CA 1
ATOM 5511 C C . ASP B 2 734 ? 104.550 84.086 71.682 1.00 44.50 715 ASP A C 1
ATOM 5512 O O . ASP B 2 734 ? 104.617 83.269 72.603 1.00 47.75 715 ASP A O 1
ATOM 5517 N N . TYR B 2 735 ? 104.600 83.718 70.406 1.00 41.59 716 TYR A N 1
ATOM 5518 C CA . TYR B 2 735 ? 104.705 82.328 69.996 1.00 38.76 716 TYR A CA 1
ATOM 5519 C C . TYR B 2 735 ? 105.875 82.163 69.040 1.00 42.72 716 TYR A C 1
ATOM 5520 O O . TYR B 2 735 ? 106.185 83.062 68.257 1.00 48.24 716 TYR A O 1
ATOM 5529 N N . ILE B 2 736 ? 106.519 81.003 69.108 1.00 42.03 717 ILE A N 1
ATOM 5530 C CA . ILE B 2 736 ? 107.599 80.642 68.198 1.00 44.70 717 ILE A CA 1
ATOM 5531 C C . ILE B 2 736 ? 107.196 79.329 67.542 1.00 46.47 717 ILE A C 1
ATOM 5532 O O . ILE B 2 736 ? 107.413 78.252 68.107 1.00 49.49 717 ILE A O 1
ATOM 5537 N N . LEU B 2 737 ? 106.601 79.408 66.353 1.00 44.77 718 LEU A N 1
ATOM 5538 C CA . LEU B 2 737 ? 106.132 78.199 65.685 1.00 46.69 718 LEU A CA 1
ATOM 5539 C C . LEU B 2 737 ? 107.294 77.378 65.135 1.00 51.19 718 LEU A C 1
ATOM 5540 O O . LEU B 2 737 ? 107.342 76.156 65.311 1.00 55.82 718 LEU A O 1
ATOM 5545 N N . THR B 2 738 ? 108.231 78.028 64.461 1.00 51.04 719 THR A N 1
ATOM 5546 C CA . THR B 2 738 ? 109.381 77.393 63.836 1.00 53.96 719 THR A CA 1
ATOM 5547 C C . THR B 2 738 ? 110.636 78.125 64.274 1.00 57.75 719 THR A C 1
ATOM 5548 O O . THR B 2 738 ? 110.559 79.191 64.894 1.00 57.67 719 THR A O 1
ATOM 5552 N N . PRO B 2 739 ? 111.822 77.571 63.992 1.00 56.87 720 PRO A N 1
ATOM 5553 C CA . PRO B 2 739 ? 113.052 78.300 64.339 1.00 58.44 720 PRO A CA 1
ATOM 5554 C C . PRO B 2 739 ? 113.128 79.681 63.720 1.00 61.72 720 PRO A C 1
ATOM 5555 O O . PRO B 2 739 ? 113.704 80.590 64.330 1.00 63.93 720 PRO A O 1
ATOM 5559 N N . GLU B 2 740 ? 112.570 79.872 62.528 1.00 59.81 721 GLU A N 1
ATOM 5560 C CA . GLU B 2 740 ? 112.459 81.193 61.915 1.00 58.96 721 GLU A CA 1
ATOM 5561 C C . GLU B 2 740 ? 110.976 81.502 61.748 1.00 57.93 721 GLU A C 1
ATOM 5562 O O . GLU B 2 740 ? 110.408 81.332 60.668 1.00 63.70 721 GLU A O 1
ATOM 5568 N N . MET B 2 741 ? 110.357 81.972 62.826 1.00 53.56 722 MET A N 1
ATOM 5569 C CA . MET B 2 741 ? 108.973 82.425 62.836 1.00 48.47 722 MET A CA 1
ATOM 5570 C C . MET B 2 741 ? 108.676 82.988 64.213 1.00 48.89 722 MET A C 1
ATOM 5571 O O . MET B 2 741 ? 109.194 82.498 65.218 1.00 54.99 722 MET A O 1
ATOM 5576 N N . CYS B 2 742 ? 107.828 84.008 64.251 1.00 45.93 723 CYS A N 1
ATOM 5577 C CA . CYS B 2 742 ? 107.489 84.654 65.510 1.00 43.05 723 CYS A CA 1
ATOM 5578 C C . CYS B 2 742 ? 106.148 85.342 65.339 1.00 45.43 723 CYS A C 1
ATOM 5579 O O . CYS B 2 742 ? 105.962 86.105 64.388 1.00 50.17 723 CYS A O 1
ATOM 5582 N N . VAL B 2 743 ? 105.223 85.076 66.254 1.00 41.90 724 VAL A N 1
ATOM 5583 C CA . VAL B 2 743 ? 103.851 85.548 66.143 1.00 40.82 724 VAL A CA 1
ATOM 5584 C C . VAL B 2 743 ? 103.556 86.478 67.307 1.00 42.48 724 VAL A C 1
ATOM 5585 O O . VAL B 2 743 ? 103.838 86.144 68.463 1.00 48.31 724 VAL A O 1
ATOM 5589 N N . GLU B 2 744 ? 103.002 87.644 66.999 1.00 39.27 725 GLU A N 1
ATOM 5590 C CA . GLU B 2 744 ? 102.533 88.596 67.997 1.00 42.31 725 GLU A CA 1
ATOM 5591 C C . GLU B 2 744 ? 101.012 88.569 67.978 1.00 46.72 725 GLU A C 1
ATOM 5592 O O . GLU B 2 744 ? 100.394 88.932 66.973 1.00 49.53 725 GLU A O 1
ATOM 5598 N N . ARG B 2 745 ? 100.411 88.136 69.079 1.00 45.69 726 ARG A N 1
ATOM 5599 C CA . ARG B 2 745 ? 98.963 88.015 69.166 1.00 43.62 726 ARG A CA 1
ATOM 5600 C C . ARG B 2 745 ? 98.378 89.332 69.652 1.00 45.02 726 ARG A C 1
ATOM 5601 O O . ARG B 2 745 ? 98.654 89.761 70.776 1.00 49.82 726 ARG A O 1
ATOM 5609 N N . LYS B 2 746 ? 97.573 89.968 68.808 1.00 43.87 727 LYS A N 1
ATOM 5610 C CA . LYS B 2 746 ? 96.926 91.227 69.143 1.00 44.96 727 LYS A CA 1
ATOM 5611 C C . LYS B 2 746 ? 95.455 91.144 68.780 1.00 43.91 727 LYS A C 1
ATOM 5612 O O . LYS B 2 746 ? 95.111 90.761 67.659 1.00 45.00 727 LYS A O 1
ATOM 5618 N N . SER B 2 747 ? 94.591 91.499 69.723 1.00 43.06 728 SER A N 1
ATOM 5619 C CA . SER B 2 747 ? 93.191 91.704 69.399 1.00 44.14 728 SER A CA 1
ATOM 5620 C C . SER B 2 747 ? 93.032 93.063 68.726 1.00 47.04 728 SER A C 1
ATOM 5621 O O . SER B 2 747 ? 93.992 93.820 68.572 1.00 50.42 728 SER A O 1
ATOM 5624 N N . ILE B 2 748 ? 91.808 93.385 68.308 1.00 45.10 729 ILE A N 1
ATOM 5625 C CA . ILE B 2 748 ? 91.579 94.676 67.667 1.00 42.49 729 ILE A CA 1
ATOM 5626 C C . ILE B 2 748 ? 91.875 95.810 68.639 1.00 46.22 729 ILE A C 1
ATOM 5627 O O . ILE B 2 748 ? 92.550 96.788 68.290 1.00 49.35 729 ILE A O 1
ATOM 5632 N N . SER B 2 749 ? 91.397 95.688 69.877 1.00 43.69 730 SER A N 1
ATOM 5633 C CA . SER B 2 749 ? 91.651 96.717 70.879 1.00 45.19 730 SER A CA 1
ATOM 5634 C C . SER B 2 749 ? 93.141 96.857 71.160 1.00 47.13 730 SER A C 1
ATOM 5635 O O . SER B 2 749 ? 93.678 97.970 71.188 1.00 50.52 730 SER A O 1
ATOM 5638 N N . ASP B 2 750 ? 93.828 95.733 71.368 1.00 47.24 731 ASP A N 1
ATOM 5639 C CA . ASP B 2 750 ? 95.261 95.790 71.632 1.00 46.20 731 ASP A CA 1
ATOM 5640 C C . ASP B 2 750 ? 96.043 96.237 70.408 1.00 47.45 731 ASP A C 1
ATOM 5641 O O . ASP B 2 750 ? 97.065 96.911 70.548 1.00 50.50 731 ASP A O 1
ATOM 5646 N N . LEU B 2 751 ? 95.586 95.881 69.206 1.00 47.44 732 LEU A N 1
ATOM 5647 C CA . LEU B 2 751 ? 96.241 96.382 68.003 1.00 44.38 732 LEU A CA 1
ATOM 5648 C C . LEU B 2 751 ? 96.144 97.897 67.919 1.00 46.33 732 LEU A C 1
ATOM 5649 O O . LEU B 2 751 ? 97.135 98.573 67.624 1.00 49.95 732 LEU A O 1
ATOM 5654 N N . ILE B 2 752 ? 94.960 98.451 68.187 1.00 44.88 733 ILE A N 1
ATOM 5655 C CA . ILE B 2 752 ? 94.800 99.902 68.167 1.00 45.23 733 ILE A CA 1
ATOM 5656 C C . ILE B 2 752 ? 95.668 100.546 69.238 1.00 48.02 733 ILE A C 1
ATOM 5657 O O . ILE B 2 752 ? 96.357 101.545 68.987 1.00 52.79 733 ILE A O 1
ATOM 5662 N N . GLY B 2 753 ? 95.658 99.981 70.445 1.00 47.35 734 GLY A N 1
ATOM 5663 C CA . GLY B 2 753 ? 96.458 100.541 71.518 1.00 48.40 734 GLY A CA 1
ATOM 5664 C C . GLY B 2 753 ? 97.941 100.526 71.211 1.00 52.13 734 GLY A C 1
ATOM 5665 O O . GLY B 2 753 ? 98.650 101.493 71.489 1.00 53.06 734 GLY A O 1
ATOM 5666 N N . SER B 2 754 ? 98.428 99.433 70.624 1.00 52.77 735 SER A N 1
ATOM 5667 C CA . SER B 2 754 ? 99.846 99.329 70.307 1.00 50.06 735 SER A CA 1
ATOM 5668 C C . SER B 2 754 ? 100.230 100.215 69.132 1.00 51.08 735 SER A C 1
ATOM 5669 O O . SER B 2 754 ? 101.356 100.718 69.083 1.00 56.44 735 SER A O 1
ATOM 5672 N N . LEU B 2 755 ? 99.324 100.409 68.174 1.00 48.96 736 LEU A N 1
ATOM 5673 C CA . LEU B 2 755 ? 99.625 101.296 67.058 1.00 51.03 736 LEU A CA 1
ATOM 5674 C C . LEU B 2 755 ? 99.689 102.746 67.517 1.00 56.32 736 LEU A C 1
ATOM 5675 O O . LEU B 2 755 ? 100.603 103.487 67.137 1.00 61.54 736 LEU A O 1
ATOM 5680 N N . ASN B 2 756 ? 98.725 103.172 68.336 1.00 55.40 737 ASN A N 1
ATOM 5681 C CA . ASN B 2 756 ? 98.734 104.549 68.822 1.00 54.15 737 ASN A CA 1
ATOM 5682 C C . ASN B 2 756 ? 99.888 104.792 69.786 1.00 55.58 737 ASN A C 1
ATOM 5683 O O . ASN B 2 756 ? 100.538 105.841 69.734 1.00 60.17 737 ASN A O 1
ATOM 5688 N N . ASN B 2 757 ? 100.151 103.836 70.678 1.00 56.59 738 ASN A N 1
ATOM 5689 C CA . ASN B 2 757 ? 101.226 103.993 71.651 1.00 56.28 738 ASN A CA 1
ATOM 5690 C C . ASN B 2 757 ? 102.579 104.042 70.952 1.00 57.14 738 ASN A C 1
ATOM 5691 O O . ASN B 2 757 ? 103.413 104.902 71.257 1.00 64.66 738 ASN A O 1
ATOM 5696 N N . GLY B 2 758 ? 102.807 103.146 69.997 1.00 56.51 739 GLY A N 1
ATOM 5697 C CA . GLY B 2 758 ? 104.104 102.997 69.372 1.00 60.64 739 GLY A CA 1
ATOM 5698 C C . GLY B 2 758 ? 104.856 101.754 69.789 1.00 57.95 739 GLY A C 1
ATOM 5699 O O . GLY B 2 758 ? 106.003 101.574 69.366 1.00 59.44 739 GLY A O 1
ATOM 5700 N N . ARG B 2 759 ? 104.250 100.896 70.612 1.00 54.76 740 ARG A N 1
ATOM 5701 C CA . ARG B 2 759 ? 104.895 99.647 70.997 1.00 53.42 740 ARG A CA 1
ATOM 5702 C C . ARG B 2 759 ? 105.034 98.708 69.808 1.00 53.01 740 ARG A C 1
ATOM 5703 O O . ARG B 2 759 ? 106.034 97.991 69.689 1.00 56.38 740 ARG A O 1
ATOM 5711 N N . LEU B 2 760 ? 104.039 98.696 68.921 1.00 49.99 741 LEU A N 1
ATOM 5712 C CA . LEU B 2 760 ? 104.030 97.731 67.827 1.00 49.23 741 LEU A CA 1
ATOM 5713 C C . LEU B 2 760 ? 105.177 97.975 66.857 1.00 50.13 741 LEU A C 1
ATOM 5714 O O . LEU B 2 760 ? 105.722 97.026 66.283 1.00 54.56 741 LEU A O 1
ATOM 5719 N N . TYR B 2 761 ? 105.552 99.238 66.650 1.00 49.12 742 TYR A N 1
ATOM 5720 C CA . TYR B 2 761 ? 106.683 99.530 65.776 1.00 49.38 742 TYR A CA 1
ATOM 5721 C C . TYR B 2 761 ? 107.975 98.935 66.325 1.00 49.54 742 TYR A C 1
ATOM 5722 O O . TYR B 2 761 ? 108.750 98.323 65.581 1.00 53.89 742 TYR A O 1
ATOM 5731 N N . SER B 2 762 ? 108.222 99.097 67.626 1.00 49.80 743 SER A N 1
ATOM 5732 C CA . SER B 2 762 ? 109.432 98.534 68.218 1.00 52.80 743 SER A CA 1
ATOM 5733 C C . SER B 2 762 ? 109.396 97.012 68.201 1.00 52.92 743 SER A C 1
ATOM 5734 O O . SER B 2 762 ? 110.424 96.360 67.970 1.00 55.33 743 SER A O 1
ATOM 5737 N N . GLN B 2 763 ? 108.221 96.429 68.449 1.00 51.64 744 GLN A N 1
ATOM 5738 C CA . GLN B 2 763 ? 108.084 94.980 68.381 1.00 50.68 744 GLN A CA 1
ATOM 5739 C C . GLN B 2 763 ? 108.398 94.469 66.985 1.00 52.56 744 GLN A C 1
ATOM 5740 O O . GLN B 2 763 ? 109.109 93.471 66.826 1.00 55.88 744 GLN A O 1
ATOM 5746 N N . CYS B 2 764 ? 107.879 95.145 65.959 1.00 51.81 745 CYS A N 1
ATOM 5747 C CA . CYS B 2 764 ? 108.173 94.744 64.589 1.00 50.24 745 CYS A CA 1
ATOM 5748 C C . CYS B 2 764 ? 109.654 94.898 64.281 1.00 53.19 745 CYS A C 1
ATOM 5749 O O . CYS B 2 764 ? 110.240 94.055 63.595 1.00 54.66 745 CYS A O 1
ATOM 5752 N N . ILE B 2 765 ? 110.278 95.968 64.781 1.00 54.84 746 ILE A N 1
ATOM 5753 C CA . ILE B 2 765 ? 111.708 96.167 64.558 1.00 53.53 746 ILE A CA 1
ATOM 5754 C C . ILE B 2 765 ? 112.498 94.996 65.126 1.00 55.46 746 ILE A C 1
ATOM 5755 O O . ILE B 2 765 ? 113.339 94.398 64.442 1.00 58.09 746 ILE A O 1
ATOM 5760 N N . SER B 2 766 ? 112.226 94.641 66.383 1.00 53.65 747 SER A N 1
ATOM 5761 C CA . SER B 2 766 ? 112.969 93.554 67.013 1.00 53.35 747 SER A CA 1
ATOM 5762 C C . SER B 2 766 ? 112.703 92.223 66.319 1.00 55.82 747 SER A C 1
ATOM 5763 O O . SER B 2 766 ? 113.634 91.444 66.073 1.00 59.15 747 SER A O 1
ATOM 5766 N N . MET B 2 767 ? 111.440 91.947 65.984 1.00 54.98 748 MET A N 1
ATOM 5767 C CA . MET B 2 767 ? 111.107 90.683 65.335 1.00 54.48 748 MET A CA 1
ATOM 5768 C C . MET B 2 767 ? 111.773 90.567 63.972 1.00 55.95 748 MET A C 1
ATOM 5769 O O . MET B 2 767 ? 112.299 89.506 63.620 1.00 59.20 748 MET A O 1
ATOM 5774 N N . SER B 2 768 ? 111.760 91.646 63.188 1.00 54.38 749 SER A N 1
ATOM 5775 C CA . SER B 2 768 ? 112.410 91.616 61.885 1.00 54.86 749 SER A CA 1
ATOM 5776 C C . SER B 2 768 ? 113.915 91.458 62.029 1.00 58.11 749 SER A C 1
ATOM 5777 O O . SER B 2 768 ? 114.553 90.779 61.217 1.00 60.17 749 SER A O 1
ATOM 5780 N N . ARG B 2 769 ? 114.503 92.085 63.050 1.00 58.25 750 ARG A N 1
ATOM 5781 C CA . ARG B 2 769 ? 115.939 91.947 63.260 1.00 60.36 750 ARG A CA 1
ATOM 5782 C C . ARG B 2 769 ? 116.316 90.515 63.619 1.00 60.58 750 ARG A C 1
ATOM 5783 O O . ARG B 2 769 ? 117.337 90.002 63.149 1.00 63.90 750 ARG A O 1
ATOM 5791 N N . TYR B 2 770 ? 115.504 89.848 64.439 1.00 59.12 751 TYR A N 1
ATOM 5792 C CA . TYR B 2 770 ? 115.908 88.566 65.003 1.00 58.10 751 TYR A CA 1
ATOM 5793 C C . TYR B 2 770 ? 115.354 87.353 64.269 1.00 57.42 751 TYR A C 1
ATOM 5794 O O . TYR B 2 770 ? 116.008 86.307 64.260 1.00 58.10 751 TYR A O 1
ATOM 5803 N N . TYR B 2 771 ? 114.178 87.451 63.658 1.00 56.21 752 TYR A N 1
ATOM 5804 C CA . TYR B 2 771 ? 113.549 86.308 63.014 1.00 51.79 752 TYR A CA 1
ATOM 5805 C C . TYR B 2 771 ? 113.406 86.552 61.519 1.00 54.96 752 TYR A C 1
ATOM 5806 O O . TYR B 2 771 ? 113.187 87.681 61.072 1.00 57.27 752 TYR A O 1
ATOM 5815 N N . LYS B 2 772 ? 113.538 85.473 60.748 1.00 55.96 753 LYS A N 1
ATOM 5816 C CA . LYS B 2 772 ? 113.469 85.586 59.297 1.00 58.81 753 LYS A CA 1
ATOM 5817 C C . LYS B 2 772 ? 112.041 85.788 58.811 1.00 59.86 753 LYS A C 1
ATOM 5818 O O . LYS B 2 772 ? 111.825 86.434 57.780 1.00 64.24 753 LYS A O 1
ATOM 5824 N N . ARG B 2 773 ? 111.058 85.254 59.531 1.00 57.40 754 ARG A N 1
ATOM 5825 C CA . ARG B 2 773 ? 109.657 85.297 59.120 1.00 53.27 754 ARG A CA 1
ATOM 5826 C C . ARG B 2 773 ? 108.818 85.835 60.270 1.00 49.58 754 ARG A C 1
ATOM 5827 O O . ARG B 2 773 ? 108.152 85.071 60.980 1.00 50.40 754 ARG A O 1
ATOM 5835 N N . PRO B 2 774 ? 108.836 87.146 60.494 1.00 46.52 755 PRO A N 1
ATOM 5836 C CA . PRO B 2 774 ? 107.983 87.720 61.536 1.00 43.76 755 PRO A CA 1
ATOM 5837 C C . PRO B 2 774 ? 106.527 87.705 61.109 1.00 44.51 755 PRO A C 1
ATOM 5838 O O . PRO B 2 774 ? 106.201 87.851 59.930 1.00 50.03 755 PRO A O 1
ATOM 5842 N N . VAL B 2 775 ? 105.643 87.521 62.084 1.00 40.90 756 VAL A N 1
ATOM 5843 C CA . VAL B 2 775 ? 104.217 87.377 61.818 1.00 39.40 756 VAL A CA 1
ATOM 5844 C C . VAL B 2 775 ? 103.431 88.174 62.847 1.00 40.85 756 VAL A C 1
ATOM 5845 O O . VAL B 2 775 ? 103.739 88.140 64.042 1.00 46.68 756 VAL A O 1
ATOM 5849 N N . LEU B 2 776 ? 102.419 88.898 62.380 1.00 40.50 757 LEU A N 1
ATOM 5850 C CA . LEU B 2 776 ? 101.478 89.599 63.240 1.00 39.81 757 LEU A CA 1
ATOM 5851 C C . LEU B 2 776 ? 100.112 88.941 63.109 1.00 41.40 757 LEU A C 1
ATOM 5852 O O . LEU B 2 776 ? 99.615 88.754 61.996 1.00 42.69 757 LEU A O 1
ATOM 5857 N N . LEU B 2 777 ? 99.512 88.587 64.239 1.00 40.83 758 LEU A N 1
ATOM 5858 C CA . LEU B 2 777 ? 98.235 87.886 64.260 1.00 40.78 758 LEU A CA 1
ATOM 5859 C C . LEU B 2 777 ? 97.176 88.797 64.862 1.00 43.94 758 LEU A C 1
ATOM 5860 O O . LEU B 2 777 ? 97.337 89.281 65.986 1.00 49.14 758 LEU A O 1
ATOM 5865 N N . ILE B 2 778 ? 96.096 89.017 64.120 1.00 41.87 759 ILE A N 1
ATOM 5866 C CA . ILE B 2 778 ? 94.995 89.869 64.551 1.00 41.00 759 ILE A CA 1
ATOM 5867 C C . ILE B 2 778 ? 93.759 89.001 64.710 1.00 43.17 759 ILE A C 1
ATOM 5868 O O . ILE B 2 778 ? 93.370 88.292 63.777 1.00 47.50 759 ILE A O 1
ATOM 5873 N N . GLU B 2 779 ? 93.146 89.057 65.887 1.00 43.00 760 GLU A N 1
ATOM 5874 C CA . GLU B 2 779 ? 91.966 88.258 66.207 1.00 47.61 760 GLU A CA 1
ATOM 5875 C C . GLU B 2 779 ? 90.759 89.185 66.257 1.00 49.75 760 GLU A C 1
ATOM 5876 O O . GLU B 2 779 ? 90.499 89.825 67.278 1.00 51.09 760 GLU A O 1
ATOM 5882 N N . PHE B 2 780 ? 90.021 89.250 65.154 1.00 50.88 761 PHE A N 1
ATOM 5883 C CA . PHE B 2 780 ? 88.839 90.088 65.083 1.00 55.14 761 PHE A CA 1
ATOM 5884 C C . PHE B 2 780 ? 87.629 89.337 65.629 1.00 62.14 761 PHE A C 1
ATOM 5885 O O . PHE B 2 780 ? 87.728 88.208 66.114 1.00 59.78 761 PHE A O 1
ATOM 5893 N N . ASP B 2 781 ? 86.470 89.979 65.562 1.00 70.56 762 ASP A N 1
ATOM 5894 C CA . ASP B 2 781 ? 85.225 89.412 66.080 1.00 74.12 762 ASP A CA 1
ATOM 5895 C C . ASP B 2 781 ? 84.195 89.325 64.967 1.00 75.69 762 ASP A C 1
ATOM 5896 O O . ASP B 2 781 ? 83.641 90.363 64.558 1.00 82.37 762 ASP A O 1
ATOM 5901 N N . PRO B 2 782 ? 83.907 88.135 64.439 1.00 70.38 763 PRO A N 1
ATOM 5902 C CA . PRO B 2 782 ? 82.906 88.036 63.367 1.00 75.31 763 PRO A CA 1
ATOM 5903 C C . PRO B 2 782 ? 81.518 88.478 63.792 1.00 82.31 763 PRO A C 1
ATOM 5904 O O . PRO B 2 782 ? 80.767 89.011 62.966 1.00 83.45 763 PRO A O 1
ATOM 5908 N N . SER B 2 783 ? 81.149 88.266 65.057 1.00 81.88 764 SER A N 1
ATOM 5909 C CA . SER B 2 783 ? 79.822 88.659 65.517 1.00 84.62 764 SER A CA 1
ATOM 5910 C C . SER B 2 783 ? 79.660 90.174 65.522 1.00 87.60 764 SER A C 1
ATOM 5911 O O . SER B 2 783 ? 78.633 90.696 65.072 1.00 88.28 764 SER A O 1
ATOM 5914 N N . LYS B 2 784 ? 80.660 90.896 66.022 1.00 87.23 765 LYS A N 1
ATOM 5915 C CA . LYS B 2 784 ? 80.627 92.355 66.115 1.00 88.12 765 LYS A CA 1
ATOM 5916 C C . LYS B 2 784 ? 81.880 92.903 65.448 1.00 87.52 765 LYS A C 1
ATOM 5917 O O . LYS B 2 784 ? 82.839 93.295 66.126 1.00 85.64 765 LYS A O 1
ATOM 5923 N N . PRO B 2 785 ? 81.909 92.942 64.118 1.00 88.10 766 PRO A N 1
ATOM 5924 C CA . PRO B 2 785 ? 83.105 93.427 63.424 1.00 86.93 766 PRO A CA 1
ATOM 5925 C C . PRO B 2 785 ? 83.337 94.905 63.684 1.00 88.68 766 PRO A C 1
ATOM 5926 O O . PRO B 2 785 ? 82.403 95.677 63.911 1.00 91.99 766 PRO A O 1
ATOM 5930 N N . PHE B 2 786 ? 84.607 95.294 63.652 1.00 84.58 767 PHE A N 1
ATOM 5931 C CA . PHE B 2 786 ? 85.007 96.681 63.839 1.00 82.01 767 PHE A CA 1
ATOM 5932 C C . PHE B 2 786 ? 85.434 97.259 62.500 1.00 84.87 767 PHE A C 1
ATOM 5933 O O . PHE B 2 786 ? 86.169 96.613 61.746 1.00 83.29 767 PHE A O 1
ATOM 5941 N N . SER B 2 787 ? 84.969 98.475 62.210 1.00 88.75 768 SER A N 1
ATOM 5942 C CA . SER B 2 787 ? 85.227 99.092 60.915 1.00 90.17 768 SER A CA 1
ATOM 5943 C C . SER B 2 787 ? 86.708 99.337 60.667 1.00 89.62 768 SER A C 1
ATOM 5944 O O . SER B 2 787 ? 87.118 99.438 59.506 1.00 90.92 768 SER A O 1
ATOM 5947 N N . LEU B 2 788 ? 87.513 99.448 61.722 1.00 86.65 769 LEU A N 1
ATOM 5948 C CA . LEU B 2 788 ? 88.945 99.725 61.645 1.00 85.72 769 LEU A CA 1
ATOM 5949 C C . LEU B 2 788 ? 89.258 101.004 60.876 1.00 87.74 769 LEU A C 1
ATOM 5950 O O . LEU B 2 788 ? 90.399 101.199 60.444 1.00 84.61 769 LEU A O 1
ATOM 5955 N N . THR B 2 789 ? 88.270 101.874 60.682 1.00 94.75 770 THR A N 1
ATOM 5956 C CA . THR B 2 789 ? 88.465 103.172 60.056 1.00 98.05 770 THR A CA 1
ATOM 5957 C C . THR B 2 789 ? 87.775 104.235 60.896 1.00 103.75 770 THR A C 1
ATOM 5958 O O . THR B 2 789 ? 86.740 103.982 61.519 1.00 103.49 770 THR A O 1
ATOM 5962 N N . SER B 2 790 ? 88.361 105.430 60.907 1.00 106.40 771 SER A N 1
ATOM 5963 C CA . SER B 2 790 ? 87.828 106.521 61.711 1.00 112.72 771 SER A CA 1
ATOM 5964 C C . SER B 2 790 ? 86.417 106.878 61.265 1.00 118.03 771 SER A C 1
ATOM 5965 O O . SER B 2 790 ? 86.148 107.030 60.069 1.00 116.76 771 SER A O 1
ATOM 5968 N N . ARG B 2 791 ? 85.515 107.009 62.233 1.00 123.00 772 ARG A N 1
ATOM 5969 C CA . ARG B 2 791 ? 84.146 107.394 61.925 1.00 126.33 772 ARG A CA 1
ATOM 5970 C C . ARG B 2 791 ? 84.097 108.845 61.464 1.00 128.37 772 ARG A C 1
ATOM 5971 O O . ARG B 2 791 ? 84.754 109.719 62.037 1.00 129.18 772 ARG A O 1
ATOM 5979 N N . GLY B 2 792 ? 83.313 109.097 60.416 1.00 126.90 773 GLY A N 1
ATOM 5980 C CA . GLY B 2 792 ? 83.241 110.404 59.806 1.00 125.04 773 GLY A CA 1
ATOM 5981 C C . GLY B 2 792 ? 84.328 110.692 58.797 1.00 123.64 773 GLY A C 1
ATOM 5982 O O . GLY B 2 792 ? 84.228 111.683 58.064 1.00 121.68 773 GLY A O 1
ATOM 5983 N N . ALA B 2 793 ? 85.366 109.863 58.738 1.00 124.01 774 ALA A N 1
ATOM 5984 C CA . ALA B 2 793 ? 86.405 109.973 57.725 1.00 122.69 774 ALA A CA 1
ATOM 5985 C C . ALA B 2 793 ? 86.131 109.094 56.515 1.00 120.05 774 ALA A C 1
ATOM 5986 O O . ALA B 2 793 ? 86.952 109.060 55.593 1.00 119.02 774 ALA A O 1
ATOM 5988 N N . LEU B 2 794 ? 85.000 108.383 56.504 1.00 118.56 775 LEU A N 1
ATOM 5989 C CA . LEU B 2 794 ? 84.678 107.507 55.384 1.00 114.18 775 LEU A CA 1
ATOM 5990 C C . LEU B 2 794 ? 84.599 108.279 54.076 1.00 114.31 775 LEU A C 1
ATOM 5991 O O . LEU B 2 794 ? 84.864 107.720 53.006 1.00 111.20 775 LEU A O 1
ATOM 5996 N N . PHE B 2 795 ? 84.234 109.560 54.141 1.00 116.20 776 PHE A N 1
ATOM 5997 C CA . PHE B 2 795 ? 84.145 110.408 52.965 1.00 117.91 776 PHE A CA 1
ATOM 5998 C C . PHE B 2 795 ? 85.133 111.562 52.967 1.00 115.38 776 PHE A C 1
ATOM 5999 O O . PHE B 2 795 ? 85.304 112.204 51.926 1.00 115.75 776 PHE A O 1
ATOM 6007 N N . GLN B 2 796 ? 85.784 111.841 54.092 1.00 112.47 777 GLN A N 1
ATOM 6008 C CA . GLN B 2 796 ? 86.792 112.884 54.161 1.00 112.61 777 GLN A CA 1
ATOM 6009 C C . GLN B 2 796 ? 88.098 112.394 53.541 1.00 107.64 777 GLN A C 1
ATOM 6010 O O . GLN B 2 796 ? 88.174 111.310 52.957 1.00 106.13 777 GLN A O 1
ATOM 6016 N N . GLU B 2 797 ? 89.144 113.204 53.667 1.00 106.32 778 GLU A N 1
ATOM 6017 C CA . GLU B 2 797 ? 90.444 112.831 53.137 1.00 102.24 778 GLU A CA 1
ATOM 6018 C C . GLU B 2 797 ? 91.116 111.815 54.058 1.00 101.21 778 GLU A C 1
ATOM 6019 O O . GLU B 2 797 ? 90.615 111.481 55.136 1.00 101.31 778 GLU A O 1
ATOM 6025 N N . ILE B 2 798 ? 92.269 111.308 53.621 1.00 98.47 779 ILE A N 1
ATOM 6026 C CA . ILE B 2 798 ? 92.993 110.312 54.398 1.00 93.88 779 ILE A CA 1
ATOM 6027 C C . ILE B 2 798 ? 93.517 110.949 55.676 1.00 94.64 779 ILE A C 1
ATOM 6028 O O . ILE B 2 798 ? 94.235 111.956 55.641 1.00 96.46 779 ILE A O 1
ATOM 6033 N N . SER B 2 799 ? 93.167 110.356 56.813 1.00 94.45 780 SER A N 1
ATOM 6034 C CA . SER B 2 799 ? 93.507 110.892 58.123 1.00 90.54 780 SER A CA 1
ATOM 6035 C C . SER B 2 799 ? 94.633 110.070 58.732 1.00 85.58 780 SER A C 1
ATOM 6036 O O . SER B 2 799 ? 94.545 108.840 58.795 1.00 85.87 780 SER A O 1
ATOM 6039 N N . SER B 2 800 ? 95.685 110.756 59.183 1.00 84.66 781 SER A N 1
ATOM 6040 C CA . SER B 2 800 ? 96.835 110.061 59.748 1.00 82.49 781 SER A CA 1
ATOM 6041 C C . SER B 2 800 ? 96.496 109.375 61.064 1.00 81.42 781 SER A C 1
ATOM 6042 O O . SER B 2 800 ? 97.116 108.364 61.408 1.00 78.85 781 SER A O 1
ATOM 6045 N N . ASN B 2 801 ? 95.528 109.903 61.814 1.00 84.65 782 ASN A N 1
ATOM 6046 C CA . ASN B 2 801 ? 95.171 109.296 63.090 1.00 87.36 782 ASN A CA 1
ATOM 6047 C C . ASN B 2 801 ? 94.366 108.014 62.929 1.00 86.79 782 ASN A C 1
ATOM 6048 O O . ASN B 2 801 ? 94.164 107.304 63.920 1.00 84.78 782 ASN A O 1
ATOM 6053 N N . ASP B 2 802 ? 93.906 107.706 61.721 1.00 83.99 783 ASP A N 1
ATOM 6054 C CA . ASP B 2 802 ? 93.115 106.506 61.496 1.00 81.08 783 ASP A CA 1
ATOM 6055 C C . ASP B 2 802 ? 93.955 105.250 61.710 1.00 76.55 783 ASP A C 1
ATOM 6056 O O . ASP B 2 802 ? 95.164 105.231 61.465 1.00 74.96 783 ASP A O 1
ATOM 6061 N N . ILE B 2 803 ? 93.296 104.191 62.180 1.00 73.99 784 ILE A N 1
ATOM 6062 C CA . ILE B 2 803 ? 93.994 102.933 62.423 1.00 69.11 784 ILE A CA 1
ATOM 6063 C C . ILE B 2 803 ? 94.408 102.286 61.107 1.00 68.36 784 ILE A C 1
ATOM 6064 O O . ILE B 2 803 ? 95.489 101.694 61.004 1.00 67.82 784 ILE A O 1
ATOM 6069 N N . SER B 2 804 ? 93.559 102.383 60.084 1.00 68.05 785 SER A N 1
ATOM 6070 C CA . SER B 2 804 ? 93.886 101.783 58.796 1.00 64.87 785 SER A CA 1
ATOM 6071 C C . SER B 2 804 ? 95.138 102.409 58.196 1.00 66.40 785 SER A C 1
ATOM 6072 O O . SER B 2 804 ? 96.001 101.701 57.664 1.00 67.57 785 SER A O 1
ATOM 6075 N N . SER B 2 805 ? 95.256 103.736 58.274 1.00 66.49 786 SER A N 1
ATOM 6076 C CA . SER B 2 805 ? 96.441 104.403 57.749 1.00 64.48 786 SER A CA 1
ATOM 6077 C C . SER B 2 805 ? 97.694 103.977 58.502 1.00 62.03 786 SER A C 1
ATOM 6078 O O . SER B 2 805 ? 98.750 103.765 57.895 1.00 64.13 786 SER A O 1
ATOM 6081 N N . LYS B 2 806 ? 97.598 103.848 59.826 1.00 60.26 787 LYS A N 1
ATOM 6082 C CA . LYS B 2 806 ? 98.747 103.404 60.606 1.00 59.10 787 LYS A CA 1
ATOM 6083 C C . LYS B 2 806 ? 99.150 101.983 60.236 1.00 58.42 787 LYS A C 1
ATOM 6084 O O . LYS B 2 806 ? 100.344 101.677 60.121 1.00 60.73 787 LYS A O 1
ATOM 6090 N N . LEU B 2 807 ? 98.170 101.099 60.045 1.00 56.97 788 LEU A N 1
ATOM 6091 C CA . LEU B 2 807 ? 98.484 99.730 59.648 1.00 55.64 788 LEU A CA 1
ATOM 6092 C C . LEU B 2 807 ? 99.144 99.693 58.277 1.00 55.96 788 LEU A C 1
ATOM 6093 O O . LEU B 2 807 ? 100.104 98.940 58.062 1.00 58.24 788 LEU A O 1
ATOM 6098 N N . THR B 2 808 ? 98.643 100.495 57.334 1.00 56.84 789 THR A N 1
ATOM 6099 C CA . THR B 2 808 ? 99.270 100.560 56.018 1.00 57.12 789 THR A CA 1
ATOM 6100 C C . THR B 2 808 ? 100.700 101.064 56.119 1.00 57.02 789 THR A C 1
ATOM 6101 O O . THR B 2 808 ? 101.603 100.524 55.473 1.00 59.87 789 THR A O 1
ATOM 6105 N N . LEU B 2 809 ? 100.929 102.098 56.929 1.00 55.20 790 LEU A N 1
ATOM 6106 C CA . LEU B 2 809 ? 102.284 102.610 57.091 1.00 55.61 790 LEU A CA 1
ATOM 6107 C C . LEU B 2 809 ? 103.204 101.544 57.669 1.00 55.47 790 LEU A C 1
ATOM 6108 O O . LEU B 2 809 ? 104.346 101.385 57.219 1.00 56.03 790 LEU A O 1
ATOM 6113 N N . LEU B 2 810 ? 102.720 100.797 58.662 1.00 53.56 791 LEU A N 1
ATOM 6114 C CA . LEU B 2 810 ? 103.559 99.786 59.295 1.00 50.49 791 LEU A CA 1
ATOM 6115 C C . LEU B 2 810 ? 103.908 98.672 58.318 1.00 52.21 791 LEU A C 1
ATOM 6116 O O . LEU B 2 810 ? 105.072 98.273 58.208 1.00 55.68 791 LEU A O 1
ATOM 6121 N N . THR B 2 811 ? 102.913 98.152 57.597 1.00 51.85 792 THR A N 1
ATOM 6122 C CA . THR B 2 811 ? 103.212 97.104 56.627 1.00 50.71 792 THR A CA 1
ATOM 6123 C C . THR B 2 811 ? 104.024 97.630 55.454 1.00 54.05 792 THR A C 1
ATOM 6124 O O . THR B 2 811 ? 104.668 96.840 54.758 1.00 55.79 792 THR A O 1
ATOM 6128 N N . LEU B 2 812 ? 104.004 98.941 55.218 1.00 54.26 793 LEU A N 1
ATOM 6129 C CA . LEU B 2 812 ? 104.827 99.528 54.172 1.00 52.60 793 LEU A CA 1
ATOM 6130 C C . LEU B 2 812 ? 106.280 99.653 54.610 1.00 51.52 793 LEU A C 1
ATOM 6131 O O . LEU B 2 812 ? 107.192 99.499 53.791 1.00 51.23 793 LEU A O 1
ATOM 6136 N N . HIS B 2 813 ? 106.516 99.931 55.889 1.00 52.12 794 HIS A N 1
ATOM 6137 C CA . HIS B 2 813 ? 107.875 100.030 56.401 1.00 51.73 794 HIS A CA 1
ATOM 6138 C C . HIS B 2 813 ? 108.468 98.687 56.802 1.00 53.72 794 HIS A C 1
ATOM 6139 O O . HIS B 2 813 ? 109.669 98.620 57.083 1.00 54.47 794 HIS A O 1
ATOM 6146 N N . PHE B 2 814 ? 107.668 97.626 56.838 1.00 55.69 795 PHE A N 1
ATOM 6147 C CA . PHE B 2 814 ? 108.138 96.279 57.161 1.00 53.24 795 PHE A CA 1
ATOM 6148 C C . PHE B 2 814 ? 107.622 95.328 56.091 1.00 55.43 795 PHE A C 1
ATOM 6149 O O . PHE B 2 814 ? 106.665 94.577 56.319 1.00 55.14 795 PHE A O 1
ATOM 6157 N N . PRO B 2 815 ? 108.234 95.335 54.907 1.00 55.92 796 PRO A N 1
ATOM 6158 C CA . PRO B 2 815 ? 107.733 94.481 53.819 1.00 56.01 796 PRO A CA 1
ATOM 6159 C C . PRO B 2 815 ? 107.809 92.997 54.120 1.00 59.77 796 PRO A C 1
ATOM 6160 O O . PRO B 2 815 ? 107.093 92.216 53.484 1.00 60.75 796 PRO A O 1
ATOM 6164 N N . ARG B 2 816 ? 108.655 92.577 55.060 1.00 59.08 797 ARG A N 1
ATOM 6165 C CA . ARG B 2 816 ? 108.773 91.164 55.392 1.00 57.82 797 ARG A CA 1
ATOM 6166 C C . ARG B 2 816 ? 107.711 90.688 56.372 1.00 56.91 797 ARG A C 1
ATOM 6167 O O . ARG B 2 816 ? 107.545 89.475 56.535 1.00 58.78 797 ARG A O 1
ATOM 6175 N N . LEU B 2 817 ? 106.994 91.598 57.025 1.00 54.91 798 LEU A N 1
ATOM 6176 C CA . LEU B 2 817 ? 106.005 91.197 58.015 1.00 50.37 798 LEU A CA 1
ATOM 6177 C C . LEU B 2 817 ? 104.792 90.581 57.335 1.00 47.93 798 LEU A C 1
ATOM 6178 O O . LEU B 2 817 ? 104.279 91.118 56.350 1.00 51.82 798 LEU A O 1
ATOM 6183 N N . ARG B 2 818 ? 104.333 89.453 57.864 1.00 43.38 799 ARG A N 1
ATOM 6184 C CA . ARG B 2 818 ? 103.155 88.765 57.363 1.00 42.78 799 ARG A CA 1
ATOM 6185 C C . ARG B 2 818 ? 102.058 88.816 58.415 1.00 42.24 799 ARG A C 1
ATOM 6186 O O . ARG B 2 818 ? 102.335 88.740 59.614 1.00 48.65 799 ARG A O 1
ATOM 6194 N N . ILE B 2 819 ? 100.815 88.948 57.967 1.00 38.45 800 ILE A N 1
ATOM 6195 C CA . ILE B 2 819 ? 99.681 89.164 58.855 1.00 38.74 800 ILE A CA 1
ATOM 6196 C C . ILE B 2 819 ? 98.730 87.984 58.738 1.00 42.13 800 ILE A C 1
ATOM 6197 O O . ILE B 2 819 ? 98.365 87.581 57.629 1.00 45.13 800 ILE A O 1
ATOM 6202 N N . LEU B 2 820 ? 98.333 87.434 59.881 1.00 40.28 801 LEU A N 1
ATOM 6203 C CA . LEU B 2 820 ? 97.321 86.390 59.952 1.00 39.96 801 LEU A CA 1
ATOM 6204 C C . LEU B 2 820 ? 96.059 86.961 60.578 1.00 41.33 801 LEU A C 1
ATOM 6205 O O . LEU B 2 820 ? 96.124 87.626 61.615 1.00 43.62 801 LEU A O 1
ATOM 6210 N N . TRP B 2 821 ? 94.919 86.700 59.952 1.00 41.80 802 TRP A N 1
ATOM 6211 C CA . TRP B 2 821 ? 93.626 87.139 60.457 1.00 43.47 802 TRP A CA 1
ATOM 6212 C C . TRP B 2 821 ? 92.825 85.912 60.863 1.00 47.29 802 TRP A C 1
ATOM 6213 O O . TRP B 2 821 ? 92.624 85.003 60.052 1.00 53.45 802 TRP A O 1
ATOM 6224 N N . CYS B 2 822 ? 92.375 85.887 62.111 1.00 46.95 803 CYS A N 1
ATOM 6225 C CA . CYS B 2 822 ? 91.586 84.788 62.635 1.00 48.54 803 CYS A CA 1
ATOM 6226 C C . CYS B 2 822 ? 90.377 85.332 63.376 1.00 52.08 803 CYS A C 1
ATOM 6227 O O . CYS B 2 822 ? 90.457 86.385 64.013 1.00 55.42 803 CYS A O 1
ATOM 6230 N N . PRO B 2 823 ? 89.240 84.634 63.310 1.00 51.56 804 PRO A N 1
ATOM 6231 C CA . PRO B 2 823 ? 88.028 85.124 63.972 1.00 54.47 804 PRO A CA 1
ATOM 6232 C C . PRO B 2 823 ? 87.844 84.662 65.408 1.00 57.04 804 PRO A C 1
ATOM 6233 O O . PRO B 2 823 ? 87.000 85.235 66.109 1.00 62.27 804 PRO A O 1
ATOM 6237 N N . SER B 2 824 ? 88.591 83.668 65.872 1.00 55.21 805 SER A N 1
ATOM 6238 C CA . SER B 2 824 ? 88.423 83.161 67.225 1.00 54.91 805 SER A CA 1
ATOM 6239 C C . SER B 2 824 ? 89.696 82.440 67.630 1.00 54.45 805 SER A C 1
ATOM 6240 O O . SER B 2 824 ? 90.483 82.036 66.767 1.00 55.63 805 SER A O 1
ATOM 6243 N N . PRO B 2 825 ? 89.932 82.269 68.932 1.00 53.72 806 PRO A N 1
ATOM 6244 C CA . PRO B 2 825 ? 91.066 81.437 69.358 1.00 53.05 806 PRO A CA 1
ATOM 6245 C C . PRO B 2 825 ? 90.986 80.013 68.846 1.00 54.64 806 PRO A C 1
ATOM 6246 O O . PRO B 2 825 ? 92.028 79.378 68.643 1.00 57.05 806 PRO A O 1
ATOM 6250 N N . HIS B 2 826 ? 89.779 79.486 68.636 1.00 53.26 807 HIS A N 1
ATOM 6251 C CA . HIS B 2 826 ? 89.646 78.139 68.095 1.00 53.84 807 HIS A CA 1
ATOM 6252 C C . HIS B 2 826 ? 90.220 78.051 66.688 1.00 52.57 807 HIS A C 1
ATOM 6253 O O . HIS B 2 826 ? 90.872 77.063 66.336 1.00 54.96 807 HIS A O 1
ATOM 6260 N N . ALA B 2 827 ? 89.979 79.071 65.865 1.00 52.15 808 ALA A N 1
ATOM 6261 C CA . ALA B 2 827 ? 90.528 79.067 64.515 1.00 53.80 808 ALA A CA 1
ATOM 6262 C C . ALA B 2 827 ? 92.021 79.355 64.516 1.00 51.53 808 ALA A C 1
ATOM 6263 O O . ALA B 2 827 ? 92.738 78.898 63.620 1.00 53.28 808 ALA A O 1
ATOM 6265 N N . THR B 2 828 ? 92.504 80.113 65.501 1.00 48.58 809 THR A N 1
ATOM 6266 C CA . THR B 2 828 ? 93.931 80.399 65.580 1.00 45.69 809 THR A CA 1
ATOM 6267 C C . THR B 2 828 ? 94.735 79.132 65.836 1.00 48.76 809 THR A C 1
ATOM 6268 O O . THR B 2 828 ? 95.820 78.955 65.275 1.00 51.08 809 THR A O 1
ATOM 6272 N N . ALA B 2 829 ? 94.223 78.243 66.688 1.00 48.71 810 ALA A N 1
ATOM 6273 C CA . ALA B 2 829 ? 94.928 76.997 66.964 1.00 46.88 810 ALA A CA 1
ATOM 6274 C C . ALA B 2 829 ? 95.041 76.139 65.712 1.00 50.47 810 ALA A C 1
ATOM 6275 O O . ALA B 2 829 ? 96.089 75.533 65.456 1.00 54.65 810 ALA A O 1
ATOM 6277 N N . GLU B 2 830 ? 93.971 76.076 64.918 1.00 51.27 811 GLU A N 1
ATOM 6278 C CA . GLU B 2 830 ? 94.014 75.324 63.669 1.00 53.43 811 GLU A CA 1
ATOM 6279 C C . GLU B 2 830 ? 95.040 75.908 62.709 1.00 53.86 811 GLU A C 1
ATOM 6280 O O . GLU B 2 830 ? 95.800 75.169 62.069 1.00 56.73 811 GLU A O 1
ATOM 6286 N N . LEU B 2 831 ? 95.077 77.236 62.598 1.00 50.82 812 LEU A N 1
ATOM 6287 C CA . LEU B 2 831 ? 96.055 77.880 61.731 1.00 49.41 812 LEU A CA 1
ATOM 6288 C C . LEU B 2 831 ? 97.472 77.610 62.210 1.00 50.33 812 LEU A C 1
ATOM 6289 O O . LEU B 2 831 ? 98.374 77.382 61.399 1.00 53.00 812 LEU A O 1
ATOM 6294 N N . PHE B 2 832 ? 97.692 77.645 63.525 1.00 50.43 813 PHE A N 1
ATOM 6295 C CA . PHE B 2 832 ? 99.018 77.358 64.058 1.00 49.94 813 PHE A CA 1
ATOM 6296 C C . PHE B 2 832 ? 99.430 75.927 63.754 1.00 52.00 813 PHE A C 1
ATOM 6297 O O . PHE B 2 832 ? 100.584 75.668 63.397 1.00 55.81 813 PHE A O 1
ATOM 6305 N N . GLU B 2 833 ? 98.499 74.983 63.895 1.00 52.23 814 GLU A N 1
ATOM 6306 C CA . GLU B 2 833 ? 98.810 73.593 63.587 1.00 54.95 814 GLU A CA 1
ATOM 6307 C C . GLU B 2 833 ? 99.147 73.418 62.113 1.00 57.48 814 GLU A C 1
ATOM 6308 O O . GLU B 2 833 ? 100.073 72.677 61.763 1.00 58.57 814 GLU A O 1
ATOM 6314 N N . GLU B 2 834 ? 98.405 74.089 61.231 1.00 57.66 815 GLU A N 1
ATOM 6315 C CA . GLU B 2 834 ? 98.661 73.936 59.802 1.00 57.25 815 GLU A CA 1
ATOM 6316 C C . GLU B 2 834 ? 99.943 74.639 59.372 1.00 58.53 815 GLU A C 1
ATOM 6317 O O . GLU B 2 834 ? 100.627 74.167 58.458 1.00 62.93 815 GLU A O 1
ATOM 6323 N N . LEU B 2 835 ? 100.290 75.754 60.018 1.00 56.85 816 LEU A N 1
ATOM 6324 C CA . LEU B 2 835 ? 101.413 76.569 59.568 1.00 54.95 816 LEU A CA 1
ATOM 6325 C C . LEU B 2 835 ? 102.744 75.847 59.680 1.00 52.80 816 LEU A C 1
ATOM 6326 O O . LEU B 2 835 ? 103.717 76.267 59.047 1.00 55.51 816 LEU A O 1
ATOM 6331 N N . LYS B 2 836 ? 102.818 74.783 60.473 1.00 53.81 817 LYS A N 1
ATOM 6332 C CA . LYS B 2 836 ? 104.028 73.977 60.604 1.00 60.35 817 LYS A CA 1
ATOM 6333 C C . LYS B 2 836 ? 103.690 72.569 60.132 1.00 63.35 817 LYS A C 1
ATOM 6334 O O . LYS B 2 836 ? 103.369 71.686 60.929 1.00 64.75 817 LYS A O 1
ATOM 6340 N N . GLN B 2 837 ? 103.773 72.360 58.821 1.00 64.58 818 GLN A N 1
ATOM 6341 C CA . GLN B 2 837 ? 103.490 71.065 58.219 1.00 68.61 818 GLN A CA 1
ATOM 6342 C C . GLN B 2 837 ? 104.747 70.253 57.957 1.00 73.23 818 GLN A C 1
ATOM 6343 O O . GLN B 2 837 ? 104.734 69.029 58.113 1.00 78.11 818 GLN A O 1
ATOM 6349 N N . SER B 2 838 ? 105.834 70.908 57.557 1.00 70.93 819 SER A N 1
ATOM 6350 C CA . SER B 2 838 ? 107.100 70.235 57.332 1.00 73.15 819 SER A CA 1
ATOM 6351 C C . SER B 2 838 ? 108.286 70.956 57.948 1.00 76.11 819 SER A C 1
ATOM 6352 O O . SER B 2 838 ? 109.398 70.418 57.904 1.00 79.32 819 SER A O 1
ATOM 6355 N N . LYS B 2 839 ? 108.093 72.142 58.513 1.00 70.25 820 LYS A N 1
ATOM 6356 C CA . LYS B 2 839 ? 109.201 72.882 59.085 1.00 69.74 820 LYS A CA 1
ATOM 6357 C C . LYS B 2 839 ? 109.718 72.181 60.339 1.00 67.96 820 LYS A C 1
ATOM 6358 O O . LYS B 2 839 ? 108.966 71.488 61.028 1.00 67.71 820 LYS A O 1
ATOM 6364 N N . PRO B 2 840 ? 111.002 72.336 60.650 1.00 67.27 821 PRO A N 1
ATOM 6365 C CA . PRO B 2 840 ? 111.535 71.762 61.887 1.00 67.58 821 PRO A CA 1
ATOM 6366 C C . PRO B 2 840 ? 110.948 72.447 63.111 1.00 66.12 821 PRO A C 1
ATOM 6367 O O . PRO B 2 840 ? 110.465 73.579 63.058 1.00 66.39 821 PRO A O 1
ATOM 6371 N N . GLN B 2 841 ? 110.977 71.726 64.225 1.00 62.89 822 GLN A N 1
ATOM 6372 C CA . GLN B 2 841 ? 110.441 72.264 65.463 1.00 58.92 822 GLN A CA 1
ATOM 6373 C C . GLN B 2 841 ? 111.412 73.263 66.086 1.00 57.62 822 GLN A C 1
ATOM 6374 O O . GLN B 2 841 ? 112.623 73.175 65.878 1.00 59.09 822 GLN A O 1
ATOM 6380 N N . PRO B 2 842 ? 110.903 74.225 66.851 1.00 55.33 823 PRO A N 1
ATOM 6381 C CA . PRO B 2 842 ? 111.794 75.160 67.543 1.00 58.64 823 PRO A CA 1
ATOM 6382 C C . PRO B 2 842 ? 112.342 74.558 68.822 1.00 66.14 823 PRO A C 1
ATOM 6383 O O . PRO B 2 842 ? 112.120 73.377 69.104 1.00 70.31 823 PRO A O 1
ATOM 6387 N N . ASP B 2 843 ? 113.063 75.356 69.603 1.00 67.94 824 ASP A N 1
ATOM 6388 C CA . ASP B 2 843 ? 113.552 74.901 70.892 1.00 70.85 824 ASP A CA 1
ATOM 6389 C C . ASP B 2 843 ? 113.695 76.095 71.821 1.00 72.56 824 ASP A C 1
ATOM 6390 O O . ASP B 2 843 ? 113.926 77.221 71.376 1.00 72.24 824 ASP A O 1
ATOM 6395 N N . ALA B 2 844 ? 113.553 75.834 73.116 1.00 74.42 825 ALA A N 1
ATOM 6396 C CA . ALA B 2 844 ? 113.807 76.859 74.111 1.00 74.96 825 ALA A CA 1
ATOM 6397 C C . ALA B 2 844 ? 115.308 77.110 74.230 1.00 76.50 825 ALA A C 1
ATOM 6398 O O . ALA B 2 844 ? 116.132 76.431 73.611 1.00 75.66 825 ALA A O 1
ATOM 6400 N N . ALA B 2 845 ? 115.652 78.137 75.008 1.00 75.24 826 ALA A N 1
ATOM 6401 C CA . ALA B 2 845 ? 117.033 78.535 75.268 1.00 78.52 826 ALA A CA 1
ATOM 6402 C C . ALA B 2 845 ? 117.698 79.085 74.013 1.00 80.67 826 ALA A C 1
ATOM 6403 O O . ALA B 2 845 ? 118.842 79.547 74.061 1.00 84.99 826 ALA A O 1
ATOM 6405 N N . THR B 2 846 ? 116.991 79.044 72.886 1.00 79.02 827 THR A N 1
ATOM 6406 C CA . THR B 2 846 ? 117.397 79.731 71.668 1.00 78.39 827 THR A CA 1
ATOM 6407 C C . THR B 2 846 ? 116.554 80.972 71.426 1.00 79.13 827 THR A C 1
ATOM 6408 O O . THR B 2 846 ? 117.093 82.061 71.213 1.00 79.12 827 THR A O 1
ATOM 6412 N N . ALA B 2 847 ? 115.228 80.822 71.459 1.00 77.35 828 ALA A N 1
ATOM 6413 C CA . ALA B 2 847 ? 114.356 81.987 71.506 1.00 76.25 828 ALA A CA 1
ATOM 6414 C C . ALA B 2 847 ? 114.492 82.721 72.832 1.00 78.69 828 ALA A C 1
ATOM 6415 O O . ALA B 2 847 ? 114.319 83.944 72.884 1.00 80.90 828 ALA A O 1
ATOM 6417 N N . LEU B 2 848 ? 114.791 81.993 73.909 1.00 76.71 829 LEU A N 1
ATOM 6418 C CA . LEU B 2 848 ? 114.991 82.628 75.207 1.00 77.04 829 LEU A CA 1
ATOM 6419 C C . LEU B 2 848 ? 116.243 83.496 75.211 1.00 81.48 829 LEU A C 1
ATOM 6420 O O . LEU B 2 848 ? 116.251 84.582 75.801 1.00 82.71 829 LEU A O 1
ATOM 6425 N N . ALA B 2 849 ? 117.306 83.036 74.558 1.00 80.95 830 ALA A N 1
ATOM 6426 C CA . ALA B 2 849 ? 118.572 83.756 74.521 1.00 83.74 830 ALA A CA 1
ATOM 6427 C C . ALA B 2 849 ? 118.606 84.842 73.455 1.00 86.19 830 ALA A C 1
ATOM 6428 O O . ALA B 2 849 ? 119.664 85.443 73.241 1.00 90.29 830 ALA A O 1
ATOM 6430 N N . ILE B 2 850 ? 117.483 85.097 72.781 1.00 83.64 831 ILE A N 1
ATOM 6431 C CA . ILE B 2 850 ? 117.465 86.081 71.702 1.00 83.95 831 ILE A CA 1
ATOM 6432 C C . ILE B 2 850 ? 117.786 87.470 72.240 1.00 84.99 831 ILE A C 1
ATOM 6433 O O . ILE B 2 850 ? 118.636 88.181 71.691 1.00 86.94 831 ILE A O 1
ATOM 6438 N N . THR B 2 851 ? 117.141 87.852 73.345 1.00 83.20 832 THR A N 1
ATOM 6439 C CA . THR B 2 851 ? 117.183 89.205 73.924 1.00 88.51 832 THR A CA 1
ATOM 6440 C C . THR B 2 851 ? 117.405 90.319 72.903 1.00 89.08 832 THR A C 1
ATOM 6441 O O . THR B 2 851 ? 116.577 91.219 72.761 1.00 87.76 832 THR A O 1
ATOM 6445 N N . GLU B 2 859 ? 123.600 94.774 88.740 1.00 149.15 840 GLU A N 1
ATOM 6446 C CA . GLU B 2 859 ? 123.270 93.865 87.650 1.00 154.76 840 GLU A CA 1
ATOM 6447 C C . GLU B 2 859 ? 121.795 93.490 87.676 1.00 155.47 840 GLU A C 1
ATOM 6448 O O . GLU B 2 859 ? 120.985 94.173 88.300 1.00 153.05 840 GLU A O 1
ATOM 6454 N N . SER B 2 860 ? 121.454 92.399 86.985 1.00 161.01 841 SER A N 1
ATOM 6455 C CA . SER B 2 860 ? 120.060 91.974 86.907 1.00 161.74 841 SER A CA 1
ATOM 6456 C C . SER B 2 860 ? 119.520 91.580 88.276 1.00 159.18 841 SER A C 1
ATOM 6457 O O . SER B 2 860 ? 118.390 91.933 88.632 1.00 156.43 841 SER A O 1
ATOM 6460 N N . GLU B 2 861 ? 120.311 90.840 89.056 1.00 158.39 842 GLU A N 1
ATOM 6461 C CA . GLU B 2 861 ? 119.899 90.503 90.414 1.00 155.68 842 GLU A CA 1
ATOM 6462 C C . GLU B 2 861 ? 119.814 91.748 91.287 1.00 153.76 842 GLU A C 1
ATOM 6463 O O . GLU B 2 861 ? 118.881 91.890 92.086 1.00 152.55 842 GLU A O 1
ATOM 6469 N N . LYS B 2 862 ? 120.773 92.656 91.146 1.00 152.60 843 LYS A N 1
ATOM 6470 C CA . LYS B 2 862 ? 120.794 93.897 91.909 1.00 147.88 843 LYS A CA 1
ATOM 6471 C C . LYS B 2 862 ? 119.867 94.915 91.244 1.00 146.04 843 LYS A C 1
ATOM 6472 O O . LYS B 2 862 ? 119.105 94.590 90.330 1.00 149.50 843 LYS A O 1
ATOM 6478 N N . TYR B 2 863 ? 119.918 96.166 91.710 1.00 141.39 844 TYR A N 1
ATOM 6479 C CA . TYR B 2 863 ? 119.225 97.287 91.074 1.00 140.87 844 TYR A CA 1
ATOM 6480 C C . TYR B 2 863 ? 117.717 97.026 90.987 1.00 139.10 844 TYR A C 1
ATOM 6481 O O . TYR B 2 863 ? 117.151 96.811 89.913 1.00 138.71 844 TYR A O 1
ATOM 6490 N N . ASN B 2 864 ? 117.093 97.019 92.172 1.00 134.91 845 ASN A N 1
ATOM 6491 C CA . ASN B 2 864 ? 115.665 96.782 92.368 1.00 128.82 845 ASN A CA 1
ATOM 6492 C C . ASN B 2 864 ? 114.828 97.462 91.292 1.00 123.24 845 ASN A C 1
ATOM 6493 O O . ASN B 2 864 ? 115.026 98.649 91.005 1.00 118.93 845 ASN A O 1
ATOM 6498 N N . PRO B 2 865 ? 113.888 96.740 90.674 1.00 122.33 846 PRO A N 1
ATOM 6499 C CA . PRO B 2 865 ? 113.132 97.318 89.551 1.00 118.72 846 PRO A CA 1
ATOM 6500 C C . PRO B 2 865 ? 112.249 98.492 89.935 1.00 114.58 846 PRO A C 1
ATOM 6501 O O . PRO B 2 865 ? 111.848 99.251 89.045 1.00 111.69 846 PRO A O 1
ATOM 6505 N N . GLY B 2 866 ? 111.926 98.663 91.214 1.00 114.65 847 GLY A N 1
ATOM 6506 C CA . GLY B 2 866 ? 111.046 99.724 91.641 1.00 111.07 847 GLY A CA 1
ATOM 6507 C C . GLY B 2 866 ? 111.600 101.106 91.363 1.00 111.15 847 GLY A C 1
ATOM 6508 O O . GLY B 2 866 ? 111.091 101.842 90.513 1.00 110.85 847 GLY A O 1
ATOM 6509 N N . PRO B 2 867 ? 112.660 101.492 92.078 1.00 108.53 848 PRO A N 1
ATOM 6510 C CA . PRO B 2 867 ? 113.266 102.809 91.843 1.00 106.12 848 PRO A CA 1
ATOM 6511 C C . PRO B 2 867 ? 114.131 102.881 90.598 1.00 109.15 848 PRO A C 1
ATOM 6512 O O . PRO B 2 867 ? 114.558 103.984 90.234 1.00 110.32 848 PRO A O 1
ATOM 6516 N N . GLN B 2 868 ? 114.410 101.755 89.939 1.00 111.56 849 GLN A N 1
ATOM 6517 C CA . GLN B 2 868 ? 115.265 101.788 88.757 1.00 111.45 849 GLN A CA 1
ATOM 6518 C C . GLN B 2 868 ? 114.600 102.546 87.615 1.00 108.80 849 GLN A C 1
ATOM 6519 O O . GLN B 2 868 ? 115.227 103.399 86.978 1.00 110.17 849 GLN A O 1
ATOM 6525 N N . ASP B 2 869 ? 113.327 102.251 87.343 1.00 105.37 850 ASP A N 1
ATOM 6526 C CA . ASP B 2 869 ? 112.620 102.955 86.276 1.00 104.92 850 ASP A CA 1
ATOM 6527 C C . ASP B 2 869 ? 112.472 104.435 86.599 1.00 103.98 850 ASP A C 1
ATOM 6528 O O . ASP B 2 869 ? 112.626 105.292 85.719 1.00 105.51 850 ASP A O 1
ATOM 6533 N N . PHE B 2 870 ? 112.178 104.755 87.861 1.00 101.86 851 PHE A N 1
ATOM 6534 C CA . PHE B 2 870 ? 112.083 106.153 88.265 1.00 100.75 851 PHE A CA 1
ATOM 6535 C C . PHE B 2 870 ? 113.410 106.871 88.062 1.00 102.80 851 PHE A C 1
ATOM 6536 O O . PHE B 2 870 ? 113.439 108.022 87.614 1.00 104.16 851 PHE A O 1
ATOM 6544 N N . LEU B 2 871 ? 114.520 106.205 88.388 1.00 104.48 852 LEU A N 1
ATOM 6545 C CA . LEU B 2 871 ? 115.834 106.778 88.123 1.00 103.51 852 LEU A CA 1
ATOM 6546 C C . LEU B 2 871 ? 116.051 106.982 86.632 1.00 103.55 852 LEU A C 1
ATOM 6547 O O . LEU B 2 871 ? 116.609 108.001 86.210 1.00 104.38 852 LEU A O 1
ATOM 6552 N N . LEU B 2 872 ? 115.614 106.020 85.819 1.00 104.20 853 LEU A N 1
ATOM 6553 C CA . LEU B 2 872 ? 115.850 106.093 84.383 1.00 103.88 853 LEU A CA 1
ATOM 6554 C C . LEU B 2 872 ? 115.065 107.220 83.726 1.00 102.18 853 LEU A C 1
ATOM 6555 O O . LEU B 2 872 ? 115.555 107.837 82.774 1.00 102.96 853 LEU A O 1
ATOM 6560 N N . LYS B 2 873 ? 113.855 107.504 84.205 1.00 99.94 854 LYS A N 1
ATOM 6561 C CA . LYS B 2 873 ? 112.963 108.378 83.454 1.00 97.48 854 LYS A CA 1
ATOM 6562 C C . LYS B 2 873 ? 113.184 109.868 83.696 1.00 97.37 854 LYS A C 1
ATOM 6563 O O . LYS B 2 873 ? 112.784 110.673 82.848 1.00 96.77 854 LYS A O 1
ATOM 6569 N N . MET B 2 874 ? 113.798 110.272 84.815 1.00 96.95 855 MET A N 1
ATOM 6570 C CA . MET B 2 874 ? 113.987 111.713 84.914 1.00 97.39 855 MET A CA 1
ATOM 6571 C C . MET B 2 874 ? 115.150 112.158 84.028 1.00 102.19 855 MET A C 1
ATOM 6572 O O . MET B 2 874 ? 116.051 111.369 83.735 1.00 108.03 855 MET A O 1
ATOM 6577 N N . PRO B 2 875 ? 115.145 113.413 83.577 1.00 103.37 856 PRO A N 1
ATOM 6578 C CA . PRO B 2 875 ? 116.173 113.856 82.628 1.00 108.00 856 PRO A CA 1
ATOM 6579 C C . PRO B 2 875 ? 117.561 113.871 83.245 1.00 110.37 856 PRO A C 1
ATOM 6580 O O . PRO B 2 875 ? 117.736 114.081 84.447 1.00 108.95 856 PRO A O 1
ATOM 6584 N N . GLY B 2 876 ? 118.558 113.652 82.390 1.00 113.15 857 GLY A N 1
ATOM 6585 C CA . GLY B 2 876 ? 119.952 113.740 82.770 1.00 117.89 857 GLY A CA 1
ATOM 6586 C C . GLY B 2 876 ? 120.656 112.414 82.944 1.00 122.14 857 GLY A C 1
ATOM 6587 O O . GLY B 2 876 ? 121.834 112.409 83.322 1.00 124.59 857 GLY A O 1
ATOM 6588 N N . VAL B 2 877 ? 119.989 111.292 82.679 1.00 122.58 858 VAL A N 1
ATOM 6589 C CA . VAL B 2 877 ? 120.564 109.972 82.915 1.00 128.04 858 VAL A CA 1
ATOM 6590 C C . VAL B 2 877 ? 120.079 109.018 81.830 1.00 130.79 858 VAL A C 1
ATOM 6591 O O . VAL B 2 877 ? 118.873 108.777 81.709 1.00 128.39 858 VAL A O 1
ATOM 6595 N N . ASN B 2 878 ? 121.006 108.486 81.028 1.00 132.67 859 ASN A N 1
ATOM 6596 C CA . ASN B 2 878 ? 120.589 107.508 80.030 1.00 134.65 859 ASN A CA 1
ATOM 6597 C C . ASN B 2 878 ? 120.794 106.071 80.500 1.00 134.57 859 ASN A C 1
ATOM 6598 O O . ASN B 2 878 ? 119.818 105.362 80.768 1.00 134.00 859 ASN A O 1
ATOM 6603 N N . ALA B 2 879 ? 122.046 105.622 80.598 1.00 133.07 860 ALA A N 1
ATOM 6604 C CA . ALA B 2 879 ? 122.345 104.369 81.284 1.00 133.96 860 ALA A CA 1
ATOM 6605 C C . ALA B 2 879 ? 123.591 104.481 82.156 1.00 135.33 860 ALA A C 1
ATOM 6606 O O . ALA B 2 879 ? 123.616 104.010 83.300 1.00 137.69 860 ALA A O 1
ATOM 6608 N N . LYS B 2 880 ? 124.621 105.145 81.631 1.00 133.43 861 LYS A N 1
ATOM 6609 C CA . LYS B 2 880 ? 125.929 105.107 82.272 1.00 133.47 861 LYS A CA 1
ATOM 6610 C C . LYS B 2 880 ? 125.989 106.054 83.460 1.00 134.27 861 LYS A C 1
ATOM 6611 O O . LYS B 2 880 ? 126.449 105.675 84.543 1.00 134.87 861 LYS A O 1
ATOM 6617 N N . ASN B 2 881 ? 125.524 107.288 83.274 1.00 133.90 862 ASN A N 1
ATOM 6618 C CA . ASN B 2 881 ? 125.535 108.252 84.366 1.00 131.84 862 ASN A CA 1
ATOM 6619 C C . ASN B 2 881 ? 124.659 107.785 85.521 1.00 131.41 862 ASN A C 1
ATOM 6620 O O . ASN B 2 881 ? 125.052 107.892 86.688 1.00 130.97 862 ASN A O 1
ATOM 6625 N N . CYS B 2 882 ? 123.476 107.247 85.218 1.00 132.93 863 CYS A N 1
ATOM 6626 C CA . CYS B 2 882 ? 122.606 106.756 86.283 1.00 134.60 863 CYS A CA 1
ATOM 6627 C C . CYS B 2 882 ? 123.221 105.550 86.977 1.00 134.62 863 CYS A C 1
ATOM 6628 O O . CYS B 2 882 ? 123.249 105.482 88.213 1.00 135.28 863 CYS A O 1
ATOM 6631 N N . ARG B 2 883 ? 123.730 104.588 86.196 1.00 133.88 864 ARG A N 1
ATOM 6632 C CA . ARG B 2 883 ? 124.354 103.411 86.792 1.00 133.11 864 ARG A CA 1
ATOM 6633 C C . ARG B 2 883 ? 125.514 103.804 87.698 1.00 131.94 864 ARG A C 1
ATOM 6634 O O . ARG B 2 883 ? 125.733 103.183 88.745 1.00 130.44 864 ARG A O 1
ATOM 6642 N N . SER B 2 884 ? 126.264 104.840 87.317 1.00 132.50 865 SER A N 1
ATOM 6643 C CA . SER B 2 884 ? 127.353 105.307 88.165 1.00 133.40 865 SER A CA 1
ATOM 6644 C C . SER B 2 884 ? 126.829 105.999 89.417 1.00 134.24 865 SER A C 1
ATOM 6645 O O . SER B 2 884 ? 127.368 105.801 90.512 1.00 132.94 865 SER A O 1
ATOM 6648 N N . LEU B 2 885 ? 125.780 106.813 89.281 1.00 135.03 866 LEU A N 1
ATOM 6649 C CA . LEU B 2 885 ? 125.352 107.628 90.413 1.00 133.12 866 LEU A CA 1
ATOM 6650 C C . LEU B 2 885 ? 124.665 106.789 91.482 1.00 133.23 866 LEU A C 1
ATOM 6651 O O . LEU B 2 885 ? 124.855 107.037 92.678 1.00 134.35 866 LEU A O 1
ATOM 6656 N N . MET B 2 886 ? 123.868 105.790 91.083 1.00 131.96 867 MET A N 1
ATOM 6657 C CA . MET B 2 886 ? 123.093 105.060 92.084 1.00 131.72 867 MET A CA 1
ATOM 6658 C C . MET B 2 886 ? 123.986 104.346 93.090 1.00 133.37 867 MET A C 1
ATOM 6659 O O . MET B 2 886 ? 123.537 104.058 94.204 1.00 133.21 867 MET A O 1
ATOM 6664 N N . HIS B 2 887 ? 125.237 104.060 92.727 1.00 134.86 868 HIS A N 1
ATOM 6665 C CA . HIS B 2 887 ? 126.166 103.475 93.687 1.00 136.05 868 HIS A CA 1
ATOM 6666 C C . HIS B 2 887 ? 126.567 104.486 94.754 1.00 134.86 868 HIS A C 1
ATOM 6667 O O . HIS B 2 887 ? 126.745 104.126 95.923 1.00 133.54 868 HIS A O 1
ATOM 6674 N N . HIS B 2 888 ? 126.718 105.755 94.370 1.00 134.75 869 HIS A N 1
ATOM 6675 C CA . HIS B 2 888 ? 127.140 106.771 95.328 1.00 133.32 869 HIS A CA 1
ATOM 6676 C C . HIS B 2 888 ? 126.014 107.144 96.284 1.00 135.63 869 HIS A C 1
ATOM 6677 O O . HIS B 2 888 ? 126.244 107.302 97.488 1.00 135.74 869 HIS A O 1
ATOM 6684 N N . VAL B 2 889 ? 124.794 107.290 95.774 1.00 135.75 870 VAL A N 1
ATOM 6685 C CA . VAL B 2 889 ? 123.669 107.749 96.582 1.00 133.05 870 VAL A CA 1
ATOM 6686 C C . VAL B 2 889 ? 122.928 106.543 97.142 1.00 131.49 870 VAL A C 1
ATOM 6687 O O . VAL B 2 889 ? 122.605 105.600 96.409 1.00 132.58 870 VAL A O 1
ATOM 6691 N N . LYS B 2 890 ? 122.669 106.568 98.451 1.00 128.73 871 LYS A N 1
ATOM 6692 C CA . LYS B 2 890 ? 121.999 105.447 99.102 1.00 128.52 871 LYS A CA 1
ATOM 6693 C C . LYS B 2 890 ? 120.575 105.274 98.591 1.00 127.44 871 LYS A C 1
ATOM 6694 O O . LYS B 2 890 ? 120.126 104.146 98.361 1.00 122.85 871 LYS A O 1
ATOM 6700 N N . ASN B 2 891 ? 119.852 106.375 98.405 1.00 127.66 872 ASN A N 1
ATOM 6701 C CA . ASN B 2 891 ? 118.459 106.293 97.994 1.00 124.70 872 ASN A CA 1
ATOM 6702 C C . ASN B 2 891 ? 118.056 107.593 97.318 1.00 124.16 872 ASN A C 1
ATOM 6703 O O . ASN B 2 891 ? 118.713 108.626 97.466 1.00 125.41 872 ASN A O 1
ATOM 6708 N N . ILE B 2 892 ? 116.956 107.520 96.566 1.00 122.03 873 ILE A N 1
ATOM 6709 C CA . ILE B 2 892 ? 116.369 108.704 95.952 1.00 117.87 873 ILE A CA 1
ATOM 6710 C C . ILE B 2 892 ? 115.720 109.620 96.981 1.00 117.62 873 ILE A C 1
ATOM 6711 O O . ILE B 2 892 ? 115.430 110.783 96.676 1.00 113.75 873 ILE A O 1
ATOM 6716 N N . ALA B 2 893 ? 115.527 109.137 98.211 1.00 119.24 874 ALA A N 1
ATOM 6717 C CA . ALA B 2 893 ? 114.998 109.990 99.272 1.00 119.78 874 ALA A CA 1
ATOM 6718 C C . ALA B 2 893 ? 115.901 111.191 99.519 1.00 121.37 874 ALA A C 1
ATOM 6719 O O . ALA B 2 893 ? 115.421 112.324 99.639 1.00 119.01 874 ALA A O 1
ATOM 6721 N N . GLU B 2 894 ? 117.210 110.966 99.597 1.00 122.08 875 GLU A N 1
ATOM 6722 C CA . GLU B 2 894 ? 118.164 112.047 99.789 1.00 122.82 875 GLU A CA 1
ATOM 6723 C C . GLU B 2 894 ? 118.674 112.619 98.475 1.00 121.72 875 GLU A C 1
ATOM 6724 O O . GLU B 2 894 ? 119.498 113.540 98.495 1.00 121.85 875 GLU A O 1
ATOM 6730 N N . LEU B 2 895 ? 118.203 112.103 97.337 1.00 118.52 876 LEU A N 1
ATOM 6731 C CA . LEU B 2 895 ? 118.648 112.624 96.050 1.00 115.35 876 LEU A CA 1
ATOM 6732 C C . LEU B 2 895 ? 118.263 114.087 95.889 1.00 116.42 876 LEU A C 1
ATOM 6733 O O . LEU B 2 895 ? 119.045 114.889 95.366 1.00 118.41 876 LEU A O 1
ATOM 6738 N N . ALA B 2 896 ? 117.062 114.455 96.339 1.00 116.25 877 ALA A N 1
ATOM 6739 C CA . ALA B 2 896 ? 116.634 115.846 96.277 1.00 116.39 877 ALA A CA 1
ATOM 6740 C C . ALA B 2 896 ? 117.473 116.753 97.166 1.00 120.66 877 ALA A C 1
ATOM 6741 O O . ALA B 2 896 ? 117.495 117.968 96.941 1.00 120.14 877 ALA A O 1
ATOM 6743 N N . ALA B 2 897 ? 118.155 116.196 98.169 1.00 121.42 878 ALA A N 1
ATOM 6744 C CA . ALA B 2 897 ? 118.965 117.020 99.060 1.00 120.70 878 ALA A CA 1
ATOM 6745 C C . ALA B 2 897 ? 120.195 117.578 98.357 1.00 120.82 878 ALA A C 1
ATOM 6746 O O . ALA B 2 897 ? 120.619 118.701 98.654 1.00 117.65 878 ALA A O 1
ATOM 6748 N N . LEU B 2 898 ? 120.779 116.817 97.434 1.00 121.40 879 LEU A N 1
ATOM 6749 C CA . LEU B 2 898 ? 121.980 117.264 96.742 1.00 122.55 879 LEU A CA 1
ATOM 6750 C C . LEU B 2 898 ? 121.698 118.518 95.923 1.00 124.00 879 LEU A C 1
ATOM 6751 O O . LEU B 2 898 ? 120.611 118.686 95.365 1.00 124.24 879 LEU A O 1
ATOM 6756 N N . SER B 2 899 ? 122.690 119.402 95.856 1.00 124.47 880 SER A N 1
ATOM 6757 C CA . SER B 2 899 ? 122.567 120.638 95.103 1.00 123.59 880 SER A CA 1
ATOM 6758 C C . SER B 2 899 ? 123.020 120.427 93.658 1.00 123.90 880 SER A C 1
ATOM 6759 O O . SER B 2 899 ? 123.356 119.318 93.238 1.00 125.90 880 SER A O 1
ATOM 6762 N N . GLN B 2 900 ? 123.020 121.514 92.883 1.00 122.39 881 GLN A N 1
ATOM 6763 C CA . GLN B 2 900 ? 123.377 121.420 91.471 1.00 124.14 881 GLN A CA 1
ATOM 6764 C C . GLN B 2 900 ? 124.846 121.061 91.285 1.00 129.02 881 GLN A C 1
ATOM 6765 O O . GLN B 2 900 ? 125.184 120.257 90.410 1.00 130.67 881 GLN A O 1
ATOM 6771 N N . ASP B 2 901 ? 125.734 121.651 92.090 1.00 128.74 882 ASP A N 1
ATOM 6772 C CA . ASP B 2 901 ? 127.164 121.392 91.936 1.00 128.87 882 ASP A CA 1
ATOM 6773 C C . ASP B 2 901 ? 127.512 119.940 92.251 1.00 129.86 882 ASP A C 1
ATOM 6774 O O . ASP B 2 901 ? 128.334 119.328 91.555 1.00 129.12 882 ASP A O 1
ATOM 6779 N N . GLU B 2 902 ? 126.908 119.374 93.299 1.00 128.52 883 GLU A N 1
ATOM 6780 C CA . GLU B 2 902 ? 127.136 117.966 93.601 1.00 124.83 883 GLU A CA 1
ATOM 6781 C C . GLU B 2 902 ? 126.639 117.081 92.467 1.00 125.04 883 GLU A C 1
ATOM 6782 O O . GLU B 2 902 ? 127.266 116.068 92.135 1.00 127.07 883 GLU A O 1
ATOM 6788 N N . LEU B 2 903 ? 125.505 117.447 91.866 1.00 126.09 884 LEU A N 1
ATOM 6789 C CA . LEU B 2 903 ? 125.013 116.712 90.708 1.00 128.71 884 LEU A CA 1
ATOM 6790 C C . LEU B 2 903 ? 125.993 116.800 89.546 1.00 130.06 884 LEU A C 1
ATOM 6791 O O . LEU B 2 903 ? 126.216 115.813 88.839 1.00 130.33 884 LEU A O 1
ATOM 6796 N N . THR B 2 904 ? 126.585 117.977 89.326 1.00 130.50 885 THR A N 1
ATOM 6797 C CA . THR B 2 904 ? 127.580 118.108 88.265 1.00 130.12 885 THR A CA 1
ATOM 6798 C C . THR B 2 904 ? 128.779 117.212 88.532 1.00 129.92 885 THR A C 1
ATOM 6799 O O . THR B 2 904 ? 129.291 116.552 87.620 1.00 127.76 885 THR A O 1
ATOM 6803 N N . SER B 2 905 ? 129.243 117.180 89.782 1.00 131.51 886 SER A N 1
ATOM 6804 C CA . SER B 2 905 ? 130.398 116.355 90.118 1.00 131.98 886 SER A CA 1
ATOM 6805 C C . SER B 2 905 ? 130.095 114.872 89.935 1.00 130.56 886 SER A C 1
ATOM 6806 O O . SER B 2 905 ? 130.906 114.132 89.368 1.00 130.42 886 SER A O 1
ATOM 6809 N N . ILE B 2 906 ? 128.931 114.420 90.404 1.00 129.57 887 ILE A N 1
ATOM 6810 C CA . ILE B 2 906 ? 128.619 112.994 90.360 1.00 128.44 887 ILE A CA 1
ATOM 6811 C C . ILE B 2 906 ? 128.301 112.553 88.936 1.00 129.37 887 ILE A C 1
ATOM 6812 O O . ILE B 2 906 ? 128.827 111.547 88.447 1.00 133.86 887 ILE A O 1
ATOM 6817 N N . LEU B 2 907 ? 127.433 113.299 88.249 1.00 127.54 888 LEU A N 1
ATOM 6818 C CA . LEU B 2 907 ? 127.010 112.918 86.905 1.00 129.21 888 LEU A CA 1
ATOM 6819 C C . LEU B 2 907 ? 128.173 112.949 85.922 1.00 130.86 888 LEU A C 1
ATOM 6820 O O . LEU B 2 907 ? 128.308 112.055 85.078 1.00 129.99 888 LEU A O 1
ATOM 6825 N N . GLY B 2 908 ? 129.025 113.967 86.018 1.00 130.77 889 GLY A N 1
ATOM 6826 C CA . GLY B 2 908 ? 130.084 114.178 85.057 1.00 131.94 889 GLY A CA 1
ATOM 6827 C C . GLY B 2 908 ? 129.797 115.245 84.025 1.00 131.47 889 GLY A C 1
ATOM 6828 O O . GLY B 2 908 ? 130.670 115.532 83.196 1.00 131.19 889 GLY A O 1
ATOM 6829 N N . ASN B 2 909 ? 128.605 115.836 84.046 1.00 127.58 890 ASN A N 1
ATOM 6830 C CA . ASN B 2 909 ? 128.247 116.916 83.142 1.00 123.87 890 ASN A CA 1
ATOM 6831 C C . ASN B 2 909 ? 127.459 117.958 83.919 1.00 123.31 890 ASN A C 1
ATOM 6832 O O . ASN B 2 909 ? 126.789 117.640 84.905 1.00 124.06 890 ASN A O 1
ATOM 6837 N N . ALA B 2 910 ? 127.552 119.210 83.477 1.00 123.31 891 ALA A N 1
ATOM 6838 C CA . ALA B 2 910 ? 126.837 120.296 84.133 1.00 122.63 891 ALA A CA 1
ATOM 6839 C C . ALA B 2 910 ? 125.479 120.579 83.507 1.00 124.51 891 ALA A C 1
ATOM 6840 O O . ALA B 2 910 ? 124.558 121.003 84.214 1.00 123.82 891 ALA A O 1
ATOM 6842 N N . ALA B 2 911 ? 125.333 120.360 82.199 1.00 125.36 892 ALA A N 1
ATOM 6843 C CA . ALA B 2 911 ? 124.059 120.635 81.541 1.00 123.44 892 ALA A CA 1
ATOM 6844 C C . ALA B 2 911 ? 122.982 119.654 81.991 1.00 122.67 892 ALA A C 1
ATOM 6845 O O . ALA B 2 911 ? 121.872 120.059 82.363 1.00 121.90 892 ALA A O 1
ATOM 6847 N N . ASN B 2 912 ? 123.293 118.357 81.971 1.00 121.92 893 ASN A N 1
ATOM 6848 C CA . ASN B 2 912 ? 122.315 117.366 82.406 1.00 120.39 893 ASN A CA 1
ATOM 6849 C C . ASN B 2 912 ? 122.041 117.486 83.899 1.00 118.20 893 ASN A C 1
ATOM 6850 O O . ASN B 2 912 ? 120.908 117.278 84.346 1.00 117.27 893 ASN A O 1
ATOM 6855 N N . ALA B 2 913 ? 123.065 117.825 84.686 1.00 117.18 894 ALA A N 1
ATOM 6856 C CA . ALA B 2 913 ? 122.856 118.032 86.114 1.00 116.64 894 ALA A CA 1
ATOM 6857 C C . ALA B 2 913 ? 121.944 119.223 86.369 1.00 115.89 894 ALA A C 1
ATOM 6858 O O . ALA B 2 913 ? 121.069 119.169 87.239 1.00 117.97 894 ALA A O 1
ATOM 6860 N N . LYS B 2 914 ? 122.136 120.311 85.620 1.00 115.81 895 LYS A N 1
ATOM 6861 C CA . LYS B 2 914 ? 121.246 121.460 85.752 1.00 115.76 895 LYS A CA 1
ATOM 6862 C C . LYS B 2 914 ? 119.823 121.097 85.352 1.00 116.11 895 LYS A C 1
ATOM 6863 O O . LYS B 2 914 ? 118.860 121.514 86.006 1.00 116.33 895 LYS A O 1
ATOM 6869 N N . GLN B 2 915 ? 119.672 120.319 84.278 1.00 116.40 896 GLN A N 1
ATOM 6870 C CA . GLN B 2 915 ? 118.343 119.884 83.860 1.00 113.44 896 GLN A CA 1
ATOM 6871 C C . GLN B 2 915 ? 117.671 119.056 84.948 1.00 111.31 896 GLN A C 1
ATOM 6872 O O . GLN B 2 915 ? 116.495 119.264 85.269 1.00 111.23 896 GLN A O 1
ATOM 6878 N N . LEU B 2 916 ? 118.411 118.115 85.537 1.00 108.81 897 LEU A N 1
ATOM 6879 C CA . LEU B 2 916 ? 117.847 117.276 86.587 1.00 105.80 897 LEU A CA 1
ATOM 6880 C C . LEU B 2 916 ? 117.478 118.099 87.815 1.00 107.13 897 LEU A C 1
ATOM 6881 O O . LEU B 2 916 ? 116.418 117.891 88.416 1.00 105.30 897 LEU A O 1
ATOM 6886 N N . TYR B 2 917 ? 118.341 119.040 88.203 1.00 109.49 898 TYR A N 1
ATOM 6887 C CA . TYR B 2 917 ? 118.049 119.871 89.365 1.00 109.61 898 TYR A CA 1
ATOM 6888 C C . TYR B 2 917 ? 116.817 120.734 89.131 1.00 109.03 898 TYR A C 1
ATOM 6889 O O . TYR B 2 917 ? 115.979 120.887 90.027 1.00 109.83 898 TYR A O 1
ATOM 6898 N N . ASP B 2 918 ? 116.690 121.310 87.935 1.00 109.33 899 ASP A N 1
ATOM 6899 C CA . ASP B 2 918 ? 115.505 122.102 87.628 1.00 109.04 899 ASP A CA 1
ATOM 6900 C C . ASP B 2 918 ? 114.254 121.235 87.609 1.00 108.36 899 ASP A C 1
ATOM 6901 O O . ASP B 2 918 ? 113.181 121.676 88.036 1.00 107.70 899 ASP A O 1
ATOM 6906 N N . PHE B 2 919 ? 114.368 120.002 87.110 1.00 107.39 900 PHE A N 1
ATOM 6907 C CA . PHE B 2 919 ? 113.222 119.100 87.102 1.00 105.07 900 PHE A CA 1
ATOM 6908 C C . PHE B 2 919 ? 112.788 118.738 88.516 1.00 105.09 900 PHE A C 1
ATOM 6909 O O . PHE B 2 919 ? 111.588 118.697 88.811 1.00 105.98 900 PHE A O 1
ATOM 6917 N N . ILE B 2 920 ? 113.745 118.471 89.405 1.00 102.09 901 ILE A N 1
ATOM 6918 C CA . ILE B 2 920 ? 113.393 118.006 90.741 1.00 99.36 901 ILE A CA 1
ATOM 6919 C C . ILE B 2 920 ? 112.909 119.132 91.646 1.00 101.56 901 ILE A C 1
ATOM 6920 O O . ILE B 2 920 ? 112.222 118.863 92.639 1.00 100.57 901 ILE A O 1
ATOM 6925 N N . HIS B 2 921 ? 113.234 120.384 91.334 1.00 103.56 902 HIS A N 1
ATOM 6926 C CA . HIS B 2 921 ? 112.841 121.537 92.142 1.00 101.42 902 HIS A CA 1
ATOM 6927 C C . HIS B 2 921 ? 112.125 122.531 91.235 1.00 100.62 902 HIS A C 1
ATOM 6928 O O . HIS B 2 921 ? 112.743 123.456 90.703 1.00 100.27 902 HIS A O 1
ATOM 6935 N N . THR B 2 922 ? 110.819 122.346 91.066 1.00 99.87 903 THR A N 1
ATOM 6936 C CA . THR B 2 922 ? 110.027 123.271 90.270 1.00 102.54 903 THR A CA 1
ATOM 6937 C C . THR B 2 922 ? 108.569 123.153 90.682 1.00 104.09 903 THR A C 1
ATOM 6938 O O . THR B 2 922 ? 108.086 122.064 91.000 1.00 102.56 903 THR A O 1
ATOM 6942 N N . SER B 2 923 ? 107.874 124.285 90.664 1.00 102.82 904 SER A N 1
ATOM 6943 C CA . SER B 2 923 ? 106.468 124.325 91.040 1.00 103.23 904 SER A CA 1
ATOM 6944 C C . SER B 2 923 ? 105.614 123.845 89.870 1.00 100.72 904 SER A C 1
ATOM 6945 O O . SER B 2 923 ? 106.119 123.342 88.863 1.00 102.13 904 SER A O 1
ATOM 6948 N N . PHE B 2 924 ? 104.300 123.993 89.994 1.00 97.87 905 PHE A N 1
ATOM 6949 C CA . PHE B 2 924 ? 103.374 123.703 88.904 1.00 99.91 905 PHE A CA 1
ATOM 6950 C C . PHE B 2 924 ? 103.048 125.030 88.225 1.00 102.38 905 PHE A C 1
ATOM 6951 O O . PHE B 2 924 ? 102.086 125.712 88.577 1.00 99.43 905 PHE A O 1
ATOM 6959 N N . ALA B 2 925 ? 103.870 125.397 87.248 1.00 106.04 906 ALA A N 1
ATOM 6960 C CA . ALA B 2 925 ? 103.686 126.641 86.512 1.00 107.46 906 ALA A CA 1
ATOM 6961 C C . ALA B 2 925 ? 104.360 126.557 85.148 1.00 113.39 906 ALA A C 1
ATOM 6962 O O . ALA B 2 925 ? 105.114 125.623 84.874 1.00 112.94 906 ALA A O 1
ATOM 6964 N N . SER C 3 100 ? 97.979 108.524 40.404 1.00 86.73 100 SER B N 1
ATOM 6965 C CA . SER C 3 100 ? 98.939 107.821 39.564 1.00 87.64 100 SER B CA 1
ATOM 6966 C C . SER C 3 100 ? 98.870 106.315 39.797 1.00 87.34 100 SER B C 1
ATOM 6967 O O . SER C 3 100 ? 99.890 105.629 39.786 1.00 88.83 100 SER B O 1
ATOM 6970 N N . ILE C 3 101 ? 97.661 105.808 40.012 1.00 86.05 101 ILE B N 1
ATOM 6971 C CA . ILE C 3 101 ? 97.432 104.378 40.179 1.00 84.46 101 ILE B CA 1
ATOM 6972 C C . ILE C 3 101 ? 97.027 103.805 38.828 1.00 89.15 101 ILE B C 1
ATOM 6973 O O . ILE C 3 101 ? 96.063 104.270 38.212 1.00 92.97 101 ILE B O 1
ATOM 6978 N N . ILE C 3 102 ? 97.759 102.799 38.366 1.00 85.99 102 ILE B N 1
ATOM 6979 C CA . ILE C 3 102 ? 97.488 102.154 37.087 1.00 88.30 102 ILE B CA 1
ATOM 6980 C C . ILE C 3 102 ? 96.673 100.901 37.386 1.00 91.31 102 ILE B C 1
ATOM 6981 O O . ILE C 3 102 ? 97.215 99.883 37.821 1.00 91.72 102 ILE B O 1
ATOM 6986 N N . VAL C 3 103 ? 95.369 100.970 37.150 1.00 92.24 103 VAL B N 1
ATOM 6987 C CA . VAL C 3 103 ? 94.480 99.841 37.395 1.00 92.27 103 VAL B CA 1
ATOM 6988 C C . VAL C 3 103 ? 94.454 98.950 36.162 1.00 94.88 103 VAL B C 1
ATOM 6989 O O . VAL C 3 103 ? 94.423 99.430 35.023 1.00 94.75 103 VAL B O 1
ATOM 6993 N N . SER C 3 104 ? 94.505 97.642 36.389 1.00 97.01 104 SER B N 1
ATOM 6994 C CA . SER C 3 104 ? 94.454 96.701 35.288 1.00 97.78 104 SER B CA 1
ATOM 6995 C C . SER C 3 104 ? 93.054 96.678 34.679 1.00 100.99 104 SER B C 1
ATOM 6996 O O . SER C 3 104 ? 92.056 96.821 35.390 1.00 100.07 104 SER B O 1
ATOM 6999 N N . PRO C 3 105 ? 92.954 96.500 33.360 1.00 102.04 105 PRO B N 1
ATOM 7000 C CA . PRO C 3 105 ? 91.627 96.445 32.727 1.00 101.05 105 PRO B CA 1
ATOM 7001 C C . PRO C 3 105 ? 90.781 95.275 33.188 1.00 100.30 105 PRO B C 1
ATOM 7002 O O . PRO C 3 105 ? 89.560 95.301 32.997 1.00 101.10 105 PRO B O 1
ATOM 7006 N N . ARG C 3 106 ? 91.383 94.255 33.794 1.00 98.06 106 ARG B N 1
ATOM 7007 C CA . ARG C 3 106 ? 90.665 93.057 34.223 1.00 97.24 106 ARG B CA 1
ATOM 7008 C C . ARG C 3 106 ? 89.744 93.299 35.405 1.00 99.01 106 ARG B C 1
ATOM 7009 O O . ARG C 3 106 ? 89.205 92.322 35.938 1.00 103.99 106 ARG B O 1
ATOM 7017 N N . GLN C 3 107 ? 89.536 94.537 35.848 1.00 97.94 107 GLN B N 1
ATOM 7018 C CA . GLN C 3 107 ? 88.680 94.821 36.993 1.00 99.49 107 GLN B CA 1
ATOM 7019 C C . GLN C 3 107 ? 87.773 96.007 36.702 1.00 100.60 107 GLN B C 1
ATOM 7020 O O . GLN C 3 107 ? 87.465 96.806 37.590 1.00 99.61 107 GLN B O 1
ATOM 7026 N N . ARG C 3 108 ? 87.322 96.130 35.452 1.00 102.15 108 ARG B N 1
ATOM 7027 C CA . ARG C 3 108 ? 86.557 97.307 35.052 1.00 103.08 108 ARG B CA 1
ATOM 7028 C C . ARG C 3 108 ? 85.236 97.399 35.808 1.00 102.25 108 ARG B C 1
ATOM 7029 O O . ARG C 3 108 ? 84.912 98.443 36.386 1.00 102.12 108 ARG B O 1
ATOM 7037 N N . GLY C 3 109 ? 84.462 96.320 35.815 1.00 101.17 109 GLY B N 1
ATOM 7038 C CA . GLY C 3 109 ? 83.180 96.322 36.489 1.00 100.48 109 GLY B CA 1
ATOM 7039 C C . GLY C 3 109 ? 83.245 95.856 37.928 1.00 102.52 109 GLY B C 1
ATOM 7040 O O . GLY C 3 109 ? 82.768 94.763 38.248 1.00 105.01 109 GLY B O 1
ATOM 7041 N N . ASN C 3 110 ? 83.834 96.665 38.809 1.00 99.70 110 ASN B N 1
ATOM 7042 C CA . ASN C 3 110 ? 83.938 96.295 40.209 1.00 97.60 110 ASN B CA 1
ATOM 7043 C C . ASN C 3 110 ? 83.735 97.586 40.991 1.00 95.67 110 ASN B C 1
ATOM 7044 O O . ASN C 3 110 ? 84.397 98.596 40.710 1.00 94.75 110 ASN B O 1
ATOM 7049 N N . PRO C 3 111 ? 82.826 97.583 41.973 1.00 95.32 111 PRO B N 1
ATOM 7050 C CA . PRO C 3 111 ? 82.493 98.831 42.679 1.00 94.27 111 PRO B CA 1
ATOM 7051 C C . PRO C 3 111 ? 83.626 99.440 43.488 1.00 91.12 111 PRO B C 1
ATOM 7052 O O . PRO C 3 111 ? 83.488 100.592 43.920 1.00 89.13 111 PRO B O 1
ATOM 7056 N N . VAL C 3 112 ? 84.726 98.721 43.724 1.00 92.50 112 VAL B N 1
ATOM 7057 C CA . VAL C 3 112 ? 85.771 99.263 44.589 1.00 88.86 112 VAL B CA 1
ATOM 7058 C C . VAL C 3 112 ? 86.426 100.491 43.963 1.00 89.61 112 VAL B C 1
ATOM 7059 O O . VAL C 3 112 ? 86.865 101.397 44.681 1.00 90.78 112 VAL B O 1
ATOM 7063 N N . LEU C 3 113 ? 86.502 100.558 42.630 1.00 89.51 113 LEU B N 1
ATOM 7064 C CA . LEU C 3 113 ? 87.092 101.728 41.989 1.00 91.35 113 LEU B CA 1
ATOM 7065 C C . LEU C 3 113 ? 86.207 102.962 42.079 1.00 92.60 113 LEU B C 1
ATOM 7066 O O . LEU C 3 113 ? 86.661 104.055 41.729 1.00 91.68 113 LEU B O 1
ATOM 7071 N N . LYS C 3 114 ? 84.958 102.819 42.519 1.00 93.33 114 LYS B N 1
ATOM 7072 C CA . LYS C 3 114 ? 84.114 103.993 42.694 1.00 94.19 114 LYS B CA 1
ATOM 7073 C C . LYS C 3 114 ? 84.528 104.787 43.926 1.00 91.99 114 LYS B C 1
ATOM 7074 O O . LYS C 3 114 ? 84.340 106.009 43.970 1.00 92.40 114 LYS B O 1
ATOM 7080 N N . PHE C 3 115 ? 85.119 104.123 44.914 1.00 88.31 115 PHE B N 1
ATOM 7081 C CA . PHE C 3 115 ? 85.400 104.733 46.205 1.00 88.02 115 PHE B CA 1
ATOM 7082 C C . PHE C 3 115 ? 86.812 105.293 46.324 1.00 89.43 115 PHE B C 1
ATOM 7083 O O . PHE C 3 115 ? 87.174 105.777 47.400 1.00 89.61 115 PHE B O 1
ATOM 7091 N N . VAL C 3 116 ? 87.618 105.243 45.267 1.00 89.58 116 VAL B N 1
ATOM 7092 C CA . VAL C 3 116 ? 88.942 105.857 45.284 1.00 88.63 116 VAL B CA 1
ATOM 7093 C C . VAL C 3 116 ? 88.795 107.274 44.741 1.00 89.93 116 VAL B C 1
ATOM 7094 O O . VAL C 3 116 ? 88.497 107.473 43.561 1.00 92.78 116 VAL B O 1
ATOM 7098 N N . ARG C 3 117 ? 88.995 108.258 45.600 1.00 88.26 117 ARG B N 1
ATOM 7099 C CA . ARG C 3 117 ? 88.740 109.641 45.214 1.00 88.66 117 ARG B CA 1
ATOM 7100 C C . ARG C 3 117 ? 89.918 110.568 45.465 1.00 88.13 117 ARG B C 1
ATOM 7101 O O . ARG C 3 117 ? 90.167 111.465 44.657 1.00 89.23 117 ARG B O 1
ATOM 7109 N N . ASN C 3 118 ? 90.654 110.373 46.555 1.00 86.56 118 ASN B N 1
ATOM 7110 C CA . ASN C 3 118 ? 91.708 111.301 46.940 1.00 86.37 118 ASN B CA 1
ATOM 7111 C C . ASN C 3 118 ? 92.990 111.122 46.140 1.00 85.64 118 ASN B C 1
ATOM 7112 O O . ASN C 3 118 ? 93.928 111.905 46.325 1.00 86.31 118 ASN B O 1
ATOM 7117 N N . VAL C 3 119 ? 93.061 110.122 45.269 1.00 83.80 119 VAL B N 1
ATOM 7118 C CA . VAL C 3 119 ? 94.236 109.923 44.426 1.00 82.76 119 VAL B CA 1
ATOM 7119 C C . VAL C 3 119 ? 93.777 109.756 42.983 1.00 82.60 119 VAL B C 1
ATOM 7120 O O . VAL C 3 119 ? 92.674 109.248 42.740 1.00 86.18 119 VAL B O 1
ATOM 7124 N N . PRO C 3 120 ? 94.572 110.170 42.000 1.00 79.73 120 PRO B N 1
ATOM 7125 C CA . PRO C 3 120 ? 94.160 109.991 40.604 1.00 81.45 120 PRO B CA 1
ATOM 7126 C C . PRO C 3 120 ? 94.537 108.620 40.072 1.00 84.46 120 PRO B C 1
ATOM 7127 O O . PRO C 3 120 ? 95.713 108.243 40.089 1.00 84.01 120 PRO B O 1
ATOM 7131 N N . TRP C 3 121 ? 93.554 107.863 39.597 1.00 85.19 121 TRP B N 1
ATOM 7132 C CA . TRP C 3 121 ? 93.780 106.519 39.091 1.00 85.98 121 TRP B CA 1
ATOM 7133 C C . TRP C 3 121 ? 93.411 106.451 37.617 1.00 89.94 121 TRP B C 1
ATOM 7134 O O . TRP C 3 121 ? 92.439 107.074 37.180 1.00 91.84 121 TRP B O 1
ATOM 7145 N N . GLU C 3 122 ? 94.195 105.690 36.859 1.00 90.36 122 GLU B N 1
ATOM 7146 C CA . GLU C 3 122 ? 93.981 105.529 35.430 1.00 91.75 122 GLU B CA 1
ATOM 7147 C C . GLU C 3 122 ? 94.167 104.066 35.062 1.00 94.97 122 GLU B C 1
ATOM 7148 O O . GLU C 3 122 ? 94.723 103.278 35.829 1.00 95.28 122 GLU B O 1
ATOM 7154 N N . PHE C 3 123 ? 93.693 103.708 33.873 1.00 99.33 123 PHE B N 1
ATOM 7155 C CA . PHE C 3 123 ? 93.796 102.338 33.391 1.00 100.16 123 PHE B CA 1
ATOM 7156 C C . PHE C 3 123 ? 95.193 102.094 32.823 1.00 101.71 123 PHE B C 1
ATOM 7157 O O . PHE C 3 123 ? 96.112 102.902 32.985 1.00 101.68 123 PHE B O 1
ATOM 7165 N N . GLY C 3 124 ? 95.364 100.965 32.143 1.00 103.16 124 GLY B N 1
ATOM 7166 C CA . GLY C 3 124 ? 96.654 100.581 31.610 1.00 104.92 124 GLY B CA 1
ATOM 7167 C C . GLY C 3 124 ? 97.007 99.160 31.990 1.00 104.39 124 GLY B C 1
ATOM 7168 O O . GLY C 3 124 ? 96.809 98.759 33.140 1.00 103.00 124 GLY B O 1
ATOM 7169 N N . ASP C 3 125 ? 97.519 98.385 31.039 1.00 106.84 125 ASP B N 1
ATOM 7170 C CA . ASP C 3 125 ? 97.808 96.984 31.309 1.00 107.33 125 ASP B CA 1
ATOM 7171 C C . ASP C 3 125 ? 98.954 96.861 32.305 1.00 107.15 125 ASP B C 1
ATOM 7172 O O . ASP C 3 125 ? 100.002 97.496 32.154 1.00 105.14 125 ASP B O 1
ATOM 7177 N N . VAL C 3 126 ? 98.739 96.049 33.338 1.00 104.26 126 VAL B N 1
ATOM 7178 C CA . VAL C 3 126 ? 99.747 95.779 34.354 1.00 100.35 126 VAL B CA 1
ATOM 7179 C C . VAL C 3 126 ? 99.590 94.331 34.787 1.00 97.09 126 VAL B C 1
ATOM 7180 O O . VAL C 3 126 ? 98.487 93.779 34.771 1.00 97.45 126 VAL B O 1
ATOM 7184 N N . ILE C 3 127 ? 100.710 93.709 35.159 1.00 93.73 127 ILE B N 1
ATOM 7185 C CA . ILE C 3 127 ? 100.663 92.323 35.628 1.00 93.89 127 ILE B CA 1
ATOM 7186 C C . ILE C 3 127 ? 99.805 92.170 36.880 1.00 97.51 127 ILE B C 1
ATOM 7187 O O . ILE C 3 127 ? 98.946 91.274 36.904 1.00 99.59 127 ILE B O 1
ATOM 7192 N N . PRO C 3 128 ? 99.962 92.980 37.926 1.00 94.45 128 PRO B N 1
ATOM 7193 C CA . PRO C 3 128 ? 99.076 92.865 39.087 1.00 89.64 128 PRO B CA 1
ATOM 7194 C C . PRO C 3 128 ? 97.740 93.548 38.816 1.00 90.30 128 PRO B C 1
ATOM 7195 O O . PRO C 3 128 ? 97.519 94.151 37.770 1.00 94.55 128 PRO B O 1
ATOM 7199 N N . ASP C 3 129 ? 96.840 93.435 39.791 1.00 87.74 129 ASP B N 1
ATOM 7200 C CA . ASP C 3 129 ? 95.549 94.104 39.680 1.00 86.46 129 ASP B CA 1
ATOM 7201 C C . ASP C 3 129 ? 95.698 95.612 39.828 1.00 85.43 129 ASP B C 1
ATOM 7202 O O . ASP C 3 129 ? 95.067 96.379 39.093 1.00 88.19 129 ASP B O 1
ATOM 7207 N N . TYR C 3 130 ? 96.524 96.052 40.773 1.00 84.14 130 TYR B N 1
ATOM 7208 C CA . TYR C 3 130 ? 96.788 97.464 41.000 1.00 81.13 130 TYR B CA 1
ATOM 7209 C C . TYR C 3 130 ? 98.286 97.681 41.139 1.00 82.07 130 TYR B C 1
ATOM 7210 O O . TYR C 3 130 ? 99.014 96.804 41.609 1.00 85.05 130 TYR B O 1
ATOM 7219 N N . VAL C 3 131 ? 98.740 98.860 40.732 1.00 79.10 131 VAL B N 1
ATOM 7220 C CA . VAL C 3 131 ? 100.120 99.280 40.933 1.00 79.23 131 VAL B CA 1
ATOM 7221 C C . VAL C 3 131 ? 100.084 100.525 41.803 1.00 81.69 131 VAL B C 1
ATOM 7222 O O . VAL C 3 131 ? 99.720 101.611 41.333 1.00 84.39 131 VAL B O 1
ATOM 7226 N N . LEU C 3 132 ? 100.454 100.373 43.071 1.00 80.88 132 LEU B N 1
ATOM 7227 C CA . LEU C 3 132 ? 100.439 101.482 44.021 1.00 77.36 132 LEU B CA 1
ATOM 7228 C C . LEU C 3 132 ? 101.814 102.146 44.079 1.00 81.20 132 LEU B C 1
ATOM 7229 O O . LEU C 3 132 ? 102.485 102.190 45.108 1.00 81.62 132 LEU B O 1
ATOM 7234 N N . GLY C 3 133 ? 102.223 102.673 42.933 1.00 84.71 133 GLY B N 1
ATOM 7235 C CA . GLY C 3 133 ? 103.525 103.283 42.815 1.00 85.76 133 GLY B CA 1
ATOM 7236 C C . GLY C 3 133 ? 104.619 102.256 42.605 1.00 88.23 133 GLY B C 1
ATOM 7237 O O . GLY C 3 133 ? 104.377 101.066 42.389 1.00 89.71 133 GLY B O 1
ATOM 7238 N N . GLN C 3 134 ? 105.854 102.742 42.664 1.00 89.68 134 GLN B N 1
ATOM 7239 C CA . GLN C 3 134 ? 107.004 101.873 42.466 1.00 91.32 134 GLN B CA 1
ATOM 7240 C C . GLN C 3 134 ? 107.158 100.910 43.635 1.00 89.77 134 GLN B C 1
ATOM 7241 O O . GLN C 3 134 ? 107.005 101.289 44.799 1.00 88.38 134 GLN B O 1
ATOM 7247 N N . SER C 3 135 ? 107.459 99.652 43.310 1.00 90.04 135 SER B N 1
ATOM 7248 C CA . SER C 3 135 ? 107.738 98.610 44.299 1.00 90.67 135 SER B CA 1
ATOM 7249 C C . SER C 3 135 ? 106.567 98.385 45.252 1.00 88.96 135 SER B C 1
ATOM 7250 O O . SER C 3 135 ? 106.765 98.059 46.424 1.00 90.51 135 SER B O 1
ATOM 7253 N N . THR C 3 136 ? 105.338 98.553 44.767 1.00 86.03 136 THR B N 1
ATOM 7254 C CA . THR C 3 136 ? 104.160 98.302 45.595 1.00 83.03 136 THR B CA 1
ATOM 7255 C C . THR C 3 136 ? 102.987 97.993 44.676 1.00 81.40 136 THR B C 1
ATOM 7256 O O . THR C 3 136 ? 102.487 98.888 43.989 1.00 84.26 136 THR B O 1
ATOM 7260 N N . CYS C 3 137 ? 102.546 96.739 44.675 1.00 78.61 137 CYS B N 1
ATOM 7261 C CA . CYS C 3 137 ? 101.439 96.297 43.845 1.00 77.02 137 CYS B CA 1
ATOM 7262 C C . CYS C 3 137 ? 100.396 95.617 44.718 1.00 74.25 137 CYS B C 1
ATOM 7263 O O . CYS C 3 137 ? 100.691 95.137 45.814 1.00 77.11 137 CYS B O 1
ATOM 7266 N N . ALA C 3 138 ? 99.164 95.581 44.220 1.00 70.50 138 ALA B N 1
ATOM 7267 C CA . ALA C 3 138 ? 98.046 95.042 44.977 1.00 71.52 138 ALA B CA 1
ATOM 7268 C C . ALA C 3 138 ? 97.228 94.091 44.118 1.00 74.91 138 ALA B C 1
ATOM 7269 O O . ALA C 3 138 ? 97.196 94.202 42.891 1.00 80.00 138 ALA B O 1
ATOM 7271 N N . LEU C 3 139 ? 96.568 93.150 44.788 1.00 70.14 139 LEU B N 1
ATOM 7272 C CA . LEU C 3 139 ? 95.651 92.214 44.160 1.00 71.32 139 LEU B CA 1
ATOM 7273 C C . LEU C 3 139 ? 94.341 92.227 44.929 1.00 74.63 139 LEU B C 1
ATOM 7274 O O . LEU C 3 139 ? 94.338 92.302 46.161 1.00 75.39 139 LEU B O 1
ATOM 7279 N N . PHE C 3 140 ? 93.233 92.153 44.206 1.00 76.75 140 PHE B N 1
ATOM 7280 C CA . PHE C 3 140 ? 91.914 92.161 44.816 1.00 79.22 140 PHE B CA 1
ATOM 7281 C C . PHE C 3 140 ? 91.327 90.756 44.828 1.00 80.53 140 PHE B C 1
ATOM 7282 O O . PHE C 3 140 ? 91.598 89.942 43.943 1.00 83.63 140 PHE B O 1
ATOM 7290 N N . LEU C 3 141 ? 90.518 90.480 45.847 1.00 77.44 141 LEU B N 1
ATOM 7291 C CA . LEU C 3 141 ? 89.883 89.181 45.988 1.00 78.92 141 LEU B CA 1
ATOM 7292 C C . LEU C 3 141 ? 88.589 89.340 46.769 1.00 82.02 141 LEU B C 1
ATOM 7293 O O . LEU C 3 141 ? 88.493 90.170 47.676 1.00 83.22 141 LEU B O 1
ATOM 7298 N N . SER C 3 142 ? 87.596 88.535 46.407 1.00 83.83 142 SER B N 1
ATOM 7299 C CA . SER C 3 142 ? 86.326 88.485 47.113 1.00 85.04 142 SER B CA 1
ATOM 7300 C C . SER C 3 142 ? 86.106 87.075 47.636 1.00 87.29 142 SER B C 1
ATOM 7301 O O . SER C 3 142 ? 86.443 86.095 46.965 1.00 88.34 142 SER B O 1
ATOM 7304 N N . LEU C 3 143 ? 85.550 86.979 48.844 1.00 86.66 143 LEU B N 1
ATOM 7305 C CA . LEU C 3 143 ? 85.413 85.680 49.494 1.00 86.91 143 LEU B CA 1
ATOM 7306 C C . LEU C 3 143 ? 84.465 84.769 48.725 1.00 90.43 143 LEU B C 1
ATOM 7307 O O . LEU C 3 143 ? 84.739 83.574 48.564 1.00 93.22 143 LEU B O 1
ATOM 7312 N N . ARG C 3 144 ? 83.341 85.308 48.245 1.00 89.05 144 ARG B N 1
ATOM 7313 C CA . ARG C 3 144 ? 82.427 84.493 47.450 1.00 90.79 144 ARG B CA 1
ATOM 7314 C C . ARG C 3 144 ? 83.057 84.101 46.119 1.00 92.67 144 ARG B C 1
ATOM 7315 O O . ARG C 3 144 ? 82.880 82.969 45.652 1.00 96.23 144 ARG B O 1
ATOM 7323 N N . TYR C 3 145 ? 83.801 85.018 45.498 1.00 89.92 145 TYR B N 1
ATOM 7324 C CA . TYR C 3 145 ? 84.555 84.669 44.299 1.00 92.45 145 TYR B CA 1
ATOM 7325 C C . TYR C 3 145 ? 85.569 83.573 44.597 1.00 95.15 145 TYR B C 1
ATOM 7326 O O . TYR C 3 145 ? 85.697 82.610 43.832 1.00 98.36 145 TYR B O 1
ATOM 7335 N N . HIS C 3 146 ? 86.287 83.692 45.716 1.00 93.11 146 HIS B N 1
ATOM 7336 C CA . HIS C 3 146 ? 87.282 82.684 46.065 1.00 92.82 146 HIS B CA 1
ATOM 7337 C C . HIS C 3 146 ? 86.635 81.324 46.281 1.00 94.90 146 HIS B C 1
ATOM 7338 O O . HIS C 3 146 ? 87.177 80.296 45.860 1.00 96.24 146 HIS B O 1
ATOM 7345 N N . ASN C 3 147 ? 85.477 81.297 46.942 1.00 93.94 147 ASN B N 1
ATOM 7346 C CA . ASN C 3 147 ? 84.770 80.037 47.138 1.00 96.51 147 ASN B CA 1
ATOM 7347 C C . ASN C 3 147 ? 84.304 79.453 45.811 1.00 98.67 147 ASN B C 1
ATOM 7348 O O . ASN C 3 147 ? 84.403 78.241 45.590 1.00 101.28 147 ASN B O 1
ATOM 7353 N N . LEU C 3 148 ? 83.792 80.300 44.915 1.00 96.09 148 LEU B N 1
ATOM 7354 C CA . LEU C 3 148 ? 83.321 79.810 43.623 1.00 95.54 148 LEU B CA 1
ATOM 7355 C C . LEU C 3 148 ? 84.471 79.302 42.761 1.00 96.14 148 LEU B C 1
ATOM 7356 O O . LEU C 3 148 ? 84.324 78.303 42.048 1.00 95.55 148 LEU B O 1
ATOM 7361 N N . HIS C 3 149 ? 85.621 79.972 42.808 1.00 98.83 149 HIS B N 1
ATOM 7362 C CA . HIS C 3 149 ? 86.786 79.619 41.996 1.00 98.63 149 HIS B CA 1
ATOM 7363 C C . HIS C 3 149 ? 87.988 79.473 42.918 1.00 98.65 149 HIS B C 1
ATOM 7364 O O . HIS C 3 149 ? 88.810 80.391 43.040 1.00 97.88 149 HIS B O 1
ATOM 737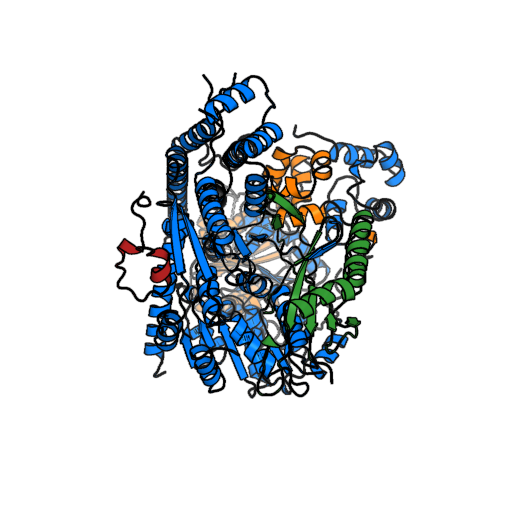1 N N . PRO C 3 150 ? 88.116 78.328 43.593 1.00 98.06 150 PRO B N 1
ATOM 7372 C CA . PRO C 3 150 ? 89.210 78.164 44.565 1.00 97.42 150 PRO B CA 1
ATOM 7373 C C . PRO C 3 150 ? 90.602 78.277 43.968 1.00 99.43 150 PRO B C 1
ATOM 7374 O O . PRO C 3 150 ? 91.516 78.752 44.652 1.00 101.10 150 PRO B O 1
ATOM 7378 N N . ASP C 3 151 ? 90.802 77.854 42.724 1.00 99.30 151 ASP B N 1
ATOM 7379 C CA . ASP C 3 151 ? 92.131 77.841 42.129 1.00 100.34 151 ASP B CA 1
ATOM 7380 C C . ASP C 3 151 ? 92.450 79.106 41.343 1.00 99.34 151 ASP B C 1
ATOM 7381 O O . ASP C 3 151 ? 93.518 79.183 40.728 1.00 98.42 151 ASP B O 1
ATOM 7386 N N . TYR C 3 152 ? 91.558 80.097 41.347 1.00 99.23 152 TYR B N 1
ATOM 7387 C CA . TYR C 3 152 ? 91.775 81.291 40.537 1.00 97.71 152 TYR B CA 1
ATOM 7388 C C . TYR C 3 152 ? 92.918 82.140 41.081 1.00 97.26 152 TYR B C 1
ATOM 7389 O O . TYR C 3 152 ? 93.804 82.562 40.329 1.00 97.38 152 TYR B O 1
ATOM 7398 N N . ILE C 3 153 ? 92.915 82.403 42.389 1.00 95.18 153 ILE B N 1
ATOM 7399 C CA . ILE C 3 153 ? 93.848 83.376 42.948 1.00 93.02 153 ILE B CA 1
ATOM 7400 C C . ILE C 3 153 ? 95.276 82.842 42.945 1.00 92.77 153 ILE B C 1
ATOM 7401 O O . ILE C 3 153 ? 96.236 83.616 42.825 1.00 95.78 153 ILE B O 1
ATOM 7406 N N . HIS C 3 154 ? 95.446 81.524 43.069 1.00 91.79 154 HIS B N 1
ATOM 7407 C CA . HIS C 3 154 ? 96.789 80.955 43.095 1.00 94.73 154 HIS B CA 1
ATOM 7408 C C . HIS C 3 154 ? 97.523 81.219 41.788 1.00 96.19 154 HIS B C 1
ATOM 7409 O O . HIS C 3 154 ? 98.737 81.457 41.787 1.00 94.05 154 HIS B O 1
ATOM 7416 N N . GLY C 3 155 ? 96.807 81.174 40.664 1.00 95.66 155 GLY B N 1
ATOM 7417 C CA . GLY C 3 155 ? 97.421 81.533 39.399 1.00 93.28 155 GLY B CA 1
ATOM 7418 C C . GLY C 3 155 ? 97.916 82.966 39.386 1.00 96.07 155 GLY B C 1
ATOM 7419 O O . GLY C 3 155 ? 98.996 83.255 38.867 1.00 98.53 155 GLY B O 1
ATOM 7420 N N . ARG C 3 156 ? 97.132 83.882 39.961 1.00 95.22 156 ARG B N 1
ATOM 7421 C CA . ARG C 3 156 ? 97.561 85.273 40.049 1.00 93.08 156 ARG B CA 1
ATOM 7422 C C . ARG C 3 156 ? 98.820 85.410 40.893 1.00 92.58 156 ARG B C 1
ATOM 7423 O O . ARG C 3 156 ? 99.761 86.115 40.508 1.00 93.06 156 ARG B O 1
ATOM 7431 N N . LEU C 3 157 ? 98.860 84.736 42.046 1.00 93.40 157 LEU B N 1
ATOM 7432 C CA . LEU C 3 157 ? 100.056 84.798 42.881 1.00 93.69 157 LEU B CA 1
ATOM 7433 C C . LEU C 3 157 ? 101.268 84.233 42.155 1.00 98.37 157 LEU B C 1
ATOM 7434 O O . LEU C 3 157 ? 102.364 84.802 42.225 1.00 98.50 157 LEU B O 1
ATOM 7439 N N . GLN C 3 158 ? 101.093 83.112 41.453 1.00 100.26 158 GLN B N 1
ATOM 7440 C CA . GLN C 3 158 ? 102.213 82.506 40.744 1.00 102.46 158 GLN B CA 1
ATOM 7441 C C . GLN C 3 158 ? 102.698 83.381 39.596 1.00 100.35 158 GLN B C 1
ATOM 7442 O O . GLN C 3 158 ? 103.906 83.459 39.348 1.00 100.34 158 GLN B O 1
ATOM 7448 N N . SER C 3 159 ? 101.786 84.047 38.895 1.00 98.81 159 SER B N 1
ATOM 7449 C CA . SER C 3 159 ? 102.158 84.907 37.782 1.00 99.56 159 SER B CA 1
ATOM 7450 C C . SER C 3 159 ? 102.621 86.288 38.222 1.00 100.54 159 SER B C 1
ATOM 7451 O O . SER C 3 159 ? 103.127 87.047 37.388 1.00 100.64 159 SER B O 1
ATOM 7454 N N . LEU C 3 160 ? 102.453 86.639 39.499 1.00 100.24 160 LEU B N 1
ATOM 7455 C CA . LEU C 3 160 ? 102.888 87.955 39.957 1.00 99.84 160 LEU B CA 1
ATOM 7456 C C . LEU C 3 160 ? 104.405 88.095 39.903 1.00 99.30 160 LEU B C 1
ATOM 7457 O O . LEU C 3 160 ? 104.922 89.120 39.443 1.00 99.70 160 LEU B O 1
ATOM 7462 N N . GLY C 3 161 ? 105.135 87.084 40.366 1.00 97.54 161 GLY B N 1
ATOM 7463 C CA . GLY C 3 161 ? 106.582 87.147 40.385 1.00 98.85 161 GLY B CA 1
ATOM 7464 C C . GLY C 3 161 ? 107.109 87.979 41.539 1.00 98.68 161 GLY B C 1
ATOM 7465 O O . GLY C 3 161 ? 106.366 88.514 42.362 1.00 95.92 161 GLY B O 1
ATOM 7466 N N . LYS C 3 162 ? 108.437 88.090 41.590 1.00 100.14 162 LYS B N 1
ATOM 7467 C CA . LYS C 3 162 ? 109.123 88.833 42.641 1.00 100.59 162 LYS B CA 1
ATOM 7468 C C . LYS C 3 162 ? 109.622 90.192 42.163 1.00 100.13 162 LYS B C 1
ATOM 7469 O O . LYS C 3 162 ? 110.666 90.666 42.620 1.00 99.52 162 LYS B O 1
ATOM 7475 N N . ASN C 3 163 ? 108.894 90.832 41.247 1.00 100.34 163 ASN B N 1
ATOM 7476 C CA . ASN C 3 163 ? 109.309 92.138 40.751 1.00 102.06 163 ASN B CA 1
ATOM 7477 C C . ASN C 3 163 ? 109.021 93.255 41.747 1.00 100.08 163 ASN B C 1
ATOM 7478 O O . ASN C 3 163 ? 109.767 94.239 41.798 1.00 96.95 163 ASN B O 1
ATOM 7483 N N . PHE C 3 164 ? 107.962 93.124 42.539 1.00 95.68 164 PHE B N 1
ATOM 7484 C CA . PHE C 3 164 ? 107.536 94.169 43.460 1.00 90.93 164 PHE B CA 1
ATOM 7485 C C . PHE C 3 164 ? 108.080 93.889 44.853 1.00 88.34 164 PHE B C 1
ATOM 7486 O O . PHE C 3 164 ? 108.004 92.757 45.340 1.00 87.20 164 PHE B O 1
ATOM 7494 N N . ALA C 3 165 ? 108.635 94.925 45.487 1.00 85.54 165 ALA B N 1
ATOM 7495 C CA . ALA C 3 165 ? 109.172 94.767 46.833 1.00 82.38 165 ALA B CA 1
ATOM 7496 C C . ALA C 3 165 ? 108.072 94.434 47.832 1.00 7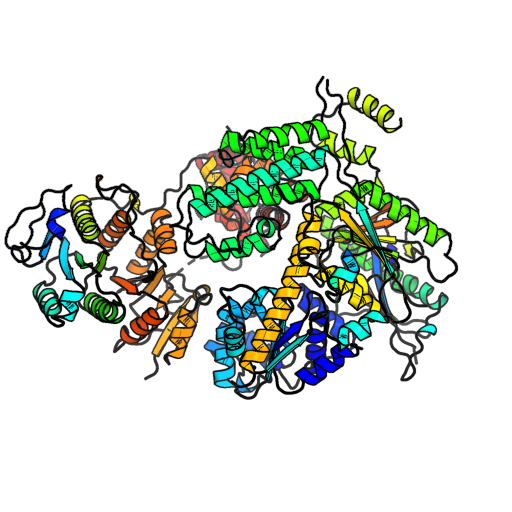8.96 165 ALA B C 1
ATOM 7497 O O . ALA C 3 165 ? 108.248 93.565 48.694 1.00 78.25 165 ALA B O 1
ATOM 7499 N N . LEU C 3 166 ? 106.934 95.114 47.735 1.00 76.11 166 LEU B N 1
ATOM 7500 C CA . LEU C 3 166 ? 105.792 94.871 48.604 1.00 74.18 166 LEU B CA 1
ATOM 7501 C C . LEU C 3 166 ? 104.606 94.440 47.757 1.00 73.35 166 LEU B C 1
ATOM 7502 O O . LEU C 3 166 ? 104.233 95.134 46.807 1.00 76.72 166 LEU B O 1
ATOM 7507 N N . ARG C 3 167 ? 104.017 93.302 48.102 1.00 68.97 167 ARG B N 1
ATOM 7508 C CA . ARG C 3 167 ? 102.872 92.749 47.385 1.00 67.51 167 ARG B CA 1
ATOM 7509 C C . ARG C 3 167 ? 101.758 92.527 48.398 1.00 65.73 167 ARG B C 1
ATOM 7510 O O . ARG C 3 167 ? 101.801 91.569 49.175 1.00 69.70 167 ARG B O 1
ATOM 7518 N N . VAL C 3 168 ? 100.764 93.404 48.396 1.00 61.06 168 VAL B N 1
ATOM 7519 C CA . VAL C 3 168 ? 99.649 93.324 49.329 1.00 59.63 168 VAL B CA 1
ATOM 7520 C C . VAL C 3 168 ? 98.445 92.744 48.605 1.00 62.02 168 VAL B C 1
ATOM 7521 O O . VAL C 3 168 ? 98.034 93.251 47.556 1.00 68.41 168 VAL B O 1
ATOM 7525 N N . LEU C 3 169 ? 97.892 91.670 49.152 1.00 61.35 169 LEU B N 1
ATOM 7526 C CA . LEU C 3 169 ? 96.677 91.056 48.633 1.00 64.65 169 LEU B CA 1
ATOM 7527 C C . LEU C 3 169 ? 95.568 91.336 49.636 1.00 63.84 169 LEU B C 1
ATOM 7528 O O . LEU C 3 169 ? 95.556 90.763 50.730 1.00 66.66 169 LEU B O 1
ATOM 7533 N N . LEU C 3 170 ? 94.647 92.221 49.274 1.00 62.48 170 LEU B N 1
ATOM 7534 C CA . LEU C 3 170 ? 93.557 92.606 50.157 1.00 65.76 170 LEU B CA 1
ATOM 7535 C C . LEU C 3 170 ? 92.275 91.929 49.700 1.00 65.99 170 LEU B C 1
ATOM 7536 O O . LEU C 3 170 ? 91.966 91.914 48.504 1.00 68.66 170 LEU B O 1
ATOM 7541 N N . VAL C 3 171 ? 91.543 91.361 50.650 1.00 65.18 171 VAL B N 1
ATOM 7542 C CA . VAL C 3 171 ? 90.323 90.625 50.360 1.00 67.82 171 VAL B CA 1
ATOM 7543 C C . VAL C 3 171 ? 89.141 91.386 50.937 1.00 70.06 171 VAL B C 1
ATOM 7544 O O . VAL C 3 171 ? 89.270 92.142 51.906 1.00 70.91 171 VAL B O 1
ATOM 7548 N N . GLN C 3 172 ? 87.983 91.195 50.320 1.00 72.23 172 GLN B N 1
ATOM 7549 C CA . GLN C 3 172 ? 86.735 91.800 50.771 1.00 75.56 172 GLN B CA 1
ATOM 7550 C C . GLN C 3 172 ? 85.871 90.674 51.328 1.00 78.39 172 GLN B C 1
ATOM 7551 O O . GLN C 3 172 ? 85.154 89.997 50.590 1.00 82.63 172 GLN B O 1
ATOM 7557 N N . VAL C 3 173 ? 85.950 90.475 52.640 1.00 74.43 173 VAL B N 1
ATOM 7558 C CA . VAL C 3 173 ? 85.191 89.408 53.280 1.00 77.71 173 VAL B CA 1
ATOM 7559 C C . VAL C 3 173 ? 83.709 89.758 53.231 1.00 82.58 173 VAL B C 1
ATOM 7560 O O . VAL C 3 173 ? 83.281 90.805 53.730 1.00 80.94 173 VAL B O 1
ATOM 7564 N N . ASP C 3 174 ? 82.918 88.885 52.610 1.00 86.11 174 ASP B N 1
ATOM 7565 C CA . ASP C 3 174 ? 81.496 89.142 52.425 1.00 87.19 174 ASP B CA 1
ATOM 7566 C C . ASP C 3 174 ? 80.656 87.959 52.886 1.00 89.77 174 ASP B C 1
ATOM 7567 O O . ASP C 3 174 ? 79.482 88.123 53.231 1.00 92.05 174 ASP B O 1
ATOM 7572 N N . VAL C 3 175 ? 81.246 86.762 52.891 1.00 89.42 175 VAL B N 1
ATOM 7573 C CA . VAL C 3 175 ? 80.513 85.586 53.340 1.00 90.25 175 VAL B CA 1
ATOM 7574 C C . VAL C 3 175 ? 80.221 85.692 54.833 1.00 89.65 175 VAL B C 1
ATOM 7575 O O . VAL C 3 175 ? 80.839 86.468 55.570 1.00 88.00 175 VAL B O 1
ATOM 7579 N N . LYS C 3 176 ? 79.247 84.899 55.282 1.00 89.48 176 LYS B N 1
ATOM 7580 C CA . LYS C 3 176 ? 78.874 84.920 56.690 1.00 91.96 176 LYS B CA 1
ATOM 7581 C C . LYS C 3 176 ? 79.877 84.177 57.562 1.00 95.57 176 LYS B C 1
ATOM 7582 O O . LYS C 3 176 ? 80.063 84.538 58.729 1.00 93.31 176 LYS B O 1
ATOM 7588 N N . ASP C 3 177 ? 80.527 83.146 57.024 1.00 96.30 177 ASP B N 1
ATOM 7589 C CA . ASP C 3 177 ? 81.516 82.363 57.761 1.00 93.75 177 ASP B CA 1
ATOM 7590 C C . ASP C 3 177 ? 82.806 82.315 56.956 1.00 90.17 177 ASP B C 1
ATOM 7591 O O . ASP C 3 177 ? 83.005 81.411 56.132 1.00 88.43 177 ASP B O 1
ATOM 7596 N N . PRO C 3 178 ? 83.703 83.277 57.159 1.00 87.53 178 PRO B N 1
ATOM 7597 C CA . PRO C 3 178 ? 85.018 83.241 56.504 1.00 83.01 178 PRO B CA 1
ATOM 7598 C C . PRO C 3 178 ? 86.091 82.479 57.268 1.00 77.03 178 PRO B C 1
ATOM 7599 O O . PRO C 3 178 ? 87.272 82.638 56.948 1.00 74.32 178 PRO B O 1
ATOM 7603 N N . GLN C 3 179 ? 85.719 81.672 58.263 1.00 77.96 179 GLN B N 1
ATOM 7604 C CA . GLN C 3 179 ? 86.719 80.988 59.076 1.00 75.49 179 GLN B CA 1
ATOM 7605 C C . GLN C 3 179 ? 87.555 80.028 58.242 1.00 72.92 179 GLN B C 1
ATOM 7606 O O . GLN C 3 179 ? 88.781 79.975 58.387 1.00 72.77 179 GLN B O 1
ATOM 7612 N N . GLN C 3 180 ? 86.911 79.259 57.364 1.00 72.84 180 GLN B N 1
ATOM 7613 C CA . GLN C 3 180 ? 87.636 78.242 56.611 1.00 73.66 180 GLN B CA 1
ATOM 7614 C C . GLN C 3 180 ? 88.524 78.861 55.539 1.00 72.30 180 GLN B C 1
ATOM 7615 O O . GLN C 3 180 ? 89.702 78.507 55.426 1.00 75.83 180 GLN B O 1
ATOM 7621 N N . ALA C 3 181 ? 87.986 79.795 54.754 1.00 72.75 181 ALA B N 1
ATOM 7622 C CA . ALA C 3 181 ? 88.736 80.320 53.619 1.00 73.97 181 ALA B CA 1
ATOM 7623 C C . ALA C 3 181 ? 89.903 81.190 54.060 1.00 72.05 181 ALA B C 1
ATOM 7624 O O . ALA C 3 181 ? 90.944 81.213 53.391 1.00 73.89 181 ALA B O 1
ATOM 7626 N N . LEU C 3 182 ? 89.750 81.912 55.172 1.00 71.75 182 LEU B N 1
ATOM 7627 C CA . LEU C 3 182 ? 90.833 82.760 55.656 1.00 68.17 182 LEU B CA 1
ATOM 7628 C C . LEU C 3 182 ? 92.057 81.940 56.029 1.00 66.19 182 LEU B C 1
ATOM 7629 O O . LEU C 3 182 ? 93.186 82.417 55.887 1.00 66.43 182 LEU B O 1
ATOM 7634 N N . LYS C 3 183 ? 91.860 80.704 56.486 1.00 65.09 183 LYS B N 1
ATOM 7635 C CA . LYS C 3 183 ? 92.991 79.843 56.815 1.00 63.99 183 LYS B CA 1
ATOM 7636 C C . LYS C 3 183 ? 93.838 79.554 55.581 1.00 66.88 183 LYS B C 1
ATOM 7637 O O . LYS C 3 183 ? 95.061 79.758 55.588 1.00 70.84 183 LYS B O 1
ATOM 7643 N N . GLU C 3 184 ? 93.201 79.084 54.507 1.00 67.70 184 GLU B N 1
ATOM 7644 C CA . GLU C 3 184 ? 93.939 78.802 53.282 1.00 68.70 184 GLU B CA 1
ATOM 7645 C C . GLU C 3 184 ? 94.545 80.070 52.703 1.00 68.42 184 GLU B C 1
ATOM 7646 O O . GLU C 3 184 ? 95.673 80.047 52.198 1.00 67.58 184 GLU B O 1
ATOM 7652 N N . LEU C 3 185 ? 93.814 81.185 52.763 1.00 69.99 185 LEU B N 1
ATOM 7653 C CA . LEU C 3 185 ? 94.344 82.436 52.233 1.00 68.43 185 LEU B CA 1
ATOM 7654 C C . LEU C 3 185 ? 95.590 82.874 52.990 1.00 68.91 185 LEU B C 1
ATOM 7655 O O . LEU C 3 185 ? 96.583 83.283 52.379 1.00 70.57 185 LEU B O 1
ATOM 7660 N N . ALA C 3 186 ? 95.561 82.789 54.322 1.00 67.65 186 ALA B N 1
ATOM 7661 C CA . ALA C 3 186 ? 96.721 83.174 55.117 1.00 62.26 186 ALA B CA 1
ATOM 7662 C C . ALA C 3 186 ? 97.904 82.258 54.849 1.00 63.04 186 ALA B C 1
ATOM 7663 O O . ALA C 3 186 ? 99.041 82.727 54.725 1.00 64.23 186 ALA B O 1
ATOM 7665 N N . LYS C 3 187 ? 97.661 80.948 54.757 1.00 64.21 187 LYS B N 1
ATOM 7666 C CA . LYS C 3 187 ? 98.758 80.028 54.473 1.00 64.56 187 LYS B CA 1
ATOM 7667 C C . LYS C 3 187 ? 99.365 80.302 53.101 1.00 66.66 187 LYS B C 1
ATOM 7668 O O . LYS C 3 187 ? 100.593 80.308 52.944 1.00 68.16 187 LYS B O 1
ATOM 7674 N N . MET C 3 188 ? 98.519 80.546 52.099 1.00 66.06 188 MET B N 1
ATOM 7675 C CA . MET C 3 188 ? 99.014 80.826 50.757 1.00 66.57 188 MET B CA 1
ATOM 7676 C C . MET C 3 188 ? 99.801 82.129 50.717 1.00 68.68 188 MET B C 1
ATOM 7677 O O . MET C 3 188 ? 100.836 82.215 50.049 1.00 70.36 188 MET B O 1
ATOM 7682 N N . CYS C 3 189 ? 99.323 83.159 51.420 1.00 68.24 189 CYS B N 1
ATOM 7683 C CA . CYS C 3 189 ? 100.056 84.419 51.469 1.00 67.86 189 CYS B CA 1
ATOM 7684 C C . CYS C 3 189 ? 101.398 84.247 52.166 1.00 67.63 189 CYS B C 1
ATOM 7685 O O . CYS C 3 189 ? 102.403 84.831 51.745 1.00 69.06 189 CYS B O 1
ATOM 7688 N N . ILE C 3 190 ? 101.433 83.452 53.238 1.00 67.33 190 ILE B N 1
ATOM 7689 C CA . ILE C 3 190 ? 102.693 83.165 53.917 1.00 63.22 190 ILE B CA 1
ATOM 7690 C C . ILE C 3 190 ? 103.662 82.488 52.961 1.00 64.74 190 ILE B C 1
ATOM 7691 O O . ILE C 3 190 ? 104.844 82.844 52.892 1.00 65.93 190 ILE B O 1
ATOM 7696 N N . LEU C 3 191 ? 103.173 81.508 52.201 1.00 69.30 191 LEU B N 1
ATOM 7697 C CA . LEU C 3 191 ? 104.047 80.761 51.302 1.00 72.25 191 LEU B CA 1
ATOM 7698 C C . LEU C 3 191 ? 104.524 81.620 50.135 1.00 72.57 191 LEU B C 1
ATOM 7699 O O . LEU C 3 191 ? 105.666 81.481 49.683 1.00 71.19 191 LEU B O 1
ATOM 7704 N N . ALA C 3 192 ? 103.674 82.515 49.641 1.00 72.41 192 ALA B N 1
ATOM 7705 C CA . ALA C 3 192 ? 103.963 83.289 48.441 1.00 71.94 192 ALA B CA 1
ATOM 7706 C C . ALA C 3 192 ? 104.682 84.603 48.721 1.00 72.93 192 ALA B C 1
ATOM 7707 O O . ALA C 3 192 ? 104.927 85.364 47.779 1.00 74.99 192 ALA B O 1
ATOM 7709 N N . ASP C 3 193 ? 105.014 84.888 49.980 1.00 72.58 193 ASP B N 1
ATOM 7710 C CA . ASP C 3 193 ? 105.731 86.105 50.366 1.00 72.41 193 ASP B CA 1
ATOM 7711 C C . ASP C 3 193 ? 104.942 87.358 49.980 1.00 69.81 193 ASP B C 1
ATOM 7712 O O . ASP C 3 193 ? 105.400 88.206 49.214 1.00 70.47 193 ASP B O 1
ATOM 7717 N N . CYS C 3 194 ? 103.736 87.460 50.532 1.00 69.48 194 CYS B N 1
ATOM 7718 C CA . CYS C 3 194 ? 102.879 88.613 50.299 1.00 66.89 194 CYS B CA 1
ATOM 7719 C C . CYS C 3 194 ? 102.028 88.850 51.537 1.00 65.11 194 CYS B C 1
ATOM 7720 O O . CYS C 3 194 ? 101.755 87.924 52.304 1.00 66.30 194 CYS B O 1
ATOM 7723 N N . THR C 3 195 ? 101.615 90.099 51.729 1.00 61.98 195 THR B N 1
ATOM 7724 C CA . THR C 3 195 ? 100.891 90.502 52.925 1.00 58.08 195 THR B CA 1
ATOM 7725 C C . THR C 3 195 ? 99.390 90.495 52.672 1.00 58.38 195 THR B C 1
ATOM 7726 O O . THR C 3 195 ? 98.924 90.780 51.567 1.00 62.02 195 THR B O 1
ATOM 7730 N N . LEU C 3 196 ? 98.636 90.169 53.717 1.00 55.27 196 LEU B N 1
ATOM 7731 C CA . LEU C 3 196 ? 97.191 90.010 53.639 1.00 55.44 196 LEU B CA 1
ATOM 7732 C C . LEU C 3 196 ? 96.511 91.139 54.400 1.00 55.02 196 LEU B C 1
ATOM 7733 O O . LEU C 3 196 ? 96.877 91.431 55.542 1.00 56.41 196 LEU B O 1
ATOM 7738 N N . ILE C 3 197 ? 95.525 91.767 53.766 1.00 53.78 197 ILE B N 1
ATOM 7739 C CA . ILE C 3 197 ? 94.773 92.867 54.354 1.00 53.01 197 ILE B CA 1
ATOM 7740 C C . ILE C 3 197 ? 93.290 92.554 54.229 1.00 55.68 197 ILE B C 1
ATOM 7741 O O . ILE C 3 197 ? 92.830 92.099 53.177 1.00 60.58 197 ILE B O 1
ATOM 7746 N N . LEU C 3 198 ? 92.544 92.781 55.305 1.00 54.67 198 LEU B N 1
ATOM 7747 C CA . LEU C 3 198 ? 91.118 92.489 55.350 1.00 56.59 198 LEU B CA 1
ATOM 7748 C C . LEU C 3 198 ? 90.321 93.783 55.295 1.00 60.39 198 LEU B C 1
ATOM 7749 O O . LEU C 3 198 ? 90.563 94.701 56.084 1.00 64.36 198 LEU B O 1
ATOM 7754 N N . ALA C 3 199 ? 89.373 93.849 54.365 1.00 59.07 199 ALA B N 1
ATOM 7755 C CA . ALA C 3 199 ? 88.439 94.960 54.268 1.00 64.13 199 ALA B CA 1
ATOM 7756 C C . ALA C 3 199 ? 87.028 94.397 54.265 1.00 70.37 199 ALA B C 1
ATOM 7757 O O . ALA C 3 199 ? 86.716 93.511 53.464 1.00 74.73 199 ALA B O 1
ATOM 7759 N N . TRP C 3 200 ? 86.181 94.903 55.156 1.00 70.09 200 TRP B N 1
ATOM 7760 C CA . TRP C 3 200 ? 84.834 94.373 55.316 1.00 71.81 200 TRP B CA 1
ATOM 7761 C C . TRP C 3 200 ? 83.803 95.070 54.442 1.00 75.40 200 TRP B C 1
ATOM 7762 O O . TRP C 3 200 ? 82.639 94.659 54.440 1.00 78.68 200 TRP B O 1
ATOM 7773 N N . SER C 3 201 ? 84.191 96.108 53.710 1.00 77.62 201 SER B N 1
ATOM 7774 C CA . SER C 3 201 ? 83.271 96.829 52.846 1.00 79.04 201 SER B CA 1
ATOM 7775 C C . SER C 3 201 ? 84.034 97.322 51.631 1.00 79.86 201 SER B C 1
ATOM 7776 O O . SER C 3 201 ? 85.250 97.529 51.712 1.00 81.12 201 SER B O 1
ATOM 7779 N N . PRO C 3 202 ? 83.361 97.515 50.496 1.00 80.51 202 PRO B N 1
ATOM 7780 C CA . PRO C 3 202 ? 84.056 98.074 49.327 1.00 80.63 202 PRO B CA 1
ATOM 7781 C C . PRO C 3 202 ? 84.660 99.440 49.589 1.00 79.66 202 PRO B C 1
ATOM 7782 O O . PRO C 3 202 ? 85.680 99.784 48.980 1.00 79.26 202 PRO B O 1
ATOM 7786 N N . GLU C 3 203 ? 84.053 100.235 50.472 1.00 79.74 203 GLU B N 1
ATOM 7787 C CA . GLU C 3 203 ? 84.625 101.532 50.814 1.00 81.36 203 GLU B CA 1
ATOM 7788 C C . GLU C 3 203 ? 85.970 101.376 51.509 1.00 80.29 203 GLU B C 1
ATOM 7789 O O . GLU C 3 203 ? 86.907 102.138 51.242 1.00 81.57 203 GLU B O 1
ATOM 7795 N N . GLU C 3 204 ? 86.084 100.396 52.407 1.00 77.72 204 GLU B N 1
ATOM 7796 C CA . GLU C 3 204 ? 87.327 100.217 53.151 1.00 75.32 204 GLU B CA 1
ATOM 7797 C C . GLU C 3 204 ? 88.479 99.836 52.230 1.00 73.97 204 GLU B C 1
ATOM 7798 O O . GLU C 3 204 ? 89.602 100.324 52.396 1.00 75.27 204 GLU B O 1
ATOM 7804 N N . ALA C 3 205 ? 88.222 98.960 51.256 1.00 72.99 205 ALA B N 1
ATOM 7805 C CA . ALA C 3 205 ? 89.273 98.554 50.329 1.00 72.07 205 ALA B CA 1
ATOM 7806 C C . ALA C 3 205 ? 89.774 99.735 49.509 1.00 70.92 205 ALA B C 1
ATOM 7807 O O . ALA C 3 205 ? 90.985 99.884 49.287 1.00 70.90 205 ALA B O 1
ATOM 7809 N N . GLY C 3 206 ? 88.858 100.584 49.044 1.00 71.25 206 GLY B N 1
ATOM 7810 C CA . GLY C 3 206 ? 89.274 101.787 48.348 1.00 73.01 206 GLY B CA 1
ATOM 7811 C C . GLY C 3 206 ? 90.117 102.690 49.225 1.00 72.62 206 GLY B C 1
ATOM 7812 O O . GLY C 3 206 ? 91.109 103.264 48.770 1.00 74.82 206 GLY B O 1
ATOM 7813 N N . ARG C 3 207 ? 89.739 102.818 50.498 1.00 69.04 207 ARG B N 1
ATOM 7814 C CA . ARG C 3 207 ? 90.532 103.612 51.427 1.00 67.04 207 ARG B CA 1
ATOM 7815 C C . ARG C 3 207 ? 91.933 103.040 51.578 1.00 66.87 207 ARG B C 1
ATOM 7816 O O . ARG C 3 207 ? 92.915 103.788 51.620 1.00 68.68 207 ARG B O 1
ATOM 7824 N N . TYR C 3 208 ? 92.043 101.713 51.667 1.00 66.97 208 TYR B N 1
ATOM 7825 C CA . TYR C 3 208 ? 93.355 101.084 51.775 1.00 63.08 208 TYR B CA 1
ATOM 7826 C C . TYR C 3 208 ? 94.203 101.374 50.545 1.00 64.28 208 TYR B C 1
ATOM 7827 O O . TYR C 3 208 ? 95.390 101.702 50.663 1.00 66.54 208 TYR B O 1
ATOM 7836 N N . LEU C 3 209 ? 93.609 101.265 49.356 1.00 65.18 209 LEU B N 1
ATOM 7837 C CA . LEU C 3 209 ? 94.358 101.555 48.136 1.00 64.76 209 LEU B CA 1
ATOM 7838 C C . LEU C 3 209 ? 94.821 103.007 48.103 1.00 66.23 209 LEU B C 1
ATOM 7839 O O . LEU C 3 209 ? 95.982 103.294 47.777 1.00 67.13 209 LEU B O 1
ATOM 7844 N N . GLU C 3 210 ? 93.930 103.937 48.455 1.00 64.98 210 GLU B N 1
ATOM 7845 C CA . GLU C 3 210 ? 94.296 105.350 48.452 1.00 67.73 210 GLU B CA 1
ATOM 7846 C C . GLU C 3 210 ? 95.408 105.633 49.450 1.00 68.08 210 GLU B C 1
ATOM 7847 O O . GLU C 3 210 ? 96.342 106.384 49.151 1.00 70.40 210 GLU B O 1
ATOM 7853 N N . THR C 3 211 ? 95.322 105.045 50.644 1.00 66.45 211 THR B N 1
ATOM 7854 C CA . THR C 3 211 ? 96.355 105.260 51.649 1.00 65.55 211 THR B CA 1
ATOM 7855 C C . THR C 3 211 ? 97.689 104.692 51.194 1.00 65.17 211 THR B C 1
ATOM 7856 O O . THR C 3 211 ? 98.742 105.293 51.434 1.00 65.89 211 THR B O 1
ATOM 7860 N N . TYR C 3 212 ? 97.669 103.531 50.539 1.00 64.56 212 TYR B N 1
ATOM 7861 C CA . TYR C 3 212 ? 98.908 102.984 49.999 1.00 63.01 212 TYR B CA 1
ATOM 7862 C C . TYR C 3 212 ? 99.512 103.924 48.969 1.00 65.09 212 TYR B C 1
ATOM 7863 O O . TYR C 3 212 ? 100.729 104.142 48.955 1.00 66.98 212 TYR B O 1
ATOM 7872 N N . LYS C 3 213 ? 98.679 104.489 48.094 1.00 67.12 213 LYS B N 1
ATOM 7873 C CA . LYS C 3 213 ? 99.204 105.424 47.104 1.00 68.02 213 LYS B CA 1
ATOM 7874 C C . LYS C 3 213 ? 99.706 106.707 47.756 1.00 69.20 213 LYS B C 1
ATOM 7875 O O . LYS C 3 213 ? 100.761 107.228 47.378 1.00 69.28 213 LYS B O 1
ATOM 7881 N N . ALA C 3 214 ? 98.971 107.230 48.737 1.00 68.92 214 ALA B N 1
ATOM 7882 C CA . ALA C 3 214 ? 99.299 108.532 49.303 1.00 68.15 214 ALA B CA 1
ATOM 7883 C C . ALA C 3 214 ? 100.444 108.485 50.303 1.00 67.04 214 ALA B C 1
ATOM 7884 O O . ALA C 3 214 ? 101.005 109.537 50.625 1.00 68.52 214 ALA B O 1
ATOM 7886 N N . TYR C 3 215 ? 100.805 107.307 50.802 1.00 65.70 215 TYR B N 1
ATOM 7887 C CA . TYR C 3 215 ? 101.884 107.170 51.779 1.00 64.27 215 TYR B CA 1
ATOM 7888 C C . TYR C 3 215 ? 103.151 106.616 51.144 1.00 67.48 215 TYR B C 1
ATOM 7889 O O . TYR C 3 215 ? 103.892 105.864 51.779 1.00 69.42 215 TYR B O 1
ATOM 7898 N N . GLU C 3 216 ? 103.424 106.985 49.891 1.00 68.08 216 GLU B N 1
ATOM 7899 C CA . GLU C 3 216 ? 104.539 106.389 49.162 1.00 69.55 216 GLU B CA 1
ATOM 7900 C C . GLU C 3 216 ? 105.871 106.665 49.846 1.00 73.07 216 GLU B C 1
ATOM 7901 O O . GLU C 3 216 ? 106.716 105.769 49.957 1.00 73.58 216 GLU B O 1
ATOM 7907 N N . GLN C 3 217 ? 106.081 107.892 50.311 1.00 73.88 217 GLN B N 1
ATOM 7908 C CA . GLN C 3 217 ? 107.325 108.267 50.972 1.00 76.23 217 GLN B CA 1
ATOM 7909 C C . GLN C 3 217 ? 107.050 108.883 52.334 1.00 75.89 217 GLN B C 1
ATOM 7910 O O . GLN C 3 217 ? 107.723 109.824 52.760 1.00 76.89 217 GLN B O 1
ATOM 7916 N N . LYS C 3 218 ? 106.058 108.362 53.037 1.00 74.04 218 LYS B N 1
ATOM 7917 C CA . LYS C 3 218 ? 105.772 108.837 54.384 1.00 71.20 218 LYS B CA 1
ATOM 7918 C C . LYS C 3 218 ? 106.784 108.253 55.364 1.00 73.07 218 LYS B C 1
ATOM 7919 O O . LYS C 3 218 ? 106.975 107.034 55.392 1.00 74.75 218 LYS B O 1
ATOM 7925 N N . PRO C 3 219 ? 107.449 109.079 56.165 1.00 73.92 219 PRO B N 1
ATOM 7926 C CA . PRO C 3 219 ? 108.387 108.551 57.160 1.00 70.20 219 PRO B CA 1
ATOM 7927 C C . PRO C 3 219 ? 107.649 107.858 58.294 1.00 72.06 219 PRO B C 1
ATOM 7928 O O . PRO C 3 219 ? 106.436 107.988 58.467 1.00 71.75 219 PRO B O 1
ATOM 7932 N N . ALA C 3 220 ? 108.414 107.110 59.086 1.00 73.08 220 ALA B N 1
ATOM 7933 C CA . ALA C 3 220 ? 107.872 106.294 60.164 1.00 74.22 220 ALA B CA 1
ATOM 7934 C C . ALA C 3 220 ? 107.587 107.088 61.433 1.00 75.78 220 ALA B C 1
ATOM 7935 O O . ALA C 3 220 ? 107.439 106.483 62.500 1.00 76.24 220 ALA B O 1
ATOM 7937 N N . ASP C 3 221 ? 107.508 108.417 61.346 1.00 74.88 221 ASP B N 1
ATOM 7938 C CA . ASP C 3 221 ? 107.243 109.221 62.535 1.00 74.71 221 ASP B CA 1
ATOM 7939 C C . ASP C 3 221 ? 105.857 108.940 63.101 1.00 74.82 221 ASP B C 1
ATOM 7940 O O . ASP C 3 221 ? 105.660 108.985 64.321 1.00 78.51 221 ASP B O 1
ATOM 7945 N N . LEU C 3 222 ? 104.886 108.652 62.233 1.00 69.91 222 LEU B N 1
ATOM 7946 C CA . LEU C 3 222 ? 103.519 108.433 62.692 1.00 70.00 222 LEU B CA 1
ATOM 7947 C C . LEU C 3 222 ? 103.416 107.226 63.614 1.00 73.18 222 LEU B C 1
ATOM 7948 O O . LEU C 3 222 ? 102.513 107.163 64.455 1.00 73.76 222 LEU B O 1
ATOM 7953 N N . LEU C 3 223 ? 104.330 106.269 63.483 1.00 74.17 223 LEU B N 1
ATOM 7954 C CA . LEU C 3 223 ? 104.237 105.028 64.239 1.00 70.61 223 LEU B CA 1
ATOM 7955 C C . LEU C 3 223 ? 104.975 105.087 65.567 1.00 70.23 223 LEU B C 1
ATOM 7956 O O . LEU C 3 223 ? 104.508 104.515 66.556 1.00 72.15 223 LEU B O 1
ATOM 7961 N N . MET C 3 224 ? 106.119 105.761 65.613 1.00 70.89 224 MET B N 1
ATOM 7962 C CA . MET C 3 224 ? 106.931 105.745 66.817 1.00 77.38 224 MET B CA 1
ATOM 7963 C C . MET C 3 224 ? 106.250 106.523 67.938 1.00 82.21 224 MET B C 1
ATOM 7964 O O . MET C 3 224 ? 105.381 107.368 67.711 1.00 79.66 224 MET B O 1
ATOM 7969 N N . GLU C 3 225 ? 106.657 106.215 69.165 1.00 85.02 225 GLU B N 1
ATOM 7970 C CA . GLU C 3 225 ? 106.089 106.867 70.335 1.00 89.34 225 GLU B CA 1
ATOM 7971 C C . GLU C 3 225 ? 106.475 108.343 70.374 1.00 96.49 225 GLU B C 1
ATOM 7972 O O . GLU C 3 225 ? 107.522 108.753 69.865 1.00 94.17 225 GLU B O 1
ATOM 7978 N N . LYS C 3 226 ? 105.604 109.147 70.982 1.00 99.26 226 LYS B N 1
ATOM 7979 C CA . LYS C 3 226 ? 105.839 110.585 71.049 1.00 101.76 226 LYS B CA 1
ATOM 7980 C C . LYS C 3 226 ? 106.912 110.924 72.077 1.00 103.31 226 LYS B C 1
ATOM 7981 O O . LYS C 3 226 ? 107.953 111.495 71.737 1.00 103.93 226 LYS B O 1
ATOM 7987 N N . LEU C 3 227 ? 106.672 110.569 73.341 1.00 106.00 227 LEU B N 1
ATOM 7988 C CA . LEU C 3 227 ? 107.567 110.899 74.451 1.00 107.11 227 LEU B CA 1
ATOM 7989 C C . LEU C 3 227 ? 107.817 112.406 74.517 1.00 109.31 227 LEU B C 1
ATOM 7990 O O . LEU C 3 227 ? 108.931 112.894 74.314 1.00 109.50 227 LEU B O 1
ATOM 7995 N N . GLU C 3 228 ? 106.739 113.138 74.791 1.00 108.19 228 GLU B N 1
ATOM 7996 C CA . GLU C 3 228 ? 106.815 114.587 74.903 1.00 108.57 228 GLU B CA 1
ATOM 7997 C C . GLU C 3 228 ? 107.803 114.988 75.992 1.00 108.83 228 GLU B C 1
ATOM 7998 O O . GLU C 3 228 ? 107.843 114.390 77.071 1.00 106.68 228 GLU B O 1
ATOM 8004 N N . GLN C 3 229 ? 108.605 116.009 75.702 1.00 108.30 229 GLN B N 1
ATOM 8005 C CA . GLN C 3 229 ? 109.645 116.478 76.606 1.00 108.48 229 GLN B CA 1
ATOM 8006 C C . GLN C 3 229 ? 109.145 117.537 77.583 1.00 106.27 229 GLN B C 1
ATOM 8007 O O . GLN C 3 229 ? 109.946 118.094 78.341 1.00 100.84 229 GLN B O 1
ATOM 8013 N N . ASP C 3 230 ? 107.847 117.829 77.580 1.00 105.83 230 ASP B N 1
ATOM 8014 C CA . ASP C 3 230 ? 107.297 118.795 78.519 1.00 102.97 230 ASP B CA 1
ATOM 8015 C C . ASP C 3 230 ? 107.458 118.297 79.951 1.00 99.84 230 ASP B C 1
ATOM 8016 O O . ASP C 3 230 ? 107.442 117.093 80.219 1.00 100.13 230 ASP B O 1
ATOM 8021 N N . PHE C 3 231 ? 107.622 119.244 80.877 1.00 95.85 231 PHE B N 1
ATOM 8022 C CA . PHE C 3 231 ? 107.857 118.883 82.271 1.00 91.91 231 PHE B CA 1
ATOM 8023 C C . PHE C 3 231 ? 106.683 118.105 82.849 1.00 90.50 231 PHE B C 1
ATOM 8024 O O . PHE C 3 231 ? 106.876 117.102 83.548 1.00 91.83 231 PHE B O 1
ATOM 8032 N N . VAL C 3 232 ? 105.457 118.547 82.564 1.00 90.04 232 VAL B N 1
ATOM 8033 C CA . VAL C 3 232 ? 104.277 117.860 83.082 1.00 87.03 232 VAL B CA 1
ATOM 8034 C C . VAL C 3 232 ? 104.200 116.446 82.523 1.00 87.64 232 VAL B C 1
ATOM 8035 O O . VAL C 3 232 ? 103.947 115.482 83.254 1.00 88.54 232 VAL B O 1
ATOM 8039 N N . SER C 3 233 ? 104.427 116.298 81.219 1.00 87.62 233 SER B N 1
ATOM 8040 C CA . SER C 3 233 ? 104.394 114.969 80.619 1.00 87.35 233 SER B CA 1
ATOM 8041 C C . SER C 3 233 ? 105.504 114.087 81.175 1.00 88.13 233 SER B C 1
ATOM 8042 O O . SER C 3 233 ? 105.301 112.887 81.402 1.00 87.45 233 SER B O 1
ATOM 8045 N N . ARG C 3 234 ? 106.685 114.665 81.403 1.00 89.37 234 ARG B N 1
ATOM 8046 C CA . ARG C 3 234 ? 107.803 113.889 81.927 1.00 90.77 234 ARG B CA 1
ATOM 8047 C C . ARG C 3 234 ? 107.507 113.374 83.330 1.00 91.73 234 ARG B C 1
ATOM 8048 O O . ARG C 3 234 ? 107.720 112.193 83.631 1.00 93.46 234 ARG B O 1
ATOM 8056 N N . VAL C 3 235 ? 107.006 114.247 84.207 1.00 91.57 235 VAL B N 1
ATOM 8057 C CA . VAL C 3 235 ? 106.674 113.785 85.550 1.00 86.56 235 VAL B CA 1
ATOM 8058 C C . VAL C 3 235 ? 105.510 112.803 85.503 1.00 85.13 235 VAL B C 1
ATOM 8059 O O . VAL C 3 235 ? 105.460 111.858 86.297 1.00 86.80 235 VAL B O 1
ATOM 8063 N N . THR C 3 236 ? 104.575 112.984 84.567 1.00 84.22 236 THR B N 1
ATOM 8064 C CA . THR C 3 236 ? 103.459 112.054 84.451 1.00 84.06 236 THR B CA 1
ATOM 8065 C C . THR C 3 236 ? 103.942 110.654 84.094 1.00 86.26 236 THR B C 1
ATOM 8066 O O . THR C 3 236 ? 103.533 109.668 84.717 1.00 87.41 236 THR B O 1
ATOM 8070 N N . GLU C 3 237 ? 104.820 110.544 83.094 1.00 88.74 237 GLU B N 1
ATOM 8071 C CA . GLU C 3 237 ? 105.316 109.218 82.730 1.00 90.51 237 GLU B CA 1
ATOM 8072 C C . GLU C 3 237 ? 106.179 108.632 83.842 1.00 88.73 237 GLU B C 1
ATOM 8073 O O . GLU C 3 237 ? 106.095 107.429 84.135 1.00 89.89 237 GLU B O 1
ATOM 8079 N N . CYS C 3 238 ? 106.995 109.468 84.492 1.00 87.02 238 CYS B N 1
ATOM 8080 C CA . CYS C 3 238 ? 107.803 108.983 85.605 1.00 87.95 238 CYS B CA 1
ATOM 8081 C C . CYS C 3 238 ? 106.925 108.416 86.713 1.00 87.55 238 CYS B C 1
ATOM 8082 O O . CYS C 3 238 ? 107.250 107.381 87.304 1.00 89.92 238 CYS B O 1
ATOM 8085 N N . LEU C 3 239 ? 105.806 109.081 87.010 1.00 85.89 239 LEU B N 1
ATOM 8086 C CA . LEU C 3 239 ? 104.881 108.560 88.010 1.00 83.44 239 LEU B CA 1
ATOM 8087 C C . LEU C 3 239 ? 104.209 107.279 87.535 1.00 85.02 239 LEU B C 1
ATOM 8088 O O . LEU C 3 239 ? 104.054 106.331 88.311 1.00 88.45 239 LEU B O 1
ATOM 8093 N N . THR C 3 240 ? 103.803 107.228 86.265 1.00 85.69 240 THR B N 1
ATOM 8094 C CA . THR C 3 240 ? 103.134 106.036 85.759 1.00 87.79 240 THR B CA 1
ATOM 8095 C C . THR C 3 240 ? 104.069 104.842 85.641 1.00 88.52 240 THR B C 1
ATOM 8096 O O . THR C 3 240 ? 103.590 103.728 85.406 1.00 86.65 240 THR B O 1
ATOM 8100 N N . THR C 3 241 ? 105.381 105.043 85.784 1.00 89.65 241 THR B N 1
ATOM 8101 C CA . THR C 3 241 ? 106.296 103.905 85.801 1.00 88.84 241 THR B CA 1
ATOM 8102 C C . THR C 3 241 ? 106.000 102.925 86.932 1.00 90.73 241 THR B C 1
ATOM 8103 O O . THR C 3 241 ? 106.389 101.756 86.834 1.00 91.83 241 THR B O 1
ATOM 8107 N N . VAL C 3 242 ? 105.333 103.364 88.000 1.00 92.47 242 VAL B N 1
ATOM 8108 C CA . VAL C 3 242 ? 105.027 102.484 89.124 1.00 91.41 242 VAL B CA 1
ATOM 8109 C C . VAL C 3 242 ? 103.967 101.474 88.702 1.00 92.05 242 VAL B C 1
ATOM 8110 O O . VAL C 3 242 ? 103.379 101.591 87.622 1.00 91.26 242 VAL B O 1
ATOM 8114 N N . LYS C 3 243 ? 103.724 100.474 89.554 1.00 93.72 243 LYS B N 1
ATOM 8115 C CA . LYS C 3 243 ? 103.007 99.276 89.127 1.00 97.27 243 LYS B CA 1
ATOM 8116 C C . LYS C 3 243 ? 101.598 99.592 88.638 1.00 96.12 243 LYS B C 1
ATOM 8117 O O . LYS C 3 243 ? 101.213 99.194 87.533 1.00 98.96 243 LYS B O 1
ATOM 8123 N N . SER C 3 244 ? 100.807 100.300 89.444 1.00 95.72 244 SER B N 1
ATOM 8124 C CA . SER C 3 244 ? 99.418 100.591 89.072 1.00 99.14 244 SER B CA 1
ATOM 8125 C C . SER C 3 244 ? 99.091 102.037 89.436 1.00 97.83 244 SER B C 1
ATOM 8126 O O . SER C 3 244 ? 98.565 102.312 90.517 1.00 99.41 244 SER B O 1
ATOM 8129 N N . VAL C 3 245 ? 99.381 102.951 88.512 1.00 93.36 245 VAL B N 1
ATOM 8130 C CA . VAL C 3 245 ? 98.997 104.353 88.631 1.00 87.41 245 VAL B CA 1
ATOM 8131 C C . VAL C 3 245 ? 98.743 104.879 87.226 1.00 88.65 245 VAL B C 1
ATOM 8132 O O . VAL C 3 245 ? 99.643 104.879 86.378 1.00 91.64 245 VAL B O 1
ATOM 8136 N N . ASN C 3 246 ? 97.516 105.311 86.963 1.00 88.37 246 ASN B N 1
ATOM 8137 C CA . ASN C 3 246 ? 97.159 105.806 85.646 1.00 87.98 246 ASN B CA 1
ATOM 8138 C C . ASN C 3 246 ? 97.510 107.287 85.524 1.00 83.79 246 ASN B C 1
ATOM 8139 O O . ASN C 3 246 ? 98.019 107.914 86.455 1.00 83.65 246 ASN B O 1
ATOM 8144 N N . LYS C 3 247 ? 97.241 107.850 84.345 1.00 80.77 247 LYS B N 1
ATOM 8145 C CA . LYS C 3 247 ? 97.578 109.246 84.091 1.00 78.64 247 LYS B CA 1
ATOM 8146 C C . LYS C 3 247 ? 96.780 110.185 84.986 1.00 79.59 247 LYS B C 1
ATOM 8147 O O . LYS C 3 247 ? 97.315 111.179 85.490 1.00 80.45 247 LYS B O 1
ATOM 8153 N N . THR C 3 248 ? 95.495 109.889 85.193 1.00 78.52 248 THR B N 1
ATOM 8154 C CA . THR C 3 248 ? 94.659 110.777 85.993 1.00 78.22 248 THR B CA 1
ATOM 8155 C C . THR C 3 248 ? 95.130 110.830 87.440 1.00 77.06 248 THR B C 1
ATOM 8156 O O . THR C 3 248 ? 95.058 111.883 88.087 1.00 77.77 248 THR B O 1
ATOM 8160 N N . ASP C 3 249 ? 95.616 109.706 87.969 1.00 77.35 249 ASP B N 1
ATOM 8161 C CA . ASP C 3 249 ? 96.110 109.705 89.340 1.00 79.97 249 ASP B CA 1
ATOM 8162 C C . ASP C 3 249 ? 97.327 110.605 89.485 1.00 78.64 249 ASP B C 1
ATOM 8163 O O . ASP C 3 249 ? 97.431 111.364 90.452 1.00 79.52 249 ASP B O 1
ATOM 8168 N N . SER C 3 250 ? 98.253 110.546 88.527 1.00 76.63 250 SER B N 1
ATOM 8169 C CA . SER C 3 250 ? 99.386 111.463 88.554 1.00 72.92 250 SER B CA 1
ATOM 8170 C C . SER C 3 250 ? 98.940 112.903 88.356 1.00 73.98 250 SER B C 1
ATOM 8171 O O . SER C 3 250 ? 99.569 113.823 88.888 1.00 76.18 250 SER B O 1
ATOM 8174 N N . GLN C 3 251 ? 97.864 113.119 87.597 1.00 76.75 251 GLN B N 1
ATOM 8175 C CA . GLN C 3 251 ? 97.352 114.473 87.412 1.00 75.52 251 GLN B CA 1
ATOM 8176 C C . GLN C 3 251 ? 96.857 115.056 88.730 1.00 75.14 251 GLN B C 1
ATOM 8177 O O . GLN C 3 251 ? 97.167 116.202 89.070 1.00 74.60 251 GLN B O 1
ATOM 8183 N N . THR C 3 252 ? 96.080 114.279 89.488 1.00 76.14 252 THR B N 1
ATOM 8184 C CA . THR C 3 252 ? 95.657 114.755 90.805 1.00 74.03 252 THR B CA 1
ATOM 8185 C C . THR C 3 252 ? 96.841 114.871 91.756 1.00 72.90 252 THR B C 1
ATOM 8186 O O . THR C 3 252 ? 96.896 115.791 92.580 1.00 75.09 252 THR B O 1
ATOM 8190 N N . LEU C 3 253 ? 97.791 113.942 91.661 1.00 73.37 253 LEU B N 1
ATOM 8191 C CA . LEU C 3 253 ? 98.927 113.926 92.574 1.00 73.52 253 LEU B CA 1
ATOM 8192 C C . LEU C 3 253 ? 99.797 115.163 92.398 1.00 73.52 253 LEU B C 1
ATOM 8193 O O . LEU C 3 253 ? 100.264 115.746 93.382 1.00 75.24 253 LEU B O 1
ATOM 8198 N N . LEU C 3 254 ? 100.027 115.573 91.152 1.00 73.74 254 LEU B N 1
ATOM 8199 C CA . LEU C 3 254 ? 100.852 116.748 90.899 1.00 73.15 254 LEU B CA 1
ATOM 8200 C C . LEU C 3 254 ? 100.205 118.011 91.450 1.00 76.19 254 LEU B C 1
ATOM 8201 O O . LEU C 3 254 ? 100.889 118.874 92.007 1.00 82.20 254 LEU B O 1
ATOM 8206 N N . THR C 3 255 ? 98.886 118.140 91.301 1.00 74.31 255 THR B N 1
ATOM 8207 C CA . THR C 3 255 ? 98.207 119.344 91.765 1.00 74.41 255 THR B CA 1
ATOM 8208 C C . THR C 3 255 ? 98.260 119.466 93.283 1.00 76.64 255 THR B C 1
ATOM 8209 O O . THR C 3 255 ? 98.399 120.571 93.818 1.00 78.78 255 THR B O 1
ATOM 8213 N N . THR C 3 256 ? 98.154 118.343 93.993 1.00 76.27 256 THR B N 1
ATOM 8214 C CA . THR C 3 256 ? 98.106 118.393 95.451 1.00 78.54 256 THR B CA 1
ATOM 8215 C C . THR C 3 256 ? 99.429 118.872 96.039 1.00 80.25 256 THR B C 1
ATOM 8216 O O . THR C 3 256 ? 99.448 119.730 96.928 1.00 81.43 256 THR B O 1
ATOM 8220 N N . PHE C 3 257 ? 100.547 118.336 95.552 1.00 79.15 257 PHE B N 1
ATOM 8221 C CA . PHE C 3 257 ? 101.860 118.639 96.111 1.00 80.88 257 PHE B CA 1
ATOM 8222 C C . PHE C 3 257 ? 102.640 119.662 95.300 1.00 86.52 257 PHE B C 1
ATOM 8223 O O . PHE C 3 257 ? 103.326 120.509 95.878 1.00 89.55 257 PHE B O 1
ATOM 8231 N N . GLY C 3 258 ? 102.553 119.609 93.975 1.00 87.60 258 GLY B N 1
ATOM 8232 C CA . GLY C 3 258 ? 103.224 120.582 93.136 1.00 87.23 258 GLY B CA 1
ATOM 8233 C C . GLY C 3 258 ? 104.592 120.157 92.648 1.00 88.66 258 GLY B C 1
ATOM 8234 O O . GLY C 3 258 ? 104.799 119.988 91.443 1.00 89.16 258 GLY B O 1
ATOM 8235 N N . SER C 3 259 ? 105.533 119.973 93.568 1.00 90.13 259 SER B N 1
ATOM 8236 C CA . SER C 3 259 ? 106.922 119.718 93.226 1.00 90.39 259 SER B CA 1
ATOM 8237 C C . SER C 3 259 ? 107.340 118.329 93.686 1.00 89.70 259 SER B C 1
ATOM 8238 O O . SER C 3 259 ? 106.813 117.795 94.666 1.00 90.79 259 SER B O 1
ATOM 8241 N N . LEU C 3 260 ? 108.300 117.747 92.962 1.00 87.94 260 LEU B N 1
ATOM 8242 C CA . LEU C 3 260 ? 108.833 116.447 93.355 1.00 88.15 260 LEU B CA 1
ATOM 8243 C C . LEU C 3 260 ? 109.515 116.510 94.711 1.00 90.50 260 LEU B C 1
ATOM 8244 O O . LEU C 3 260 ? 109.540 115.511 95.436 1.00 92.08 260 LEU B O 1
ATOM 8249 N N . GLU C 3 261 ? 110.075 117.666 95.070 1.00 90.97 261 GLU B N 1
ATOM 8250 C CA . GLU C 3 261 ? 110.635 117.827 96.407 1.00 91.26 261 GLU B CA 1
ATOM 8251 C C . GLU C 3 261 ? 109.553 117.689 97.471 1.00 92.53 261 GLU B C 1
ATOM 8252 O O . GLU C 3 261 ? 109.771 117.060 98.513 1.00 93.22 261 GLU B O 1
ATOM 8258 N N . GLN C 3 262 ? 108.377 118.269 97.222 1.00 90.24 262 GLN B N 1
ATOM 8259 C CA . GLN C 3 262 ? 107.265 118.118 98.153 1.00 88.55 262 GLN B CA 1
ATOM 8260 C C . GLN C 3 262 ? 106.810 116.667 98.240 1.00 90.58 262 GLN B C 1
ATOM 8261 O O . GLN C 3 262 ? 106.495 116.172 99.327 1.00 94.50 262 GLN B O 1
ATOM 8267 N N . LEU C 3 263 ? 106.763 115.972 97.101 1.00 87.99 263 LEU B N 1
ATOM 8268 C CA . LEU C 3 263 ? 106.387 114.563 97.112 1.00 87.23 263 LEU B CA 1
ATOM 8269 C C . LEU C 3 263 ? 107.384 113.734 97.911 1.00 91.79 263 LEU B C 1
ATOM 8270 O O . LEU C 3 263 ? 106.995 112.828 98.655 1.00 93.99 263 LEU B O 1
ATOM 8275 N N . ILE C 3 264 ? 108.677 114.027 97.762 1.00 92.73 264 ILE B N 1
ATOM 8276 C CA . ILE C 3 264 ? 109.698 113.324 98.533 1.00 92.14 264 ILE B CA 1
ATOM 8277 C C . ILE C 3 264 ? 109.529 113.605 100.020 1.00 97.16 264 ILE B C 1
ATOM 8278 O O . ILE C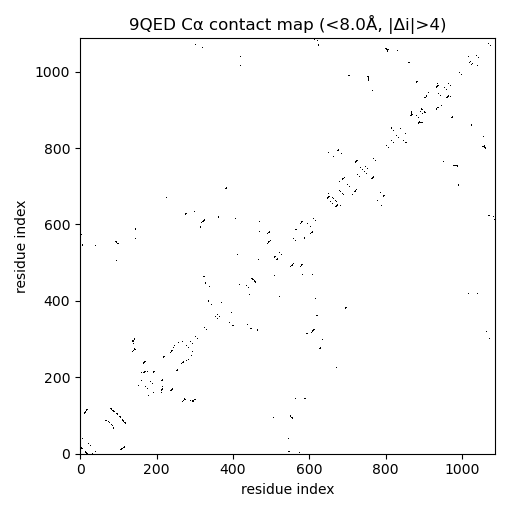 3 264 ? 109.593 112.692 100.853 1.00 98.80 264 ILE B O 1
ATOM 8283 N N . ALA C 3 265 ? 109.303 114.872 100.376 1.00 96.35 265 ALA B N 1
ATOM 8284 C CA . ALA C 3 265 ? 109.261 115.257 101.783 1.00 98.26 265 ALA B CA 1
ATOM 8285 C C . ALA C 3 265 ? 108.074 114.644 102.514 1.00 102.50 265 ALA B C 1
ATOM 8286 O O . ALA C 3 265 ? 108.151 114.409 103.724 1.00 105.90 265 ALA B O 1
ATOM 8288 N N . ALA C 3 266 ? 106.977 114.385 101.809 1.00 102.19 266 ALA B N 1
ATOM 8289 C CA . ALA C 3 266 ? 105.779 113.871 102.457 1.00 101.25 266 ALA B CA 1
ATOM 8290 C C . ALA C 3 266 ? 106.012 112.465 102.995 1.00 103.96 266 ALA B C 1
ATOM 8291 O O . ALA C 3 266 ? 106.737 111.664 102.400 1.00 103.69 266 ALA B O 1
ATOM 8293 N N . SER C 3 267 ? 105.388 112.170 104.132 1.00 104.99 267 SER B N 1
ATOM 8294 C CA . SER C 3 267 ? 105.528 110.878 104.789 1.00 103.45 267 SER B CA 1
ATOM 8295 C C . SER C 3 267 ? 104.623 109.854 104.105 1.00 105.37 267 SER B C 1
ATOM 8296 O O . SER C 3 267 ? 104.119 110.073 103.001 1.00 106.89 267 SER B O 1
ATOM 8299 N N . ARG C 3 268 ? 104.425 108.702 104.747 1.00 105.03 268 ARG B N 1
ATOM 8300 C CA . ARG C 3 268 ? 103.575 107.672 104.159 1.00 104.00 268 ARG B CA 1
ATOM 8301 C C . ARG C 3 268 ? 102.092 107.996 104.310 1.00 103.70 268 ARG B C 1
ATOM 8302 O O . ARG C 3 268 ? 101.307 107.743 103.390 1.00 101.64 268 ARG B O 1
ATOM 8310 N N . GLU C 3 269 ? 101.688 108.547 105.458 1.00 105.88 269 GLU B N 1
ATOM 8311 C CA . GLU C 3 269 ? 100.263 108.740 105.716 1.00 106.78 269 GLU B CA 1
ATOM 8312 C C . GLU C 3 269 ? 99.669 109.810 104.808 1.00 105.51 269 GLU B C 1
ATOM 8313 O O . GLU C 3 269 ? 98.620 109.596 104.189 1.00 103.42 269 GLU B O 1
ATOM 8319 N N . ASP C 3 270 ? 100.323 110.970 104.713 1.00 105.42 270 ASP B N 1
ATOM 8320 C CA . ASP C 3 270 ? 99.767 112.056 103.913 1.00 105.27 270 ASP B CA 1
ATOM 8321 C C . ASP C 3 270 ? 99.698 111.709 102.433 1.00 100.96 270 ASP B C 1
ATOM 8322 O O . ASP C 3 270 ? 98.924 112.332 101.701 1.00 100.33 270 ASP B O 1
ATOM 8327 N N . LEU C 3 271 ? 100.484 110.732 101.975 1.00 99.52 271 LEU B N 1
ATOM 8328 C CA . LEU C 3 271 ? 100.251 110.176 100.646 1.00 97.94 271 LEU B CA 1
ATOM 8329 C C . LEU C 3 271 ? 98.889 109.500 100.572 1.00 99.39 271 LEU B C 1
ATOM 8330 O O . LEU C 3 271 ? 98.158 109.662 99.588 1.00 97.00 271 LEU B O 1
ATOM 8335 N N . ALA C 3 272 ? 98.534 108.732 101.605 1.00 100.00 272 ALA B N 1
ATOM 8336 C CA . ALA C 3 272 ? 97.221 108.097 101.638 1.00 96.47 272 ALA B CA 1
ATOM 8337 C C . ALA C 3 272 ? 96.113 109.131 101.778 1.00 98.18 272 ALA B C 1
ATOM 8338 O O . ALA C 3 272 ? 95.056 109.005 101.148 1.00 97.97 272 ALA B O 1
ATOM 8340 N N . LEU C 3 273 ? 96.337 110.164 102.595 1.00 97.99 273 LEU B N 1
ATOM 8341 C CA . LEU C 3 273 ? 95.340 111.210 102.786 1.00 95.56 273 LEU B CA 1
ATOM 8342 C C . LEU C 3 273 ? 95.055 111.996 101.516 1.00 94.27 273 LEU B C 1
ATOM 8343 O O . LEU C 3 273 ? 94.003 112.639 101.432 1.00 93.83 273 LEU B O 1
ATOM 8348 N N . CYS C 3 274 ? 95.957 111.973 100.543 1.00 94.10 274 CYS B N 1
ATOM 8349 C CA . CYS C 3 274 ? 95.696 112.634 99.276 1.00 92.12 274 CYS B CA 1
ATOM 8350 C C . CYS C 3 274 ? 94.516 111.960 98.583 1.00 93.73 274 CYS B C 1
ATOM 8351 O O . CYS C 3 274 ? 94.457 110.724 98.533 1.00 93.28 274 CYS B O 1
ATOM 8354 N N . PRO C 3 275 ? 93.555 112.721 98.064 1.00 94.45 275 PRO B N 1
ATOM 8355 C CA . PRO C 3 275 ? 92.404 112.102 97.396 1.00 92.44 275 PRO B CA 1
ATOM 8356 C C . PRO C 3 275 ? 92.816 111.344 96.143 1.00 93.55 275 PRO B C 1
ATOM 8357 O O . PRO C 3 275 ? 93.766 111.715 95.453 1.00 94.05 275 PRO B O 1
ATOM 8361 N N . GLY C 3 276 ? 92.084 110.269 95.855 1.00 88.76 276 GLY B N 1
ATOM 8362 C CA . GLY C 3 276 ? 92.252 109.541 94.614 1.00 92.34 276 GLY B CA 1
ATOM 8363 C C . GLY C 3 276 ? 93.351 108.504 94.595 1.00 92.21 276 GLY B C 1
ATOM 8364 O O . GLY C 3 276 ? 93.520 107.826 93.576 1.00 88.41 276 GLY B O 1
ATOM 8365 N N . LEU C 3 277 ? 94.106 108.356 95.681 1.00 94.46 277 LEU B N 1
ATOM 8366 C CA . LEU C 3 277 ? 95.146 107.337 95.776 1.00 94.33 277 LEU B CA 1
ATOM 8367 C C . LEU C 3 277 ? 94.666 106.068 96.466 1.00 92.38 277 LEU B C 1
ATOM 8368 O O . LEU C 3 277 ? 94.799 104.973 95.914 1.00 92.48 277 LEU B O 1
ATOM 8373 N N . GLY C 3 278 ? 94.108 106.191 97.663 1.00 89.76 278 GLY B N 1
ATOM 8374 C CA . GLY C 3 278 ? 93.771 105.033 98.450 1.00 90.53 278 GLY B CA 1
ATOM 8375 C C . GLY C 3 278 ? 94.994 104.530 99.181 1.00 90.26 278 GLY B C 1
ATOM 8376 O O . GLY C 3 278 ? 96.095 105.065 99.030 1.00 93.42 278 GLY B O 1
ATOM 8377 N N . PRO C 3 279 ? 94.830 103.492 99.987 1.00 87.49 279 PRO B N 1
ATOM 8378 C CA . PRO C 3 279 ? 95.961 102.999 100.783 1.00 87.98 279 PRO B CA 1
ATOM 8379 C C . PRO C 3 279 ? 97.004 102.279 99.945 1.00 88.53 279 PRO B C 1
ATOM 8380 O O . PRO C 3 279 ? 98.205 102.530 100.084 1.00 89.35 279 PRO B O 1
ATOM 8384 N N . GLN C 3 280 ? 96.550 101.390 99.062 1.00 88.83 280 GLN B N 1
ATOM 8385 C CA . GLN C 3 280 ? 97.465 100.481 98.379 1.00 87.39 280 GLN B CA 1
ATOM 8386 C C . GLN C 3 280 ? 98.330 101.218 97.363 1.00 88.44 280 GLN B C 1
ATOM 8387 O O . GLN C 3 280 ? 99.549 101.016 97.308 1.00 91.37 280 GLN B O 1
ATOM 8393 N N . LYS C 3 281 ? 97.717 102.077 96.548 1.00 86.73 281 LYS B N 1
ATOM 8394 C CA . LYS C 3 281 ? 98.483 102.816 95.551 1.00 86.19 281 LYS B CA 1
ATOM 8395 C C . LYS C 3 281 ? 99.466 103.775 96.209 1.00 85.54 281 LYS B C 1
ATOM 8396 O O . LYS C 3 281 ? 100.612 103.904 95.761 1.00 88.56 281 LYS B O 1
ATOM 8402 N N . ALA C 3 282 ? 99.039 104.451 97.276 1.00 85.33 282 ALA B N 1
ATOM 8403 C CA . ALA C 3 282 ? 99.939 105.351 97.987 1.00 85.36 282 ALA B CA 1
ATOM 8404 C C . ALA C 3 282 ? 101.094 104.589 98.622 1.00 87.77 282 ALA B C 1
ATOM 8405 O O . ALA C 3 282 ? 102.238 105.054 98.598 1.00 91.80 282 ALA B O 1
ATOM 8407 N N . ARG C 3 283 ? 100.816 103.419 99.201 1.00 87.90 283 ARG B N 1
ATOM 8408 C CA . ARG C 3 283 ? 101.884 102.617 99.790 1.00 89.41 283 ARG B CA 1
ATOM 8409 C C . ARG C 3 283 ? 102.874 102.155 98.730 1.00 89.35 283 ARG B C 1
ATOM 8410 O O . ARG C 3 283 ? 104.091 102.194 98.947 1.00 94.03 283 ARG B O 1
ATOM 8418 N N . ARG C 3 284 ? 102.372 101.716 97.573 1.00 86.13 284 ARG B N 1
ATOM 8419 C CA . ARG C 3 284 ? 103.261 101.296 96.495 1.00 84.41 284 ARG B CA 1
ATOM 8420 C C . ARG C 3 284 ? 104.121 102.452 96.006 1.00 85.87 284 ARG B C 1
ATOM 8421 O O . ARG C 3 284 ? 105.328 102.290 95.785 1.00 88.66 284 ARG B O 1
ATOM 8429 N N . LEU C 3 285 ? 103.520 103.630 95.835 1.00 84.14 285 LEU B N 1
ATOM 8430 C CA . LEU C 3 285 ? 104.290 104.788 95.398 1.00 82.97 285 LEU B CA 1
ATOM 8431 C C . LEU C 3 285 ? 105.344 105.169 96.427 1.00 87.40 285 LEU B C 1
ATOM 8432 O O . LEU C 3 285 ? 106.488 105.470 96.071 1.00 92.27 285 LEU B O 1
ATOM 8437 N N . PHE C 3 286 ? 104.979 105.155 97.710 1.00 89.65 286 PHE B N 1
ATOM 8438 C CA . PHE C 3 286 ? 105.925 105.502 98.764 1.00 90.30 286 PHE B CA 1
ATOM 8439 C C . PHE C 3 286 ? 107.086 104.520 98.811 1.00 92.07 286 PHE B C 1
ATOM 8440 O O . PHE C 3 286 ? 108.241 104.920 99.000 1.00 94.50 286 PHE B O 1
ATOM 8448 N N . ASP C 3 287 ? 106.800 103.227 98.649 1.00 92.28 287 ASP B N 1
ATOM 8449 C CA . ASP C 3 287 ? 107.872 102.240 98.593 1.00 94.49 287 ASP B CA 1
ATOM 8450 C C . ASP C 3 287 ? 108.776 102.481 97.393 1.00 96.51 287 ASP B C 1
ATOM 8451 O O . ASP C 3 287 ? 110.005 102.409 97.506 1.00 102.23 287 ASP B O 1
ATOM 8456 N N . VAL C 3 288 ? 108.186 102.772 96.233 1.00 93.42 288 VAL B N 1
ATOM 8457 C CA . VAL C 3 288 ? 108.988 103.106 95.061 1.00 92.38 288 VAL B CA 1
ATOM 8458 C C . VAL C 3 288 ? 109.696 104.441 95.254 1.00 92.92 288 VAL B C 1
ATOM 8459 O O . VAL C 3 288 ? 110.832 104.622 94.801 1.00 93.39 288 VAL B O 1
ATOM 8463 N N . LEU C 3 289 ? 109.052 105.385 95.945 1.00 96.65 289 LEU B N 1
ATOM 8464 C CA . LEU C 3 289 ? 109.589 106.737 96.055 1.00 95.79 289 LEU B CA 1
ATOM 8465 C C . LEU C 3 289 ? 110.946 106.763 96.741 1.00 95.68 289 LEU B C 1
ATOM 8466 O O . LEU C 3 289 ? 111.712 107.713 96.552 1.00 97.33 289 LEU B O 1
ATOM 8471 N N . HIS C 3 290 ? 111.249 105.757 97.560 1.00 99.36 290 HIS B N 1
ATOM 8472 C CA . HIS C 3 290 ? 112.598 105.600 98.101 1.00 107.17 290 HIS B CA 1
ATOM 8473 C C . HIS C 3 290 ? 112.751 104.173 98.604 1.00 108.14 290 HIS B C 1
ATOM 8474 O O . HIS C 3 290 ? 112.135 103.799 99.606 1.00 106.70 290 HIS B O 1
ATOM 8481 N N . GLU C 3 291 ? 113.581 103.391 97.918 1.00 111.64 291 GLU B N 1
ATOM 8482 C CA . GLU C 3 291 ? 113.876 102.027 98.294 1.00 115.33 291 GLU B CA 1
ATOM 8483 C C . GLU C 3 291 ? 115.359 101.780 98.062 1.00 121.82 291 GLU B C 1
ATOM 8484 O O . GLU C 3 291 ? 115.898 102.175 97.018 1.00 123.33 291 GLU B O 1
ATOM 8490 N N . PRO C 3 292 ? 116.041 101.144 99.005 1.00 123.72 292 PRO B N 1
ATOM 8491 C CA . PRO C 3 292 ? 117.472 100.883 98.819 1.00 126.12 292 PRO B CA 1
ATOM 8492 C C . PRO C 3 292 ? 117.716 99.787 97.797 1.00 129.72 292 PRO B C 1
ATOM 8493 O O . PRO C 3 292 ? 117.861 98.613 98.153 1.00 134.08 292 PRO B O 1
ATOM 8497 N N . PHE C 3 293 ? 117.742 100.161 96.515 1.00 126.47 293 PHE B N 1
ATOM 8498 C CA . PHE C 3 293 ? 118.041 99.198 95.462 1.00 128.71 293 PHE B CA 1
ATOM 8499 C C . PHE C 3 293 ? 119.429 98.583 95.605 1.00 133.34 293 PHE B C 1
ATOM 8500 O O . PHE C 3 293 ? 119.657 97.478 95.101 1.00 135.01 293 PHE B O 1
ATOM 8508 N N . LEU C 3 294 ? 120.354 99.263 96.285 1.00 133.47 294 LEU B N 1
ATOM 8509 C CA . LEU C 3 294 ? 121.714 98.748 96.397 1.00 134.24 294 LEU B CA 1
ATOM 8510 C C . LEU C 3 294 ? 121.792 97.534 97.313 1.00 134.68 294 LEU B C 1
ATOM 8511 O O . LEU C 3 294 ? 122.644 96.662 97.109 1.00 135.54 294 LEU B O 1
ATOM 8516 N N . LYS C 3 295 ? 120.929 97.463 98.330 1.00 133.22 295 LYS B N 1
ATOM 8517 C CA . LYS C 3 295 ? 120.958 96.322 99.241 1.00 133.18 295 LYS B CA 1
ATOM 8518 C C . LYS C 3 295 ? 120.629 95.024 98.514 1.00 134.97 295 LYS B C 1
ATOM 8519 O O . LYS C 3 295 ? 121.302 94.005 98.712 1.00 133.58 295 LYS B O 1
ATOM 8525 N N . VAL C 3 296 ? 119.606 95.040 97.667 1.00 135.39 296 VAL B N 1
ATOM 8526 C CA . VAL C 3 296 ? 119.236 93.856 96.906 1.00 132.79 296 VAL B CA 1
ATOM 8527 C C . VAL C 3 296 ? 119.628 94.031 95.447 1.00 133.98 296 VAL B C 1
ATOM 8528 O O . VAL C 3 296 ? 120.531 93.354 94.963 1.00 137.77 296 VAL B O 1
ATOM 8532 N N . LYS D 4 242 ? 62.838 94.869 119.730 1.00 112.45 526 LYS D N 1
ATOM 8533 C CA . LYS D 4 242 ? 63.597 93.727 119.236 1.00 112.03 526 LYS D CA 1
ATOM 8534 C C . LYS D 4 242 ? 63.427 93.558 117.728 1.00 110.83 526 LYS D C 1
ATOM 8535 O O . LYS D 4 242 ? 63.690 92.488 117.181 1.00 107.89 526 LYS D O 1
ATOM 8541 N N . GLN D 4 243 ? 62.992 94.626 117.058 1.00 110.66 527 GLN D N 1
ATOM 8542 C CA . GLN D 4 243 ? 62.828 94.619 115.604 1.00 107.72 527 GLN D CA 1
ATOM 8543 C C . GLN D 4 243 ? 64.178 94.920 114.948 1.00 104.45 527 GLN D C 1
ATOM 8544 O O . GLN D 4 243 ? 64.411 95.975 114.354 1.00 101.02 527 GLN D O 1
ATOM 8550 N N . SER D 4 244 ? 65.087 93.962 115.085 1.00 101.06 528 SER D N 1
ATOM 8551 C CA . SER D 4 244 ? 66.427 94.065 114.510 1.00 94.20 528 SER D CA 1
ATOM 8552 C C . SER D 4 244 ? 66.496 93.404 113.139 1.00 87.89 528 SER D C 1
ATOM 8553 O O . SER D 4 244 ? 67.385 92.602 112.866 1.00 85.57 528 SER D O 1
ATOM 8556 N N . PHE D 4 245 ? 65.580 93.786 112.245 1.00 87.70 529 PHE D N 1
ATOM 8557 C CA . PHE D 4 245 ? 65.316 92.991 111.050 1.00 87.51 529 PHE D CA 1
ATOM 8558 C C . PHE D 4 245 ? 66.509 92.900 110.107 1.00 84.20 529 PHE D C 1
ATOM 8559 O O . PHE D 4 245 ? 66.514 92.037 109.224 1.00 87.08 529 PHE D O 1
ATOM 8567 N N . LEU D 4 246 ? 67.523 93.752 110.265 1.00 81.16 530 LEU D N 1
ATOM 8568 C CA . LEU D 4 246 ? 68.719 93.596 109.444 1.00 77.34 530 LEU D CA 1
ATOM 8569 C C . LEU D 4 246 ? 69.469 92.312 109.777 1.00 75.50 530 LEU D C 1
ATOM 8570 O O . LEU D 4 246 ? 70.132 91.742 108.904 1.00 71.58 530 LEU D O 1
ATOM 8575 N N . TRP D 4 247 ? 69.380 91.842 111.023 1.00 77.13 531 TRP D N 1
ATOM 8576 C CA . TRP D 4 247 ? 70.165 90.685 111.444 1.00 71.59 531 TRP D CA 1
ATOM 8577 C C . TRP D 4 247 ? 69.494 89.371 111.056 1.00 74.15 531 TRP D C 1
ATOM 8578 O O . TRP D 4 247 ? 70.071 88.568 110.317 1.00 75.15 531 TRP D O 1
ATOM 8589 N N . GLU D 4 248 ? 68.279 89.121 111.555 1.00 75.42 532 GLU D N 1
ATOM 8590 C CA . GLU D 4 248 ? 67.594 87.888 111.178 1.00 75.81 532 GLU D CA 1
ATOM 8591 C C . GLU D 4 248 ? 67.189 87.891 109.713 1.00 73.66 532 GLU D C 1
ATOM 8592 O O . GLU D 4 248 ? 66.877 86.827 109.169 1.00 74.19 532 GLU D O 1
ATOM 8598 N N . GLY D 4 249 ? 67.183 89.056 109.066 1.00 71.97 533 GLY D N 1
ATOM 8599 C CA . GLY D 4 249 ? 66.981 89.086 107.630 1.00 72.37 533 GLY D CA 1
ATOM 8600 C C . GLY D 4 249 ? 68.134 88.467 106.871 1.00 69.22 533 GLY D C 1
ATOM 8601 O O . GLY D 4 249 ? 67.979 88.075 105.711 1.00 69.19 533 GLY D O 1
ATOM 8602 N N . SER D 4 250 ? 69.303 88.372 107.508 1.00 68.65 534 SER D N 1
ATOM 8603 C CA . SER D 4 250 ? 70.440 87.714 106.877 1.00 65.52 534 SER D CA 1
ATOM 8604 C C . SER D 4 250 ? 70.220 86.214 106.748 1.00 68.19 534 SER D C 1
ATOM 8605 O O . SER D 4 250 ? 70.747 85.591 105.821 1.00 65.44 534 SER D O 1
ATOM 8608 N N . ALA D 4 251 ? 69.453 85.618 107.663 1.00 71.11 535 ALA D N 1
ATOM 8609 C CA . ALA D 4 251 ? 69.188 84.187 107.597 1.00 68.75 535 ALA D CA 1
ATOM 8610 C C . ALA D 4 251 ? 68.341 83.807 106.391 1.00 70.35 535 ALA D C 1
ATOM 8611 O O . ALA D 4 251 ? 68.291 82.626 106.035 1.00 68.69 535 ALA D O 1
ATOM 8613 N N . LEU D 4 252 ? 67.667 84.774 105.769 1.00 73.00 536 LEU D N 1
ATOM 8614 C CA . LEU D 4 252 ? 66.887 84.569 104.550 1.00 73.96 536 LEU D CA 1
ATOM 8615 C C . LEU D 4 252 ? 65.753 83.567 104.741 1.00 80.99 536 LEU D C 1
ATOM 8616 O O . LEU D 4 252 ? 65.252 83.000 103.765 1.00 79.65 536 LEU D O 1
ATOM 8621 N N . THR D 4 253 ? 65.334 83.338 105.983 1.00 85.41 537 THR D N 1
ATOM 8622 C CA . THR D 4 253 ? 64.274 82.387 106.287 1.00 88.06 537 THR D CA 1
ATOM 8623 C C . THR D 4 253 ? 62.900 83.032 106.412 1.00 95.46 537 THR D C 1
ATOM 8624 O O . THR D 4 253 ? 61.912 82.313 106.589 1.00 95.90 537 THR D O 1
ATOM 8628 N N . GLY D 4 254 ? 62.811 84.363 106.334 1.00 97.50 538 GLY D N 1
ATOM 8629 C CA . GLY D 4 254 ? 61.533 85.036 106.429 1.00 99.57 538 GLY D CA 1
ATOM 8630 C C . GLY D 4 254 ? 60.849 85.193 105.081 1.00 102.61 538 GLY D C 1
ATOM 8631 O O . GLY D 4 254 ? 61.408 84.881 104.032 1.00 102.21 538 GLY D O 1
ATOM 8632 N N . ALA D 4 255 ? 59.609 85.680 105.129 1.00 101.76 539 ALA D N 1
ATOM 8633 C CA . ALA D 4 255 ? 58.859 85.945 103.908 1.00 104.02 539 ALA D CA 1
ATOM 8634 C C . ALA D 4 255 ? 59.571 87.008 103.083 1.00 103.89 539 ALA D C 1
ATOM 8635 O O . ALA D 4 255 ? 60.053 86.724 101.982 1.00 102.53 539 ALA D O 1
ATOM 8637 N N . TRP D 4 256 ? 59.651 88.229 103.618 1.00 100.46 540 TRP D N 1
ATOM 8638 C CA . TRP D 4 256 ? 60.512 89.283 103.086 1.00 95.99 540 TRP D CA 1
ATOM 8639 C C . TRP D 4 256 ? 60.187 89.579 101.618 1.00 97.82 540 TRP D C 1
ATOM 8640 O O . TRP D 4 256 ? 60.952 89.271 100.701 1.00 99.72 540 TRP D O 1
ATOM 8651 N N . ALA D 4 257 ? 59.005 90.162 101.422 1.00 94.66 541 ALA D N 1
ATOM 8652 C CA . ALA D 4 257 ? 58.560 90.539 100.090 1.00 91.21 541 ALA D CA 1
ATOM 8653 C C . ALA D 4 257 ? 59.570 91.476 99.426 1.00 90.44 541 ALA D C 1
ATOM 8654 O O . ALA D 4 257 ? 60.493 91.996 100.057 1.00 90.73 541 ALA D O 1
ATOM 8656 N N . MET D 4 258 ? 59.371 91.694 98.123 1.00 90.86 542 MET D N 1
ATOM 8657 C CA . MET D 4 258 ? 60.386 92.363 97.314 1.00 92.51 542 MET D CA 1
ATOM 8658 C C . MET D 4 258 ? 60.677 93.771 97.818 1.00 91.10 542 MET D C 1
ATOM 8659 O O . MET D 4 258 ? 61.837 94.194 97.857 1.00 89.19 542 MET D O 1
ATOM 8664 N N . GLU D 4 259 ? 59.639 94.515 98.204 1.00 91.25 543 GLU D N 1
ATOM 8665 C CA . GLU D 4 259 ? 59.846 95.876 98.683 1.00 90.43 543 GLU D CA 1
ATOM 8666 C C . GLU D 4 259 ? 60.626 95.920 99.991 1.00 89.81 543 GLU D C 1
ATOM 8667 O O . GLU D 4 259 ? 61.226 96.953 100.303 1.00 91.51 543 GLU D O 1
ATOM 8673 N N . ASP D 4 260 ? 60.629 94.830 100.761 1.00 90.22 544 ASP D N 1
ATOM 8674 C CA . ASP D 4 260 ? 61.401 94.805 101.998 1.00 88.84 544 ASP D CA 1
ATOM 8675 C C . ASP D 4 260 ? 62.899 94.860 101.725 1.00 84.69 544 ASP D C 1
ATOM 8676 O O . ASP D 4 260 ? 63.662 95.349 102.565 1.00 82.36 544 ASP D O 1
ATOM 8681 N N . PHE D 4 261 ? 63.335 94.372 100.566 1.00 83.77 545 PHE D N 1
ATOM 8682 C CA . PHE D 4 261 ? 64.732 94.441 100.154 1.00 78.18 545 PHE D CA 1
ATOM 8683 C C . PHE D 4 261 ? 65.109 95.792 99.561 1.00 79.88 545 PHE D C 1
ATOM 8684 O O . PHE D 4 261 ? 66.162 95.895 98.926 1.00 77.45 545 PHE D O 1
ATOM 8692 N N . TYR D 4 262 ? 64.279 96.817 99.737 1.00 83.02 546 TYR D N 1
ATOM 8693 C CA . TYR D 4 262 ? 64.539 98.136 99.183 1.00 80.84 546 TYR D CA 1
ATOM 8694 C C . TYR D 4 262 ? 64.322 99.199 100.249 1.00 81.50 546 TYR D C 1
ATOM 8695 O O . TYR D 4 262 ? 63.539 99.014 101.184 1.00 81.05 546 TYR D O 1
ATOM 8704 N N . THR D 4 263 ? 65.025 100.316 100.094 1.00 82.80 547 THR D N 1
ATOM 8705 C CA . THR D 4 263 ? 64.923 101.448 101.005 1.00 88.89 547 THR D CA 1
ATOM 8706 C C . THR D 4 263 ? 64.073 102.535 100.363 1.00 93.07 547 THR D C 1
ATOM 8707 O O . THR D 4 263 ? 64.278 102.882 99.195 1.00 94.01 547 THR D O 1
ATOM 8711 N N . ALA D 4 264 ? 63.120 103.068 101.132 1.00 93.56 548 ALA D N 1
ATOM 8712 C CA . ALA D 4 264 ? 62.167 104.026 100.581 1.00 96.65 548 ALA D CA 1
ATOM 8713 C C . ALA D 4 264 ? 62.859 105.298 100.106 1.00 100.98 548 ALA D C 1
ATOM 8714 O O . ALA D 4 264 ? 62.526 105.833 99.042 1.00 104.10 548 ALA D O 1
ATOM 8716 N N . ARG D 4 265 ? 63.825 105.797 100.877 1.00 98.19 549 ARG D N 1
ATOM 8717 C CA . ARG D 4 265 ? 64.496 107.045 100.535 1.00 101.29 549 ARG D CA 1
ATOM 8718 C C . ARG D 4 265 ? 65.388 106.931 99.306 1.00 103.59 549 ARG D C 1
ATOM 8719 O O . ARG D 4 265 ? 65.833 107.961 98.790 1.00 104.60 549 ARG D O 1
ATOM 8727 N N . LEU D 4 266 ? 65.653 105.720 98.823 1.00 100.50 550 LEU D N 1
ATOM 8728 C CA . LEU D 4 266 ? 66.572 105.497 97.715 1.00 100.94 550 LEU D CA 1
ATOM 8729 C C . LEU D 4 266 ? 65.876 105.469 96.358 1.00 105.25 550 LEU D C 1
ATOM 8730 O O . LEU D 4 266 ? 66.519 105.142 95.355 1.00 106.42 550 LEU D O 1
ATOM 8735 N N . VAL D 4 267 ? 64.581 105.790 96.307 1.00 106.72 551 VAL D N 1
ATOM 8736 C CA . VAL D 4 267 ? 63.845 105.711 95.043 1.00 110.74 551 VAL D CA 1
ATOM 8737 C C . VAL D 4 267 ? 64.418 106.637 93.974 1.00 115.30 551 VAL D C 1
ATOM 8738 O O . VAL D 4 267 ? 64.613 106.181 92.835 1.00 114.22 551 VAL D O 1
ATOM 8742 N N . PRO D 4 268 ? 64.708 107.925 94.250 1.00 118.04 552 PRO D N 1
ATOM 8743 C CA . PRO D 4 268 ? 65.263 108.735 93.157 1.00 116.64 552 PRO D CA 1
ATOM 8744 C C . PRO D 4 268 ? 66.704 108.369 92.804 1.00 110.17 552 PRO D C 1
ATOM 8745 O O . PRO D 4 268 ? 67.277 107.482 93.434 1.00 105.90 552 PRO D O 1
#

Organism: Homo sapiens (NCBI:txid9606)

Nearest PDB structures (foldseek):
  6j08-assembly3_C  TM=6.644E-01  e=2.367E-03  Homo sapiens
  6j08-assembly2_B  TM=6.459E-01  e=6.245E-03  Homo sapiens
  6gnx-assembly1_C  TM=6.167E-01  e=5.206E-03  Homo sapiens
  6gnx-assembly1_A  TM=7.434E-01  e=2.099E-02  Homo sapiens
  6j08-assembly1_A  TM=6.826E-01  e=1.373E-02  Homo sapiens

InterPro domains:
  IPR006166 ERCC4 domain [PF02732] (686-814)
  IPR006166 ERCC4 domain [SM00891] (683-763)
  IPR006167 DNA repair protein XPF [TIGR00596] (97-907)
  IPR010994 RuvA domain 2-like [SSF47781] (839-908)
  IPR011335 Restriction endonuclease type II-like [SSF52980] (682-818)
  IPR047520 DNA repair endonuclease XPF, nuclease domain [cd20078] (684-818)

Radius of gyration: 33.37 Å; Cα contacts (8 Å, |Δi|>4): 1682; chains: 4; bounding box: 72×78×109 Å

Solvent-accessible surface area: 48473 Å² total; per-residue (Å²): 101,25,94,33,17,4,0,26,12,44,108,24,0,0,7,5,2,7,44,33,80,91,74,55,122,128,142,69,69,78,33,1,52,112,121,62,32,64,37,3,14,97,33,2,94,104,7,3,56,73,14,5,92,42,50,60,71,26,98,132,112,156,128,113,42,124,17,155,53,59,55,94,93,61,29,75,46,131,28,120,34,0,40,0,36,2,15,6,10,166,25,62,26,134,8,26,2,2,42,34,67,105,78,42,84,16,60,18,0,48,14,20,1,0,2,14,1,30,77,91,148,159,29,16,94,4,1,115,90,3,14,119,72,0,85,91,83,44,0,1,0,0,3,0,62,1,4,3,0,16,49,2,0,40,47,1,0,58,90,36,12,114,75,92,28,4,0,0,0,7,19,22,69,92,54,5,13,60,38,6,10,11,41,0,51,31,103,59,33,149,43,34,7,80,89,0,38,72,148,51,81,49,117,41,13,99,106,27,0,75,81,5,1,1,0,1,5,60,22,96,2,0,0,28,0,1,26,61,98,67,4,16,12,87,105,3,46,0,0,0,0,9,36,1,24,77,4,16,103,33,43,27,9,13,4,0,0,55,1,0,41,99,77,8,144,181,10,32,1,11,0,0,0,20,39,1,40,26,2,30,52,82,122,10,88,2,71,79,0,10,147,29,0,60,11,188,90,4,24,12,7,5,9,59,57,123,25,0,25,58,32,1,75,125,35,90,7,91,27,56,23,57,74,15,80,14,24,108,39,0,49,36,0,7,70,6,0,13,73,1,0,38,53,7,2,123,77,0,51,98,96,17,110,75,2,115,60,128,40,0,29,38,33,19,0,16,11,122,90,6,46,109,34,10,120,88,63,6,78,89,65,68,79,52,29,40,90,83,4,61,40,4,17,51,4,4,84,26,0,41,40,0,11,73,18,2,14,24,7,1,3,1,21,2,1,48,8,0,72,24,13,76,38,1,20,167,43,67,31,35,0,56,48,3,4,140,68,126,28,0,60,44,0,4,110,27,2,75,55,3,0,35,97,126,99,198,76,97,10,55,0,30,14,4,25,4,2,93,16,0,47,114,5,33,121,76,5,70,59,63,10,145,133,37,80,96,148,62,32,54,23,28,8,0,0,0,0,42,25,51,42,2,0,23,18,0,36,30,20,28,35,88,27,20,62,46,5,0,8,95,18,8,78,120,56,38,132,142,45,66,151,20,40,109,100,10,62,147,138,83,168,166,126,80,44,21,27,16,144,39,24,1,3,0,0,0,3,4,76,17,117,68,23,11,8,4,0,19,28,0,0,60,9,4,34,3,76,11,0,0,0,6,16,10,60,9,5,2,2,2,4,0,10,8,7,25,5,41,49,100,53,124,57,4,52,0,3,0,0,0,2,12,9,0,2,15,14,7,74,8,4,10,42,0,22,42,2,51,67,1,0,79,43,0,82,142,42,68,66,86,33,101,144,125,160,130,44,14,0,0,0,2,17,132,19,5,174,27,86,0,1,7,8,1,26,133,110,66,6,67,5,52,20,20,79,4,80,6,7,17,0,2,0,4,69,80,1,0,0,8,49,20,40,11,4,79,0,9,10,12,3,87,73,3,133,0,40,58,41,0,59,27,1,50,162,91,15,156,65,2,0,0,0,0,18,12,60,67,90,138,74,61,35,1,13,38,160,51,13,34,155,111,114,30,27,50,103,9,18,1,0,16,0,0,0,0,0,37,71,17,52,124,2,8,4,0,2,2,14,39,41,118,8,0,3,44,3,0,47,38,2,5,131,107,79,91,61,11,77,31,72,80,6,84,72,37,119,131,111,133,59,27,36,93,15,3,52,47,1,7,71,78,5,10,14,15,113,56,171,28,4,148,61,3,6,100,137,10,123,6,11,39,52,7,11,84,32,40,58,89,78,6,31,87,42,19,66,72,57,75,24,0,120,84,4,67,92,14,9,48,46,69,74,135,77,2,53,1,1,61,139,19,160,85,30,86,0,16,144,42,12,111,62,16,100,83,115,62,31,129,35,108,2,7,4,16,0,4,152,58,8,1,0,4,21,4,23,1,140,101,16,102,127,87,89,118,73,1,68,40,31,14,114,75,12,35,130,127,35,68,5,12,2,2,1,0,32,9,44,44,200,107,9,56,90,19,1,36,74,0,1,59,30,4,14,140,26,33,2,1,1,0,0,0,60,38,41,24,7,0,0,12,0,1,0,0,2,30,51,14,59,162,67,75,15,102,43,2,78,87,172,99,95,114,83,46,48,44,31,3,21,32,0,5,48,35,8,130,54,14,61,129,34,7,4,30,19,4,14,43,65,43,12,20,8,79,98,5,22,86,14,63,127,109,53,0,24,67,5,17,47,7,30,92,93,51,1,97,52,0,34,61,11,0,38,67,62,2,48,158,94,250,146,11,59,0,7,68,4,7,8,16,90,43,104,49,76,119,126,60,9,75,16,84,124,24,124,100

GO terms:
  GO:0000014 single-stranded DNA endonuclease activity (F, IDA)
  GO:0030674 protein-macromolecule adaptor activity (F, IDA)
  GO:0070522 ERCC4-ERCC1 complex (C, IDA)
  GO:0006289 nucleotide-excision repair (P, IDA)
  GO:0000109 nucleotide-excision repair complex (C, IDA)
  GO:0034644 cellular response to UV (P, IDA)
  GO:1901255 nucleotide-excision repair involved in interstrand cross-link repair (P, IDA)
  GO:0005634 nucleus (C, EXP)
  GO:0005694 chromosome (C, EXP)
  GO:0006281 DNA repair (P, IMP)
  GO:0005515 protein binding (F, IPI)
  GO:0005654 nucleoplasm (C, TAS)
  GO:0042802 identical protein binding (F, IPI)
  GO:0000781 chromosome, telomeric region (C, IDA)
  GO:1904357 negative regulation of telomere maintenance via telomere lengthening (P, IDA)
  GO:0034644 cellular response to UV (P, IGI)
  GO:0006281 DNA repair (P, IGI)
  GO:0000723 telomere maintenance (P, IGI)
  GO:1905765 negative regulation of protection from non-homologous end joining at telomere (P, IMP)
  GO:0004520 DNA endonuclease activity (F, IMP)

Sequence (1088 aa):
ASKKFAVKCGNFAVLVDLHILPQGSNKDTSWFSEQKKEEVCLLLKETIDSRVQEYLEVRKQHRPSNAEFTRSNPLSLKGYGFQITAYFLKRGIRLRCIRSTQNAELCVFPDRFVVCVSQLAPLLEYERQLVLELLDTDGLVVCARGLGADRLLYHFLQLHCHPACLVLVLNTQPAEEEYFINQLKIEGVEHLPRRVTNEITSNSRYEVYTQGGVIFATSRILVVDFLTDRIPSDLITGILVYRAHRIIESCQEAFILRLFRQKNKRGFIKAFTDNAVAFDTGFCHVERVMRNLFVRKLYLWPRFHVAVNSFLEQHKPEVVEIHVSMTPTMLAIQTAILDILNACLKELKCHNPSLEVEDLSLENAIGKPFDKTIRHYLDPLWHQLGAKTKSLVQDLKILRTLLQYLSQYDCVTFLNLLESLRATEKAFGQNSGWLFLDSSTSMFINARARVYHLPKKELVLESNPKWEALTEVLKEIEAENKESEALGGPGQVLICASDDRTCSQLRDYITLGAEAFLLRLYRKTFEKDSKAEEVWMKFRKEAAFGILKEPLTIIHPLLGCSDPYALTRVLHEVEPRYVVLYDAELTFVRQLEIYRASRPGKPLRVYFLIYGGSTEEQRYLTALRKEKEAFEKLIREKASMVVPTQQSIVVDMREFRSELPSLIHRRGIDIEPVTLEVGDYILTPEMCVERKSISDLIGSLNNGRLYSQCISMSRYYKRPVLLIEFDPSKPFSLTSRGALFQEISSNDISSKLTLLTLHFPRLRILWCPSPHATAELFEELKQSKPQPDAATALAITESEKYNPGPQDFLLKMPGVNAKNCRSLMHHVKNIAELAALSQDELTSILGNAANAKQLYDFIHTSFASIIVSPRQRGNPVLKFVRNVPWEFGDVIPDYVLGQSTCALFLSLRYHNLHPDYIHGRLQSLGKNFALRVLLVQVDVKDPQQALKELAKMCILADCTLILAWSPEEAGRYLETYKAYEQKPADLLMEKLEQDFVSRVTECLTTVKSVNKTDSQTLLTTFGSLEQLIAASREDLALCPGLGPQKARRLFDVLHEPFLKVKQSFLWEGSALTGAWAMEDFYTARLVP

Foldseek 3Di:
DDDQDWADDPQAIAREAEAEDADPPNRDPPVCDPVVVVVVCVQCVVVVVVQVVVVPVVVVVVDDDDSVFADVHWDWGDDDQKTKTKTWAFDPDQDWDADVVVRHTGGYDRIHIYMYMYGDD/DADDVRVVVLVVCVPQHFEEEEAQQQPLLVSVLVVLLVFQDQQAEEEEEDDDPVSLVVSQVVCVVVPDPNGEEEDEPVDDLVCVLVVLNRHGYYYYYLLVLLQCLQVVSHPLQRHQEYEYEALLCLFQFLSVLLSQVSSCVPHVHHGYHYYHYPLLSCVDPVTHPVVSRVSRVRPDYHYHYCPPPVNVVLLVLQFAAEDEDAAEWDPLLVLLQVLLLVLLQVLLVVLCVLPVVPVDPCSDSLNLLADCNVVVVCVVAVVQPQVSDDVNVLSVVSSVLSNVLQVCSVFDFLLVSLVSLVVVVVVCVVPNSPVPPCPPPSNVSNNVSSCVCAFDVVVTLGQLDGICLLVVVVVVVVVLVVVLVVPCVVDHSFEEEEEDAADVRLVLSVCCVVPHSLVSSLVSCVVPDPRDDVSSVVNVVVVVLDPDDDPSDYYYHYYHCNCVPPNPPVLVVCVVDPGQEYEHSQDAPSVSSNVSSVSSVPRPRHHYYYHYDHHPGSSVSNRVVVVVSSVVSSVVVVVSCVVCVPHVEAEKEFASVVSSDCLQVLLVVVPHRYNYDHFPAAGIDLAQAEHEHEAEPSRLLVCLVVVVVLVSLVLSVVQHVAYEYEYAAAPVDGDPQFDPPCPPPDDDCSGRVNSVVVSCVVRVRYYYHYHHDSNVVSVVSVVVPPPGDHHDPPSSVPSHVPVDDDPPCNVVLCPQFLCPPPLSVQQCVVDVDCVCVLVDDLVVQCVSSVHNVRSVSRNPVSDDDDD/DKAAEPVCVPDCLVVQQDPDDYDYDHDLARIDLDALEGEHEEEPVRCVVPVCVVVVSLVSVDDRHNAYEYEYAYDDPDCPVVVVVVVVSCVVSVYHYHYDPDSNRVSVVSNCSNVCVPPDCPVPDDDQDPDPLSVQQVVQVVFDDDHSVNSVQVCVVQVDLVSVLPDDQVVLCVRPPQHNPNSNSSNCVNDDPPVVD/DPPCVVVVVVVPDPQDPCNVDDPVPPD

B-factor: mean 71.8, std 28.3, range [24.12, 170.48]

Secondary structure (DSSP, 8-state):
---HHHHHHHHHHHSS--EEEE-TTS-HHHHHHHHHHHT--SS-EEEE-S--HHHHHHHHHHHHHHT-SS--EEE-TTS-HHHHHHHHHH-EEEEE-HHHHHHHHHHT-S-TTTEEEEEESSGGGGTT-HHHHHHHHHHHHH-SSSEEEEEE--GGGGTSSS--HHHHHHHTT---EEEE-TT-HHHHHHHTSS----EEEEEEPPHHHHHHHHHHHHHHHHHHHHHHHH-GGG-SGGG-HHHHSSTTHHHHHHHHHSTT-TTS-SHHHHHHHHHHHHHHHHHHHHHS-HHHHHHHHHHHHHHHHHT-TTTTTTTSHHHHHHHHHHHHHH----------PPPHHHHHHHHHHHHHHHHHHH-SSSSS---EEEEESSHHHHHHHHHHHHH-HHHHHHHHHHHHS---SHHHHHHHHHHH---EEE--S--EEEEE--TTT-GGGHHHHHHHS--SEEEESS--HHHHHHHHHHHHH-SS---EEEEEEEETSHHHHHHHHHHHHHHHHHHHHHHHHHHHS-----EEEEEGGGGSSSHHHHHHHTT-EEEEE--SS-SEE-STT-EEEEEEHHHHHHHHHHTHHHHHHHHHHHH-SSEEEEEE--SSS----S-TT-SSS---TTSHHHHHHHHHHH-TT-EEEEESSHHHHHHHHHHH-SSSPP--TTTSGGG---SSS-HHHHHHHHHSTT-SSHHHHHHHHHSS-TTTGGGS-HHHHHHHHS-SHHHHHHHHHHS----/-EEE-GGGSS-GGGGS--SS-EE----SSSEE-STTEEEEEEEHHHHHH-TTHHHHHHHHH-S--SEEEEEEE--SS--HHHHHHHHHHHHHHT-EEEEESSHHHHHHHHHHHHHTTT--GGGTS------HHHHHHHHHHTSTT--HHHHHHHHHHH-SHHHHHHS-HHHHHHSTTTHHHHHHHHHHHHS--TTT-/-----EEEETTEEEEEEEEEPP-SSS--GGGS-HHHHHHHHHHTHHHHHHHHHHHHHHHHTTS----SS-TTS-EEE--SSB-EEEEEEE--S--EEEETTTTEEEEEPSEEEEEEE-B--/---HHHHGGGT-S---GGGGS-GGG--